Protein 4I7Z (pdb70)

Structure (mmCIF, N/CA/C/O backbone):
data_4I7Z
#
_entry.id   4I7Z
#
_cell.length_a   159.451
_cell.length_b   159.451
_cell.length_c   362.746
_cell.angle_alpha   90.00
_cell.angle_beta   90.00
_cell.angle_gamma   120.00
#
_symmetry.space_group_name_H-M   'P 61 2 2'
#
loop_
_entity.id
_entity.type
_entity.pdbx_description
1 polymer 'Cytochrome b6'
2 polymer 'Cytochrome b6-f complex subunit 4'
3 polymer 'Apocytochrome f'
4 polymer 'Cytochrome b6-f complex iron-sulfur subunit'
5 polymer 'Cytochrome b6-f complex subunit 6'
6 polymer 'Cytochrome b6-f complex subunit 7'
7 polymer 'Cytochrome b6-f complex subunit 5'
8 polymer 'Cytochrome b6-f complex subunit 8'
9 non-polymer 'PROTOPORPHYRIN IX CONTAINING FE'
10 non-polymer PENTADECANE
11 non-polymer Octadecane
12 non-polymer UNDECYL-MALTOSIDE
13 non-polymer 'CADMIUM ION'
14 non-polymer 'CHLOROPHYLL A'
15 non-polymer '(2R)-3-{[(R)-{[(2S)-2,3-dihydroxypropyl]oxy}(hydroxy)phosphoryl]oxy}-2-[(6Z)-tridec-6-enoyloxy]propyl (9Z)-octadec-9-enoate'
16 non-polymer '(2S)-3-(acetyloxy)-2-hydroxypropyl 6-deoxy-6-sulfo-beta-D-glucopyranoside'
17 non-polymer N-OCTANE
18 non-polymer BETA-CAROTENE
19 water water
#
loop_
_atom_site.group_PDB
_atom_site.id
_atom_site.type_symbol
_atom_site.label_atom_id
_atom_site.label_alt_id
_atom_site.label_comp_id
_atom_site.label_asym_id
_atom_site.label_entity_id
_atom_site.label_seq_id
_atom_site.pdbx_PDB_ins_code
_atom_site.Cartn_x
_atom_site.Cartn_y
_atom_site.Cartn_z
_atom_site.occupancy
_atom_site.B_iso_or_equiv
_atom_site.auth_seq_id
_atom_site.auth_comp_id
_atom_site.auth_asym_id
_atom_site.auth_atom_id
_atom_site.pdbx_PDB_model_num
ATOM 1 N N . ASN A 1 3 ? -32.433 102.762 39.149 1.00 134.02 3 ASN A N 1
ATOM 2 C CA . ASN A 1 3 ? -32.139 102.166 37.850 1.00 132.64 3 ASN A CA 1
ATOM 3 C C . ASN A 1 3 ? -32.177 100.638 37.911 1.00 124.26 3 ASN A C 1
ATOM 4 O O . ASN A 1 3 ? -31.653 100.034 38.847 1.00 124.94 3 ASN A O 1
ATOM 14 N N . VAL A 1 4 ? -32.791 100.020 36.906 1.00 113.21 4 VAL A N 1
ATOM 15 C CA . VAL A 1 4 ? -32.956 98.569 36.873 1.00 101.19 4 VAL A CA 1
ATOM 16 C C . VAL A 1 4 ? -31.702 97.867 36.353 1.00 97.37 4 VAL A C 1
ATOM 17 O O . VAL A 1 4 ? -31.254 96.863 36.922 1.00 95.87 4 VAL A O 1
ATOM 30 N N . TYR A 1 5 ? -31.151 98.389 35.262 1.00 93.64 5 TYR A N 1
ATOM 31 C CA . TYR A 1 5 ? -29.960 97.806 34.661 1.00 91.75 5 TYR A CA 1
ATOM 32 C C . TYR A 1 5 ? -28.843 97.718 35.689 1.00 94.82 5 TYR A C 1
ATOM 33 O O . TYR A 1 5 ? -28.153 96.704 35.781 1.00 94.81 5 TYR A O 1
ATOM 51 N N . ASP A 1 6 ? -28.669 98.786 36.462 1.00 96.94 6 ASP A N 1
ATOM 52 C CA . ASP A 1 6 ? -27.655 98.809 37.503 1.00 99.00 6 ASP A CA 1
ATOM 53 C C . ASP A 1 6 ? -27.993 97.772 38.564 1.00 94.01 6 ASP A C 1
ATOM 54 O O . ASP A 1 6 ? -27.113 97.063 39.062 1.00 93.63 6 ASP A O 1
ATOM 63 N N . TRP A 1 7 ? -29.278 97.680 38.890 1.00 90.83 7 TRP A N 1
ATOM 64 C CA . TRP A 1 7 ? -29.757 96.737 39.891 1.00 88.20 7 TRP A CA 1
ATOM 65 C C . TRP A 1 7 ? -29.377 95.312 39.515 1.00 86.93 7 TRP A C 1
ATOM 66 O O . TRP A 1 7 ? -28.836 94.581 40.335 1.00 88.06 7 TRP A O 1
ATOM 87 N N . PHE A 1 8 ? -29.657 94.924 38.273 1.00 84.61 8 PHE A N 1
ATOM 88 C CA . PHE A 1 8 ? -29.299 93.589 37.793 1.00 81.57 8 PHE A CA 1
ATOM 89 C C . PHE A 1 8 ? -27.791 93.410 37.568 1.00 81.60 8 PHE A C 1
ATOM 90 O O . PHE A 1 8 ? -27.228 92.348 37.854 1.00 82.25 8 PHE A O 1
ATOM 107 N N . GL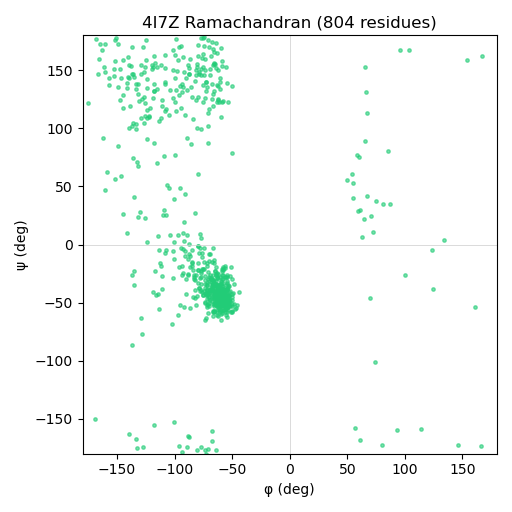N A 1 9 ? -27.146 94.450 37.049 1.00 82.44 9 GLN A N 1
ATOM 108 C CA . GLN A 1 9 ? -25.719 94.407 36.735 1.00 85.37 9 GLN A CA 1
ATOM 109 C C . GLN A 1 9 ? -24.872 94.258 37.996 1.00 87.78 9 GLN A C 1
ATOM 110 O O . GLN A 1 9 ? -23.830 93.596 37.981 1.00 85.91 9 GLN A O 1
ATOM 124 N N . GLU A 1 10 ? -25.317 94.885 39.081 1.00 90.16 10 GLU A N 1
ATOM 125 C CA . GLU A 1 10 ? -24.607 94.801 40.350 1.00 94.37 10 GLU A CA 1
ATOM 126 C C . GLU A 1 10 ? -24.457 93.364 40.835 1.00 90.30 10 GLU A C 1
ATOM 127 O O . GLU A 1 10 ? -23.522 93.049 41.569 1.00 92.11 10 GLU A O 1
ATOM 139 N N . ARG A 1 11 ? -25.375 92.498 40.417 1.00 85.81 11 ARG A N 1
ATOM 140 C CA . ARG A 1 11 ? -25.499 91.170 41.005 1.00 81.93 11 ARG A CA 1
ATOM 141 C C . ARG A 1 11 ? -25.137 90.073 40.010 1.00 82.37 11 ARG A C 1
ATOM 142 O O . ARG A 1 11 ? -24.255 89.251 40.276 1.00 81.72 11 ARG A O 1
ATOM 163 N N . LEU A 1 12 ? -25.810 90.068 38.862 1.00 83.22 12 LEU A N 1
ATOM 164 C CA . LEU A 1 12 ? -25.663 88.975 37.905 1.00 83.24 12 LEU A CA 1
ATOM 165 C C . LEU A 1 12 ? -24.739 89.312 36.733 1.00 85.50 12 LEU A C 1
ATOM 166 O O . LEU A 1 12 ? -24.548 88.482 35.845 1.00 86.83 12 LEU A O 1
ATOM 182 N N . GLU A 1 13 ? -24.158 90.511 36.741 1.00 87.36 13 GLU A N 1
ATOM 183 C CA . GLU A 1 13 ? -23.311 90.972 35.637 1.00 90.12 13 GLU A CA 1
ATOM 184 C C . GLU A 1 13 ? -24.027 90.757 34.306 1.00 83.00 13 GLU A C 1
ATOM 185 O O . GLU A 1 13 ? -23.513 90.088 33.408 1.00 78.22 13 GLU A O 1
ATOM 197 N N . ILE A 1 14 ? -25.228 91.315 34.207 1.00 80.79 14 ILE A N 1
ATOM 198 C CA . ILE A 1 14 ? -26.072 91.168 33.029 1.00 78.43 14 ILE A CA 1
ATOM 199 C C . ILE A 1 14 ? -25.327 91.575 31.755 1.00 81.81 14 ILE A C 1
ATOM 200 O O . ILE A 1 14 ? -25.497 90.957 30.702 1.00 79.93 14 ILE A O 1
ATOM 216 N N . GLN A 1 15 ? -24.485 92.599 31.867 1.00 86.96 15 GLN A N 1
ATOM 217 C CA . GLN A 1 15 ? -23.728 93.117 30.731 1.00 91.25 15 GLN A CA 1
ATOM 218 C C . GLN A 1 15 ? -22.920 92.017 30.051 1.00 91.63 15 GLN A C 1
ATOM 219 O O . GLN A 1 15 ? -22.623 92.101 28.862 1.00 93.40 15 GLN A O 1
ATOM 233 N N . ALA A 1 16 ? -22.568 90.987 30.812 1.00 90.92 16 ALA A N 1
ATOM 234 C CA . ALA A 1 16 ? -21.819 89.863 30.273 1.00 88.27 16 ALA A CA 1
ATOM 235 C C . ALA A 1 16 ? -22.594 89.195 29.141 1.00 88.37 16 ALA A C 1
ATOM 236 O O . ALA A 1 16 ? -22.001 88.709 28.181 1.00 88.55 16 ALA A O 1
ATOM 243 N N . LEU A 1 17 ? -23.921 89.182 29.250 1.00 90.20 17 LEU A N 1
ATOM 244 C CA . LEU A 1 17 ? -24.762 88.573 28.223 1.00 93.16 17 LEU A CA 1
ATOM 245 C C . LEU A 1 17 ? -24.755 89.418 26.959 1.00 95.32 17 LEU A C 1
ATOM 246 O O . LEU A 1 17 ? -24.365 88.948 25.888 1.00 96.75 17 LEU A O 1
ATOM 262 N N . ALA A 1 18 ? -25.186 90.669 27.100 1.00 95.50 18 ALA A N 1
ATOM 263 C CA . ALA A 1 18 ? -25.271 91.595 25.978 1.00 95.79 18 ALA A CA 1
ATOM 264 C C . ALA A 1 18 ? -23.945 91.677 25.232 1.00 94.55 18 ALA A C 1
ATOM 265 O O . ALA A 1 18 ? -23.921 91.799 24.007 1.00 95.39 18 ALA A O 1
ATOM 272 N N . ASP A 1 19 ? -22.846 91.598 25.975 1.00 91.46 19 ASP A N 1
ATOM 273 C CA . ASP A 1 19 ? -21.524 91.651 25.372 1.00 88.73 19 ASP A CA 1
ATOM 274 C C . ASP A 1 19 ? -21.307 90.430 24.496 1.00 86.21 19 ASP A C 1
ATOM 275 O O . ASP A 1 19 ? -20.667 90.517 23.452 1.00 86.21 19 ASP A O 1
ATOM 284 N N . ASP A 1 20 ? -21.861 89.295 24.906 1.00 86.34 20 ASP A N 1
ATOM 285 C CA . ASP A 1 20 ? -21.608 88.057 24.190 1.00 88.95 20 ASP A CA 1
ATOM 286 C C . ASP A 1 20 ? -22.470 88.006 22.942 1.00 84.33 20 ASP A C 1
ATOM 287 O O . ASP A 1 20 ? -22.033 87.535 21.896 1.00 85.30 20 ASP A O 1
ATOM 296 N N . VAL A 1 21 ? -23.694 88.510 23.052 1.00 81.01 21 VAL A N 1
ATOM 297 C CA . VAL A 1 21 ? -24.621 88.493 21.928 1.00 77.60 21 VAL A CA 1
ATOM 298 C C . VAL A 1 21 ? -24.130 89.411 20.812 1.00 80.38 21 VAL A C 1
ATOM 299 O O . VAL A 1 21 ? -24.254 89.083 19.632 1.00 81.22 21 VAL A O 1
ATOM 312 N N . THR A 1 22 ? -23.567 90.555 21.187 1.00 81.61 22 THR A N 1
ATOM 313 C CA . THR A 1 22 ? -23.151 91.553 20.206 1.00 84.07 22 THR A CA 1
ATOM 314 C C . THR A 1 22 ? -21.732 91.309 19.696 1.00 88.98 22 THR A C 1
ATOM 315 O O . THR A 1 22 ? -21.285 91.968 18.758 1.00 92.54 22 THR A O 1
ATOM 326 N N . SER A 1 23 ? -21.026 90.365 20.309 1.00 88.67 23 SER A N 1
ATOM 327 C CA . SER A 1 23 ? -19.695 90.001 19.836 1.00 90.22 23 SER A CA 1
ATOM 328 C C . SER A 1 23 ? -19.795 89.061 18.638 1.00 88.19 23 SER A C 1
ATOM 329 O O . SER A 1 23 ? -18.826 88.871 17.905 1.00 90.66 23 SER A O 1
ATOM 337 N N . LYS A 1 24 ? -20.974 88.482 18.439 1.00 85.49 24 LYS A N 1
ATOM 338 C CA . LYS A 1 24 ? -21.192 87.527 17.360 1.00 85.19 24 LYS A CA 1
ATOM 339 C C . LYS A 1 24 ? -21.463 88.225 16.031 1.00 79.34 24 LYS A C 1
ATOM 340 O O . LYS A 1 24 ? -22.159 89.240 15.982 1.00 75.77 24 LYS A O 1
ATOM 359 N N . TYR A 1 25 ? -20.904 87.661 14.962 1.00 78.74 25 TYR A N 1
ATOM 360 C CA . TYR A 1 25 ? -21.117 88.151 13.606 1.00 80.14 25 TYR A CA 1
ATOM 361 C C . TYR A 1 25 ? -21.541 86.997 12.706 1.00 80.26 25 TYR A C 1
ATOM 362 O O . TYR A 1 25 ? -21.230 85.839 12.989 1.00 80.85 25 TYR A O 1
ATOM 380 N N . VAL A 1 26 ? -22.255 87.318 11.628 1.00 78.02 26 VAL A N 1
ATOM 381 C CA . VAL A 1 26 ? -22.696 86.312 10.665 1.00 75.84 26 VAL A CA 1
ATOM 382 C C . VAL A 1 26 ? -21.941 86.507 9.345 1.00 75.55 26 VAL A C 1
ATOM 383 O O . VAL A 1 26 ? -22.045 87.566 8.723 1.00 77.52 26 VAL A O 1
ATOM 396 N N . PRO A 1 27 ? -21.168 85.488 8.915 1.00 73.67 27 PRO A N 1
ATOM 397 C CA . PRO A 1 27 ? -20.323 85.665 7.725 1.00 75.58 27 PRO A CA 1
ATOM 398 C C . PRO A 1 27 ? -21.106 85.640 6.406 1.00 78.94 27 PRO A C 1
ATOM 399 O O . PRO A 1 27 ? -22.250 85.184 6.386 1.00 81.39 27 PRO A O 1
ATOM 410 N N . PRO A 1 28 ? -20.486 86.119 5.313 1.00 77.54 28 PRO A N 1
ATOM 411 C CA . PRO A 1 28 ? -21.161 86.296 4.019 1.00 77.31 28 PRO A CA 1
ATOM 412 C C . PRO A 1 28 ? -21.731 85.021 3.411 1.00 78.47 28 PRO A C 1
ATOM 413 O O . PRO A 1 28 ? -22.691 85.095 2.642 1.00 79.61 28 PRO A O 1
ATOM 424 N N . HIS A 1 29 ? -21.141 83.875 3.728 1.00 77.88 29 HIS A N 1
ATOM 425 C CA . HIS A 1 29 ? -21.551 82.625 3.101 1.00 76.97 29 HIS A CA 1
ATOM 426 C C . HIS A 1 29 ? -22.835 82.062 3.716 1.00 75.98 29 HIS A C 1
ATOM 427 O O . HIS A 1 29 ? -23.388 81.081 3.212 1.00 74.18 29 HIS A O 1
ATOM 442 N N . VAL A 1 30 ? -23.300 82.680 4.802 1.00 75.82 30 VAL A N 1
ATOM 443 C CA . VAL A 1 30 ? -24.554 82.281 5.448 1.00 76.10 30 VAL A CA 1
ATOM 444 C C . VAL A 1 30 ? -25.751 82.791 4.658 1.00 75.55 30 VAL A C 1
ATOM 445 O O . VAL A 1 30 ? -26.136 83.956 4.781 1.00 74.79 30 VAL A O 1
ATOM 458 N N . ASN A 1 31 ? -26.338 81.909 3.856 1.00 74.93 31 ASN A N 1
ATOM 459 C CA . ASN A 1 31 ? -27.478 82.269 3.025 1.00 75.02 31 ASN A CA 1
ATOM 460 C C . ASN A 1 31 ? -28.804 81.890 3.690 1.00 73.16 31 ASN A C 1
ATOM 461 O O . ASN A 1 31 ? -28.823 81.468 4.845 1.00 70.75 31 ASN A O 1
ATOM 472 N N . ILE A 1 32 ? -29.903 82.042 2.955 1.00 73.79 32 ILE A N 1
ATOM 473 C CA . ILE A 1 32 ? -31.246 81.832 3.501 1.00 70.70 32 ILE A CA 1
ATOM 474 C C . ILE A 1 32 ? -31.477 80.420 4.027 1.00 69.04 32 ILE A C 1
ATOM 475 O O . ILE A 1 32 ? -32.235 80.219 4.975 1.00 68.62 32 ILE A O 1
ATOM 491 N N . PHE A 1 33 ? -30.813 79.447 3.417 1.00 71.80 33 PHE A N 1
ATOM 492 C CA . PHE A 1 33 ? -30.984 78.052 3.798 1.00 71.83 33 PHE A CA 1
ATOM 493 C C . PHE A 1 33 ? -30.468 77.793 5.208 1.00 73.22 33 PHE A C 1
ATOM 494 O O . PHE A 1 33 ? -30.798 76.780 5.822 1.00 74.24 33 PHE A O 1
ATOM 511 N N . TYR A 1 34 ? -29.681 78.726 5.731 1.00 73.48 34 TYR A N 1
ATOM 512 C CA . TYR A 1 34 ? -29.217 78.632 7.109 1.00 70.82 34 TYR A CA 1
ATOM 513 C C . TYR A 1 34 ? -30.333 78.958 8.096 1.00 67.88 34 TYR A C 1
ATOM 514 O O . TYR A 1 34 ? -30.140 78.867 9.307 1.00 66.86 34 TYR A O 1
ATOM 532 N N . CYS A 1 35 ? -31.501 79.331 7.581 1.00 65.21 35 CYS A N 1
ATOM 533 C CA . CYS A 1 35 ? -32.655 79.570 8.438 1.00 60.50 35 CYS A CA 1
ATOM 534 C C . CYS A 1 35 ? -33.371 78.262 8.780 1.00 55.58 35 CYS A C 1
ATOM 535 O O . CYS A 1 35 ? -33.943 78.128 9.868 1.00 50.85 35 CYS A O 1
ATOM 543 N N . LEU A 1 36 ? -33.310 77.304 7.856 1.00 57.66 36 LEU A N 1
ATOM 544 C CA . LEU A 1 36 ? -34.000 76.017 7.989 1.00 65.62 36 LEU A CA 1
ATOM 545 C C . LEU A 1 36 ? -33.886 75.360 9.370 1.00 67.47 36 LEU A C 1
ATOM 546 O O . LEU A 1 36 ? -34.867 74.806 9.872 1.00 68.40 36 LEU A O 1
ATOM 562 N N . GLY A 1 37 ? -32.709 75.422 9.986 1.00 65.81 37 GLY A N 1
ATOM 563 C CA . GLY A 1 37 ? -32.556 74.930 11.344 1.00 63.97 37 GLY A CA 1
ATOM 564 C C . GLY A 1 37 ? -33.465 75.678 12.308 1.00 64.48 37 GLY A C 1
ATOM 565 O O . GLY A 1 37 ? -34.165 75.069 13.121 1.00 60.96 37 GLY A O 1
ATOM 569 N N . GLY A 1 38 ? -33.469 77.005 12.197 1.00 65.82 38 GLY A N 1
ATOM 570 C CA . GLY A 1 38 ? -34.194 77.854 13.122 1.00 62.06 38 GLY A CA 1
ATOM 571 C C . GLY A 1 38 ? -35.681 77.811 12.839 1.00 62.42 38 GLY A C 1
ATOM 572 O O . GLY A 1 38 ? -36.501 78.126 13.705 1.00 61.84 38 GLY A O 1
ATOM 576 N N . ILE A 1 39 ? -36.027 77.421 11.615 1.00 61.20 39 ILE A N 1
ATOM 577 C CA . ILE A 1 39 ? -37.420 77.253 11.224 1.00 61.42 39 ILE A CA 1
ATOM 578 C C . ILE A 1 39 ? -37.962 75.910 11.726 1.00 62.63 39 ILE A C 1
ATOM 579 O O . ILE A 1 39 ? -39.148 75.801 12.063 1.00 57.60 39 ILE A O 1
ATOM 595 N N . THR A 1 40 ? -37.092 74.899 11.772 1.00 62.52 40 THR A N 1
ATOM 596 C CA . THR A 1 40 ? -37.443 73.594 12.330 1.00 61.37 40 THR A CA 1
ATOM 597 C C . THR A 1 40 ? -37.778 73.767 13.806 1.00 65.21 40 THR A C 1
ATOM 598 O O . THR A 1 40 ? -38.718 73.158 14.326 1.00 66.81 40 THR A O 1
ATOM 609 N N . LEU A 1 41 ? -37.000 74.612 14.472 1.00 63.10 41 LEU A N 1
ATOM 610 C CA . LEU A 1 41 ? -37.232 74.935 15.869 1.00 58.34 41 LEU A CA 1
ATOM 611 C C . LEU A 1 41 ? -38.565 75.665 16.027 1.00 59.07 41 LEU A C 1
ATOM 612 O O . LEU A 1 41 ? -39.387 75.295 16.870 1.00 57.73 41 LEU A O 1
ATOM 628 N N . THR A 1 42 ? -38.780 76.691 15.204 1.00 59.98 42 THR A N 1
ATOM 629 C CA . THR A 1 42 ? -40.006 77.478 15.266 1.00 62.24 42 THR A CA 1
ATOM 630 C C . THR A 1 42 ? -41.229 76.578 15.152 1.00 63.05 42 THR A C 1
ATOM 631 O O . THR A 1 42 ? -42.233 76.803 15.824 1.00 60.70 42 THR A O 1
ATOM 642 N N . CYS A 1 43 ? -41.140 75.556 14.308 1.00 64.91 43 CYS A N 1
ATOM 643 C CA . CYS A 1 43 ? -42.231 74.602 14.168 1.00 62.90 43 CYS A CA 1
ATOM 644 C C . CYS A 1 43 ? -42.414 73.813 15.462 1.00 64.80 43 CYS A C 1
ATOM 645 O O . CYS A 1 43 ? -43.537 73.469 15.824 1.00 65.94 43 CYS A O 1
ATOM 653 N N . PHE A 1 44 ? -41.324 73.545 16.176 1.00 64.40 44 PHE A N 1
ATOM 654 C CA . PHE A 1 44 ? -41.430 72.720 17.371 1.00 61.58 44 PHE A CA 1
ATOM 655 C C . PHE A 1 44 ? -42.106 73.500 18.500 1.00 63.03 44 PHE A C 1
ATOM 656 O O . PHE A 1 44 ? -42.942 72.957 19.224 1.00 65.30 44 PHE A O 1
ATOM 673 N N . LEU A 1 45 ? -41.735 74.769 18.643 1.00 59.01 45 LEU A N 1
ATOM 674 C CA . LEU A 1 45 ? -42.312 75.634 19.665 1.00 53.77 45 LEU A CA 1
ATOM 675 C C . LEU A 1 45 ? -43.827 75.727 19.478 1.00 53.05 45 LEU A C 1
ATOM 676 O O . LEU A 1 45 ? -44.585 75.710 20.454 1.00 49.55 45 LEU A O 1
ATOM 692 N N . ILE A 1 46 ? -44.260 75.806 18.221 1.00 54.55 46 ILE A N 1
ATOM 693 C CA . ILE A 1 46 ? -45.680 75.747 17.895 1.00 56.05 46 ILE A CA 1
ATOM 694 C C . ILE A 1 46 ? -46.282 74.422 18.368 1.00 60.93 46 ILE A C 1
ATOM 695 O O . ILE A 1 46 ? -47.371 74.402 18.947 1.00 64.16 46 ILE A O 1
ATOM 711 N N . GLN A 1 47 ? -45.579 73.320 18.119 1.00 60.81 47 GLN A N 1
ATOM 712 C CA . GLN A 1 47 ? -46.054 72.009 18.553 1.00 60.84 47 GLN A CA 1
ATOM 713 C C . GLN A 1 47 ? -46.169 71.973 20.068 1.00 59.26 47 GLN A C 1
ATOM 714 O O . GLN A 1 47 ? -47.107 71.400 20.617 1.00 62.70 47 GLN A O 1
ATOM 728 N N . PHE A 1 48 ? -45.213 72.601 20.739 1.00 54.55 48 PHE A N 1
ATOM 729 C CA . PHE A 1 48 ? -45.184 72.607 22.193 1.00 52.95 48 PHE A CA 1
ATOM 730 C C . PHE A 1 48 ? -46.393 73.374 22.722 1.00 53.16 48 PHE A C 1
ATOM 731 O O . PHE A 1 48 ? -47.059 72.926 23.653 1.00 55.24 48 PHE A O 1
ATOM 748 N N . ALA A 1 49 ? -46.685 74.518 22.111 1.00 49.39 49 ALA A N 1
ATOM 749 C CA . ALA A 1 49 ? -47.815 75.341 22.525 1.00 46.80 49 ALA A CA 1
ATOM 750 C C . ALA A 1 49 ? -49.142 74.640 22.259 1.00 50.74 49 ALA A C 1
ATOM 751 O O . ALA A 1 49 ? -49.954 74.447 23.171 1.00 49.05 49 ALA A O 1
ATOM 758 N N . THR A 1 50 ? -49.361 74.271 21.001 1.00 50.84 50 THR A N 1
ATOM 759 C CA . THR A 1 50 ? -50.597 73.621 20.599 1.00 49.00 50 THR A CA 1
ATOM 760 C C . THR A 1 50 ? -50.700 72.239 21.215 1.00 53.72 50 THR A C 1
ATOM 761 O O . THR A 1 50 ? -51.795 71.775 21.545 1.00 55.44 50 THR A O 1
ATOM 772 N N . GLY A 1 51 ? -49.557 71.579 21.365 1.00 55.79 51 GLY A N 1
ATOM 773 C CA . GLY A 1 51 ? -49.524 70.280 22.005 1.00 57.68 51 GLY A CA 1
ATOM 774 C C . GLY A 1 51 ? -50.059 70.395 23.417 1.00 58.25 51 GLY A C 1
ATOM 775 O O . GLY A 1 51 ? -51.055 69.760 23.776 1.00 57.86 51 GLY A O 1
ATOM 779 N N . PHE A 1 52 ? -49.391 71.227 24.210 1.00 57.44 52 PHE A N 1
ATOM 780 C CA . PHE A 1 52 ? -49.806 71.512 25.576 1.00 57.45 52 PHE A CA 1
ATOM 781 C C . PHE A 1 52 ? -51.307 71.799 25.682 1.00 52.42 52 PHE A C 1
ATOM 782 O O . PHE A 1 52 ? -52.009 71.188 26.491 1.00 48.36 52 PHE A O 1
ATOM 799 N N . ALA A 1 53 ? -51.785 72.719 24.851 1.00 52.29 53 ALA A N 1
ATOM 800 C CA . ALA A 1 53 ? -53.186 73.114 24.843 1.00 53.16 53 ALA A CA 1
ATOM 801 C C . ALA A 1 53 ? -54.106 71.895 24.733 1.00 51.96 53 ALA A C 1
ATOM 802 O O . ALA A 1 53 ? -55.052 71.738 25.517 1.00 50.08 53 ALA A O 1
ATOM 809 N N . MET A 1 54 ? -53.812 71.008 23.790 1.00 49.73 54 MET A N 1
ATOM 810 C CA . MET A 1 54 ? -54.660 69.837 23.603 1.00 50.97 54 MET A CA 1
ATOM 811 C C . MET A 1 54 ? -54.633 68.873 24.793 1.00 55.25 54 MET A C 1
ATOM 812 O O . MET A 1 54 ? -55.504 68.013 24.902 1.00 60.85 54 MET A O 1
ATOM 826 N N . THR A 1 55 ? -53.679 69.029 25.708 1.00 51.24 55 THR A N 1
ATOM 827 C CA . THR A 1 55 ? -53.660 68.158 26.877 1.00 49.58 55 THR A CA 1
ATOM 828 C C . THR A 1 55 ? -54.731 68.589 27.860 1.00 53.76 55 THR A C 1
ATOM 829 O O . THR A 1 55 ? -55.016 67.875 28.825 1.00 59.27 55 THR A O 1
ATOM 840 N N . PHE A 1 56 ? -55.318 69.760 27.630 1.00 51.25 56 PHE A N 1
ATOM 841 C CA . PHE A 1 56 ? -56.348 70.250 28.532 1.00 50.50 56 PHE A CA 1
ATOM 842 C C . PHE A 1 56 ? -57.748 69.716 28.201 1.00 50.64 56 PHE A C 1
ATOM 843 O O . PHE A 1 56 ? -58.692 69.964 28.943 1.00 52.16 56 PHE A O 1
ATOM 860 N N . TYR A 1 57 ? -57.871 68.977 27.102 1.00 52.60 57 TYR A N 1
ATOM 861 C CA . TYR A 1 57 ? -59.165 68.449 26.666 1.00 53.10 57 TYR A CA 1
ATOM 862 C C . TYR A 1 57 ? -59.083 66.989 26.200 1.00 53.60 57 TYR A C 1
ATOM 863 O O . TYR A 1 57 ? -60.075 66.260 26.261 1.00 54.09 57 TYR A O 1
ATOM 881 N N . TYR A 1 58 ? -57.909 66.568 25.731 1.00 53.10 58 TYR A N 1
ATOM 882 C CA . TYR A 1 58 ? -57.715 65.203 25.237 1.00 54.44 58 TYR A CA 1
ATOM 883 C C . TYR A 1 58 ? -57.683 64.184 26.372 1.00 57.01 58 TYR A C 1
ATOM 884 O O . TYR A 1 58 ? -57.079 64.430 27.416 1.00 60.36 58 TYR A O 1
ATOM 902 N N . LYS A 1 59 ? -58.308 63.029 26.142 1.00 55.01 59 LYS A N 1
ATOM 903 C CA . LYS A 1 59 ? -58.423 61.982 27.156 1.00 57.69 59 LYS A CA 1
ATOM 904 C C . LYS A 1 59 ? -57.847 60.650 26.647 1.00 52.58 59 LYS A C 1
ATOM 905 O O . LYS A 1 59 ? -58.432 60.022 25.768 1.00 46.95 59 LYS A O 1
ATOM 924 N N . PRO A 1 60 ? -56.686 60.220 27.188 1.00 55.03 60 PRO A N 1
ATOM 925 C CA . PRO A 1 60 ? -55.965 59.085 26.591 1.00 55.01 60 PRO A CA 1
ATOM 926 C C . PRO A 1 60 ? -56.519 57.700 26.955 1.00 56.34 60 PRO A C 1
ATOM 927 O O . PRO A 1 60 ? -55.818 56.861 27.528 1.00 56.09 60 PRO A O 1
ATOM 938 N N . THR A 1 61 ? -57.775 57.469 26.589 1.00 60.07 61 THR A N 1
ATOM 939 C CA . THR A 1 61 ? -58.453 56.205 26.850 1.00 60.88 61 THR A CA 1
ATOM 940 C C . THR A 1 61 ? -59.215 55.753 25.606 1.00 63.26 61 THR A C 1
ATOM 941 O O . THR A 1 61 ? -59.763 56.578 24.869 1.00 65.73 61 THR A O 1
ATOM 952 N N . VAL A 1 62 ? -59.239 54.441 25.378 1.00 60.25 62 VAL A N 1
ATOM 953 C CA . VAL A 1 62 ? -59.858 53.857 24.186 1.00 58.64 62 VAL A CA 1
ATOM 954 C C . VAL A 1 62 ? -61.347 54.203 24.024 1.00 60.96 62 VAL A C 1
ATOM 955 O O . VAL A 1 62 ? -61.893 54.115 22.922 1.00 60.69 62 VAL A O 1
ATOM 968 N N . THR A 1 63 ? -61.991 54.584 25.123 1.00 59.26 63 THR A N 1
ATOM 969 C CA . THR A 1 63 ? -63.387 54.997 25.112 1.00 61.41 63 THR A CA 1
ATOM 970 C C . THR A 1 63 ? -63.558 56.517 25.037 1.00 65.69 63 THR A C 1
ATOM 971 O O . THR A 1 63 ? -64.627 57.005 24.666 1.00 67.06 63 THR A O 1
ATOM 982 N N . GLU A 1 64 ? -62.504 57.257 25.381 1.00 65.75 64 GLU A N 1
ATOM 983 C CA . GLU A 1 64 ? -62.596 58.706 25.564 1.00 63.98 64 GLU A CA 1
ATOM 984 C C . GLU A 1 64 ? -61.868 59.510 24.489 1.00 60.18 64 GLU A C 1
ATOM 985 O O . GLU A 1 64 ? -62.239 60.652 24.206 1.00 59.41 64 GLU A O 1
ATOM 997 N N . ALA A 1 65 ? -60.834 58.918 23.897 1.00 57.52 65 ALA A N 1
ATOM 998 C CA . ALA A 1 65 ? -59.952 59.647 22.986 1.00 57.47 65 ALA A CA 1
ATOM 999 C C . ALA A 1 65 ? -60.678 60.244 21.766 1.00 58.84 65 ALA A C 1
ATOM 1000 O O . ALA A 1 65 ? -60.738 61.470 21.600 1.00 59.53 65 ALA A O 1
ATOM 1007 N N . TYR A 1 66 ? -61.216 59.370 20.920 1.00 58.45 66 TYR A N 1
ATOM 1008 C CA . TYR A 1 66 ? -61.904 59.763 19.690 1.00 55.66 66 TYR A CA 1
ATOM 1009 C C . TYR A 1 66 ? -62.974 60.843 19.927 1.00 56.45 66 TYR A C 1
ATOM 1010 O O . TYR A 1 66 ? -63.037 61.864 19.214 1.00 57.00 66 TYR A O 1
ATOM 1028 N N . ALA A 1 67 ? -63.807 60.619 20.938 1.00 53.21 67 ALA A N 1
ATOM 1029 C CA . ALA A 1 67 ? -64.801 61.606 21.327 1.00 54.16 67 ALA A CA 1
ATOM 1030 C C . ALA A 1 67 ? -64.156 62.924 21.774 1.00 58.01 67 ALA A C 1
ATOM 1031 O O . ALA A 1 67 ? -64.712 63.999 21.538 1.00 60.62 67 ALA A O 1
ATOM 1038 N N . SER A 1 68 ? -62.994 62.844 22.424 1.00 57.50 68 SER A N 1
ATOM 1039 C CA . SER A 1 68 ? -62.319 64.046 22.924 1.00 56.78 68 SER A CA 1
ATOM 1040 C C . SER A 1 68 ? -61.738 64.850 21.764 1.00 58.26 68 SER A C 1
ATOM 1041 O O . SER A 1 68 ? -61.772 66.084 21.769 1.00 60.44 68 SER A O 1
ATOM 1049 N N . VAL A 1 69 ? -61.206 64.148 20.769 1.00 57.24 69 VAL A N 1
ATOM 1050 C CA . VAL A 1 69 ? -60.737 64.803 19.556 1.00 57.80 69 VAL A CA 1
ATOM 1051 C C . VAL A 1 69 ? -61.908 65.493 18.863 1.00 62.40 69 VAL A C 1
ATOM 1052 O O . VAL A 1 69 ? -61.807 66.667 18.471 1.00 64.18 69 VAL A O 1
ATOM 1065 N N . GLN A 1 70 ? -63.013 64.763 18.706 1.00 62.77 70 GLN A N 1
ATOM 1066 C CA . GLN A 1 70 ? -64.230 65.368 18.171 1.00 60.95 70 GLN A CA 1
ATOM 1067 C C . GLN A 1 70 ? -64.587 66.612 18.976 1.00 60.22 70 GLN A C 1
ATOM 1068 O O . GLN A 1 70 ? -64.874 67.664 18.412 1.00 60.05 70 GLN A O 1
ATOM 1082 N N . TYR A 1 71 ? -64.546 66.484 20.300 1.00 59.79 71 TYR A N 1
ATOM 1083 C CA . TYR A 1 71 ? -64.927 67.575 21.194 1.00 58.83 71 TYR A CA 1
ATOM 1084 C C . TYR A 1 71 ? -64.043 68.796 20.981 1.00 61.41 71 TYR A C 1
ATOM 1085 O O . TYR A 1 71 ? -64.524 69.926 20.987 1.00 63.93 71 TYR A O 1
ATOM 1103 N N . ILE A 1 72 ? -62.748 68.567 20.794 1.00 61.00 72 ILE A N 1
ATOM 1104 C CA . ILE A 1 72 ? -61.832 69.657 20.479 1.00 60.43 72 ILE A CA 1
ATOM 1105 C C . ILE A 1 72 ? -62.194 70.298 19.144 1.00 63.24 72 ILE A C 1
ATOM 1106 O O . ILE A 1 72 ? -62.196 71.519 19.017 1.00 65.25 72 ILE A O 1
ATOM 1122 N N . MET A 1 73 ? -62.481 69.472 18.143 1.00 64.74 73 MET A N 1
ATOM 1123 C CA . MET A 1 73 ? -62.833 69.980 16.816 1.00 64.64 73 MET A CA 1
ATOM 1124 C C . MET A 1 73 ? -64.178 70.731 16.773 1.00 68.20 73 MET A C 1
ATOM 1125 O O . MET A 1 73 ? -64.289 71.769 16.123 1.00 69.85 73 MET A O 1
ATOM 1139 N N . ASN A 1 74 ? -65.185 70.221 17.480 1.00 66.45 74 ASN A N 1
ATOM 1140 C CA . ASN A 1 74 ? -66.553 70.719 17.343 1.00 65.13 74 ASN A CA 1
ATOM 1141 C C . ASN A 1 74 ? -67.035 71.665 18.445 1.00 64.12 74 ASN A C 1
ATOM 1142 O O . ASN A 1 74 ? -67.899 72.511 18.194 1.00 63.33 74 ASN A O 1
ATOM 1153 N N . GLU A 1 75 ? -66.498 71.514 19.655 1.00 63.59 75 GLU A N 1
ATOM 1154 C CA . GLU A 1 75 ? -67.007 72.240 20.822 1.00 66.62 75 GLU A CA 1
ATOM 1155 C C . GLU A 1 75 ? -66.040 73.253 21.433 1.00 66.96 75 GLU A C 1
ATOM 1156 O O . GLU A 1 75 ? -66.444 74.349 21.821 1.00 67.46 75 GLU A O 1
ATOM 1168 N N . VAL A 1 76 ? -64.772 72.882 21.544 1.00 68.81 76 VAL A N 1
ATOM 1169 C CA . VAL A 1 76 ? -63.773 73.771 22.126 1.00 70.77 76 VAL A CA 1
ATOM 1170 C C . VAL A 1 76 ? -63.539 74.986 21.223 1.00 66.91 76 VAL A C 1
ATOM 1171 O O . VAL A 1 76 ? -63.464 74.851 20.000 1.00 66.67 76 VAL A O 1
ATOM 1184 N N . SER A 1 77 ? -63.425 76.167 21.830 1.00 62.90 77 SER A N 1
ATOM 1185 C CA . SER A 1 77 ? -63.176 77.397 21.080 1.00 60.58 77 SER A CA 1
ATOM 1186 C C . SER A 1 77 ? -61.830 77.345 20.371 1.00 62.02 77 SER A C 1
ATOM 1187 O O . SER A 1 77 ? -60.788 77.156 21.002 1.00 62.62 77 SER A O 1
ATOM 1195 N N . PHE A 1 78 ? -61.862 77.516 19.054 1.00 60.38 78 PHE A N 1
ATOM 1196 C CA . PHE A 1 78 ? -60.654 77.520 18.236 1.00 57.50 78 PHE A CA 1
ATOM 1197 C C . PHE A 1 78 ? -59.916 76.189 18.269 1.00 58.08 78 PHE A C 1
ATOM 1198 O O . PHE A 1 78 ? -58.825 76.077 17.713 1.00 60.65 78 PHE A O 1
ATOM 1215 N N . GLY A 1 79 ? -60.512 75.179 18.899 1.00 59.76 79 GLY A N 1
ATOM 1216 C CA . GLY A 1 79 ? -59.892 73.868 18.985 1.00 60.99 79 GLY A CA 1
ATOM 1217 C C . GLY A 1 79 ? -59.507 73.344 17.611 1.00 62.86 79 GLY A C 1
ATOM 1218 O O . GLY A 1 79 ? -58.395 72.841 17.421 1.00 64.36 79 GLY A O 1
ATOM 1222 N N . TRP A 1 80 ? -60.415 73.488 16.648 1.00 60.57 80 TRP A N 1
ATOM 1223 C CA . TRP A 1 80 ? -60.156 73.070 15.271 1.00 58.08 80 TRP A CA 1
ATOM 1224 C C . TRP A 1 80 ? -58.876 73.706 14.720 1.00 55.68 80 TRP A C 1
ATOM 1225 O O . TRP A 1 80 ? -58.108 73.065 13.986 1.00 53.06 80 TRP A O 1
ATOM 1246 N N . LEU A 1 81 ? -58.656 74.968 15.084 1.00 56.16 81 LEU A N 1
ATOM 1247 C CA . LEU A 1 81 ? -57.481 75.712 14.649 1.00 57.38 81 LEU A CA 1
ATOM 1248 C C . LEU A 1 81 ? -56.227 75.177 15.345 1.00 59.45 81 LEU A C 1
ATOM 1249 O O . LEU A 1 81 ? -55.178 75.004 14.714 1.00 58.19 81 LEU A O 1
ATOM 1265 N N . ILE A 1 82 ? -56.339 74.915 16.644 1.00 57.71 82 ILE A N 1
ATOM 1266 C CA . ILE A 1 82 ? -55.224 74.378 17.404 1.00 59.61 82 ILE A CA 1
ATOM 1267 C C . ILE A 1 82 ? -54.798 73.020 16.845 1.00 62.46 82 ILE A C 1
ATOM 1268 O O . ILE A 1 82 ? -53.614 72.796 16.573 1.00 66.62 82 ILE A O 1
ATOM 1284 N N . ARG A 1 83 ? -55.758 72.117 16.668 1.00 58.98 83 ARG A N 1
ATOM 1285 C CA . ARG A 1 83 ? -55.441 70.788 16.157 1.00 55.59 83 ARG A CA 1
ATOM 1286 C C . ARG A 1 83 ? -54.933 70.856 14.722 1.00 57.64 83 ARG A C 1
ATOM 1287 O O . ARG A 1 83 ? -53.988 70.149 14.365 1.00 60.28 83 ARG A O 1
ATOM 1308 N N . SER A 1 84 ? -55.552 71.700 13.899 1.00 59.03 84 SER A N 1
ATOM 1309 C CA . SER A 1 84 ? -55.085 71.889 12.526 1.00 62.15 84 SER A CA 1
ATOM 1310 C C . SER A 1 84 ? -53.641 72.390 12.472 1.00 64.81 84 SER A C 1
ATOM 1311 O O . SER A 1 84 ? -52.819 71.874 11.704 1.00 67.81 84 SER A O 1
ATOM 1319 N N . ILE A 1 85 ? -53.340 73.402 13.279 1.00 62.73 85 ILE A N 1
ATOM 1320 C CA . ILE A 1 85 ? -51.972 73.886 13.412 1.00 57.22 85 ILE A CA 1
ATOM 1321 C C . ILE A 1 85 ? -51.072 72.748 13.858 1.00 60.37 85 ILE A C 1
ATOM 1322 O O . ILE A 1 85 ? -49.985 72.563 13.314 1.00 64.81 85 ILE A O 1
ATOM 1338 N N . HIS A 1 86 ? -51.522 71.977 14.843 1.00 58.15 86 HIS A N 1
ATOM 1339 C CA . HIS A 1 86 ? -50.703 70.886 15.354 1.00 55.34 86 HIS A CA 1
ATOM 1340 C C . HIS A 1 86 ? -50.503 69.810 14.302 1.00 56.95 86 HIS A C 1
ATOM 1341 O O . HIS A 1 86 ? -49.464 69.150 14.273 1.00 56.29 86 HIS A O 1
ATOM 1355 N N . ARG A 1 87 ? -51.484 69.630 13.426 1.00 59.05 87 ARG A N 1
ATOM 1356 C CA . ARG A 1 87 ? -51.332 68.626 12.386 1.00 64.69 87 ARG A CA 1
ATOM 1357 C C . ARG A 1 87 ? -50.396 69.116 11.296 1.00 65.60 87 ARG A C 1
ATOM 1358 O O . ARG A 1 87 ? -49.575 68.352 10.792 1.00 68.48 87 ARG A O 1
ATOM 1379 N N . TRP A 1 88 ? -50.517 70.387 10.930 1.00 64.39 88 TRP A N 1
ATOM 1380 C CA . TRP A 1 88 ? -49.696 70.938 9.856 1.00 63.38 88 TRP A CA 1
ATOM 1381 C C . TRP A 1 88 ? -48.249 71.160 10.281 1.00 66.43 88 TRP A C 1
ATOM 1382 O O . TRP A 1 88 ? -47.311 70.727 9.599 1.00 68.36 88 TRP A O 1
ATOM 1403 N N . SER A 1 89 ? -48.075 71.836 11.412 1.00 65.65 89 SER A N 1
ATOM 1404 C CA . SER A 1 89 ? -46.754 72.251 11.873 1.00 65.14 89 SER A CA 1
ATOM 1405 C C . SER A 1 89 ? -45.846 71.053 12.190 1.00 67.07 89 SER A C 1
ATOM 1406 O O . SER A 1 89 ? -44.619 71.188 12.222 1.00 70.24 89 SER A O 1
ATOM 1414 N N . ALA A 1 90 ? -46.442 69.882 12.406 1.00 63.04 90 ALA A N 1
ATOM 1415 C CA . ALA A 1 90 ? -45.669 68.654 12.604 1.00 61.30 90 ALA A CA 1
ATOM 1416 C C . ALA A 1 90 ? -45.018 68.198 11.292 1.00 61.27 90 ALA A C 1
ATOM 1417 O O . ALA A 1 90 ? -43.801 67.918 11.225 1.00 58.88 90 ALA A O 1
ATOM 1424 N N . SER A 1 91 ? -45.845 68.117 10.254 1.00 61.08 91 SER A N 1
ATOM 1425 C CA . SER A 1 91 ? -45.370 67.824 8.912 1.00 63.28 91 SER A CA 1
ATOM 1426 C C . SER A 1 91 ? -44.325 68.850 8.521 1.00 63.37 91 SER A C 1
ATOM 1427 O O . SER A 1 91 ? -43.241 68.499 8.043 1.00 66.31 91 SER A O 1
ATOM 1435 N N . MET A 1 92 ? -44.649 70.122 8.734 1.00 62.33 92 MET A N 1
ATOM 1436 C CA . MET A 1 92 ? -43.712 71.184 8.412 1.00 64.30 92 MET A CA 1
ATOM 1437 C C . MET A 1 92 ? -42.408 71.019 9.183 1.00 64.28 92 MET A C 1
ATOM 1438 O O . MET A 1 92 ? -41.339 71.156 8.599 1.00 67.33 92 MET A O 1
ATOM 1452 N N . MET A 1 93 ? -42.483 70.714 10.477 1.00 58.76 93 MET A N 1
ATOM 1453 C CA . MET A 1 93 ? -41.263 70.467 11.239 1.00 60.13 93 MET A CA 1
ATOM 1454 C C . MET A 1 93 ? -40.415 69.387 10.557 1.00 60.78 93 MET A C 1
ATOM 1455 O O . MET A 1 93 ? -39.232 69.611 10.277 1.00 63.42 93 MET A O 1
ATOM 1469 N N . VAL A 1 94 ? -41.014 68.233 10.268 1.00 56.03 94 VAL A N 1
ATOM 1470 C CA . VAL A 1 94 ? -40.258 67.152 9.628 1.00 55.32 94 VAL A CA 1
ATOM 1471 C C . VAL A 1 94 ? -39.654 67.582 8.280 1.00 58.71 94 VAL A C 1
ATOM 1472 O O . VAL A 1 94 ? -38.487 67.270 7.973 1.00 60.99 94 VAL A O 1
ATOM 1485 N N . LEU A 1 95 ? -40.445 68.291 7.479 1.00 56.47 95 LEU A N 1
ATOM 1486 C CA . LEU A 1 95 ? -39.984 68.761 6.172 1.00 60.82 95 LEU A CA 1
ATOM 1487 C C . LEU A 1 95 ? -38.810 69.735 6.315 1.00 64.74 95 LEU A C 1
ATOM 1488 O O . LEU A 1 95 ? -37.754 69.562 5.693 1.00 68.71 95 LEU A O 1
ATOM 1504 N N . MET A 1 96 ? -39.002 70.763 7.136 1.00 59.90 96 MET A N 1
ATOM 1505 C CA . MET A 1 96 ? -37.949 71.731 7.411 1.00 59.86 96 MET A CA 1
ATOM 1506 C C . MET A 1 96 ? -36.700 71.065 7.997 1.00 63.26 96 MET A C 1
ATOM 1507 O O . MET A 1 96 ? -35.578 71.513 7.749 1.00 64.69 96 MET A O 1
ATOM 1521 N N . MET A 1 97 ? -36.887 70.003 8.774 1.00 61.56 97 MET A N 1
ATOM 1522 C CA . MET A 1 97 ? -35.748 69.244 9.276 1.00 63.25 97 MET A CA 1
ATOM 1523 C C . MET A 1 97 ? -34.999 68.564 8.134 1.00 65.33 97 MET A C 1
ATOM 1524 O O . MET A 1 97 ? -33.768 68.596 8.091 1.00 65.47 97 MET A O 1
ATOM 1538 N N . ILE A 1 98 ? -35.734 67.934 7.221 1.00 63.60 98 ILE A N 1
ATOM 1539 C CA . ILE A 1 98 ? -35.100 67.318 6.050 1.00 61.55 98 ILE A CA 1
ATOM 1540 C C . ILE A 1 98 ? -34.334 68.356 5.225 1.00 63.19 98 ILE A C 1
ATOM 1541 O O . ILE A 1 98 ? -33.172 68.140 4.868 1.00 66.00 98 ILE A O 1
ATOM 1557 N N . LEU A 1 99 ? -34.979 69.480 4.926 1.00 63.38 99 LEU A N 1
ATOM 1558 C CA . LEU A 1 99 ? -34.309 70.559 4.198 1.00 64.07 99 LEU A CA 1
ATOM 1559 C C . LEU A 1 99 ? -33.083 71.075 4.963 1.00 64.38 99 LEU A C 1
ATOM 1560 O O . LEU A 1 99 ? -32.042 71.377 4.365 1.00 65.78 99 LEU A O 1
ATOM 1576 N N . HIS A 1 100 ? -33.210 71.179 6.284 1.00 63.25 100 HIS A N 1
ATOM 1577 C CA . HIS A 1 100 ? -32.075 71.516 7.146 1.00 64.05 100 HIS A CA 1
ATOM 1578 C C . HIS A 1 100 ? -30.930 70.516 6.932 1.00 65.96 100 HIS A C 1
ATOM 1579 O O . HIS A 1 100 ? -29.785 70.914 6.707 1.00 66.51 100 HIS A O 1
ATOM 1593 N N . VAL A 1 101 ? -31.243 69.223 6.958 1.00 65.14 101 VAL A N 1
ATOM 1594 C CA . VAL A 1 101 ? -30.237 68.200 6.682 1.00 64.51 101 VAL A CA 1
ATOM 1595 C C . VAL A 1 101 ? -29.615 68.388 5.299 1.00 69.01 101 VAL A C 1
ATOM 1596 O O . VAL A 1 101 ? -28.399 68.269 5.150 1.00 73.05 101 VAL A O 1
ATOM 1609 N N . PHE A 1 102 ? -30.435 68.666 4.288 1.00 70.21 102 PHE A N 1
ATOM 1610 C CA . PHE A 1 102 ? -29.893 68.947 2.958 1.00 72.76 102 PHE A CA 1
ATOM 1611 C C . PHE A 1 102 ? -28.872 70.077 3.046 1.00 76.41 102 PHE A C 1
ATOM 1612 O O . PHE A 1 102 ? -27.731 69.925 2.606 1.00 75.75 102 PHE A O 1
ATOM 1629 N N . ARG A 1 103 ? -29.277 71.206 3.625 1.00 78.73 103 ARG A N 1
ATOM 1630 C CA . ARG A 1 103 ? -28.385 72.361 3.709 1.00 82.08 103 ARG A CA 1
ATOM 1631 C C . ARG A 1 103 ? -27.106 72.010 4.458 1.00 79.84 103 ARG A C 1
ATOM 1632 O O . ARG A 1 103 ? -26.020 72.411 4.052 1.00 83.65 103 ARG A O 1
ATOM 1653 N N . VAL A 1 104 ? -27.235 71.238 5.532 1.00 73.21 104 VAL A N 1
ATOM 1654 C CA . VAL A 1 104 ? -26.067 70.814 6.299 1.00 67.72 104 VAL A CA 1
ATOM 1655 C C . VAL A 1 104 ? -25.128 69.959 5.453 1.00 69.06 104 VAL A C 1
ATOM 1656 O O . VAL A 1 104 ? -23.927 70.216 5.404 1.00 68.66 104 VAL A O 1
ATOM 1669 N N . TYR A 1 105 ? -25.668 68.948 4.784 1.00 70.26 105 TYR A N 1
ATOM 1670 C CA . TYR A 1 105 ? -24.820 68.039 4.033 1.00 72.84 105 TYR A CA 1
ATOM 1671 C C . TYR A 1 105 ? -24.171 68.735 2.846 1.00 77.12 105 TYR A C 1
ATOM 1672 O O . TYR A 1 105 ? -22.963 68.635 2.650 1.00 80.52 105 TYR A O 1
ATOM 1690 N N . LEU A 1 106 ? -24.974 69.449 2.061 1.00 80.07 106 LEU A N 1
ATOM 1691 C CA . LEU A 1 106 ? -24.487 70.068 0.828 1.00 83.51 106 LEU A CA 1
ATOM 1692 C C . LEU A 1 106 ? -23.691 71.344 1.080 1.00 84.68 106 LEU A C 1
ATOM 1693 O O . LEU A 1 106 ? -23.360 72.072 0.144 1.00 86.70 106 LEU A O 1
ATOM 1709 N N . THR A 1 107 ? -23.395 71.609 2.350 1.00 84.23 107 THR A N 1
ATOM 1710 C CA . THR A 1 107 ? -22.513 72.704 2.727 1.00 83.59 107 THR A CA 1
ATOM 1711 C C . THR A 1 107 ? -21.345 72.170 3.572 1.00 81.64 107 THR A C 1
ATOM 1712 O O . THR A 1 107 ? -20.499 72.934 4.036 1.00 81.18 107 THR A O 1
ATOM 1723 N N . GLY A 1 108 ? -21.309 70.853 3.767 1.00 81.01 108 GLY A N 1
ATOM 1724 C CA . GLY A 1 108 ? -20.200 70.199 4.441 1.00 81.82 108 GLY A CA 1
ATOM 1725 C C . GLY A 1 108 ? -19.998 70.672 5.864 1.00 81.83 108 GLY A C 1
ATOM 1726 O O . GLY A 1 108 ? -18.879 70.660 6.376 1.00 85.56 108 GLY A O 1
ATOM 1730 N N . GLY A 1 109 ? -21.087 71.087 6.504 1.00 77.21 109 GLY A N 1
ATOM 1731 C CA . GLY A 1 109 ? -21.028 71.590 7.865 1.00 73.05 109 GLY A CA 1
ATOM 1732 C C . GLY A 1 109 ? -20.963 70.485 8.901 1.00 69.94 109 GLY A C 1
ATOM 1733 O O . GLY A 1 109 ? -20.866 70.751 10.098 1.00 68.36 109 GLY A O 1
ATOM 1737 N N . PHE A 1 110 ? -21.000 69.241 8.438 1.00 69.95 110 PHE A N 1
ATOM 1738 C CA . PHE A 1 110 ? -21.042 68.088 9.327 1.00 71.93 110 PHE A CA 1
ATOM 1739 C C . PHE A 1 110 ? -19.643 67.549 9.596 1.00 74.83 110 PHE A C 1
ATOM 1740 O O . PHE A 1 110 ? -19.427 66.798 10.548 1.00 73.52 110 PHE A O 1
ATOM 1757 N N . LYS A 1 111 ? -18.695 67.922 8.744 1.00 77.72 111 LYS A N 1
ATOM 1758 C CA . LYS A 1 111 ? -17.325 67.456 8.898 1.00 80.82 111 LYS A CA 1
ATOM 1759 C C . LYS A 1 111 ? -16.649 68.089 10.108 1.00 78.86 111 LYS A C 1
ATOM 1760 O O . LYS A 1 111 ? -17.180 69.027 10.711 1.00 75.81 111 LYS A O 1
ATOM 1779 N N . LYS A 1 112 ? -15.470 67.564 10.438 1.00 78.76 112 LYS A N 1
ATOM 1780 C CA . LYS A 1 112 ? -14.726 67.958 11.633 1.00 77.62 112 LYS A CA 1
ATOM 1781 C C . LYS A 1 112 ? -14.590 69.468 11.749 1.00 74.52 112 LYS A C 1
ATOM 1782 O O . LYS A 1 112 ? -14.267 70.133 10.766 1.00 75.84 112 LYS A O 1
ATOM 1801 N N . PRO A 1 113 ? -14.792 70.018 12.961 1.00 71.60 113 PRO A N 1
ATOM 1802 C CA . PRO A 1 113 ? -15.031 69.389 14.263 1.00 71.91 113 PRO A CA 1
ATOM 1803 C C . PRO A 1 113 ? -16.487 69.463 14.732 1.00 76.43 113 PRO A C 1
ATOM 1804 O O . PRO A 1 113 ? -16.729 69.830 15.883 1.00 78.93 113 PRO A O 1
ATOM 1815 N N . ARG A 1 114 ? -17.437 69.109 13.871 1.00 75.87 114 ARG A N 1
ATOM 1816 C CA . ARG A 1 114 ? -18.848 69.302 14.190 1.00 74.61 114 ARG A CA 1
ATOM 1817 C C . ARG A 1 114 ? -19.656 68.012 14.058 1.00 74.42 114 ARG A C 1
ATOM 1818 O O . ARG A 1 114 ? -20.880 68.056 13.903 1.00 72.79 114 ARG A O 1
ATOM 1839 N N . GLU A 1 115 ? -18.983 66.867 14.147 1.00 74.93 115 GLU A N 1
ATOM 1840 C CA . GLU A 1 115 ? -19.659 65.584 13.947 1.00 76.07 115 GLU A CA 1
ATOM 1841 C C . GLU A 1 115 ? -20.604 65.203 15.094 1.00 71.57 115 GLU A C 1
ATOM 1842 O O . GLU A 1 115 ? -21.602 64.503 14.874 1.00 69.07 115 GLU A O 1
ATOM 1854 N N . LEU A 1 116 ? -20.301 65.651 16.309 1.00 71.96 116 LEU A N 1
ATOM 1855 C CA . LEU A 1 116 ? -21.219 65.447 17.430 1.00 75.09 116 LEU A CA 1
ATOM 1856 C C . LEU A 1 116 ? -22.552 66.170 17.195 1.00 74.93 116 LEU A C 1
ATOM 1857 O O . LEU A 1 116 ? -23.614 65.670 17.577 1.00 75.91 116 LEU A O 1
ATOM 1873 N N . THR A 1 117 ? -22.489 67.338 16.560 1.00 71.06 117 THR A N 1
ATOM 1874 C CA . THR A 1 117 ? -23.687 68.093 16.211 1.00 69.64 117 THR A CA 1
ATOM 1875 C C . THR A 1 117 ? -24.527 67.308 15.205 1.00 67.68 117 THR A C 1
ATOM 1876 O O . THR A 1 117 ? -25.757 67.230 15.314 1.00 64.52 117 THR A O 1
ATOM 1887 N N . TRP A 1 118 ? -23.846 66.730 14.223 1.00 66.79 118 TRP A N 1
ATOM 1888 C CA . TRP A 1 118 ? -24.489 65.876 13.239 1.00 66.06 118 TRP A CA 1
ATOM 1889 C C . TRP A 1 118 ? -25.163 64.687 13.934 1.00 65.08 118 TRP A C 1
ATOM 1890 O O . TRP A 1 118 ? -26.347 64.404 13.700 1.00 64.56 118 TRP A O 1
ATOM 1911 N N . ILE A 1 119 ? -24.423 64.006 14.801 1.00 63.75 119 ILE A N 1
ATOM 1912 C CA . ILE A 1 119 ? -24.974 62.850 15.504 1.00 65.01 119 ILE A CA 1
ATOM 1913 C C . ILE A 1 119 ? -26.205 63.242 16.327 1.00 67.24 119 ILE A C 1
ATOM 1914 O O . ILE A 1 119 ? -27.273 62.623 16.206 1.00 68.45 119 ILE A O 1
ATOM 1930 N N . SER A 1 120 ? -26.058 64.268 17.159 1.00 66.09 120 SER A N 1
ATOM 1931 C CA . SER A 1 120 ? -27.178 64.766 17.950 1.00 64.58 120 SER A CA 1
ATOM 1932 C C . SER A 1 120 ? -28.348 65.129 17.033 1.00 64.77 120 SER A C 1
ATOM 1933 O O . SER A 1 120 ? -29.511 64.941 17.395 1.00 64.96 120 SER A O 1
ATOM 1941 N N . GLY A 1 121 ? -28.034 65.636 15.843 1.00 64.44 121 GLY A N 1
ATOM 1942 C CA . GLY A 1 121 ? -29.045 65.883 14.828 1.00 63.35 121 GLY A CA 1
ATOM 1943 C C . GLY A 1 121 ? -29.776 64.629 14.381 1.00 63.44 121 GLY A C 1
ATOM 1944 O O . GLY A 1 121 ? -31.005 64.607 14.308 1.00 65.23 121 GLY A O 1
ATOM 1948 N N . VAL A 1 122 ? -29.024 63.580 14.068 1.00 63.92 122 VAL A N 1
ATOM 1949 C CA . VAL A 1 122 ? -29.636 62.308 13.686 1.00 63.31 122 VAL A CA 1
ATOM 1950 C C . VAL A 1 122 ? -30.566 61.828 14.793 1.00 58.76 122 VAL A C 1
ATOM 1951 O O . VAL A 1 122 ? -31.712 61.424 14.538 1.00 59.23 122 VAL A O 1
ATOM 1964 N N . ILE A 1 123 ? -30.065 61.880 16.023 1.00 56.12 123 ILE A N 1
ATOM 1965 C CA . ILE A 1 123 ? -30.856 61.468 17.173 1.00 57.62 123 ILE A CA 1
ATOM 1966 C C . ILE A 1 123 ? -32.138 62.296 17.217 1.00 61.32 123 ILE A C 1
ATOM 1967 O O . ILE A 1 123 ? -33.240 61.746 17.336 1.00 61.98 123 ILE A O 1
ATOM 1983 N N . LEU A 1 124 ? -31.985 63.615 17.089 1.00 60.72 124 LEU A N 1
ATOM 1984 C CA . LEU A 1 124 ? -33.125 64.528 17.042 1.00 56.59 124 LEU A CA 1
ATOM 1985 C C . LEU A 1 124 ? -34.138 64.105 15.977 1.00 57.27 124 LEU A C 1
ATOM 1986 O O . LEU A 1 124 ? -35.353 64.116 16.213 1.00 60.85 124 LEU A O 1
ATOM 2002 N N . ALA A 1 125 ? -33.638 63.728 14.807 1.00 54.60 125 ALA A N 1
ATOM 2003 C CA . ALA A 1 125 ? -34.508 63.263 13.732 1.00 56.18 125 ALA A CA 1
ATOM 2004 C C . ALA A 1 125 ? -35.288 62.020 14.144 1.00 58.77 125 ALA A C 1
ATOM 2005 O O . ALA A 1 125 ? -36.508 61.962 13.964 1.00 65.16 125 ALA A O 1
ATOM 2012 N N . VAL A 1 126 ? -34.596 61.032 14.701 1.00 54.11 126 VAL A N 1
ATOM 2013 C CA . VAL A 1 126 ? -35.278 59.835 15.195 1.00 54.81 126 VAL A CA 1
ATOM 2014 C C . VAL A 1 126 ? -36.352 60.192 16.234 1.00 55.04 126 VAL A C 1
ATOM 2015 O O . VAL A 1 126 ? -37.462 59.640 16.224 1.00 55.31 126 VAL A O 1
ATOM 2028 N N . ILE A 1 127 ? -36.013 61.122 17.123 1.00 55.97 127 ILE A N 1
ATOM 2029 C CA . ILE A 1 127 ? -36.958 61.620 18.121 1.00 55.23 127 ILE A CA 1
ATOM 2030 C C . ILE A 1 127 ? -38.174 62.285 17.466 1.00 56.18 127 ILE A C 1
ATOM 2031 O O . ILE A 1 127 ? -39.311 62.057 17.884 1.00 57.80 127 ILE A O 1
ATOM 2047 N N . THR A 1 128 ? -37.946 63.101 16.442 1.00 56.91 128 THR A N 1
ATOM 2048 C CA . THR A 1 128 ? -39.057 63.785 15.772 1.00 60.40 128 THR A CA 1
ATOM 2049 C C . THR A 1 128 ? -39.972 62.790 15.056 1.00 59.12 128 THR A C 1
ATOM 2050 O O . THR A 1 128 ? -41.203 62.894 15.124 1.00 58.90 128 THR A O 1
ATOM 2061 N N . VAL A 1 129 ? -39.372 61.825 14.368 1.00 57.71 129 VAL A N 1
ATOM 2062 C CA . VAL A 1 129 ? -40.157 60.763 13.756 1.00 57.74 129 VAL A CA 1
ATOM 2063 C C . VAL A 1 129 ? -40.945 60.011 14.825 1.00 56.08 129 VAL A C 1
ATOM 2064 O O . VAL A 1 129 ? -42.094 59.624 14.596 1.00 55.27 129 VAL A O 1
ATOM 2077 N N . SER A 1 130 ? -40.329 59.798 15.985 1.00 53.37 130 SER A N 1
ATOM 2078 C CA . SER A 1 130 ? -41.040 59.169 17.092 1.00 56.21 130 SER A CA 1
ATOM 2079 C C . SER A 1 130 ? -42.238 60.008 17.540 1.00 61.65 130 SER A C 1
ATOM 2080 O O . SER A 1 130 ? -43.327 59.470 17.772 1.00 64.45 130 SER A O 1
ATOM 2088 N N . PHE A 1 131 ? -42.032 61.319 17.667 1.00 64.57 131 PHE A N 1
ATOM 2089 C CA . PHE A 1 131 ? -43.129 62.245 17.944 1.00 64.35 131 PHE A CA 1
ATOM 2090 C C . PHE A 1 131 ? -44.258 61.973 16.961 1.00 66.11 131 PHE A C 1
ATOM 2091 O O . PHE A 1 131 ? -45.386 61.671 17.359 1.00 66.88 131 PHE A O 1
ATOM 2108 N N . GLY A 1 132 ? -43.933 62.055 15.674 1.00 65.06 132 GLY A N 1
ATOM 2109 C CA . GLY A 1 132 ? -44.906 61.808 14.625 1.00 62.78 132 GLY A CA 1
ATOM 2110 C C . GLY A 1 132 ? -45.668 60.503 14.789 1.00 61.66 132 GLY A C 1
ATOM 2111 O O . GLY A 1 132 ? -46.899 60.507 14.866 1.00 64.57 132 GLY A O 1
ATOM 2115 N N . VAL A 1 133 ? -44.938 59.390 14.843 1.00 58.38 133 VAL A N 1
ATOM 2116 C CA . VAL A 1 133 ? -45.546 58.062 14.960 1.00 54.21 133 VAL A CA 1
ATOM 2117 C C . VAL A 1 133 ? -46.462 57.951 16.177 1.00 53.43 133 VAL A C 1
ATOM 2118 O O . VAL A 1 133 ? -47.610 57.546 16.043 1.00 53.75 133 VAL A O 1
ATOM 2131 N N . THR A 1 134 ? -45.966 58.305 17.359 1.00 55.00 134 THR A N 1
ATOM 2132 C CA . THR A 1 134 ? -46.795 58.220 18.563 1.00 56.93 134 THR A CA 1
ATOM 2133 C C . THR A 1 134 ? -48.016 59.130 18.486 1.00 61.96 134 THR A C 1
ATOM 2134 O O . THR A 1 134 ? -49.107 58.758 18.910 1.00 62.09 134 THR A O 1
ATOM 2145 N N . GLY A 1 135 ? -47.823 60.335 17.963 1.00 64.59 135 GLY A N 1
ATOM 2146 C CA . GLY A 1 135 ? -48.923 61.267 17.818 1.00 64.86 135 GLY A CA 1
ATOM 2147 C C . GLY A 1 135 ? -49.996 60.723 16.900 1.00 64.57 135 GLY A C 1
ATOM 2148 O O . GLY A 1 135 ? -51.182 60.826 17.192 1.00 63.34 135 GLY A O 1
ATOM 2152 N N . TYR A 1 136 ? -49.565 60.125 15.795 1.00 68.66 136 TYR A N 1
ATOM 2153 C CA . TYR A 1 136 ? -50.474 59.614 14.770 1.00 74.21 136 TYR A CA 1
ATOM 2154 C C . TYR A 1 136 ? -51.606 58.719 15.305 1.00 71.69 136 TYR A C 1
ATOM 2155 O O . TYR A 1 136 ? -52.693 58.683 14.732 1.00 71.16 136 TYR A O 1
ATOM 2173 N N . SER A 1 137 ? -51.360 58.021 16.408 1.00 70.15 137 SER A N 1
ATOM 2174 C CA . SER A 1 137 ? -52.298 57.018 16.906 1.00 70.75 137 SER A CA 1
ATOM 2175 C C . SER A 1 137 ? -53.165 57.494 18.075 1.00 67.66 137 SER A C 1
ATOM 2176 O O . SER A 1 137 ? -54.058 56.772 18.528 1.00 68.67 137 SER A O 1
ATOM 2184 N N . LEU A 1 138 ? -52.898 58.693 18.576 1.00 63.51 138 LEU A N 1
ATOM 2185 C CA . LEU A 1 138 ? -53.632 59.212 19.728 1.00 58.17 138 LEU A CA 1
ATOM 2186 C C . LEU A 1 138 ? -55.135 59.397 19.468 1.00 55.05 138 LEU A C 1
ATOM 2187 O O . LEU A 1 138 ? -55.949 59.168 20.367 1.00 54.71 138 LEU A O 1
ATOM 2203 N N . PRO A 1 139 ? -55.514 59.823 18.249 1.00 52.82 139 PRO A N 1
ATOM 2204 C CA . PRO A 1 139 ? -56.947 59.943 17.957 1.00 53.34 139 PRO A CA 1
ATOM 2205 C C . PRO A 1 139 ? -57.679 58.625 18.121 1.00 58.27 139 PRO A C 1
ATOM 2206 O O . PRO A 1 139 ? -58.891 58.612 18.343 1.00 59.90 139 PRO A O 1
ATOM 2217 N N . TRP A 1 140 ? -56.934 57.529 18.020 1.00 58.46 140 TRP A N 1
ATOM 2218 C CA . TRP A 1 140 ? -57.493 56.196 18.182 1.00 58.72 140 TRP A CA 1
ATOM 2219 C C . TRP A 1 140 ? -58.657 55.999 17.218 1.00 62.38 140 TRP A C 1
ATOM 2220 O O . TRP A 1 140 ? -59.696 55.431 17.564 1.00 63.94 140 TRP A O 1
ATOM 2241 N N . ASP A 1 141 ? -58.471 56.512 16.009 1.00 64.50 141 ASP A N 1
ATOM 2242 C CA . ASP A 1 141 ? -59.344 56.206 14.891 1.00 66.37 141 ASP A CA 1
ATOM 2243 C C . ASP A 1 141 ? -58.794 54.964 14.187 1.00 68.63 141 ASP A C 1
ATOM 2244 O O . ASP A 1 141 ? -57.828 54.349 14.651 1.00 69.38 141 ASP A O 1
ATOM 2253 N N . GLN A 1 142 ? -59.397 54.612 13.060 1.00 68.59 142 GLN A N 1
ATOM 2254 C CA . GLN A 1 142 ? -59.028 53.410 12.323 1.00 67.90 142 GLN A CA 1
ATOM 2255 C C . GLN A 1 142 ? -57.564 53.428 11.854 1.00 69.83 142 GLN A C 1
ATOM 2256 O O . GLN A 1 142 ? -56.798 52.489 12.106 1.00 72.31 142 GLN A O 1
ATOM 2270 N N . VAL A 1 143 ? -57.185 54.505 11.177 1.00 71.87 143 VAL A N 1
ATOM 2271 C CA . VAL A 1 143 ? -55.826 54.679 10.673 1.00 75.27 143 VAL A CA 1
ATOM 2272 C C . VAL A 1 143 ? -54.777 54.583 11.781 1.00 78.98 143 VAL A C 1
ATOM 2273 O O . VAL A 1 143 ? -53.777 53.861 11.655 1.00 78.31 143 VAL A O 1
ATOM 2286 N N . GLY A 1 144 ? -55.003 55.326 12.858 1.00 78.90 144 GLY A N 1
ATOM 2287 C CA . GLY A 1 144 ? -54.068 55.358 13.964 1.00 78.65 144 GLY A CA 1
ATOM 2288 C C . GLY A 1 144 ? -53.902 53.992 14.594 1.00 77.31 144 GLY A C 1
ATOM 2289 O O . GLY A 1 144 ? -52.776 53.532 14.830 1.00 81.19 144 GLY A O 1
ATOM 2293 N N . TYR A 1 145 ? -55.026 53.335 14.859 1.00 71.64 145 TYR A N 1
ATOM 2294 C CA . TYR A 1 145 ? -54.997 52.016 15.472 1.00 68.52 145 TYR A CA 1
ATOM 2295 C C . TYR A 1 145 ? -54.269 51.014 14.581 1.00 69.03 145 TYR A C 1
ATOM 2296 O O . TYR A 1 145 ? -53.361 50.306 15.034 1.00 69.88 145 TYR A O 1
ATOM 2314 N N . TRP A 1 146 ? -54.649 50.956 13.309 1.00 68.89 146 TRP A N 1
ATOM 2315 C CA . TRP A 1 146 ? -54.032 49.981 12.414 1.00 72.25 146 TRP A CA 1
ATOM 2316 C C . TRP A 1 146 ? -52.577 50.325 12.065 1.00 74.44 146 TRP A C 1
ATOM 2317 O O . TRP A 1 146 ? -51.796 49.440 11.726 1.00 75.42 146 TRP A O 1
ATOM 2338 N N . ALA A 1 147 ? -52.211 51.600 12.170 1.00 73.93 147 ALA A N 1
ATOM 2339 C CA . ALA A 1 147 ? -50.815 52.004 11.992 1.00 71.93 147 ALA A CA 1
ATOM 2340 C C . ALA A 1 147 ? -49.964 51.560 13.179 1.00 71.53 147 ALA A C 1
ATOM 2341 O O . ALA A 1 147 ? -48.869 51.005 13.013 1.00 70.84 147 ALA A O 1
ATOM 2348 N N . VAL A 1 148 ? -50.470 51.818 14.380 1.00 73.18 148 VAL A N 1
ATOM 2349 C CA . VAL A 1 148 ? -49.793 51.369 15.588 1.00 75.05 148 VAL A CA 1
ATOM 2350 C C . VAL A 1 148 ? -49.663 49.851 15.582 1.00 77.07 148 VAL A C 1
ATOM 2351 O O . VAL A 1 148 ? -48.609 49.309 15.923 1.00 78.46 148 VAL A O 1
ATOM 2364 N N . LYS A 1 149 ? -50.732 49.175 15.171 1.00 78.91 149 LYS A N 1
ATOM 2365 C CA . LYS A 1 149 ? -50.749 47.718 15.173 1.00 79.03 149 LYS A CA 1
ATOM 2366 C C . LYS A 1 149 ? -49.697 47.158 14.223 1.00 78.47 149 LYS A C 1
ATOM 2367 O O . LYS A 1 149 ? -49.179 46.066 14.439 1.00 79.38 149 LYS A O 1
ATOM 2386 N N . ILE A 1 150 ? -49.372 47.919 13.183 1.00 78.71 150 ILE A N 1
ATOM 2387 C CA . ILE A 1 150 ? -48.350 47.511 12.224 1.00 80.25 150 ILE A CA 1
ATOM 2388 C C . ILE A 1 150 ? -46.942 47.816 12.738 1.00 83.62 150 ILE A C 1
ATOM 2389 O O . ILE A 1 150 ? -46.082 46.936 12.741 1.00 86.65 150 ILE A O 1
ATOM 2405 N N . VAL A 1 151 ? -46.699 49.054 13.164 1.00 83.09 151 VAL A N 1
ATOM 2406 C CA . VAL A 1 151 ? -45.351 49.431 13.598 1.00 82.13 151 VAL A CA 1
ATOM 2407 C C . VAL A 1 151 ? -44.928 48.700 14.870 1.00 84.07 151 VAL A C 1
ATOM 2408 O O . VAL A 1 151 ? -43.755 48.376 15.036 1.00 83.72 151 VAL A O 1
ATOM 2421 N N . SER A 1 152 ? -45.876 48.433 15.761 1.00 86.56 152 SER A N 1
ATOM 2422 C CA . SER A 1 152 ? -45.545 47.785 17.028 1.00 90.20 152 SER A CA 1
ATOM 2423 C C . SER A 1 152 ? -44.995 46.372 16.822 1.00 86.68 152 SER A C 1
ATOM 2424 O O . SER A 1 152 ? -44.242 45.863 17.651 1.00 84.92 152 SER A O 1
ATOM 2432 N N . GLY A 1 153 ? -45.360 45.747 15.710 1.00 84.33 153 GLY A N 1
ATOM 2433 C CA . GLY A 1 153 ? -45.006 44.359 15.478 1.00 85.09 153 GLY A CA 1
ATOM 2434 C C . GLY A 1 153 ? -43.663 44.172 14.798 1.00 83.80 153 GLY A C 1
ATOM 2435 O O . GLY A 1 153 ? -43.140 43.057 14.748 1.00 84.59 153 GLY A O 1
ATOM 2439 N N . VAL A 1 154 ? -43.103 45.258 14.275 1.00 78.75 154 VAL A N 1
ATOM 2440 C CA . VAL A 1 154 ? -41.865 45.180 13.509 1.00 74.75 154 VAL A CA 1
ATOM 2441 C C . VAL A 1 154 ? -40.708 44.594 14.329 1.00 75.50 154 VAL A C 1
ATOM 2442 O O . VAL A 1 154 ? -40.072 43.636 13.889 1.00 76.54 154 VAL A O 1
ATOM 2455 N N . PRO A 1 155 ? -40.430 45.157 15.521 1.00 75.87 155 PRO A N 1
ATOM 2456 C CA . PRO A 1 155 ? -39.304 44.671 16.331 1.00 78.91 155 PRO A CA 1
ATOM 2457 C C . PRO A 1 155 ? -39.255 43.157 16.567 1.00 81.94 155 PRO A C 1
ATOM 2458 O O . PRO A 1 155 ? -38.189 42.646 16.904 1.00 82.87 155 PRO A O 1
ATOM 2469 N N . GLU A 1 156 ? -40.373 42.458 16.391 1.00 84.91 156 GLU A N 1
ATOM 2470 C CA . GLU A 1 156 ? -40.425 41.017 16.639 1.00 89.34 156 GLU A CA 1
ATOM 2471 C C . GLU A 1 156 ? -39.415 40.235 15.793 1.00 87.13 156 GLU A C 1
ATOM 2472 O O . GLU A 1 156 ? -39.080 39.097 16.119 1.00 86.93 156 GLU A O 1
ATOM 2484 N N . ALA A 1 157 ? -38.933 40.849 14.714 1.00 85.70 157 ALA A N 1
ATOM 2485 C CA . ALA A 1 157 ? -37.991 40.202 13.799 1.00 85.63 157 ALA A CA 1
ATOM 2486 C C . ALA A 1 157 ? -36.641 39.933 14.461 1.00 86.54 157 ALA A C 1
ATOM 2487 O O . ALA A 1 157 ? -35.954 38.976 14.103 1.00 88.95 157 ALA A O 1
ATOM 2494 N N . ILE A 1 158 ? -36.256 40.784 15.409 1.00 86.61 158 ILE A N 1
ATOM 2495 C CA . ILE A 1 158 ? -35.033 40.564 16.172 1.00 89.49 158 ILE A CA 1
ATOM 2496 C C . ILE A 1 158 ? -35.174 39.237 16.914 1.00 103.32 158 ILE A C 1
ATOM 2497 O O . ILE A 1 158 ? -36.206 38.985 17.538 1.00 104.81 158 ILE A O 1
ATOM 2513 N N . PRO A 1 159 ? -34.135 38.386 16.867 1.00 113.97 159 PRO A N 1
ATOM 2514 C CA . PRO A 1 159 ? -34.332 37.009 17.331 1.00 121.60 159 PRO A CA 1
ATOM 2515 C C . PRO A 1 159 ? -34.317 36.835 18.849 1.00 121.57 159 PRO A C 1
ATOM 2516 O O . PRO A 1 159 ? -35.087 36.025 19.371 1.00 124.05 159 PRO A O 1
ATOM 2527 N N . VAL A 1 160 ? -33.457 37.571 19.542 1.00 117.44 160 VAL A N 1
ATOM 2528 C CA . VAL A 1 160 ? -33.253 37.344 20.968 1.00 112.82 160 VAL A CA 1
ATOM 2529 C C . VAL A 1 160 ? -34.190 38.178 21.841 1.00 106.81 160 VAL A C 1
ATOM 2530 O O . VAL A 1 160 ? -34.742 37.673 22.820 1.00 106.37 160 VAL A O 1
ATOM 2543 N N . VAL A 1 161 ? -34.368 39.447 21.483 1.00 98.92 161 VAL A N 1
ATOM 2544 C CA . VAL A 1 161 ? -35.081 40.390 22.338 1.00 92.47 161 VAL A CA 1
ATOM 2545 C C . VAL A 1 161 ? -36.141 41.210 21.597 1.00 91.77 161 VAL A C 1
ATOM 2546 O O . VAL A 1 161 ? -36.507 42.299 22.036 1.00 90.00 161 VAL A O 1
ATOM 2559 N N . GLY A 1 162 ? -36.639 40.691 20.482 1.00 93.58 162 GLY A N 1
ATOM 2560 C CA . GLY A 1 162 ? -37.627 41.412 19.696 1.00 92.57 162 GLY A CA 1
ATOM 2561 C C . GLY A 1 162 ? -38.973 41.486 20.392 1.00 92.83 162 GLY A C 1
ATOM 2562 O O . GLY A 1 162 ? -39.548 42.569 20.566 1.00 93.15 162 GLY A O 1
ATOM 2566 N N . VAL A 1 163 ? -39.471 40.323 20.798 1.00 91.73 163 VAL A N 1
ATOM 2567 C CA . VAL A 1 163 ? -40.768 40.224 21.453 1.00 86.69 163 VAL A CA 1
ATOM 2568 C C . VAL A 1 163 ? -40.800 41.058 22.730 1.00 85.98 163 VAL A C 1
ATOM 2569 O O . VAL A 1 163 ? -41.828 41.639 23.068 1.00 88.01 163 VAL A O 1
ATOM 2582 N N . LEU A 1 164 ? -39.676 41.115 23.437 1.00 84.40 164 LEU A N 1
ATOM 2583 C CA . LEU A 1 164 ? -39.584 41.921 24.650 1.00 83.16 164 LEU A CA 1
ATOM 2584 C C . LEU A 1 164 ? -39.811 43.391 24.299 1.00 80.05 164 LEU A C 1
ATOM 2585 O O . LEU A 1 164 ? -40.649 44.069 24.904 1.00 80.18 164 LEU A O 1
ATOM 2601 N N . ILE A 1 165 ? -39.060 43.866 23.310 1.00 75.68 165 ILE A N 1
ATOM 2602 C CA . ILE A 1 165 ? -39.163 45.238 22.837 1.00 69.90 165 ILE A CA 1
ATOM 2603 C C . ILE A 1 165 ? -40.593 45.560 22.425 1.00 71.99 165 ILE A C 1
ATOM 2604 O O . ILE A 1 165 ? -41.151 46.580 22.840 1.00 72.18 165 ILE A O 1
ATOM 2620 N N . SER A 1 166 ? -41.187 44.693 21.611 1.00 72.71 166 SER A N 1
ATOM 2621 C CA . SER A 1 166 ? -42.565 44.903 21.175 1.00 72.60 166 SER A CA 1
ATOM 2622 C C . SER A 1 166 ? -43.517 44.932 22.367 1.00 72.53 166 SER A C 1
ATOM 2623 O O . SER A 1 166 ? -44.387 45.802 22.459 1.00 71.24 166 SER A O 1
ATOM 2631 N N . ASP A 1 167 ? -43.341 43.981 23.279 1.00 72.01 167 ASP A N 1
ATOM 2632 C CA . ASP A 1 167 ? -44.172 43.900 24.474 1.00 71.41 167 ASP A CA 1
ATOM 2633 C C . ASP A 1 167 ? -44.009 45.123 25.356 1.00 71.70 167 ASP A C 1
ATOM 2634 O O . ASP A 1 167 ? -44.926 45.489 26.087 1.00 71.53 167 ASP A O 1
ATOM 2643 N N . LEU A 1 168 ? -42.830 45.735 25.306 1.00 70.68 168 LEU A N 1
ATOM 2644 C CA . LEU A 1 168 ? -42.606 47.002 25.985 1.00 65.67 168 LEU A CA 1
ATOM 2645 C C . LEU A 1 168 ? -43.317 48.128 25.250 1.00 67.49 168 LEU A C 1
ATOM 2646 O O . LEU A 1 168 ? -43.940 48.985 25.874 1.00 68.13 168 LEU A O 1
ATOM 2662 N N . LEU A 1 169 ? -43.222 48.130 23.925 1.00 69.36 169 LEU A N 1
ATOM 2663 C CA . LEU A 1 169 ? -43.859 49.172 23.124 1.00 69.88 169 LEU A CA 1
ATOM 2664 C C . LEU A 1 169 ? -45.380 49.181 23.292 1.00 70.55 169 LEU A C 1
ATOM 2665 O O . LEU A 1 169 ? -45.963 50.232 23.542 1.00 72.93 169 LEU A O 1
ATOM 2681 N N . ARG A 1 170 ? -46.026 48.023 23.160 1.00 69.35 170 ARG A N 1
ATOM 2682 C CA . ARG A 1 170 ? -47.489 47.975 23.276 1.00 66.98 170 ARG A CA 1
ATOM 2683 C C . ARG A 1 170 ? -47.994 47.665 24.689 1.00 66.05 170 ARG A C 1
ATOM 2684 O O . ARG A 1 170 ? -49.199 47.688 24.945 1.00 66.68 170 ARG A O 1
ATOM 2705 N N . GLY A 1 171 ? -47.073 47.402 25.608 1.00 66.89 171 GLY A N 1
ATOM 2706 C CA . GLY A 1 171 ? -47.429 47.123 26.989 1.00 66.89 171 GLY A CA 1
ATOM 2707 C C . GLY A 1 171 ? -48.107 45.776 27.132 1.00 69.07 171 GLY A C 1
ATOM 2708 O O . GLY A 1 171 ? -48.852 45.534 28.084 1.00 68.17 171 GLY A O 1
ATOM 2712 N N . GLY A 1 172 ? -47.836 44.888 26.183 1.00 71.33 172 GLY A N 1
ATOM 2713 C CA . GLY A 1 172 ? -48.450 43.578 26.175 1.00 74.69 172 GLY A CA 1
ATOM 2714 C C . GLY A 1 172 ? -48.267 42.879 24.844 1.00 76.78 172 GLY A C 1
ATOM 2715 O O . GLY A 1 172 ? -47.560 43.369 23.964 1.00 73.72 172 GLY A O 1
ATOM 2719 N N . SER A 1 173 ? -48.918 41.729 24.703 1.00 81.88 173 SER A N 1
ATOM 2720 C CA . SER A 1 173 ? -48.826 40.926 23.491 1.00 84.46 173 SER A CA 1
ATOM 2721 C C . SER A 1 173 ? -49.680 41.486 22.351 1.00 81.24 173 SER A C 1
ATOM 2722 O O . SER A 1 173 ? -49.420 41.205 21.182 1.00 80.59 173 SER A O 1
ATOM 2730 N N . SER A 1 174 ? -50.693 42.276 22.694 1.00 79.95 174 SER A N 1
ATOM 2731 C CA . SER A 1 174 ? -51.571 42.877 21.696 1.00 79.13 174 SER A CA 1
ATOM 2732 C C . SER A 1 174 ? -51.673 44.379 21.905 1.00 71.82 174 SER A C 1
ATOM 2733 O O . SER A 1 174 ? -51.219 44.903 22.920 1.00 71.61 174 SER A O 1
ATOM 2741 N N . VAL A 1 175 ? -52.275 45.064 20.938 1.00 67.05 175 VAL A N 1
ATOM 2742 C CA . VAL A 1 175 ? -52.515 46.500 21.033 1.00 63.25 175 VAL A CA 1
ATOM 2743 C C . VAL A 1 175 ? -53.859 46.775 21.705 1.00 65.17 175 VAL A C 1
ATOM 2744 O O . VAL A 1 175 ? -54.879 46.191 21.339 1.00 67.75 175 VAL A O 1
ATOM 2757 N N . GLY A 1 176 ? -53.855 47.689 22.669 1.00 63.07 176 GLY A N 1
ATOM 2758 C CA . GLY A 1 176 ? -55.050 48.024 23.417 1.00 59.34 176 GLY A CA 1
ATOM 2759 C C . GLY A 1 176 ? -54.811 49.258 24.257 1.00 58.60 176 GLY A C 1
ATOM 2760 O O . GLY A 1 176 ? -54.004 50.106 23.889 1.00 60.45 176 GLY A O 1
ATOM 2764 N N . GLN A 1 177 ? -55.497 49.348 25.392 1.00 60.86 177 GLN A N 1
ATOM 2765 C CA . GLN A 1 177 ? -55.425 50.524 26.259 1.00 63.52 177 GLN A CA 1
ATOM 2766 C C . GLN A 1 177 ? -53.993 50.803 26.717 1.00 67.92 177 GLN A C 1
ATOM 2767 O O . GLN A 1 177 ? -53.541 51.956 26.719 1.00 68.64 177 GLN A O 1
ATOM 2781 N N . ALA A 1 178 ? -53.286 49.745 27.102 1.00 66.61 178 ALA A N 1
ATOM 2782 C CA . ALA A 1 178 ? -51.911 49.867 27.563 1.00 62.59 178 ALA A CA 1
ATOM 2783 C C . ALA A 1 178 ? -51.071 50.582 26.520 1.00 62.63 178 ALA A C 1
ATOM 2784 O O . ALA A 1 178 ? -50.275 51.469 26.844 1.00 64.47 178 ALA A O 1
ATOM 2791 N N . THR A 1 179 ? -51.258 50.193 25.264 1.00 60.29 179 THR A N 1
ATOM 2792 C CA . THR A 1 179 ? -50.530 50.797 24.162 1.00 58.67 179 THR A CA 1
ATOM 2793 C C . THR A 1 179 ? -50.811 52.292 24.118 1.00 61.06 179 THR A C 1
ATOM 2794 O O . THR A 1 179 ? -49.884 53.098 24.103 1.00 61.65 179 THR A O 1
ATOM 2805 N N . LEU A 1 180 ? -52.091 52.657 24.121 1.00 59.38 180 LEU A N 1
ATOM 2806 C CA . LEU A 1 180 ? -52.487 54.058 24.053 1.00 57.66 180 LEU A CA 1
ATOM 2807 C C . LEU A 1 180 ? -51.864 54.847 25.204 1.00 57.25 180 LEU A C 1
ATOM 2808 O O . LEU A 1 180 ? -51.319 55.939 25.009 1.00 55.10 180 LEU A O 1
ATOM 2824 N N . THR A 1 181 ? -51.945 54.278 26.403 1.00 55.67 181 THR A N 1
ATOM 2825 C CA . THR A 1 181 ? -51.334 54.872 27.584 1.00 52.12 181 THR A CA 1
ATOM 2826 C C . THR A 1 181 ? -49.845 55.129 27.359 1.00 53.93 181 THR A C 1
ATOM 2827 O O . THR A 1 181 ? -49.387 56.276 27.449 1.00 56.75 181 THR A O 1
ATOM 2838 N N . ARG A 1 182 ? -49.099 54.069 27.048 1.00 53.20 182 ARG A N 1
ATOM 2839 C CA . ARG A 1 182 ? -47.653 54.187 26.866 1.00 52.24 182 ARG A CA 1
ATOM 2840 C C . ARG A 1 182 ? -47.314 55.182 25.763 1.00 51.60 182 ARG A C 1
ATOM 2841 O O . ARG A 1 182 ? -46.414 56.009 25.914 1.00 53.05 182 ARG A O 1
ATOM 2862 N N . TYR A 1 183 ? -48.060 55.118 24.668 1.00 49.48 183 TYR A N 1
ATOM 2863 C CA . TYR A 1 183 ? -47.874 56.043 23.559 1.00 49.83 183 TYR A CA 1
ATOM 2864 C C . TYR A 1 183 ? -48.150 57.484 23.976 1.00 49.86 183 TYR A C 1
ATOM 2865 O O . TYR A 1 183 ? -47.440 58.397 23.552 1.00 52.29 183 TYR A O 1
ATOM 2883 N N . TYR A 1 184 ? -49.171 57.698 24.803 1.00 48.76 184 TYR A N 1
ATOM 2884 C CA . TYR A 1 184 ? -49.513 59.058 25.205 1.00 51.12 184 TYR A CA 1
ATOM 2885 C C . TYR A 1 184 ? -48.444 59.604 26.135 1.00 53.02 184 TYR A C 1
ATOM 2886 O O . TYR A 1 184 ? -48.036 60.765 26.020 1.00 52.76 184 TYR A O 1
ATOM 2904 N N . SER A 1 185 ? -47.995 58.756 27.054 1.00 54.47 185 SER A N 1
ATOM 2905 C CA . SER A 1 185 ? -46.874 59.090 27.922 1.00 57.27 185 SER A CA 1
ATOM 2906 C C . SER A 1 185 ? -45.662 59.458 27.083 1.00 58.42 185 SER A C 1
ATOM 2907 O O . SER A 1 185 ? -44.997 60.467 27.327 1.00 58.64 185 SER A O 1
ATOM 2915 N N . ALA A 1 186 ? -45.390 58.630 26.082 1.00 59.19 186 ALA A N 1
ATOM 2916 C CA . ALA A 1 186 ? -44.258 58.846 25.193 1.00 59.96 186 ALA A CA 1
ATOM 2917 C C . ALA A 1 186 ? -44.384 60.155 24.425 1.00 64.02 186 ALA A C 1
ATOM 2918 O O . ALA A 1 186 ? -43.418 60.904 24.290 1.00 67.78 186 ALA A O 1
ATOM 2925 N N . HIS A 1 187 ? -45.580 60.427 23.922 1.00 62.84 187 HIS A N 1
ATOM 2926 C CA . HIS A 1 187 ? -45.808 61.613 23.111 1.00 59.42 187 HIS A CA 1
ATOM 2927 C C . HIS A 1 187 ? -45.828 62.900 23.934 1.00 59.50 187 HIS A C 1
ATOM 2928 O O . HIS A 1 187 ? -45.408 63.948 23.441 1.00 60.39 187 HIS A O 1
ATOM 2942 N N . THR A 1 188 ? -46.322 62.832 25.173 1.00 58.98 188 THR A N 1
ATOM 2943 C CA . THR A 1 188 ? -46.505 64.050 25.975 1.00 59.11 188 THR A CA 1
ATOM 2944 C C . THR A 1 188 ? -45.516 64.230 27.134 1.00 58.49 188 THR A C 1
ATOM 2945 O O . THR A 1 188 ? -45.532 65.274 27.788 1.00 58.56 188 THR A O 1
ATOM 2956 N N . PHE A 1 189 ? -44.655 63.241 27.385 1.00 57.81 189 PHE A N 1
ATOM 2957 C CA . PHE A 1 189 ? -43.679 63.343 28.481 1.00 56.19 189 PHE A CA 1
ATOM 2958 C C . PHE A 1 189 ? -42.231 63.030 28.065 1.00 58.16 189 PHE A C 1
ATOM 2959 O O . PHE A 1 189 ? -41.363 63.894 28.139 1.00 60.19 189 PHE A O 1
ATOM 2976 N N . VAL A 1 190 ? -41.976 61.800 27.636 1.00 57.16 190 VAL A N 1
ATOM 2977 C CA . VAL A 1 190 ? -40.623 61.360 27.290 1.00 55.07 190 VAL A CA 1
ATOM 2978 C C . VAL A 1 190 ? -39.988 62.162 26.148 1.00 55.14 190 VAL A C 1
ATOM 2979 O O . VAL A 1 190 ? -38.901 62.748 26.298 1.00 58.24 190 VAL A O 1
ATOM 2992 N N . LEU A 1 191 ? -40.651 62.164 24.999 1.00 51.91 191 LEU A N 1
ATOM 2993 C CA . LEU A 1 191 ? -40.083 62.780 23.810 1.00 54.95 191 LEU A CA 1
ATOM 2994 C C . LEU A 1 191 ? -39.786 64.280 23.992 1.00 54.14 191 LEU A C 1
ATOM 2995 O O . LEU A 1 191 ? -38.742 64.749 23.556 1.00 52.63 191 LEU A O 1
ATOM 3011 N N . PRO A 1 192 ? -40.695 65.034 24.635 1.00 51.25 192 PRO A N 1
ATOM 3012 C CA . PRO A 1 192 ? -40.413 66.446 24.931 1.00 50.04 192 PRO A CA 1
ATOM 3013 C C . PRO A 1 192 ? -39.119 66.677 25.718 1.00 50.43 192 PRO A C 1
ATOM 3014 O O . PRO A 1 192 ? -38.302 67.528 25.349 1.00 53.84 192 PRO A O 1
ATOM 3025 N N . TRP A 1 193 ? -38.934 65.935 26.801 1.00 50.20 193 TRP A N 1
ATOM 3026 C CA . TRP A 1 193 ? -37.705 66.040 27.580 1.00 56.98 193 TRP A CA 1
ATOM 3027 C C . TRP A 1 193 ? -36.467 65.601 26.784 1.00 61.18 193 TRP A C 1
ATOM 3028 O O . TRP A 1 193 ? -35.426 66.270 26.828 1.00 61.57 193 TRP A O 1
ATOM 3049 N N . LEU A 1 194 ? -36.574 64.487 26.059 1.00 60.65 194 LEU A N 1
ATOM 3050 C CA . LEU A 1 194 ? -35.456 64.026 25.232 1.00 58.69 194 LEU A CA 1
ATOM 3051 C C . LEU A 1 194 ? -35.069 65.045 24.162 1.00 59.44 194 LEU A C 1
ATOM 3052 O O . LEU A 1 194 ? -33.891 65.408 24.025 1.00 64.12 194 LEU A O 1
ATOM 3068 N N . ILE A 1 195 ? -36.058 65.494 23.395 1.00 54.43 195 ILE A N 1
ATOM 3069 C CA . ILE A 1 195 ? -35.796 66.440 22.324 1.00 55.00 195 ILE A CA 1
ATOM 3070 C C . ILE A 1 195 ? -35.252 67.714 22.949 1.00 54.26 195 ILE A C 1
ATOM 3071 O O . ILE A 1 195 ? -34.336 68.333 22.400 1.00 54.16 195 ILE A O 1
ATOM 3087 N N . ALA A 1 196 ? -35.785 68.088 24.111 1.00 49.51 196 ALA A N 1
ATOM 3088 C CA . ALA A 1 196 ? -35.264 69.255 24.807 1.00 47.35 196 ALA A CA 1
ATOM 3089 C C . ALA A 1 196 ? -33.767 69.084 25.058 1.00 49.19 196 ALA A C 1
ATOM 3090 O O . ALA A 1 196 ? -32.966 69.892 24.598 1.00 52.64 196 ALA A O 1
ATOM 3097 N N . VAL A 1 197 ? -33.397 68.019 25.761 1.00 47.09 197 VAL A N 1
ATOM 3098 C CA . VAL A 1 197 ? -31.989 67.732 26.050 1.00 50.18 197 VAL A CA 1
ATOM 3099 C C . VAL A 1 197 ? -31.099 67.772 24.804 1.00 56.25 197 VAL A C 1
ATOM 3100 O O . VAL A 1 197 ? -30.072 68.464 24.778 1.00 58.14 197 VAL A O 1
ATOM 3113 N N . PHE A 1 198 ? -31.483 67.024 23.777 1.00 58.13 198 PHE A N 1
ATOM 3114 C CA . PHE A 1 198 ? -30.655 66.942 22.577 1.00 60.51 198 PHE A CA 1
ATOM 3115 C C . PHE A 1 198 ? -30.631 68.238 21.759 1.00 60.68 198 PHE A C 1
ATOM 3116 O O . PHE A 1 198 ? -29.637 68.532 21.093 1.00 62.31 198 PHE A O 1
ATOM 3133 N N . MET A 1 199 ? -31.701 69.024 21.831 1.00 59.40 199 MET A N 1
ATOM 3134 C CA . MET A 1 199 ? -31.700 70.351 21.216 1.00 58.14 199 MET A CA 1
ATOM 3135 C C . MET A 1 199 ? -30.764 71.247 21.998 1.00 59.30 199 MET A C 1
ATOM 3136 O O . MET A 1 199 ? -30.063 72.074 21.425 1.00 61.45 199 MET A O 1
ATOM 3150 N N . LEU A 1 200 ? -30.778 71.091 23.319 1.00 61.19 200 LEU A N 1
ATOM 3151 C CA . LEU A 1 200 ? -29.903 71.867 24.187 1.00 63.75 200 LEU A CA 1
ATOM 3152 C C . LEU A 1 200 ? -28.453 71.578 23.822 1.00 64.60 200 LEU A C 1
ATOM 3153 O O . LEU A 1 200 ? -27.672 72.499 23.601 1.00 67.86 200 LEU A O 1
ATOM 3169 N N . LEU A 1 201 ? -28.104 70.297 23.744 1.00 62.40 201 LEU A N 1
ATOM 3170 C CA . LEU A 1 201 ? -26.753 69.900 23.340 1.00 62.09 201 LEU A CA 1
ATOM 3171 C C . LEU A 1 201 ? -26.390 70.407 21.938 1.00 63.27 201 LEU A C 1
ATOM 3172 O O . LEU A 1 201 ? -25.301 70.954 21.733 1.00 64.07 201 LEU A O 1
ATOM 3188 N N . HIS A 1 202 ? -27.303 70.206 20.986 1.00 62.93 202 HIS A N 1
ATOM 3189 C CA . HIS A 1 202 ? -27.154 70.690 19.609 1.00 62.06 202 HIS A CA 1
ATOM 3190 C C . HIS A 1 202 ? -26.791 72.174 19.636 1.00 64.10 202 HIS A C 1
ATOM 3191 O O . HIS A 1 202 ? -25.731 72.587 19.147 1.00 67.81 202 HIS A O 1
ATOM 3205 N N . PHE A 1 203 ? -27.663 72.965 20.253 1.00 61.38 203 PHE A N 1
ATOM 3206 C CA . PHE A 1 203 ? -27.510 74.412 20.279 1.00 61.55 203 PHE A CA 1
ATOM 3207 C C . PHE A 1 203 ? -26.252 74.845 21.040 1.00 58.97 203 PHE A C 1
ATOM 3208 O O . PHE A 1 203 ? -25.570 75.777 20.622 1.00 58.32 203 PHE A O 1
ATOM 3225 N N . LEU A 1 204 ? -25.951 74.185 22.154 1.00 56.40 204 LEU A N 1
ATOM 3226 C CA . LEU A 1 204 ? -24.747 74.507 22.914 1.00 59.12 204 LEU A CA 1
ATOM 3227 C C . LEU A 1 204 ? -23.491 74.277 22.082 1.00 60.04 204 LEU A C 1
ATOM 3228 O O . LEU A 1 204 ? -22.603 75.132 22.028 1.00 58.67 204 LEU A O 1
ATOM 3244 N N . MET A 1 205 ? -23.413 73.119 21.435 1.00 60.79 205 MET A N 1
ATOM 3245 C CA . MET A 1 205 ? -22.267 72.822 20.585 1.00 64.79 205 MET A CA 1
ATOM 3246 C C . MET A 1 205 ? -22.165 73.815 19.419 1.00 68.80 205 MET A C 1
ATOM 3247 O O . MET A 1 205 ? -21.073 74.311 19.109 1.00 70.55 205 MET A O 1
ATOM 3261 N N . ILE A 1 206 ? -23.295 74.118 18.784 1.00 67.68 206 ILE A N 1
ATOM 3262 C CA . ILE A 1 206 ? -23.292 75.083 17.685 1.00 68.24 206 ILE A CA 1
ATOM 3263 C C . ILE A 1 206 ? -22.846 76.468 18.156 1.00 70.03 206 ILE A C 1
ATOM 3264 O O . ILE A 1 206 ? -22.007 77.106 17.524 1.00 66.35 206 ILE A O 1
ATOM 3280 N N . ARG A 1 207 ? -23.405 76.929 19.269 1.00 74.38 207 ARG A N 1
ATOM 3281 C CA . ARG A 1 207 ? -23.066 78.244 19.797 1.00 78.47 207 ARG A CA 1
ATOM 3282 C C . ARG A 1 207 ? -21.625 78.241 20.280 1.00 79.00 207 ARG A C 1
ATOM 3283 O O . ARG A 1 207 ? -20.946 79.267 20.255 1.00 79.81 207 ARG A O 1
ATOM 3304 N N . LYS A 1 208 ? -21.159 77.076 20.713 1.00 78.88 208 LYS A N 1
ATOM 3305 C CA . LYS A 1 208 ? -19.774 76.930 21.134 1.00 78.24 208 LYS A CA 1
ATOM 3306 C C . LYS A 1 208 ? -18.832 77.114 19.949 1.00 76.06 208 LYS A C 1
ATOM 3307 O O . LYS A 1 208 ? -17.976 77.992 19.965 1.00 77.09 208 LYS A O 1
ATOM 3326 N N . GLN A 1 209 ? -19.012 76.301 18.913 1.00 75.01 209 GLN A N 1
ATOM 3327 C CA . GLN A 1 209 ? -18.079 76.276 17.787 1.00 73.62 209 GLN A CA 1
ATOM 3328 C C . GLN A 1 209 ? -18.381 77.308 16.696 1.00 75.69 209 GLN A C 1
ATOM 3329 O O . GLN A 1 209 ? -17.510 77.640 15.893 1.00 79.55 209 GLN A O 1
ATOM 3343 N N . GLY A 1 210 ? -19.610 77.813 16.668 1.00 74.24 210 GLY A N 1
ATOM 3344 C CA . GLY A 1 210 ? -20.026 78.752 15.639 1.00 72.28 210 GLY A CA 1
ATOM 3345 C C . GLY A 1 210 ? -20.375 78.033 14.350 1.00 73.08 210 GLY A C 1
ATOM 3346 O O . GLY A 1 210 ? -20.429 76.804 14.316 1.00 76.35 210 GLY A O 1
ATOM 3350 N N . ILE A 1 211 ? -20.620 78.789 13.285 1.00 69.35 211 ILE A N 1
ATOM 3351 C CA . ILE A 1 211 ? -21.009 78.198 12.009 1.00 66.95 211 ILE A CA 1
ATOM 3352 C C . ILE A 1 211 ? -19.783 77.673 11.258 1.00 66.32 211 ILE A C 1
ATOM 3353 O O . ILE A 1 211 ? -18.667 78.139 11.482 1.00 69.38 211 ILE A O 1
ATOM 3369 N N . SER A 1 212 ? -19.994 76.698 10.379 1.00 64.81 212 SER A N 1
ATOM 3370 C CA . SER A 1 212 ? -18.925 76.182 9.534 1.00 68.64 212 SER A CA 1
ATOM 3371 C C . SER A 1 212 ? -18.456 77.268 8.561 1.00 75.02 212 SER A C 1
ATOM 3372 O O . SER A 1 212 ? -19.132 78.280 8.378 1.00 74.30 212 SER A O 1
ATOM 3380 N N . GLY A 1 213 ? -17.301 77.055 7.938 1.00 81.31 213 GLY A N 1
ATOM 3381 C CA . GLY A 1 213 ? -16.708 78.062 7.074 1.00 87.63 213 GLY A CA 1
ATOM 3382 C C . GLY A 1 213 ? -17.407 78.231 5.735 1.00 91.25 213 GLY A C 1
ATOM 3383 O O . GLY A 1 213 ? -18.431 77.598 5.484 1.00 90.49 213 GLY A O 1
ATOM 3387 N N . PRO A 1 214 ? -16.858 79.103 4.868 1.00 95.74 214 PRO A N 1
ATOM 3388 C CA . PRO A 1 214 ? -17.383 79.314 3.512 1.00 96.75 214 PRO A CA 1
ATOM 3389 C C . PRO A 1 214 ? -17.091 78.141 2.582 1.00 96.22 214 PRO A C 1
ATOM 3390 O O . PRO A 1 214 ? -16.470 77.165 3.006 1.00 97.96 214 PRO A O 1
ATOM 3401 N N . LEU A 1 215 ? -17.530 78.251 1.329 1.00 93.55 215 LEU A N 1
ATOM 3402 C CA . LEU A 1 215 ? -17.275 77.228 0.318 1.00 90.01 215 LEU A CA 1
ATOM 3403 C C . LEU A 1 215 ? -16.350 77.755 -0.771 1.00 92.39 215 LEU A C 1
ATOM 3404 O O . LEU A 1 215 ? -16.279 77.187 -1.859 1.00 93.23 215 LEU A O 1
ATOM 3420 N N . ALA B 2 2 ? -22.654 97.913 3.291 1.00 100.42 2 ALA B N 1
ATOM 3421 C CA . ALA B 2 2 ? -23.721 96.981 3.672 1.00 104.56 2 ALA B CA 1
ATOM 3422 C C . ALA B 2 2 ? -23.620 96.539 5.143 1.00 106.12 2 ALA B C 1
ATOM 3423 O O . ALA B 2 2 ? -24.261 95.569 5.556 1.00 101.56 2 ALA B O 1
ATOM 3429 N N . THR B 2 3 ? -22.827 97.267 5.927 1.00 111.11 3 THR B N 1
ATOM 3430 C CA . THR B 2 3 ? -22.517 96.891 7.311 1.00 113.85 3 THR B CA 1
ATOM 3431 C C . THR B 2 3 ? -21.713 95.587 7.364 1.00 120.96 3 THR B C 1
ATOM 3432 O O . THR B 2 3 ? -22.287 94.497 7.467 1.00 121.08 3 THR B O 1
ATOM 3443 N N . LEU B 2 4 ? -20.384 95.715 7.303 1.00 123.81 4 LEU B N 1
ATOM 3444 C CA . LEU B 2 4 ? -19.483 94.563 7.206 1.00 122.83 4 LEU B CA 1
ATOM 3445 C C . LEU B 2 4 ? -18.176 94.764 7.968 1.00 119.06 4 LEU B C 1
ATOM 3446 O O . LEU B 2 4 ? -17.491 95.771 7.789 1.00 121.43 4 LEU B O 1
ATOM 3462 N N . LYS B 2 5 ? -17.842 93.783 8.804 1.00 111.61 5 LYS B N 1
ATOM 3463 C CA . LYS B 2 5 ? -16.566 93.741 9.513 1.00 103.75 5 LYS B CA 1
ATOM 3464 C C . LYS B 2 5 ? -15.705 92.610 8.966 1.00 97.63 5 LYS B C 1
ATOM 3465 O O . LYS B 2 5 ? -16.124 91.451 8.961 1.00 93.85 5 LYS B O 1
ATOM 3484 N N . LYS B 2 6 ? -14.497 92.946 8.524 1.00 96.53 6 LYS B N 1
ATOM 3485 C CA . LYS B 2 6 ? -13.574 91.955 7.980 1.00 92.92 6 LYS B CA 1
ATOM 3486 C C . LYS B 2 6 ? -12.938 91.136 9.102 1.00 88.95 6 LYS B C 1
ATOM 3487 O O . LYS B 2 6 ? -12.936 91.565 10.254 1.00 88.35 6 LYS B O 1
ATOM 3506 N N . PRO B 2 7 ? -12.398 89.949 8.770 1.00 88.29 7 PRO B N 1
ATOM 3507 C CA . PRO B 2 7 ? -11.663 89.137 9.751 1.00 88.21 7 PRO B CA 1
ATOM 3508 C C . PRO B 2 7 ? -10.367 89.804 10.215 1.00 90.36 7 PRO B C 1
ATOM 3509 O O . PRO B 2 7 ? -9.597 90.273 9.379 1.00 90.49 7 PRO B O 1
ATOM 3520 N N . ASP B 2 8 ? -10.131 89.841 11.525 1.00 92.60 8 ASP B N 1
ATOM 3521 C CA . ASP B 2 8 ? -8.898 90.407 12.069 1.00 97.99 8 ASP B CA 1
ATOM 3522 C C . ASP B 2 8 ? -7.804 89.344 12.084 1.00 97.78 8 ASP B C 1
ATOM 3523 O O . ASP B 2 8 ? -7.598 88.664 13.089 1.00 98.84 8 ASP B O 1
ATOM 3532 N N . LEU B 2 9 ? -7.098 89.210 10.965 1.00 95.10 9 LEU B N 1
ATOM 3533 C CA . LEU B 2 9 ? -6.090 88.167 10.817 1.00 90.75 9 LEU B CA 1
ATOM 3534 C C . LEU B 2 9 ? -4.792 88.491 11.551 1.00 92.63 9 LEU B C 1
ATOM 3535 O O . LEU B 2 9 ? -3.810 87.759 11.430 1.00 92.17 9 LEU B O 1
ATOM 3551 N N . SER B 2 10 ? -4.789 89.587 12.306 1.00 95.62 10 SER B N 1
ATOM 3552 C CA . SER B 2 10 ? -3.642 89.951 13.131 1.00 101.86 10 SER B CA 1
ATOM 3553 C C . SER B 2 10 ? -3.840 89.496 14.575 1.00 99.99 10 SER B C 1
ATOM 3554 O O . SER B 2 10 ? -3.054 89.848 15.456 1.00 102.17 10 SER B O 1
ATOM 3562 N N . ASP B 2 11 ? -4.892 88.715 14.810 1.00 94.26 11 ASP B N 1
ATOM 3563 C CA . ASP B 2 11 ? -5.213 88.233 16.146 1.00 91.19 11 ASP B CA 1
ATOM 3564 C C . ASP B 2 11 ? -5.002 86.729 16.226 1.00 85.41 11 ASP B C 1
ATOM 3565 O O . ASP B 2 11 ? -5.780 85.973 15.645 1.00 81.74 11 ASP B O 1
ATOM 3574 N N . PRO B 2 12 ? -3.950 86.288 16.941 1.00 85.64 12 PRO B N 1
ATOM 3575 C CA . PRO B 2 12 ? -3.646 84.854 17.023 1.00 87.42 12 PRO B CA 1
ATOM 3576 C C . PRO B 2 12 ? -4.830 84.006 17.479 1.00 89.06 12 PRO B C 1
ATOM 3577 O O . PRO B 2 12 ? -4.994 82.878 17.007 1.00 90.02 12 PRO B O 1
ATOM 3588 N N . LYS B 2 13 ? -5.646 84.550 18.375 1.00 91.61 13 LYS B N 1
ATOM 3589 C CA . LYS B 2 13 ? -6.803 83.830 18.898 1.00 93.65 13 LYS B CA 1
ATOM 3590 C C . LYS B 2 13 ? -7.785 83.449 17.790 1.00 87.15 13 LYS B C 1
ATOM 3591 O O . LYS B 2 13 ? -8.344 82.352 17.801 1.00 85.14 13 LYS B O 1
ATOM 3610 N N . LEU B 2 14 ? -7.996 84.358 16.842 1.00 82.70 14 LEU B N 1
ATOM 3611 C CA . LEU B 2 14 ? -8.882 84.088 15.716 1.00 77.97 14 LEU B CA 1
ATOM 3612 C C . LEU B 2 14 ? -8.257 83.093 14.743 1.00 76.89 14 LEU B C 1
ATOM 3613 O O . LEU B 2 14 ? -8.932 82.189 14.251 1.00 72.92 14 LEU B O 1
ATOM 3629 N N . ARG B 2 15 ? -6.970 83.273 14.457 1.00 78.24 15 ARG B N 1
ATOM 3630 C CA . ARG B 2 15 ? -6.261 82.390 13.539 1.00 78.35 15 ARG B CA 1
ATOM 3631 C C . ARG B 2 15 ? -6.285 80.964 14.075 1.00 80.22 15 ARG B C 1
ATOM 3632 O O . ARG B 2 15 ? -6.495 80.010 13.322 1.00 80.98 15 ARG B O 1
ATOM 3653 N N . ALA B 2 16 ? -6.079 80.832 15.383 1.00 79.51 16 ALA B N 1
ATOM 3654 C CA . ALA B 2 16 ? -6.118 79.535 16.049 1.00 78.06 16 ALA B CA 1
ATOM 3655 C C . ALA B 2 16 ? -7.463 78.847 15.845 1.00 77.76 16 ALA B C 1
ATOM 3656 O O . ALA B 2 16 ? -7.529 77.629 15.706 1.00 78.71 16 ALA B O 1
ATOM 3663 N N . LYS B 2 17 ? -8.536 79.630 15.828 1.00 78.13 17 LYS B N 1
ATOM 3664 C CA . LYS B 2 17 ? -9.862 79.077 15.584 1.00 78.34 17 LYS B CA 1
ATOM 3665 C C . LYS B 2 17 ? -10.043 78.746 14.110 1.00 77.87 17 LYS B C 1
ATOM 3666 O O . LYS B 2 17 ? -10.568 77.689 13.765 1.00 78.45 17 LYS B O 1
ATOM 3685 N N . LEU B 2 18 ? -9.603 79.653 13.244 1.00 76.78 18 LEU B N 1
ATOM 3686 C CA . LEU B 2 18 ? -9.712 79.450 11.808 1.00 74.37 18 LEU B CA 1
ATOM 3687 C C . LEU B 2 18 ? -8.982 78.177 11.397 1.00 74.44 18 LEU B C 1
ATOM 3688 O O . LEU B 2 18 ? -9.459 77.430 10.547 1.00 74.99 18 LEU B O 1
ATOM 3704 N N . ALA B 2 19 ? -7.828 77.931 12.010 1.00 74.80 19 ALA B N 1
ATOM 3705 C CA . ALA B 2 19 ? -7.069 76.714 11.756 1.00 76.41 19 ALA B CA 1
ATOM 3706 C C . ALA B 2 19 ? -7.854 75.487 12.204 1.00 79.40 19 ALA B C 1
ATOM 3707 O O . ALA B 2 19 ? -7.720 74.406 11.632 1.00 80.65 19 ALA B O 1
ATOM 3714 N N . LYS B 2 20 ? -8.667 75.666 13.240 1.00 79.75 20 LYS B N 1
ATOM 3715 C CA . LYS B 2 20 ? -9.461 74.582 13.805 1.00 81.86 20 LYS B CA 1
ATOM 3716 C C . LYS B 2 20 ? -10.815 74.421 13.106 1.00 79.17 20 LYS B C 1
ATOM 3717 O O . LYS B 2 20 ? -11.610 73.548 13.468 1.00 75.35 20 LYS B O 1
ATOM 3736 N N . GLY B 2 21 ? -11.070 75.265 12.108 1.00 79.55 21 GLY B N 1
ATOM 3737 C CA . GLY B 2 21 ? -12.332 75.254 11.389 1.00 79.09 21 GLY B CA 1
ATOM 3738 C C . GLY B 2 21 ? -13.428 76.000 12.127 1.00 81.25 21 GLY B C 1
ATOM 3739 O O . GLY B 2 21 ? -14.601 75.617 12.073 1.00 84.74 21 GLY B O 1
ATOM 3743 N N . MET B 2 22 ? -13.043 77.070 12.815 1.00 79.40 22 MET B N 1
ATOM 3744 C CA . MET B 2 22 ? -13.974 77.870 13.599 1.00 75.55 22 MET B CA 1
ATOM 3745 C C . MET B 2 22 ? -13.651 79.350 13.428 1.00 75.90 22 MET B C 1
ATOM 3746 O O . MET B 2 22 ? -12.955 79.735 12.495 1.00 77.18 22 MET B O 1
ATOM 3760 N N . GLY B 2 23 ? -14.165 80.177 14.331 1.00 76.04 23 GLY B N 1
ATOM 3761 C CA . GLY B 2 23 ? -13.952 81.610 14.261 1.00 75.49 23 GLY B CA 1
ATOM 3762 C C . GLY B 2 23 ? -14.722 82.284 13.141 1.00 73.64 23 GLY B C 1
ATOM 3763 O O . GLY B 2 23 ? -14.502 83.455 12.845 1.00 71.95 23 GLY B O 1
ATOM 3767 N N . HIS B 2 24 ? -15.640 81.552 12.522 1.00 77.53 24 HIS B N 1
ATOM 3768 C CA . HIS B 2 24 ? -16.395 82.091 11.401 1.00 82.14 24 HIS B CA 1
ATOM 3769 C C . HIS B 2 24 ? -17.538 82.993 11.848 1.00 84.21 24 HIS B C 1
ATOM 3770 O O . HIS B 2 24 ? -18.250 83.549 11.014 1.00 85.65 24 HIS B O 1
ATOM 3785 N N . ASN B 2 25 ? -17.704 83.137 13.161 1.00 85.42 25 ASN B N 1
ATOM 3786 C CA . ASN B 2 25 ? -18.671 84.080 13.717 1.00 86.65 25 ASN B CA 1
ATOM 3787 C C . ASN B 2 25 ? -17.983 85.295 14.334 1.00 88.86 25 ASN B C 1
ATOM 3788 O O . ASN B 2 25 ? -18.529 85.944 15.228 1.00 87.85 25 ASN B O 1
ATOM 3799 N N . TYR B 2 26 ? -16.782 85.594 13.844 1.00 91.17 26 TYR B N 1
ATOM 3800 C CA . TYR B 2 26 ? -16.020 86.749 14.303 1.00 95.06 26 TYR B CA 1
ATOM 3801 C C . TYR B 2 26 ? -15.977 87.854 13.250 1.00 92.74 26 TYR B C 1
ATOM 3802 O O . TYR B 2 26 ? -15.480 88.950 13.517 1.00 94.21 26 TYR B O 1
ATOM 3820 N N . TYR B 2 27 ? -16.488 87.563 12.057 1.00 89.37 27 TYR B N 1
ATOM 3821 C CA . TYR B 2 27 ? -16.496 88.532 10.963 1.00 87.39 27 TYR B CA 1
ATOM 3822 C C . TYR B 2 27 ? -17.801 88.459 10.170 1.00 87.01 27 TYR B C 1
ATOM 3823 O O . TYR B 2 27 ? -18.516 87.457 10.223 1.00 83.33 27 TYR B O 1
ATOM 3841 N N . GLY B 2 28 ? -18.082 89.519 9.416 1.00 90.17 28 GLY B N 1
ATOM 3842 C CA . GLY B 2 28 ? -19.331 89.655 8.684 1.00 90.76 28 GLY B CA 1
ATOM 3843 C C . GLY B 2 28 ? -20.150 90.806 9.238 1.00 91.44 28 GLY B C 1
ATOM 3844 O O . GLY B 2 28 ? -19.600 91.700 9.877 1.00 91.93 28 GLY B O 1
ATOM 3848 N N . GLU B 2 29 ? -21.458 90.799 8.995 1.00 93.19 29 GLU B N 1
ATOM 3849 C CA . GLU B 2 29 ? -22.328 91.814 9.582 1.00 96.37 29 GLU B CA 1
ATOM 3850 C C . GLU B 2 29 ? -22.641 91.429 11.027 1.00 86.02 29 GLU B C 1
ATOM 3851 O O . GLU B 2 29 ? -22.611 90.248 11.377 1.00 81.70 29 GLU B O 1
ATOM 3863 N N . PRO B 2 30 ? -22.919 92.428 11.879 1.00 81.04 30 PRO B N 1
ATOM 3864 C CA . PRO B 2 30 ? -23.205 92.118 13.281 1.00 77.80 30 PRO B CA 1
ATOM 3865 C C . PRO B 2 30 ? -24.505 91.337 13.436 1.00 78.45 30 PRO B C 1
ATOM 3866 O O . PRO B 2 30 ? -25.531 91.737 12.890 1.00 76.98 30 PRO B O 1
ATOM 3877 N N . ALA B 2 31 ? -24.447 90.231 14.171 1.00 82.19 31 ALA B N 1
ATOM 3878 C CA . ALA B 2 31 ? -25.606 89.370 14.383 1.00 82.23 31 ALA B CA 1
ATOM 3879 C C . ALA B 2 31 ? -26.733 90.141 15.056 1.00 82.27 31 ALA B C 1
ATOM 3880 O O . ALA B 2 31 ? -27.904 89.964 14.719 1.00 80.46 31 ALA B O 1
ATOM 3887 N N . TRP B 2 32 ? -26.364 90.994 16.008 1.00 86.26 32 TRP B N 1
ATOM 3888 C CA . TRP B 2 32 ? -27.317 91.865 16.694 1.00 89.35 32 TRP B CA 1
ATOM 3889 C C . TRP B 2 32 ? -27.002 93.325 16.376 1.00 92.13 32 TRP B C 1
ATOM 3890 O O . TRP B 2 32 ? -25.844 93.736 16.450 1.00 95.66 32 TRP B O 1
ATOM 3911 N N . PRO B 2 33 ? -28.026 94.124 16.034 1.00 89.50 33 PRO B N 1
ATOM 3912 C CA . PRO B 2 33 ? -29.453 93.810 15.926 1.00 87.83 33 PRO B CA 1
ATOM 3913 C C . PRO B 2 33 ? -29.861 93.353 14.525 1.00 90.43 33 PRO B C 1
ATOM 3914 O O . PRO B 2 33 ? -30.984 92.880 14.351 1.00 92.46 33 PRO B O 1
ATOM 3925 N N . ASN B 2 34 ? -28.960 93.489 13.555 1.00 90.45 34 ASN B N 1
ATOM 3926 C CA . ASN B 2 34 ? -29.288 93.302 12.139 1.00 89.49 34 ASN B CA 1
ATOM 3927 C C . ASN B 2 34 ? -30.106 92.055 11.810 1.00 89.93 34 ASN B C 1
ATOM 3928 O O . ASN B 2 34 ? -31.156 92.158 11.179 1.00 91.56 34 ASN B O 1
ATOM 3939 N N . ASP B 2 35 ? -29.622 90.884 12.220 1.00 90.25 35 ASP B N 1
ATOM 3940 C CA . ASP B 2 35 ? -30.311 89.627 11.926 1.00 90.99 35 ASP B CA 1
ATOM 3941 C C . ASP B 2 35 ? -31.287 89.210 13.025 1.00 90.32 35 ASP B C 1
ATOM 3942 O O . ASP B 2 35 ? -32.461 88.961 12.752 1.00 91.33 35 ASP B O 1
ATOM 3951 N N . LEU B 2 36 ? -30.799 89.132 14.260 1.00 88.57 36 LEU B N 1
ATOM 3952 C CA . LEU B 2 36 ? -31.585 88.599 15.372 1.00 85.34 36 LEU B CA 1
ATOM 3953 C C . LEU B 2 36 ? -32.838 89.420 15.671 1.00 85.63 36 LEU B C 1
ATOM 3954 O O . LEU B 2 36 ? -33.912 88.861 15.898 1.00 85.94 36 LEU B O 1
ATOM 3970 N N . LEU B 2 37 ? -32.705 90.742 15.666 1.00 83.00 37 LEU B N 1
ATOM 3971 C CA . LEU B 2 37 ? -33.787 91.603 16.126 1.00 79.14 37 LEU B CA 1
ATOM 3972 C C . LEU B 2 37 ? -34.767 91.977 15.010 1.00 82.48 37 LEU B C 1
ATOM 3973 O O . LEU B 2 37 ? -35.939 92.243 15.284 1.00 84.06 37 LEU B O 1
ATOM 3989 N N . TYR B 2 38 ? -34.298 91.975 13.762 1.00 82.92 38 TYR B N 1
ATOM 3990 C CA . TYR B 2 38 ? -35.083 92.516 12.646 1.00 83.24 38 TYR B CA 1
ATOM 3991 C C . TYR B 2 38 ? -35.466 91.498 11.566 1.00 83.64 38 TYR B C 1
ATOM 3992 O O . TYR B 2 38 ? -36.433 91.714 10.836 1.00 86.56 38 TYR B O 1
ATOM 4010 N N . VAL B 2 39 ? -34.723 90.401 11.460 1.00 79.67 39 VAL B N 1
ATOM 4011 C CA . VAL B 2 39 ? -34.963 89.429 10.398 1.00 76.60 39 VAL B CA 1
ATOM 4012 C C . VAL B 2 39 ? -35.531 88.107 10.925 1.00 78.96 39 VAL B C 1
ATOM 4013 O O . VAL B 2 39 ? -36.387 87.504 10.282 1.00 81.50 39 VAL B O 1
ATOM 4026 N N . PHE B 2 40 ? -35.057 87.655 12.082 1.00 77.11 40 PHE B N 1
ATOM 4027 C CA . PHE B 2 40 ? -35.550 86.408 12.666 1.00 75.86 40 PHE B CA 1
ATOM 4028 C C . PHE B 2 40 ? -37.065 86.468 12.909 1.00 75.27 40 PHE B C 1
ATOM 4029 O O . PHE B 2 40 ? -37.789 85.527 12.559 1.00 76.31 40 PHE B O 1
ATOM 4046 N N . PRO B 2 41 ? -37.552 87.574 13.505 1.00 72.06 41 PRO B N 1
ATOM 4047 C CA . PRO B 2 41 ? -39.001 87.714 13.683 1.00 70.64 41 PRO B CA 1
ATOM 4048 C C . PRO B 2 41 ? -39.763 87.568 12.372 1.00 73.57 41 PRO B C 1
ATOM 4049 O O . PRO B 2 41 ? -40.835 86.970 12.366 1.00 75.89 41 PRO B O 1
ATOM 4060 N N . VAL B 2 42 ? -39.219 88.099 11.282 1.00 73.42 42 VAL B N 1
ATOM 4061 C CA . VAL B 2 42 ? -39.871 87.983 9.983 1.00 73.03 42 VAL B CA 1
ATOM 4062 C C . VAL B 2 42 ? -40.042 86.510 9.630 1.00 72.54 42 VAL B C 1
ATOM 4063 O O . VAL B 2 42 ? -41.110 86.088 9.187 1.00 74.84 42 VAL B O 1
ATOM 4076 N N . VAL B 2 43 ? -38.988 85.728 9.848 1.00 71.18 43 VAL B N 1
ATOM 4077 C CA . VAL B 2 43 ? -39.017 84.294 9.568 1.00 70.33 43 VAL B CA 1
ATOM 4078 C C . VAL B 2 43 ? -40.032 83.580 10.458 1.00 68.25 43 VAL B C 1
ATOM 4079 O O . VAL B 2 43 ? -40.825 82.764 9.979 1.00 70.39 43 VAL B O 1
ATOM 4092 N N . ILE B 2 44 ? -40.002 83.886 11.751 1.00 65.92 44 ILE B N 1
ATOM 4093 C CA . ILE B 2 44 ? -40.971 83.315 12.683 1.00 63.06 44 ILE B CA 1
ATOM 4094 C C . ILE B 2 44 ? -42.409 83.620 12.260 1.00 64.93 44 ILE B C 1
ATOM 4095 O O . ILE B 2 44 ? -43.219 82.704 12.086 1.00 65.21 44 ILE B O 1
ATOM 4111 N N . MET B 2 45 ? -42.722 84.903 12.101 1.00 65.57 45 MET B N 1
ATOM 4112 C CA . MET B 2 45 ? -44.072 85.312 11.726 1.00 65.99 45 MET B CA 1
ATOM 4113 C C . MET B 2 45 ? -44.455 84.732 10.371 1.00 68.81 45 MET B C 1
ATOM 4114 O O . MET B 2 45 ? -45.605 84.349 10.160 1.00 68.92 45 MET B O 1
ATOM 4128 N N . GLY B 2 46 ? -43.491 84.654 9.458 1.00 68.56 46 GLY B N 1
ATOM 4129 C CA . GLY B 2 46 ? -43.738 84.055 8.157 1.00 70.88 46 GLY B CA 1
ATOM 4130 C C . GLY B 2 46 ? -44.173 82.605 8.295 1.00 70.60 46 GLY B C 1
ATOM 4131 O O . GLY B 2 46 ? -45.212 82.188 7.757 1.00 71.65 46 GLY B O 1
ATOM 4135 N N . THR B 2 47 ? -43.377 81.839 9.037 1.00 68.73 47 THR B N 1
ATOM 4136 C CA . THR B 2 47 ? -43.672 80.431 9.298 1.00 64.92 47 THR B CA 1
ATOM 4137 C C . THR B 2 47 ? -45.052 80.267 9.921 1.00 64.60 47 THR B C 1
ATOM 4138 O O . THR B 2 47 ? -45.895 79.507 9.419 1.00 65.44 47 THR B O 1
ATOM 4149 N N . PHE B 2 48 ? -45.271 80.984 11.020 1.00 65.51 48 PHE B N 1
ATOM 4150 C CA . PHE B 2 48 ? -46.533 80.900 11.738 1.00 65.52 48 PHE B CA 1
ATOM 4151 C C . PHE B 2 48 ? -47.686 81.252 10.805 1.00 69.85 48 PHE B C 1
ATOM 4152 O O . PHE B 2 48 ? -48.696 80.549 10.765 1.00 71.85 48 PHE B O 1
ATOM 4169 N N . ALA B 2 49 ? -47.512 82.322 10.032 1.00 69.27 49 ALA B N 1
ATOM 4170 C CA . ALA B 2 49 ? -48.538 82.781 9.098 1.00 67.50 49 ALA B CA 1
ATOM 4171 C C . ALA B 2 49 ? -48.906 81.696 8.085 1.00 64.67 49 ALA B C 1
ATOM 4172 O O . ALA B 2 49 ? -50.088 81.401 7.885 1.00 67.21 49 ALA B O 1
ATOM 4179 N N . CYS B 2 50 ? -47.898 81.108 7.445 1.00 58.53 50 CYS B N 1
ATOM 4180 C CA . CYS B 2 50 ? -48.135 80.023 6.491 1.00 56.51 50 CYS B CA 1
ATOM 4181 C C . CYS B 2 50 ? -48.847 78.823 7.129 1.00 56.23 50 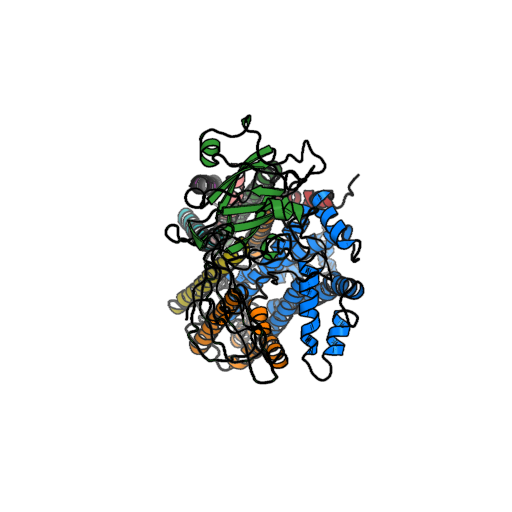CYS B C 1
ATOM 4182 O O . CYS B 2 50 ? -49.805 78.279 6.562 1.00 58.87 50 CYS B O 1
ATOM 4190 N N . ILE B 2 51 ? -48.373 78.402 8.297 1.00 51.24 51 ILE B N 1
ATOM 4191 C CA . ILE B 2 51 ? -49.007 77.291 9.002 1.00 52.19 51 ILE B CA 1
ATOM 4192 C C . ILE B 2 51 ? -50.474 77.609 9.355 1.00 56.18 51 ILE B C 1
ATOM 4193 O O . ILE B 2 51 ? -51.356 76.757 9.197 1.00 53.82 51 ILE B O 1
ATOM 4209 N N . VAL B 2 52 ? -50.728 78.828 9.829 1.00 56.09 52 VAL B N 1
ATOM 4210 C CA . VAL B 2 52 ? -52.083 79.257 10.167 1.00 56.60 52 VAL B CA 1
ATOM 4211 C C . VAL B 2 52 ? -52.972 79.247 8.925 1.00 60.69 52 VAL B C 1
ATOM 4212 O O . VAL B 2 52 ? -54.097 78.730 8.953 1.00 58.63 52 VAL B O 1
ATOM 4225 N N . ALA B 2 53 ? -52.473 79.829 7.840 1.00 66.03 53 ALA B N 1
ATOM 4226 C CA . ALA B 2 53 ? -53.221 79.857 6.590 1.00 70.03 53 ALA B CA 1
ATOM 4227 C C . ALA B 2 53 ? -53.563 78.432 6.154 1.00 71.96 53 ALA B C 1
ATOM 4228 O O . ALA B 2 53 ? -54.719 78.132 5.848 1.00 75.19 53 ALA B O 1
ATOM 4235 N N . LEU B 2 54 ? -52.562 77.553 6.144 1.00 69.89 54 LEU B N 1
ATOM 4236 C CA . LEU B 2 54 ? -52.792 76.146 5.812 1.00 67.53 54 LEU B CA 1
ATOM 4237 C C . LEU B 2 54 ? -53.819 75.491 6.739 1.00 62.98 54 LEU B C 1
ATOM 4238 O O . LEU B 2 54 ? -54.669 74.729 6.289 1.00 58.12 54 LEU B O 1
ATOM 4254 N N . SER B 2 55 ? -53.726 75.787 8.031 1.00 62.73 55 SER B N 1
ATOM 4255 C CA . SER B 2 55 ? -54.639 75.224 9.020 1.00 61.19 55 SER B CA 1
ATOM 4256 C C . SER B 2 55 ? -56.074 75.675 8.787 1.00 63.44 55 SER B C 1
ATOM 4257 O O . SER B 2 55 ? -57.014 74.890 8.929 1.00 65.83 55 SER B O 1
ATOM 4265 N N . VAL B 2 56 ? -56.248 76.944 8.443 1.00 61.16 56 VAL B N 1
ATOM 4266 C CA . VAL B 2 56 ? -57.583 77.460 8.181 1.00 57.40 56 VAL B CA 1
ATOM 4267 C C . VAL B 2 56 ? -58.138 76.885 6.885 1.00 60.22 56 VAL B C 1
ATOM 4268 O O . VAL B 2 56 ? -59.259 76.380 6.858 1.00 66.61 56 VAL B O 1
ATOM 4281 N N . LEU B 2 57 ? -57.363 76.964 5.809 1.00 59.27 57 LEU B N 1
ATOM 4282 C CA . LEU B 2 57 ? -57.869 76.550 4.502 1.00 61.25 57 LEU B CA 1
ATOM 4283 C C . LEU B 2 57 ? -58.016 75.038 4.403 1.00 69.18 57 LEU B C 1
ATOM 4284 O O . LEU B 2 57 ? -58.919 74.532 3.736 1.00 73.50 57 LEU B O 1
ATOM 4300 N N . ASP B 2 58 ? -57.122 74.324 5.074 1.00 72.06 58 ASP B N 1
ATOM 4301 C CA . ASP B 2 58 ? -57.083 72.874 4.993 1.00 74.51 58 ASP B CA 1
ATOM 4302 C C . ASP B 2 58 ? -56.986 72.275 6.396 1.00 68.24 58 ASP B C 1
ATOM 4303 O O . ASP B 2 58 ? -55.944 71.753 6.792 1.00 67.20 58 ASP B O 1
ATOM 4312 N N . PRO B 2 59 ? -58.081 72.365 7.162 1.00 64.05 59 PRO B N 1
ATOM 4313 C CA . PRO B 2 59 ? -58.102 71.905 8.555 1.00 61.83 59 PRO B CA 1
ATOM 4314 C C . PRO B 2 59 ? -57.946 70.393 8.680 1.00 61.56 59 PRO B C 1
ATOM 4315 O O . PRO B 2 59 ? -58.035 69.680 7.681 1.00 59.06 59 PRO B O 1
ATOM 4326 N N . ALA B 2 60 ? -57.715 69.919 9.901 1.00 65.77 60 ALA B N 1
ATOM 4327 C CA . ALA B 2 60 ? -57.534 68.495 10.161 1.00 72.02 60 ALA B CA 1
ATOM 4328 C C . ALA B 2 60 ? -58.862 67.760 10.090 1.00 77.68 60 ALA B C 1
ATOM 4329 O O . ALA B 2 60 ? -59.906 68.301 10.461 1.00 81.08 60 ALA B O 1
ATOM 4336 N N . MET B 2 61 ? -58.814 66.523 9.610 1.00 78.62 61 MET B N 1
ATOM 4337 C CA . MET B 2 61 ? -60.011 65.710 9.470 1.00 77.85 61 MET B CA 1
ATOM 4338 C C . MET B 2 61 ? -60.136 64.816 10.698 1.00 75.25 61 MET B C 1
ATOM 4339 O O . MET B 2 61 ? -59.212 64.739 11.507 1.00 73.90 61 MET B O 1
ATOM 4353 N N . VAL B 2 62 ? -61.283 64.155 10.834 1.00 74.03 62 VAL B N 1
ATOM 4354 C CA . VAL B 2 62 ? -61.502 63.171 11.887 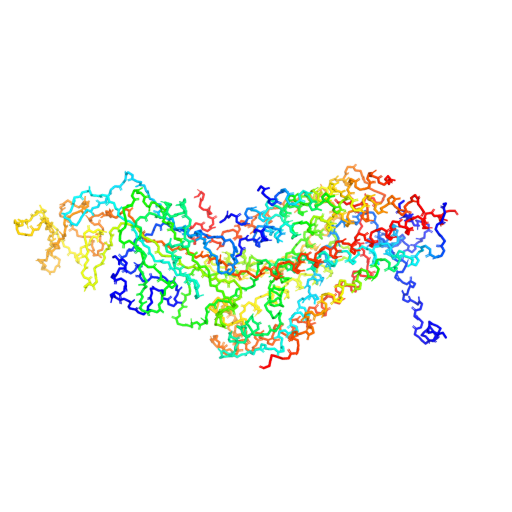1.00 69.60 62 VAL B CA 1
ATOM 4355 C C . VAL B 2 62 ? -61.960 61.879 11.231 1.00 68.69 62 VAL B C 1
ATOM 4356 O O . VAL B 2 62 ? -63.060 61.810 10.695 1.00 71.98 62 VAL B O 1
ATOM 4369 N N . GLY B 2 63 ? -61.109 60.860 11.253 1.00 68.28 63 GLY B N 1
ATOM 4370 C CA . GLY B 2 63 ? -61.437 59.586 10.635 1.00 64.07 63 GLY B CA 1
ATOM 4371 C C . GLY B 2 63 ? -62.505 58.834 11.405 1.00 61.55 63 GLY B C 1
ATOM 4372 O O . GLY B 2 63 ? -63.048 59.337 12.389 1.00 55.99 63 GLY B O 1
ATOM 4376 N N . GLU B 2 64 ? -62.805 57.620 10.955 1.00 66.44 64 GLU B N 1
ATOM 4377 C CA . GLU B 2 64 ? -63.808 56.794 11.609 1.00 71.48 64 GLU B CA 1
ATOM 4378 C C . GLU B 2 64 ? -63.168 56.112 12.808 1.00 64.01 64 GLU B C 1
ATOM 4379 O O . GLU B 2 64 ? -61.972 55.850 12.797 1.00 65.46 64 GLU B O 1
ATOM 4391 N N . PRO B 2 65 ? -63.958 55.828 13.853 1.00 60.74 65 PRO B N 1
ATOM 4392 C CA . PRO B 2 65 ? -63.421 55.203 15.068 1.00 62.93 65 PRO B CA 1
ATOM 4393 C C . PRO B 2 65 ? -62.760 53.844 14.807 1.00 68.89 65 PRO B C 1
ATOM 4394 O O . PRO B 2 65 ? -63.050 53.197 13.802 1.00 71.66 65 PRO B O 1
ATOM 4405 N N . ALA B 2 66 ? -61.879 53.429 15.714 1.00 69.19 66 ALA B N 1
ATOM 4406 C CA . ALA B 2 66 ? -61.085 52.218 15.534 1.00 68.21 66 ALA B CA 1
ATOM 4407 C C . ALA B 2 66 ? -61.920 50.951 15.673 1.00 67.75 66 ALA B C 1
ATOM 4408 O O . ALA B 2 66 ? -62.729 50.823 16.592 1.00 68.95 66 ALA B O 1
ATOM 4415 N N . ASP B 2 67 ? -61.702 50.022 14.748 1.00 66.11 67 ASP B N 1
ATOM 4416 C CA . ASP B 2 67 ? -62.348 48.721 14.761 1.00 66.47 67 ASP B CA 1
ATOM 4417 C C . ASP B 2 67 ? -61.258 47.649 14.680 1.00 69.17 67 ASP B C 1
ATOM 4418 O O . ASP B 2 67 ? -60.683 47.426 13.613 1.00 68.87 67 ASP B O 1
ATOM 4427 N N . PRO B 2 68 ? -60.960 46.985 15.808 1.00 73.39 68 PRO B N 1
ATOM 4428 C CA . PRO B 2 68 ? -59.899 45.972 15.783 1.00 76.72 68 PRO B CA 1
ATOM 4429 C C . PRO B 2 68 ? -60.263 44.709 14.988 1.00 77.01 68 PRO B C 1
ATOM 4430 O O . PRO B 2 68 ? -59.385 43.870 14.772 1.00 76.27 68 PRO B O 1
ATOM 4441 N N . PHE B 2 69 ? -61.520 44.584 14.557 1.00 75.85 69 PHE B N 1
ATOM 4442 C CA . PHE B 2 69 ? -61.954 43.425 13.775 1.00 76.89 69 PHE B CA 1
ATOM 4443 C C . PHE B 2 69 ? -62.106 43.733 12.284 1.00 74.54 69 PHE B C 1
ATOM 4444 O O . PHE B 2 69 ? -62.596 42.895 11.523 1.00 76.99 69 PHE B O 1
ATOM 4461 N N . ALA B 2 70 ? -61.679 44.921 11.868 1.00 70.44 70 ALA B N 1
ATOM 4462 C CA . ALA B 2 70 ? -61.815 45.340 10.476 1.00 68.80 70 ALA B CA 1
ATOM 4463 C C . ALA B 2 70 ? -60.543 46.009 9.970 1.00 70.87 70 ALA B C 1
ATOM 4464 O O . ALA B 2 70 ? -60.263 47.159 10.298 1.00 68.55 70 ALA B O 1
ATOM 4471 N N . THR B 2 71 ? -59.779 45.282 9.164 1.00 77.24 71 THR B N 1
ATOM 4472 C CA . THR B 2 71 ? -58.536 45.806 8.615 1.00 81.94 71 THR B CA 1
ATOM 4473 C C . THR B 2 71 ? -58.845 46.682 7.406 1.00 85.46 71 THR B C 1
ATOM 4474 O O . THR B 2 71 ? -59.499 46.227 6.468 1.00 90.27 71 THR B O 1
ATOM 4485 N N . PRO B 2 72 ? -58.380 47.941 7.420 1.00 85.66 72 PRO B N 1
ATOM 4486 C CA . PRO B 2 72 ? -58.698 48.844 6.310 1.00 89.65 72 PRO B CA 1
ATOM 4487 C C . PRO B 2 72 ? -58.021 48.472 4.999 1.00 101.99 72 PRO B C 1
ATOM 4488 O O . PRO B 2 72 ? -56.944 47.878 4.999 1.00 101.94 72 PRO B O 1
ATOM 4499 N N . LEU B 2 73 ? -58.667 48.820 3.891 1.00 115.11 73 LEU B N 1
ATOM 4500 C CA . LEU B 2 73 ? -58.023 48.804 2.588 1.00 126.85 73 LEU B CA 1
ATOM 4501 C C . LEU B 2 73 ? -57.368 50.169 2.442 1.00 143.47 73 LEU B C 1
ATOM 4502 O O . LEU B 2 73 ? -57.889 51.160 2.959 1.00 146.77 73 LEU B O 1
ATOM 4518 N N . GLU B 2 74 ? -56.230 50.226 1.755 1.00 155.53 74 GLU B N 1
ATOM 4519 C CA . GLU B 2 74 ? -55.520 51.488 1.546 1.00 166.97 74 GLU B CA 1
ATOM 4520 C C . GLU B 2 74 ? -55.121 52.111 2.890 1.00 155.53 74 GLU B C 1
ATOM 4521 O O . GLU B 2 74 ? -55.735 53.078 3.347 1.00 158.49 74 GLU B O 1
ATOM 4533 N N . ILE B 2 75 ? -54.095 51.535 3.516 1.00 139.81 75 ILE B N 1
ATOM 4534 C CA . ILE B 2 75 ? -53.619 51.972 4.832 1.00 118.88 75 ILE B CA 1
ATOM 4535 C C . ILE B 2 75 ? -52.142 52.373 4.791 1.00 108.63 75 ILE B C 1
ATOM 4536 O O . ILE B 2 75 ? -51.259 51.529 4.639 1.00 107.45 75 ILE B O 1
ATOM 4552 N N . LEU B 2 76 ? -51.888 53.668 4.940 1.00 98.03 76 LEU B N 1
ATOM 4553 C CA . LEU B 2 76 ? -50.544 54.223 4.818 1.00 90.77 76 LEU B CA 1
ATOM 4554 C C . LEU B 2 76 ? -50.153 55.014 6.062 1.00 87.96 76 LEU B C 1
ATOM 4555 O O . LEU B 2 76 ? -51.018 55.452 6.822 1.00 87.91 76 LEU B O 1
ATOM 4571 N N . PRO B 2 77 ? -48.840 55.200 6.274 1.00 84.05 77 PRO B N 1
ATOM 4572 C CA . PRO B 2 77 ? -48.363 56.134 7.295 1.00 81.32 77 PRO B CA 1
ATOM 4573 C C . PRO B 2 77 ? -48.246 57.534 6.697 1.00 82.06 77 PRO B C 1
ATOM 4574 O O . PRO B 2 77 ? -48.794 57.776 5.617 1.00 82.08 77 PRO B O 1
ATOM 4585 N N . GLU B 2 78 ? -47.552 58.439 7.381 1.00 81.83 78 GLU B N 1
ATOM 4586 C CA . GLU B 2 78 ? -47.308 59.768 6.834 1.00 83.18 78 GLU B CA 1
ATOM 4587 C C . GLU B 2 78 ? -46.158 59.720 5.830 1.00 74.85 78 GLU B C 1
ATOM 4588 O O . GLU B 2 78 ? -45.387 58.760 5.809 1.00 72.35 78 GLU B O 1
ATOM 4600 N N . TRP B 2 79 ? -46.064 60.757 5.001 1.00 70.20 79 TRP B N 1
ATOM 4601 C CA . TRP B 2 79 ? -45.143 60.781 3.864 1.00 68.62 79 TRP B CA 1
ATOM 4602 C C . TRP B 2 79 ? -43.696 60.454 4.230 1.00 66.88 79 TRP B C 1
ATOM 4603 O O . TRP B 2 79 ? -43.035 59.680 3.534 1.00 64.38 79 TRP B O 1
ATOM 4624 N N . TYR B 2 80 ? -43.212 61.030 5.328 1.00 67.53 80 TYR B N 1
ATOM 4625 C CA . TYR B 2 80 ? -41.815 60.864 5.732 1.00 69.89 80 TYR B CA 1
ATOM 4626 C C . TYR B 2 80 ? -41.472 59.425 6.136 1.00 70.53 80 TYR B C 1
ATOM 4627 O O . TYR B 2 80 ? -40.317 59.126 6.440 1.00 70.66 80 TYR B O 1
ATOM 4645 N N . LEU B 2 81 ? -42.470 58.543 6.133 1.00 69.68 81 LEU B N 1
ATOM 4646 C CA . LEU B 2 81 ? -42.247 57.123 6.392 1.00 69.58 81 LEU B CA 1
ATOM 4647 C C . LEU B 2 81 ? -42.560 56.260 5.165 1.00 76.53 81 LEU B C 1
ATOM 4648 O O . LEU B 2 81 ? -42.545 55.030 5.250 1.00 78.43 81 LEU B O 1
ATOM 4664 N N . TYR B 2 82 ? -42.833 56.890 4.023 1.00 78.63 82 TYR B N 1
ATOM 4665 C CA . TYR B 2 82 ? -43.117 56.124 2.808 1.00 82.20 82 TYR B CA 1
ATOM 4666 C C . TYR B 2 82 ? -41.916 55.260 2.409 1.00 82.18 82 TYR B C 1
ATOM 4667 O O . TYR B 2 82 ? -42.072 54.058 2.195 1.00 84.39 82 TYR B O 1
ATOM 4685 N N . PRO B 2 83 ? -40.712 55.858 2.324 1.00 79.31 83 PRO B N 1
ATOM 4686 C CA . PRO B 2 83 ? -39.545 55.059 1.929 1.00 77.91 83 PRO B CA 1
ATOM 4687 C C . PRO B 2 83 ? -39.287 53.862 2.844 1.00 73.70 83 PRO B C 1
ATOM 4688 O O . PRO B 2 83 ? -39.102 52.749 2.360 1.00 71.03 83 PRO B O 1
ATOM 4699 N N . VAL B 2 84 ? -39.265 54.097 4.150 1.00 73.39 84 VAL B N 1
ATOM 4700 C CA . VAL B 2 84 ? -39.111 53.019 5.118 1.00 73.05 84 VAL B CA 1
ATOM 4701 C C . VAL B 2 84 ? -40.220 51.979 4.956 1.00 72.98 84 VAL B C 1
ATOM 4702 O O . VAL B 2 84 ? -39.972 50.779 5.043 1.00 71.83 84 VAL B O 1
ATOM 4715 N N . PHE B 2 85 ? -41.443 52.451 4.731 1.00 74.85 85 PHE B N 1
ATOM 4716 C CA . PHE B 2 85 ? -42.594 51.567 4.598 1.00 78.16 85 PHE B CA 1
ATOM 4717 C C . PHE B 2 85 ? -42.481 50.695 3.353 1.00 84.13 85 PHE B C 1
ATOM 4718 O O . PHE B 2 85 ? -42.814 49.512 3.387 1.00 87.72 85 PHE B O 1
ATOM 4735 N N . GLN B 2 86 ? -42.018 51.285 2.257 1.00 85.70 86 GLN B N 1
ATOM 4736 C CA . GLN B 2 86 ? -41.819 50.549 1.012 1.00 87.40 86 GLN B CA 1
ATOM 4737 C C . GLN B 2 86 ? -40.804 49.420 1.189 1.00 86.21 86 GLN B C 1
ATOM 4738 O O . GLN B 2 86 ? -40.993 48.318 0.678 1.00 86.19 86 GLN B O 1
ATOM 4752 N N . ILE B 2 87 ? -39.727 49.707 1.912 1.00 85.56 87 ILE B N 1
ATOM 4753 C CA . ILE B 2 87 ? -38.694 48.718 2.188 1.00 86.45 87 ILE B CA 1
ATOM 4754 C C . ILE B 2 87 ? -39.255 47.548 2.984 1.00 91.07 87 ILE B C 1
ATOM 4755 O O . ILE B 2 87 ? -39.061 46.388 2.619 1.00 93.36 87 ILE B O 1
ATOM 4771 N N . LEU B 2 88 ? -39.949 47.854 4.076 1.00 92.50 88 LEU B N 1
ATOM 4772 C CA . LEU B 2 88 ? -40.375 46.823 5.015 1.00 95.51 88 LEU B CA 1
ATOM 4773 C C . LEU B 2 88 ? -41.365 45.820 4.413 1.00 93.23 88 LEU B C 1
ATOM 4774 O O . LEU B 2 88 ? -41.337 44.641 4.765 1.00 91.20 88 LEU B O 1
ATOM 4790 N N . ARG B 2 89 ? -42.228 46.277 3.508 1.00 94.12 89 ARG B N 1
ATOM 4791 C CA . ARG B 2 89 ? -43.254 45.404 2.935 1.00 97.01 89 ARG B CA 1
ATOM 4792 C C . ARG B 2 89 ? -42.761 44.653 1.700 1.00 101.79 89 ARG B C 1
ATOM 4793 O O . ARG B 2 89 ? -43.280 43.587 1.368 1.00 104.70 89 ARG B O 1
ATOM 4814 N N . SER B 2 90 ? -41.771 45.214 1.014 1.00 101.32 90 SER B N 1
ATOM 4815 C CA . SER B 2 90 ? -41.257 44.604 -0.206 1.00 100.55 90 SER B CA 1
ATOM 4816 C C . SER B 2 90 ? -40.219 43.523 0.095 1.00 98.65 90 SER B C 1
ATOM 4817 O O . SER B 2 90 ? -40.264 42.441 -0.484 1.00 100.84 90 SER B O 1
ATOM 4825 N N . VAL B 2 91 ? -39.287 43.816 1.000 1.00 95.27 91 VAL B N 1
ATOM 4826 C CA . VAL B 2 91 ? -38.233 42.862 1.355 1.00 93.25 91 VAL B CA 1
ATOM 4827 C C . VAL B 2 91 ? -38.850 41.649 2.060 1.00 91.17 91 VAL B C 1
ATOM 4828 O O . VAL B 2 91 ? -39.475 41.804 3.112 1.00 88.64 91 VAL B O 1
ATOM 4841 N N . PRO B 2 92 ? -38.684 40.439 1.484 1.00 91.40 92 PRO B N 1
ATOM 4842 C CA . PRO B 2 92 ? -39.262 39.225 2.081 1.00 91.78 92 PRO B CA 1
ATOM 4843 C C . PRO B 2 92 ? -38.742 38.901 3.480 1.00 92.56 92 PRO B C 1
ATOM 4844 O O . PRO B 2 92 ? -39.544 38.649 4.379 1.00 92.06 92 PRO B O 1
ATOM 4855 N N . ASN B 2 93 ? -37.422 38.879 3.652 1.00 93.14 93 ASN B N 1
ATOM 4856 C CA . ASN B 2 93 ? -36.828 38.619 4.959 1.00 92.20 93 ASN B CA 1
ATOM 4857 C C . ASN B 2 93 ? -37.042 39.805 5.890 1.00 92.87 93 ASN B C 1
ATOM 4858 O O . ASN B 2 93 ? -36.492 40.884 5.668 1.00 93.64 93 ASN B O 1
ATOM 4869 N N . LYS B 2 94 ? -37.832 39.600 6.938 1.00 94.61 94 LYS B N 1
ATOM 4870 C CA . LYS B 2 94 ? -38.215 40.685 7.841 1.00 95.37 94 LYS B CA 1
ATOM 4871 C C . LYS B 2 94 ? -37.026 41.300 8.585 1.00 93.85 94 LYS B C 1
ATOM 4872 O O . LYS B 2 94 ? -36.910 42.525 8.687 1.00 94.22 94 LYS B O 1
ATOM 4891 N N . LEU B 2 95 ? -36.153 40.446 9.109 1.00 92.57 95 LEU B N 1
ATOM 4892 C CA . LEU B 2 95 ? -34.977 40.897 9.846 1.00 89.82 95 LEU B CA 1
ATOM 4893 C C . LEU B 2 95 ? -34.084 41.745 8.944 1.00 87.45 95 LEU B C 1
ATOM 4894 O O . LEU B 2 95 ? -33.515 42.755 9.379 1.00 85.01 95 LEU B O 1
ATOM 4910 N N . LEU B 2 96 ? -33.974 41.332 7.685 1.00 85.74 96 LEU B N 1
ATOM 4911 C CA . LEU B 2 96 ? -33.214 42.081 6.696 1.00 85.00 96 LEU B CA 1
ATOM 4912 C C . LEU B 2 96 ? -33.792 43.482 6.585 1.00 86.47 96 LEU B C 1
ATOM 4913 O O . LEU B 2 96 ? -33.061 44.470 6.628 1.00 88.36 96 LEU B O 1
ATOM 4929 N N . GLY B 2 97 ? -35.112 43.557 6.449 1.00 84.04 97 GLY B N 1
ATOM 4930 C CA . GLY B 2 97 ? -35.806 44.829 6.360 1.00 80.22 97 GLY B CA 1
ATOM 4931 C C . GLY B 2 97 ? -35.591 45.691 7.589 1.00 76.11 97 GLY B C 1
ATOM 4932 O O . GLY B 2 97 ? -35.356 46.896 7.478 1.00 76.70 97 GLY B O 1
ATOM 4936 N N . VAL B 2 98 ? -35.676 45.078 8.765 1.00 71.88 98 VAL B N 1
ATOM 4937 C CA . VAL B 2 98 ? -35.434 45.799 10.008 1.00 69.86 98 VAL B CA 1
ATOM 4938 C C . VAL B 2 98 ? -34.020 46.371 10.014 1.00 70.13 98 VAL B C 1
ATOM 4939 O O . VAL B 2 98 ? -33.813 47.527 10.386 1.00 67.40 98 VAL B O 1
ATOM 4952 N N . LEU B 2 99 ? -33.049 45.559 9.601 1.00 73.82 99 LEU B N 1
ATOM 4953 C CA . LEU B 2 99 ? -31.667 46.022 9.516 1.00 75.90 99 LEU B CA 1
ATOM 4954 C C . LEU B 2 99 ? -31.542 47.166 8.517 1.00 77.92 99 LEU B C 1
ATOM 4955 O O . LEU B 2 99 ? -30.888 48.174 8.791 1.00 79.07 99 LEU B O 1
ATOM 4971 N N . LEU B 2 100 ? -32.169 47.003 7.357 1.00 78.88 100 LEU B N 1
ATOM 4972 C CA . LEU B 2 100 ? -32.169 48.038 6.332 1.00 80.23 100 LEU B CA 1
ATOM 4973 C C . LEU B 2 100 ? -32.763 49.332 6.882 1.00 81.54 100 LEU B C 1
ATOM 4974 O O . LEU B 2 100 ? -32.284 50.420 6.577 1.00 82.42 100 LEU B O 1
ATOM 4990 N N . MET B 2 101 ? -33.803 49.213 7.700 1.00 81.57 101 MET B N 1
ATOM 4991 C CA . MET B 2 101 ? -34.391 50.387 8.331 1.00 82.40 101 MET B CA 1
ATOM 4992 C C . MET B 2 101 ? -33.398 51.018 9.288 1.00 80.02 101 MET B C 1
ATOM 4993 O O . MET B 2 101 ? -33.161 52.226 9.249 1.00 79.77 101 MET B O 1
ATOM 5007 N N . ALA B 2 102 ? -32.826 50.194 10.157 1.00 76.78 102 ALA B N 1
ATOM 5008 C CA . ALA B 2 102 ? -31.849 50.674 11.120 1.00 72.84 102 ALA B CA 1
ATOM 5009 C C . ALA B 2 102 ? -30.624 51.241 10.402 1.00 77.06 102 ALA B C 1
ATOM 5010 O O . ALA B 2 102 ? -29.921 52.095 10.940 1.00 77.75 102 ALA B O 1
ATOM 5017 N N . SER B 2 103 ? -30.376 50.769 9.184 1.00 80.44 103 SER B N 1
ATOM 5018 C CA . SER B 2 103 ? -29.229 51.233 8.410 1.00 83.41 103 SER B CA 1
ATOM 5019 C C . SER B 2 103 ? -29.315 52.722 8.091 1.00 85.70 103 SER B C 1
ATOM 5020 O O . SER B 2 103 ? -28.293 53.372 7.867 1.00 87.72 103 SER B O 1
ATOM 5028 N N . VAL B 2 104 ? -30.529 53.264 8.067 1.00 84.92 104 VAL B N 1
ATOM 5029 C CA . VAL B 2 104 ? -30.719 54.656 7.673 1.00 86.05 104 VAL B CA 1
ATOM 5030 C C . VAL B 2 104 ? -30.093 55.625 8.684 1.00 88.34 104 VAL B C 1
ATOM 5031 O O . VAL B 2 104 ? -29.182 56.374 8.332 1.00 89.46 104 VAL B O 1
ATOM 5044 N N . PRO B 2 105 ? -30.564 55.610 9.944 1.00 88.54 105 PRO B N 1
ATOM 5045 C CA . PRO B 2 105 ? -29.972 56.534 10.918 1.00 87.37 105 PRO B CA 1
ATOM 5046 C C . PRO B 2 105 ? -28.537 56.162 11.296 1.00 85.54 105 PRO B C 1
ATOM 5047 O O . PRO B 2 105 ? -27.702 57.054 11.445 1.00 86.72 105 PRO B O 1
ATOM 5058 N N . LEU B 2 106 ? -28.255 54.870 11.446 1.00 81.38 106 LEU B N 1
ATOM 5059 C CA . LEU B 2 106 ? -26.913 54.427 11.806 1.00 79.70 106 LEU B CA 1
ATOM 5060 C C . LEU B 2 106 ? -25.911 54.750 10.699 1.00 75.95 106 LEU B C 1
ATOM 5061 O O . LEU B 2 106 ? -24.809 55.219 10.971 1.00 73.37 106 LEU B O 1
ATOM 5077 N N . GLY B 2 107 ? -26.297 54.502 9.453 1.00 75.10 107 GLY B N 1
ATOM 5078 C CA . GLY B 2 107 ? -25.441 54.820 8.328 1.00 76.30 107 GLY B CA 1
ATOM 5079 C C . GLY B 2 107 ? -25.137 56.303 8.299 1.00 78.51 107 GLY B C 1
ATOM 5080 O O . GLY B 2 107 ? -23.998 56.711 8.053 1.00 81.30 107 GLY B O 1
ATOM 5084 N N . LEU B 2 108 ? -26.163 57.109 8.570 1.00 76.64 108 LEU B N 1
ATOM 5085 C CA . LEU B 2 108 ? -26.036 58.563 8.558 1.00 75.35 108 LEU B CA 1
ATOM 5086 C C . LEU B 2 108 ? -25.046 59.035 9.614 1.00 73.71 108 LEU B C 1
ATOM 5087 O O . LEU B 2 108 ? -24.311 60.001 9.404 1.00 74.71 108 LEU B O 1
ATOM 5103 N N . ILE B 2 109 ? -25.033 58.344 10.749 1.00 70.38 109 ILE B N 1
ATOM 5104 C CA . ILE B 2 109 ? -24.091 58.646 11.817 1.00 68.61 109 ILE B CA 1
ATOM 5105 C C . ILE B 2 109 ? -22.647 58.399 11.374 1.00 69.99 109 ILE B C 1
ATOM 5106 O O . ILE B 2 109 ? -21.726 59.021 11.896 1.00 71.34 109 ILE B O 1
ATOM 5122 N N . LEU B 2 110 ? -22.453 57.508 10.405 1.00 71.83 110 LEU B N 1
ATOM 5123 C CA . LEU B 2 110 ? -21.109 57.188 9.929 1.00 78.08 110 LEU B CA 1
ATOM 5124 C C . LEU B 2 110 ? -20.619 58.158 8.857 1.00 82.25 110 LEU B C 1
ATOM 5125 O O . LEU B 2 110 ? -19.418 58.249 8.602 1.00 84.19 110 LEU B O 1
ATOM 5141 N N . VAL B 2 111 ? -21.546 58.879 8.235 1.00 81.50 111 VAL B N 1
ATOM 5142 C CA . VAL B 2 111 ? -21.207 59.819 7.167 1.00 81.49 111 VAL B CA 1
ATOM 5143 C C . VAL B 2 111 ? -20.049 60.754 7.518 1.00 83.79 111 VAL B C 1
ATOM 5144 O O . VAL B 2 111 ? -19.103 60.874 6.742 1.00 85.87 111 VAL B O 1
ATOM 5157 N N . PRO B 2 112 ? -20.120 61.427 8.678 1.00 83.53 112 PRO B N 1
ATOM 5158 C CA . PRO B 2 112 ? -19.044 62.375 8.985 1.00 85.20 112 PRO B CA 1
ATOM 5159 C C . PRO B 2 112 ? -17.671 61.714 9.080 1.00 87.33 112 PRO B C 1
ATOM 5160 O O . PRO B 2 112 ? -16.687 62.284 8.609 1.00 88.66 112 PRO B O 1
ATOM 5171 N N . PHE B 2 113 ? -17.615 60.520 9.661 1.00 85.48 113 PHE B N 1
ATOM 5172 C CA . PHE B 2 113 ? -16.349 59.818 9.845 1.00 82.54 113 PHE B CA 1
ATOM 5173 C C . PHE B 2 113 ? -15.814 59.261 8.532 1.00 83.02 113 PHE B C 1
ATOM 5174 O O . PHE B 2 113 ? -14.604 59.131 8.353 1.00 88.74 113 PHE B O 1
ATOM 5191 N N . ILE B 2 114 ? -16.717 58.915 7.623 1.00 78.78 114 ILE B N 1
ATOM 5192 C CA . ILE B 2 114 ? -16.322 58.389 6.324 1.00 79.12 114 ILE B CA 1
ATOM 5193 C C . ILE B 2 114 ? -15.748 59.504 5.452 1.00 81.07 114 ILE B C 1
ATOM 5194 O O . ILE B 2 114 ? -14.740 59.308 4.770 1.00 83.89 114 ILE B O 1
ATOM 5210 N N . GLU B 2 115 ? -16.381 60.673 5.489 1.00 80.45 115 GLU B N 1
ATOM 5211 C CA . GLU B 2 115 ? -15.990 61.782 4.621 1.00 83.69 115 GLU B CA 1
ATOM 5212 C C . GLU B 2 115 ? -14.990 62.734 5.275 1.00 81.29 115 GLU B C 1
ATOM 5213 O O . GLU B 2 115 ? -14.715 63.808 4.738 1.00 78.32 115 GLU B O 1
ATOM 5225 N N . ASN B 2 116 ? -14.456 62.349 6.432 1.00 81.86 116 ASN B N 1
ATOM 5226 C CA . ASN B 2 116 ? -13.385 63.115 7.063 1.00 81.78 116 ASN B CA 1
ATOM 5227 C C . ASN B 2 116 ? -12.082 62.946 6.284 1.00 84.43 116 ASN B C 1
ATOM 5228 O O . ASN B 2 116 ? -11.140 63.722 6.458 1.00 84.08 116 ASN B O 1
ATOM 5239 N N . VAL B 2 117 ? -12.041 61.926 5.428 1.00 88.95 117 VAL B N 1
ATOM 5240 C CA . VAL B 2 117 ? -10.931 61.731 4.499 1.00 95.88 117 VAL B CA 1
ATOM 5241 C C . VAL B 2 117 ? -10.656 63.031 3.758 1.00 100.81 117 VAL B C 1
ATOM 5242 O O . VAL B 2 117 ? -9.515 63.464 3.626 1.00 104.04 117 VAL B O 1
ATOM 5255 N N . ASN B 2 118 ? -11.729 63.654 3.299 1.00 105.56 118 ASN B N 1
ATOM 5256 C CA . ASN B 2 118 ? -11.659 64.891 2.547 1.00 112.37 118 ASN B CA 1
ATOM 5257 C C . ASN B 2 118 ? -12.005 66.064 3.462 1.00 111.47 118 ASN B C 1
ATOM 5258 O O . ASN B 2 118 ? -12.776 65.911 4.412 1.00 113.46 118 ASN B O 1
ATOM 5269 N N . LYS B 2 119 ? -11.435 67.229 3.180 1.00 107.06 119 LYS B N 1
ATOM 5270 C CA . LYS B 2 119 ? -11.668 68.415 3.997 1.00 98.56 119 LYS B CA 1
ATOM 5271 C C . LYS B 2 119 ? -12.684 69.353 3.349 1.00 89.88 119 LYS B C 1
ATOM 5272 O O . LYS B 2 119 ? -13.179 70.283 3.989 1.00 85.84 119 LYS B O 1
ATOM 5291 N N . PHE B 2 120 ? -12.993 69.101 2.078 1.00 87.05 120 PHE B N 1
ATOM 5292 C CA . PHE B 2 120 ? -13.812 70.013 1.281 1.00 83.82 120 PHE B CA 1
ATOM 5293 C C . PHE B 2 120 ? -15.249 70.099 1.792 1.00 81.74 120 PHE B C 1
ATOM 5294 O O . PHE B 2 120 ? -15.747 69.176 2.435 1.00 81.65 120 PHE B O 1
ATOM 5311 N N . GLN B 2 121 ? -15.900 71.224 1.502 1.00 82.32 121 GLN B N 1
ATOM 5312 C CA . GLN B 2 121 ? -17.288 71.459 1.892 1.00 78.25 121 GLN B CA 1
ATOM 5313 C C . GLN B 2 121 ? -18.169 71.603 0.661 1.00 79.28 121 GLN B C 1
ATOM 5314 O O . GLN B 2 121 ? -19.275 71.070 0.614 1.00 80.13 121 GLN B O 1
ATOM 5328 N N . ASN B 2 122 ? -17.678 72.344 -0.326 1.00 82.16 122 ASN B N 1
ATOM 5329 C CA . ASN B 2 122 ? -18.432 72.583 -1.550 1.00 84.80 122 ASN B CA 1
ATOM 5330 C C . ASN B 2 122 ? -18.712 71.275 -2.301 1.00 86.24 122 ASN B C 1
ATOM 5331 O O . ASN B 2 122 ? -17.778 70.525 -2.591 1.00 85.31 122 ASN B O 1
ATOM 5342 N N . PRO B 2 123 ? -19.999 70.992 -2.606 1.00 87.07 123 PRO B N 1
ATOM 5343 C CA . PRO B 2 123 ? -20.354 69.740 -3.291 1.00 87.01 123 PRO B CA 1
ATOM 5344 C C . PRO B 2 123 ? -19.592 69.523 -4.590 1.00 87.96 123 PRO B C 1
ATOM 5345 O O . PRO B 2 123 ? -19.315 68.382 -4.963 1.00 88.44 123 PRO B O 1
ATOM 5356 N N . PHE B 2 124 ? -19.252 70.611 -5.267 1.00 87.40 124 PHE B N 1
ATOM 5357 C CA . PHE B 2 124 ? -18.551 70.520 -6.539 1.00 87.67 124 PHE B CA 1
ATOM 5358 C C . PHE B 2 124 ? -17.114 70.025 -6.372 1.00 88.85 124 PHE B C 1
ATOM 5359 O O . PHE B 2 124 ? -16.548 69.437 -7.295 1.00 89.64 124 PHE B O 1
ATOM 5376 N N . ARG B 2 125 ? -16.532 70.250 -5.197 1.00 88.94 125 ARG B N 1
ATOM 5377 C CA . ARG B 2 125 ? -15.172 69.793 -4.922 1.00 92.60 125 ARG B CA 1
ATOM 5378 C C . ARG B 2 125 ? -15.171 68.382 -4.339 1.00 92.92 125 ARG B C 1
ATOM 5379 O O . ARG B 2 125 ? -14.134 67.885 -3.894 1.00 92.74 125 ARG B O 1
ATOM 5400 N N . ARG B 2 126 ? -16.338 67.744 -4.338 1.00 91.81 126 ARG B N 1
ATOM 5401 C CA . ARG B 2 126 ? -16.449 66.350 -3.928 1.00 90.95 126 ARG B CA 1
ATOM 5402 C C . ARG B 2 126 ? -17.591 65.667 -4.683 1.00 90.80 126 ARG B C 1
ATOM 5403 O O . ARG B 2 126 ? -18.709 65.585 -4.175 1.00 88.18 126 ARG B O 1
ATOM 5424 N N . PRO B 2 127 ? -17.305 65.166 -5.903 1.00 93.01 127 PRO B N 1
ATOM 5425 C CA . PRO B 2 127 ? -18.362 64.652 -6.782 1.00 95.38 127 PRO B CA 1
ATOM 5426 C C . PRO B 2 127 ? -18.779 63.204 -6.509 1.00 98.72 127 PRO B C 1
ATOM 5427 O O . PRO B 2 127 ? -19.888 62.811 -6.885 1.00 101.11 127 PRO B O 1
ATOM 5438 N N . VAL B 2 128 ? -17.912 62.425 -5.870 1.00 97.85 128 VAL B N 1
ATOM 5439 C CA . VAL B 2 128 ? -18.263 61.062 -5.492 1.00 95.53 128 VAL B CA 1
ATOM 5440 C C . VAL B 2 128 ? -19.377 61.094 -4.455 1.00 96.71 128 VAL B C 1
ATOM 5441 O O . VAL B 2 128 ? -20.455 60.515 -4.650 1.00 98.29 128 VAL B O 1
ATOM 5454 N N . ALA B 2 129 ? -19.105 61.777 -3.349 1.00 94.08 129 ALA B N 1
ATOM 5455 C CA . ALA B 2 129 ? -20.080 61.927 -2.286 1.00 89.70 129 ALA B CA 1
ATOM 5456 C C . ALA B 2 129 ? -21.376 62.518 -2.834 1.00 86.94 129 ALA B C 1
ATOM 5457 O O . ALA B 2 129 ? -22.463 62.028 -2.529 1.00 85.78 129 ALA B O 1
ATOM 5464 N N . THR B 2 130 ? -21.253 63.555 -3.658 1.00 86.49 130 THR B N 1
ATOM 5465 C CA . THR B 2 130 ? -22.412 64.230 -4.231 1.00 85.17 130 THR B CA 1
ATOM 5466 C C . THR B 2 130 ? -23.221 63.273 -5.102 1.00 88.75 130 THR B C 1
ATOM 5467 O O . THR B 2 130 ? -24.456 63.246 -5.030 1.00 88.11 130 THR B O 1
ATOM 5478 N N . THR B 2 131 ? -22.526 62.491 -5.922 1.00 89.23 131 THR B N 1
ATOM 5479 C CA . THR B 2 131 ? -23.185 61.490 -6.752 1.00 88.55 131 THR B CA 1
ATOM 5480 C C . THR B 2 131 ? -23.948 60.498 -5.876 1.00 90.84 131 THR B C 1
ATOM 5481 O O . THR B 2 131 ? -25.135 60.240 -6.098 1.00 90.13 131 THR B O 1
ATOM 5492 N N . ILE B 2 132 ? -23.264 59.954 -4.874 1.00 91.90 132 ILE B N 1
ATOM 5493 C CA . ILE B 2 132 ? -23.886 59.011 -3.948 1.00 91.60 132 ILE B CA 1
ATOM 5494 C C . ILE B 2 132 ? -25.088 59.644 -3.233 1.00 91.89 132 ILE B C 1
ATOM 5495 O O . ILE B 2 132 ? -26.109 58.985 -3.015 1.00 92.64 132 ILE B O 1
ATOM 5511 N N . PHE B 2 133 ? -24.966 60.923 -2.883 1.00 90.20 133 PHE B N 1
ATOM 5512 C CA . PHE B 2 133 ? -26.044 61.648 -2.213 1.00 87.58 133 PHE B CA 1
ATOM 5513 C C . PHE B 2 133 ? -27.274 61.804 -3.108 1.00 86.96 133 PHE B C 1
ATOM 5514 O O . PHE B 2 133 ? -28.397 61.500 -2.695 1.00 85.78 133 PHE B O 1
ATOM 5531 N N . LEU B 2 134 ? -27.057 62.294 -4.326 1.00 85.76 134 LEU B N 1
ATOM 5532 C CA . LEU B 2 134 ? -28.138 62.438 -5.296 1.00 82.89 134 LEU B CA 1
ATOM 5533 C C . LEU B 2 134 ? -28.786 61.091 -5.593 1.00 85.31 134 LEU B C 1
ATOM 5534 O O . LEU B 2 134 ? -30.016 60.982 -5.650 1.00 86.70 134 LEU B O 1
ATOM 5550 N N . PHE B 2 135 ? -27.957 60.068 -5.775 1.00 84.06 135 PHE B N 1
ATOM 5551 C CA . PHE B 2 135 ? -28.452 58.709 -5.955 1.00 83.30 135 PHE B CA 1
ATOM 5552 C C . PHE B 2 135 ? -29.353 58.306 -4.792 1.00 85.39 135 PHE B C 1
ATOM 5553 O O . PHE B 2 135 ? -30.479 57.849 -4.995 1.00 86.07 135 PHE B O 1
ATOM 5570 N N . GLY B 2 136 ? -28.850 58.481 -3.574 1.00 86.87 136 GLY B N 1
ATOM 5571 C CA . GLY B 2 136 ? -29.626 58.192 -2.382 1.00 87.48 136 GLY B CA 1
ATOM 5572 C C . GLY B 2 136 ? -30.964 58.904 -2.383 1.00 88.39 136 GLY B C 1
ATOM 5573 O O . GLY B 2 136 ? -32.002 58.286 -2.153 1.00 89.09 136 GLY B O 1
ATOM 5577 N N . THR B 2 137 ? -30.936 60.206 -2.651 1.00 88.84 137 THR B N 1
ATOM 5578 C CA . THR B 2 137 ? -32.149 61.013 -2.690 1.00 87.06 137 THR B CA 1
ATOM 5579 C C . THR B 2 137 ? -33.133 60.452 -3.705 1.00 87.67 137 THR B C 1
ATOM 5580 O O . THR B 2 137 ? -34.330 60.313 -3.425 1.00 86.46 137 THR B O 1
ATOM 5591 N N . LEU B 2 138 ? -32.619 60.131 -4.886 1.00 89.45 138 LEU B N 1
ATOM 5592 C CA . LEU B 2 138 ? -33.450 59.596 -5.953 1.00 89.24 138 LEU B CA 1
ATOM 5593 C C . LEU B 2 138 ? -34.088 58.282 -5.522 1.00 86.47 138 LEU B C 1
ATOM 5594 O O . LEU B 2 138 ? -35.296 58.101 -5.663 1.00 88.70 138 LEU B O 1
ATOM 5610 N N . VAL B 2 139 ? -33.282 57.373 -4.985 1.00 81.65 139 VAL B N 1
ATOM 5611 C CA . VAL B 2 139 ? -33.801 56.103 -4.491 1.00 77.19 139 VAL B CA 1
ATOM 5612 C C . VAL B 2 139 ? -34.836 56.334 -3.392 1.00 78.09 139 VAL B C 1
ATOM 5613 O O . VAL B 2 139 ? -35.850 55.638 -3.323 1.00 78.35 139 VAL B O 1
ATOM 5626 N N . THR B 2 140 ? -34.578 57.314 -2.532 1.00 79.38 140 THR B N 1
ATOM 5627 C CA . THR B 2 140 ? -35.498 57.619 -1.445 1.00 80.10 140 THR B CA 1
ATOM 5628 C C . THR B 2 140 ? -36.857 58.049 -1.996 1.00 82.00 140 THR B C 1
ATOM 5629 O O . THR B 2 140 ? -37.879 57.455 -1.655 1.00 83.80 140 THR B O 1
ATOM 5640 N N . ILE B 2 141 ? -36.866 59.068 -2.853 1.00 82.08 141 ILE B N 1
ATOM 5641 C CA . ILE B 2 141 ? -38.115 59.549 -3.444 1.00 80.52 141 ILE B CA 1
ATOM 5642 C C . ILE B 2 141 ? -38.801 58.437 -4.232 1.00 85.93 141 ILE B C 1
ATOM 5643 O O . ILE B 2 141 ? -40.022 58.288 -4.184 1.00 85.73 141 ILE B O 1
ATOM 5659 N N . TRP B 2 142 ? -38.004 57.663 -4.956 1.00 90.13 142 TRP B N 1
ATOM 5660 C CA . TRP B 2 142 ? -38.511 56.536 -5.723 1.00 94.98 142 TRP B CA 1
ATOM 5661 C C . TRP B 2 142 ? -39.269 55.565 -4.816 1.00 90.59 142 TRP B C 1
ATOM 5662 O O . TRP B 2 142 ? -40.422 55.226 -5.085 1.00 91.03 142 TRP B O 1
ATOM 5683 N N . LEU B 2 143 ? -38.627 55.130 -3.735 1.00 85.54 143 LEU B N 1
ATOM 5684 C CA . LEU B 2 143 ? -39.275 54.241 -2.775 1.00 81.47 143 LEU B CA 1
ATOM 5685 C C . LEU B 2 143 ? -40.522 54.897 -2.191 1.00 81.63 143 LEU B C 1
ATOM 5686 O O . LEU B 2 143 ? -41.564 54.252 -2.007 1.00 80.31 143 LEU B O 1
ATOM 5702 N N . GLY B 2 144 ? -40.395 56.186 -1.892 1.00 83.45 144 GLY B N 1
ATOM 5703 C CA . GLY B 2 144 ? -41.490 56.962 -1.342 1.00 82.70 144 GLY B CA 1
ATOM 5704 C C . GLY B 2 144 ? -42.723 56.890 -2.216 1.00 83.71 144 GLY B C 1
ATOM 5705 O O . GLY B 2 144 ? -43.804 56.526 -1.754 1.00 82.30 144 GLY B O 1
ATOM 5709 N N . ILE B 2 145 ? -42.558 57.231 -3.489 1.00 85.07 145 ILE B N 1
ATOM 5710 C CA . ILE B 2 145 ? -43.659 57.148 -4.435 1.00 84.50 145 ILE B CA 1
ATOM 5711 C C . ILE B 2 145 ? -44.122 55.698 -4.515 1.00 86.44 145 ILE B C 1
ATOM 5712 O O . ILE B 2 145 ? -45.320 55.424 -4.506 1.00 85.52 145 ILE B O 1
ATOM 5728 N N . GLY B 2 146 ? -43.161 54.778 -4.562 1.00 89.08 146 GLY B N 1
ATOM 5729 C CA . GLY B 2 146 ? -43.458 53.359 -4.638 1.00 91.53 146 GLY B CA 1
ATOM 5730 C C . GLY B 2 146 ? -44.418 52.907 -3.557 1.00 90.83 146 GLY B C 1
ATOM 5731 O O . GLY B 2 146 ? -45.318 52.107 -3.807 1.00 92.24 146 GLY B O 1
ATOM 5735 N N . ALA B 2 147 ? -44.229 53.434 -2.353 1.00 88.87 147 ALA B N 1
ATOM 5736 C CA . ALA B 2 147 ? -45.075 53.077 -1.216 1.00 87.57 147 ALA B CA 1
ATOM 5737 C C . ALA B 2 147 ? -46.573 53.278 -1.481 1.00 86.16 147 ALA B C 1
ATOM 5738 O O . ALA B 2 147 ? -47.412 52.586 -0.900 1.00 83.71 147 ALA B O 1
ATOM 5745 N N . THR B 2 148 ? -46.909 54.220 -2.355 1.00 85.93 148 THR B N 1
ATOM 5746 C CA . THR B 2 148 ? -48.308 54.551 -2.607 1.00 86.78 148 THR B CA 1
ATOM 5747 C C . THR B 2 148 ? -48.946 53.601 -3.622 1.00 90.76 148 THR B C 1
ATOM 5748 O O . THR B 2 148 ? -50.149 53.346 -3.574 1.00 91.37 148 THR B O 1
ATOM 5759 N N . PHE B 2 149 ? -48.139 53.084 -4.544 1.00 92.67 149 PHE B N 1
ATOM 5760 C CA . PHE B 2 149 ? -48.630 52.149 -5.553 1.00 92.80 149 PHE B CA 1
ATOM 5761 C C . PHE B 2 149 ? -48.899 50.782 -4.927 1.00 93.71 149 PHE B C 1
ATOM 5762 O O . PHE B 2 149 ? -48.372 50.472 -3.856 1.00 92.61 149 PHE B O 1
ATOM 5779 N N . PRO B 2 150 ? -49.727 49.958 -5.590 1.00 96.82 150 PRO B N 1
ATOM 5780 C CA . PRO B 2 150 ? -49.974 48.600 -5.094 1.00 98.31 150 PRO B CA 1
ATOM 5781 C C . PRO B 2 150 ? -48.719 47.741 -5.155 1.00 100.67 150 PRO B C 1
ATOM 5782 O O . PRO B 2 150 ? -47.829 48.017 -5.958 1.00 98.56 150 PRO B O 1
ATOM 5793 N N . LEU B 2 151 ? -48.663 46.709 -4.320 1.00 106.61 151 LEU B N 1
ATOM 5794 C CA . LEU B 2 151 ? -47.464 45.891 -4.179 1.00 113.44 151 LEU B CA 1
ATOM 5795 C C . LEU B 2 151 ? -47.005 45.308 -5.514 1.00 125.80 151 LEU B C 1
ATOM 5796 O O . LEU B 2 151 ? -45.819 45.053 -5.708 1.00 128.05 151 LEU B O 1
ATOM 5812 N N . ASP B 2 152 ? -47.945 45.102 -6.431 1.00 136.00 152 ASP B N 1
ATOM 5813 C CA . ASP B 2 152 ? -47.625 44.537 -7.739 1.00 147.45 152 ASP B CA 1
ATOM 5814 C C . ASP B 2 152 ? -46.687 45.460 -8.514 1.00 147.80 152 ASP B C 1
ATOM 5815 O O . ASP B 2 152 ? -45.651 45.026 -9.019 1.00 148.73 152 ASP B O 1
ATOM 5824 N N . LYS B 2 153 ? -47.055 46.736 -8.589 1.00 147.27 153 LYS B N 1
ATOM 5825 C CA . LYS B 2 153 ? -46.313 47.719 -9.370 1.00 145.58 153 LYS B CA 1
ATOM 5826 C C . LYS B 2 153 ? -45.583 48.703 -8.463 1.00 139.28 153 LYS B C 1
ATOM 5827 O O . LYS B 2 153 ? -45.366 49.856 -8.837 1.00 138.13 153 LYS B O 1
ATOM 5846 N N . THR B 2 154 ? -45.204 48.250 -7.271 1.00 133.90 154 THR B N 1
ATOM 5847 C CA . THR B 2 154 ? -44.613 49.140 -6.275 1.00 127.48 154 THR B CA 1
ATOM 5848 C C . THR B 2 154 ? -43.165 49.499 -6.612 1.00 124.00 154 THR B C 1
ATOM 5849 O O . THR B 2 154 ? -42.765 50.658 -6.494 1.00 122.90 154 THR B O 1
ATOM 5860 N N . LEU B 2 155 ? -42.390 48.505 -7.039 1.00 121.43 155 LEU B N 1
ATOM 5861 C CA . LEU B 2 155 ? -40.988 48.713 -7.389 1.00 116.76 155 LEU B CA 1
ATOM 5862 C C . LEU B 2 155 ? -40.860 49.156 -8.841 1.00 118.13 155 LEU B C 1
ATOM 5863 O O . LEU B 2 155 ? -40.276 50.194 -9.125 1.00 116.68 155 LEU B O 1
ATOM 5879 N N . THR B 2 156 ? -41.417 48.373 -9.758 1.00 122.19 156 THR B N 1
ATOM 5880 C CA . THR B 2 156 ? -41.411 48.740 -11.172 1.00 127.71 156 THR B CA 1
ATOM 5881 C C . THR B 2 156 ? -42.091 50.095 -11.384 1.00 126.33 156 THR B C 1
ATOM 5882 O O . THR B 2 156 ? -41.853 50.767 -12.387 1.00 126.26 156 THR B O 1
ATOM 5893 N N . LEU B 2 157 ? -42.937 50.482 -10.432 1.00 126.43 157 LEU B N 1
ATOM 5894 C CA . LEU B 2 157 ? -43.612 51.780 -10.452 1.00 125.72 157 LEU B CA 1
ATOM 5895 C C . LEU B 2 157 ? -44.560 51.890 -11.645 1.00 132.40 157 LEU B C 1
ATOM 5896 O O . LEU B 2 157 ? -44.908 52.990 -12.077 1.00 133.79 157 LEU B O 1
ATOM 5912 N N . GLY B 2 158 ? -44.975 50.741 -12.169 1.00 136.86 158 GLY B N 1
ATOM 5913 C CA . GLY B 2 158 ? -45.884 50.694 -13.299 1.00 140.52 158 GLY B CA 1
ATOM 5914 C C . GLY B 2 158 ? -45.262 51.227 -14.574 1.00 146.07 158 GLY B C 1
ATOM 5915 O O . GLY B 2 158 ? -45.913 51.946 -15.333 1.00 148.70 158 GLY B O 1
ATOM 5919 N N . LEU B 2 159 ? -44.003 50.871 -14.809 1.00 145.00 159 LEU B N 1
ATOM 5920 C CA . LEU B 2 159 ? -43.281 51.323 -15.993 1.00 138.90 159 LEU B CA 1
ATOM 5921 C C . LEU B 2 159 ? -42.660 50.133 -16.728 1.00 142.49 159 LEU B C 1
ATOM 5922 O O . LEU B 2 159 ? -43.181 49.688 -17.751 1.00 142.31 159 LEU B O 1
ATOM 5938 N N . PHE B 2 160 ? -41.555 49.619 -16.192 1.00 145.88 160 PHE B N 1
ATOM 5939 C CA . PHE B 2 160 ? -40.845 48.493 -16.793 1.00 153.70 160 PHE B CA 1
ATOM 5940 C C . PHE B 2 160 ? -41.088 47.208 -16.007 1.00 155.18 160 PHE B C 1
ATOM 5941 O O . PHE B 2 160 ? -42.187 46.656 -16.027 1.00 156.40 160 PHE B O 1
ATOM 5958 N N . TYR C 3 1 ? -77.377 45.234 -9.200 1.00 81.97 1 TYR C N 1
ATOM 5959 C CA . TYR C 3 1 ? -77.948 46.608 -9.306 1.00 80.45 1 TYR C CA 1
ATOM 5960 C C . TYR C 3 1 ? -77.852 47.310 -7.960 1.00 79.35 1 TYR C C 1
ATOM 5961 O O . TYR C 3 1 ? -77.805 46.652 -6.922 1.00 79.40 1 TYR C O 1
ATOM 5981 N N . PRO C 3 2 ? -77.832 48.652 -7.972 1.00 79.08 2 PRO C N 1
ATOM 5982 C CA . PRO C 3 2 ? -77.729 49.422 -6.727 1.00 80.42 2 PRO C CA 1
ATOM 5983 C C . PRO C 3 2 ? -78.813 49.099 -5.693 1.00 84.16 2 PRO C C 1
ATOM 5984 O O . PRO C 3 2 ? -78.556 49.263 -4.502 1.00 85.47 2 PRO C O 1
ATOM 5995 N N . PHE C 3 3 ? -79.991 48.654 -6.123 1.00 85.65 3 PHE C N 1
ATOM 5996 C CA . PHE C 3 3 ? -81.070 48.367 -5.178 1.00 87.99 3 PHE C CA 1
ATOM 5997 C C . PHE C 3 3 ? -80.912 46.987 -4.537 1.00 86.80 3 PHE C C 1
ATOM 5998 O O . PHE C 3 3 ? -81.397 46.750 -3.426 1.00 87.65 3 PHE C O 1
ATOM 6015 N N . TRP C 3 4 ? -80.236 46.076 -5.230 1.00 86.08 4 TRP C N 1
ATOM 6016 C CA . TRP C 3 4 ? -79.914 44.779 -4.644 1.00 87.13 4 TRP C CA 1
ATOM 6017 C C . TRP C 3 4 ? -78.957 44.940 -3.461 1.00 87.18 4 TRP C C 1
ATOM 6018 O O . TRP C 3 4 ? -78.884 44.074 -2.588 1.00 89.15 4 TRP C O 1
ATOM 6039 N N . ALA C 3 5 ? -78.227 46.050 -3.428 1.00 82.62 5 ALA C N 1
ATOM 6040 C CA . ALA C 3 5 ? -77.397 46.363 -2.275 1.00 79.58 5 ALA C CA 1
ATOM 6041 C C . ALA C 3 5 ? -78.280 46.706 -1.084 1.00 81.41 5 ALA C C 1
ATOM 6042 O O . ALA C 3 5 ? -78.012 46.288 0.042 1.00 80.65 5 ALA C O 1
ATOM 6049 N N . GLN C 3 6 ? -79.331 47.478 -1.339 1.00 82.81 6 GLN C N 1
ATOM 6050 C CA . GLN C 3 6 ? -80.310 47.779 -0.309 1.00 83.67 6 GLN C CA 1
ATOM 6051 C C . GLN C 3 6 ? -80.936 46.469 0.152 1.00 83.99 6 GLN C C 1
ATOM 6052 O O . GLN C 3 6 ? -81.017 46.200 1.350 1.00 83.59 6 GLN C O 1
ATOM 6066 N N . GLN C 3 7 ? -81.352 45.644 -0.805 1.00 85.46 7 GLN C N 1
ATOM 6067 C CA . GLN C 3 7 ? -81.998 44.376 -0.479 1.00 90.59 7 GLN C CA 1
ATOM 6068 C C . GLN C 3 7 ? -81.107 43.474 0.371 1.00 90.84 7 GLN C C 1
ATOM 6069 O O . GLN C 3 7 ? -81.535 42.966 1.407 1.00 90.52 7 GLN C O 1
ATOM 6083 N N . THR C 3 8 ? -79.870 43.276 -0.073 1.00 92.04 8 THR C N 1
ATOM 6084 C CA . THR C 3 8 ? -78.956 42.356 0.597 1.00 92.29 8 THR C CA 1
ATOM 6085 C C . THR C 3 8 ? -78.259 43.003 1.790 1.00 91.40 8 THR C C 1
ATOM 6086 O O . THR C 3 8 ? -77.869 42.314 2.733 1.00 91.32 8 THR C O 1
ATOM 6097 N N . TYR C 3 9 ? -78.111 44.324 1.751 1.00 91.94 9 TYR C N 1
ATOM 6098 C CA . TYR C 3 9 ? -77.413 45.052 2.809 1.00 92.52 9 TYR C CA 1
ATOM 6099 C C . TYR C 3 9 ? -78.165 46.329 3.197 1.00 89.67 9 TYR C C 1
ATOM 6100 O O . TYR C 3 9 ? -77.746 47.433 2.850 1.00 88.03 9 TYR C O 1
ATOM 6118 N N . PRO C 3 10 ? -79.285 46.174 3.925 1.00 88.22 10 PRO C N 1
ATOM 6119 C CA . PRO C 3 10 ? -80.162 47.275 4.348 1.00 88.02 10 PRO C CA 1
ATOM 6120 C C . PRO C 3 10 ? -79.502 48.429 5.113 1.00 92.83 10 PRO C C 1
ATOM 6121 O O . PRO C 3 10 ? -79.788 49.583 4.793 1.00 92.57 10 PRO C O 1
ATOM 6132 N N . PRO C 3 11 ? -78.653 48.134 6.117 1.00 97.64 11 PRO C N 1
ATOM 6133 C CA . PRO C 3 11 ? -78.192 49.215 7.005 1.00 97.16 11 PRO C CA 1
ATOM 6134 C C . PRO C 3 11 ? -77.244 50.219 6.353 1.00 91.13 11 PRO C C 1
ATOM 6135 O O . PRO C 3 11 ? -77.404 51.424 6.549 1.00 91.34 11 PRO C O 1
ATOM 6146 N N . THR C 3 12 ? -76.265 49.730 5.602 1.00 85.91 12 THR C N 1
ATOM 6147 C CA . THR C 3 12 ? -75.298 50.607 4.952 1.00 78.80 12 THR C CA 1
ATOM 6148 C C . THR C 3 12 ? -74.586 49.899 3.801 1.00 80.75 12 THR C C 1
ATOM 6149 O O . THR C 3 12 ? -74.383 48.683 3.846 1.00 82.43 12 THR C O 1
ATOM 6160 N N . PRO C 3 13 ? -74.206 50.658 2.759 1.00 76.66 13 PRO C N 1
ATOM 6161 C CA . PRO C 3 13 ? -73.447 50.051 1.662 1.00 75.23 13 PRO C CA 1
ATOM 6162 C C . PRO C 3 13 ? -71.984 49.823 2.017 1.00 75.40 13 PRO C C 1
ATOM 6163 O O . PRO C 3 13 ? -71.354 48.956 1.419 1.00 77.14 13 PRO C O 1
ATOM 6174 N N . ARG C 3 14 ? -71.458 50.586 2.972 1.00 75.32 14 ARG C N 1
ATOM 6175 C CA . ARG C 3 14 ? -70.043 50.508 3.323 1.00 77.93 14 ARG C CA 1
ATOM 6176 C C . ARG C 3 14 ? -69.794 49.545 4.482 1.00 80.85 14 ARG C C 1
ATOM 6177 O O . ARG C 3 14 ? -70.474 49.603 5.506 1.00 82.31 14 ARG C O 1
ATOM 6198 N N . GLU C 3 15 ? -68.822 48.655 4.303 1.00 82.63 15 GLU C N 1
ATOM 6199 C CA . GLU C 3 15 ? -68.411 47.728 5.352 1.00 83.99 15 GLU C CA 1
ATOM 6200 C C . GLU C 3 15 ? -67.356 48.396 6.232 1.00 79.76 15 GLU C C 1
ATOM 6201 O O . GLU C 3 15 ? -66.731 49.370 5.814 1.00 78.85 15 GLU C O 1
ATOM 6213 N N . PRO C 3 16 ? -67.159 47.884 7.461 1.00 78.02 16 PRO C N 1
ATOM 6214 C CA . PRO C 3 16 ? -66.247 48.524 8.423 1.00 76.11 16 PRO C CA 1
ATOM 6215 C C . PRO C 3 16 ? -64.823 48.712 7.898 1.00 76.84 16 PRO C C 1
ATOM 6216 O O . PRO C 3 16 ? -64.076 49.545 8.422 1.00 75.91 16 PRO C O 1
ATOM 6227 N N . THR C 3 17 ? -64.459 47.944 6.876 1.00 77.70 17 THR C N 1
ATOM 6228 C CA . THR C 3 17 ? -63.155 48.075 6.238 1.00 76.90 17 THR C CA 1
ATOM 6229 C C . THR C 3 17 ? -63.174 49.162 5.163 1.00 80.71 17 THR C C 1
ATOM 6230 O O . THR C 3 17 ? -62.117 49.623 4.713 1.00 79.42 17 THR C O 1
ATOM 6241 N N . GLY C 3 18 ? -64.382 49.558 4.759 1.00 82.02 18 GLY C N 1
ATOM 6242 C CA . GLY C 3 18 ? -64.584 50.564 3.728 1.00 83.56 18 GLY C CA 1
ATOM 6243 C C . GLY C 3 18 ? -64.595 49.988 2.322 1.00 87.53 18 GLY C C 1
ATOM 6244 O O . GLY C 3 18 ? -64.152 50.638 1.373 1.00 88.89 18 GLY C O 1
ATOM 6248 N N . ARG C 3 19 ? -65.128 48.779 2.184 1.00 88.02 19 ARG C N 1
ATOM 6249 C CA . ARG C 3 19 ? -65.019 48.036 0.937 1.00 90.03 19 ARG C CA 1
ATOM 6250 C C . ARG C 3 19 ? -66.214 48.252 0.002 1.00 88.26 19 ARG C C 1
ATOM 6251 O O . ARG C 3 19 ? -66.086 48.088 -1.210 1.00 93.25 19 ARG C O 1
ATOM 6272 N N . ILE C 3 20 ? -67.362 48.621 0.566 1.00 79.22 20 ILE C N 1
ATOM 6273 C CA . ILE C 3 20 ? -68.607 48.788 -0.200 1.00 73.93 20 ILE C CA 1
ATOM 6274 C C . ILE C 3 20 ? -69.146 47.464 -0.765 1.00 71.57 20 ILE C C 1
ATOM 6275 O O . ILE C 3 20 ? -68.549 46.870 -1.665 1.00 67.33 20 ILE C O 1
ATOM 6291 N N . VAL C 3 21 ? -70.302 47.043 -0.256 1.00 71.27 21 VAL C N 1
ATOM 6292 C CA . VAL C 3 21 ? -70.865 45.718 -0.535 1.00 77.91 21 VAL C CA 1
ATOM 6293 C C . VAL C 3 21 ? -71.053 45.404 -2.021 1.00 80.92 21 VAL C C 1
ATOM 6294 O O . VAL C 3 21 ? -71.197 44.242 -2.407 1.00 80.57 21 VAL C O 1
ATOM 6307 N N . CYS C 3 22 ? -71.064 46.449 -2.841 1.00 82.63 22 CYS C N 1
ATOM 6308 C CA . CYS C 3 22 ? -71.151 46.317 -4.292 1.00 84.17 22 CYS C CA 1
ATOM 6309 C C . CYS C 3 22 ? -70.148 45.298 -4.836 1.00 87.26 22 CYS C C 1
ATOM 6310 O O . CYS C 3 22 ? -70.428 44.597 -5.809 1.00 90.24 22 CYS C O 1
ATOM 6318 N N . ALA C 3 23 ? -68.982 45.217 -4.199 1.00 86.36 23 ALA C N 1
ATOM 6319 C CA . ALA C 3 23 ? -67.914 44.335 -4.657 1.00 85.70 23 ALA C CA 1
ATOM 6320 C C . ALA C 3 23 ? -68.232 42.854 -4.446 1.00 85.82 23 ALA C C 1
ATOM 6321 O O . ALA C 3 23 ? -67.567 41.990 -5.015 1.00 87.67 23 ALA C O 1
ATOM 6328 N N . ASN C 3 24 ? -69.245 42.554 -3.640 1.00 84.29 24 ASN C N 1
ATOM 6329 C CA . ASN C 3 24 ? -69.570 41.162 -3.338 1.00 83.70 24 ASN C CA 1
ATOM 6330 C C . ASN C 3 24 ? -70.152 40.395 -4.522 1.00 86.79 24 ASN C C 1
ATOM 6331 O O . ASN C 3 24 ? -70.323 39.176 -4.447 1.00 88.71 24 ASN C O 1
ATOM 6342 N N . CYS C 3 25 ? -70.451 41.105 -5.610 1.00 87.52 25 CYS C N 1
ATOM 6343 C CA . CYS C 3 25 ? -71.055 40.486 -6.793 1.00 88.64 25 CYS C CA 1
ATOM 6344 C C . CYS C 3 25 ? -70.400 40.939 -8.083 1.00 89.33 25 CYS C C 1
ATOM 6345 O O . CYS C 3 25 ? -70.299 40.169 -9.038 1.00 91.80 25 CYS C O 1
ATOM 6353 N N . HIS C 3 26 ? -69.981 42.198 -8.118 1.00 87.58 26 HIS C N 1
ATOM 6354 C CA . HIS C 3 26 ? -69.185 42.698 -9.228 1.00 87.56 26 HIS C CA 1
ATOM 6355 C C . HIS C 3 26 ? -67.712 42.467 -8.905 1.00 87.73 26 HIS C C 1
ATOM 6356 O O . HIS C 3 26 ? -67.062 43.306 -8.281 1.00 88.58 26 HIS C O 1
ATOM 6370 N N . LEU C 3 27 ? -67.198 41.316 -9.334 1.00 86.57 27 LEU C N 1
ATOM 6371 C CA . LEU C 3 27 ? -65.898 40.824 -8.882 1.00 81.72 27 LEU C CA 1
ATOM 6372 C C . LEU C 3 27 ? -64.721 41.394 -9.667 1.00 84.00 27 LEU C C 1
ATOM 6373 O O . LEU C 3 27 ? -63.572 41.280 -9.236 1.00 83.45 27 LEU C O 1
ATOM 6389 N N . ALA C 3 28 ? -65.000 41.999 -10.816 1.00 87.38 28 ALA C N 1
ATOM 6390 C CA . ALA C 3 28 ? -63.955 42.648 -11.602 1.00 88.38 28 ALA C CA 1
ATOM 6391 C C . ALA C 3 28 ? -63.543 43.957 -10.939 1.00 86.57 28 ALA C C 1
ATOM 6392 O O . ALA C 3 28 ? -64.182 44.406 -9.990 1.00 86.54 28 ALA C O 1
ATOM 6399 N N . ALA C 3 29 ? -62.469 44.561 -11.437 1.00 87.97 29 ALA C N 1
ATOM 6400 C CA . ALA C 3 29 ? -61.938 45.788 -10.853 1.00 87.89 29 ALA C CA 1
ATOM 6401 C C . ALA C 3 29 ? -61.542 46.786 -11.935 1.00 89.92 29 ALA C C 1
ATOM 6402 O O . ALA C 3 29 ? -60.488 46.653 -12.562 1.00 93.62 29 ALA C O 1
ATOM 6409 N N . LYS C 3 30 ? -62.400 47.777 -12.152 1.00 86.49 30 LYS C N 1
ATOM 6410 C CA . LYS C 3 30 ? -62.129 48.851 -13.098 1.00 85.11 30 LYS C CA 1
ATOM 6411 C C . LYS C 3 30 ? -62.072 50.160 -12.314 1.00 82.80 30 LYS C C 1
ATOM 6412 O O . LYS C 3 30 ? -62.643 50.255 -11.226 1.00 80.46 30 LYS C O 1
ATOM 6431 N N . PRO C 3 31 ? -61.379 51.175 -12.855 1.00 82.77 31 PRO C N 1
ATOM 6432 C CA . PRO C 3 31 ? -61.198 52.419 -12.099 1.00 83.69 31 PRO C CA 1
ATOM 6433 C C . PRO C 3 31 ? -62.495 53.209 -11.922 1.00 90.36 31 PRO C C 1
ATOM 6434 O O . PRO C 3 31 ? -63.477 52.972 -12.630 1.00 93.50 31 PRO C O 1
ATOM 6445 N N . ALA C 3 32 ? -62.489 54.132 -10.966 1.00 90.93 32 ALA C N 1
ATOM 6446 C CA . ALA C 3 32 ? -63.634 54.994 -10.704 1.00 93.22 32 ALA C CA 1
ATOM 6447 C C . ALA C 3 32 ? -63.142 56.247 -10.003 1.00 92.16 32 ALA C C 1
ATOM 6448 O O . ALA C 3 32 ? -62.221 56.171 -9.194 1.00 92.57 32 ALA C O 1
ATOM 6455 N N . GLU C 3 33 ? -63.745 57.393 -10.310 1.00 90.71 33 GLU C N 1
ATOM 6456 C CA . GLU C 3 33 ? -63.293 58.648 -9.711 1.00 88.78 33 GLU C CA 1
ATOM 6457 C C . GLU C 3 33 ? -64.449 59.538 -9.245 1.00 84.76 33 GLU C C 1
ATOM 6458 O O . GLU C 3 33 ? -65.522 59.541 -9.846 1.00 85.80 33 GLU C O 1
ATOM 6470 N N . VAL C 3 34 ? -64.220 60.284 -8.164 1.00 78.88 34 VAL C N 1
ATOM 6471 C CA . VAL C 3 34 ? -65.176 61.281 -7.682 1.00 79.44 34 VAL C CA 1
ATOM 6472 C C . VAL C 3 34 ? -64.482 62.632 -7.490 1.00 79.87 34 VAL C C 1
ATOM 6473 O O . VAL C 3 34 ? -63.476 62.727 -6.784 1.00 78.74 34 VAL C O 1
ATOM 6486 N N . GLU C 3 35 ? -65.028 63.670 -8.120 1.00 81.09 35 GLU C N 1
ATOM 6487 C CA . GLU C 3 35 ? -64.452 65.008 -8.054 1.00 86.10 35 GLU C CA 1
ATOM 6488 C C . GLU C 3 35 ? -65.425 65.982 -7.403 1.00 84.77 35 GLU C C 1
ATOM 6489 O O . GLU C 3 35 ? -66.607 66.023 -7.757 1.00 89.61 35 GLU C O 1
ATOM 6501 N N . VAL C 3 36 ? -64.920 66.761 -6.450 1.00 77.98 36 VAL C N 1
ATOM 6502 C CA . VAL C 3 36 ? -65.701 67.805 -5.798 1.00 73.25 36 VAL C CA 1
ATOM 6503 C C . VAL C 3 36 ? -64.798 68.989 -5.495 1.00 71.66 36 VAL C C 1
ATOM 6504 O O . VAL C 3 36 ? -63.582 68.828 -5.421 1.00 72.47 36 VAL C O 1
ATOM 6517 N N . PRO C 3 37 ? -65.384 70.184 -5.312 1.00 72.76 37 PRO C N 1
ATOM 6518 C CA . PRO C 3 37 ? -64.587 71.352 -4.919 1.00 74.70 37 PRO C CA 1
ATOM 6519 C C . PRO C 3 37 ? -63.787 71.078 -3.650 1.00 76.74 37 PRO C C 1
ATOM 6520 O O . PRO C 3 37 ? -64.199 70.252 -2.837 1.00 80.33 37 PRO C O 1
ATOM 6531 N N . GLN C 3 38 ? -62.655 71.752 -3.485 1.00 75.02 38 GLN C N 1
ATOM 6532 C CA . GLN C 3 38 ? -61.830 71.557 -2.298 1.00 72.22 38 GLN C CA 1
ATOM 6533 C C . GLN C 3 38 ? -62.555 72.110 -1.074 1.00 74.08 38 GLN C C 1
ATOM 6534 O O . GLN C 3 38 ? -62.488 71.527 0.010 1.00 74.29 38 GLN C O 1
ATOM 6548 N N . SER C 3 39 ? -63.268 73.220 -1.262 1.00 77.05 39 SER C N 1
ATOM 6549 C CA . SER C 3 39 ? -64.052 73.832 -0.191 1.00 79.08 39 SER C CA 1
ATOM 6550 C C . SER C 3 39 ? -65.416 74.305 -0.692 1.00 76.34 39 SER C C 1
ATOM 6551 O O . SER C 3 39 ? -65.587 74.605 -1.875 1.00 76.15 39 SER C O 1
ATOM 6559 N N . VAL C 3 40 ? -66.386 74.357 0.219 0.88 72.37 40 VAL C N 1
ATOM 6560 C CA . VAL C 3 40 ? -67.713 74.891 -0.083 0.88 68.96 40 VAL C CA 1
ATOM 6561 C C . VAL C 3 40 ? -68.248 75.697 1.096 0.88 64.45 40 VAL C C 1
ATOM 6562 O O . VAL C 3 40 ? -68.080 75.312 2.258 0.88 54.43 40 VAL C O 1
ATOM 6575 N N . LEU C 3 41 ? -68.885 76.821 0.784 1.00 64.75 41 LEU C N 1
ATOM 6576 C CA . LEU C 3 41 ? -69.564 77.631 1.788 1.00 64.00 41 LEU C CA 1
ATOM 6577 C C . LEU C 3 41 ? -70.883 76.967 2.188 1.00 63.58 41 LEU C C 1
ATOM 6578 O O . LEU C 3 41 ? -71.475 76.232 1.393 1.00 61.68 41 LEU C O 1
ATOM 6594 N N . PRO C 3 42 ? -71.353 77.226 3.419 1.00 64.87 42 PRO C N 1
ATOM 6595 C CA . PRO C 3 42 ? -72.599 76.590 3.856 1.00 69.17 42 PRO C CA 1
ATOM 6596 C C . PRO C 3 42 ? -73.794 77.042 3.014 1.00 75.92 42 PRO C C 1
ATOM 6597 O O . PRO C 3 42 ? -73.786 78.151 2.469 1.00 77.01 42 PRO C O 1
ATOM 6608 N N . ASP C 3 43 ? -74.793 76.172 2.901 1.00 76.75 43 ASP C N 1
ATOM 6609 C CA . ASP C 3 43 ? -76.002 76.467 2.144 1.00 78.88 43 ASP C CA 1
ATOM 6610 C C . ASP C 3 43 ? -75.672 76.872 0.711 1.00 79.26 43 ASP C C 1
ATOM 6611 O O . ASP C 3 43 ? -76.116 77.914 0.228 1.00 83.04 43 ASP C O 1
ATOM 6620 N N . THR C 3 44 ? -74.893 76.034 0.039 1.00 77.07 44 THR C N 1
ATOM 6621 C CA . THR C 3 44 ? -74.452 76.308 -1.321 1.00 76.67 44 THR C CA 1
ATOM 6622 C C . THR C 3 44 ? -74.629 75.076 -2.200 1.00 77.69 44 THR C C 1
ATOM 6623 O O . THR C 3 44 ? -74.353 73.952 -1.778 1.00 76.73 44 THR C O 1
ATOM 6634 N N . VAL C 3 45 ? -75.104 75.296 -3.420 1.00 80.13 45 VAL C N 1
ATOM 6635 C CA . VAL C 3 45 ? -75.216 74.228 -4.400 1.00 79.12 45 VAL C CA 1
ATOM 6636 C C . VAL C 3 45 ? -73.889 74.095 -5.126 1.00 82.46 45 VAL C C 1
ATOM 6637 O O . VAL C 3 45 ? -73.276 75.094 -5.510 1.00 83.95 45 VAL C O 1
ATOM 6650 N N . PHE C 3 46 ? -73.444 72.857 -5.303 1.00 82.42 46 PHE C N 1
ATOM 6651 C CA . PHE C 3 46 ? -72.209 72.598 -6.017 1.00 80.31 46 PHE C CA 1
ATOM 6652 C C . PHE C 3 46 ? -72.261 71.268 -6.746 1.00 81.18 46 PHE C C 1
ATOM 6653 O O . PHE C 3 46 ? -73.204 70.482 -6.590 1.00 82.88 46 PHE C O 1
ATOM 6670 N N . LYS C 3 47 ? -71.228 71.035 -7.546 1.00 81.40 47 LYS C N 1
ATOM 6671 C CA . LYS C 3 47 ? -71.161 69.884 -8.427 1.00 81.14 47 LYS C CA 1
ATOM 6672 C C . LYS C 3 47 ? -70.308 68.783 -7.796 1.00 78.11 47 LYS C C 1
ATOM 6673 O O . LYS C 3 47 ? -69.235 69.055 -7.260 1.00 77.98 47 LYS C O 1
ATOM 6692 N N . ALA C 3 48 ? -70.807 67.550 -7.819 1.00 76.53 48 ALA C N 1
ATOM 6693 C CA . ALA C 3 48 ? -69.987 66.388 -7.476 1.00 73.09 48 ALA C CA 1
ATOM 6694 C C . ALA C 3 48 ? -69.971 65.422 -8.657 1.00 75.95 48 ALA C C 1
ATOM 6695 O O . ALA C 3 48 ? -70.979 64.785 -8.963 1.00 76.75 48 ALA C O 1
ATOM 6702 N N . VAL C 3 49 ? -68.821 65.323 -9.320 1.00 74.13 49 VAL C N 1
ATOM 6703 C CA . VAL C 3 49 ? -68.724 64.574 -10.570 1.00 75.74 49 VAL C CA 1
ATOM 6704 C C . VAL C 3 49 ? -68.157 63.171 -10.362 1.00 76.48 49 VAL C C 1
ATOM 6705 O O . VAL C 3 49 ? -67.005 63.009 -9.970 1.00 78.37 49 VAL C O 1
ATOM 6718 N N . VAL C 3 50 ? -68.983 62.164 -10.631 1.00 77.19 50 VAL C N 1
ATOM 6719 C CA . VAL C 3 50 ? -68.550 60.770 -10.623 1.00 75.09 50 VAL C CA 1
ATOM 6720 C C . VAL C 3 50 ? -68.065 60.409 -12.017 1.00 76.87 50 VAL C C 1
ATOM 6721 O O . VAL C 3 50 ? -68.629 60.862 -13.002 1.00 79.82 50 VAL C O 1
ATOM 6734 N N . LYS C 3 51 ? -67.021 59.592 -12.096 1.00 78.39 51 LYS C N 1
ATOM 6735 C CA . LYS C 3 51 ? -66.457 59.183 -13.378 1.00 80.69 51 LYS C CA 1
ATOM 6736 C C . LYS C 3 51 ? -66.284 57.674 -13.388 1.00 78.86 51 LYS C C 1
ATOM 6737 O O . LYS C 3 51 ? -65.615 57.102 -12.511 1.00 76.51 51 LYS C O 1
ATOM 6756 N N . ILE C 3 52 ? -66.901 57.049 -14.388 1.00 78.71 52 ILE C N 1
ATOM 6757 C CA . ILE C 3 52 ? -66.943 55.602 -14.518 1.00 78.76 52 ILE C CA 1
ATOM 6758 C C . ILE C 3 52 ? -66.562 55.238 -15.949 1.00 82.50 52 ILE C C 1
ATOM 6759 O O . ILE C 3 52 ? -67.393 54.750 -16.715 1.00 83.66 52 ILE C O 1
ATOM 6775 N N . PRO C 3 53 ? -65.290 55.474 -16.313 1.00 84.31 53 PRO C N 1
ATOM 6776 C CA . PRO C 3 53 ? -64.821 55.324 -17.694 1.00 87.88 53 PRO C CA 1
ATOM 6777 C C . PRO C 3 53 ? -64.594 53.881 -18.133 1.00 91.65 53 PRO C C 1
ATOM 6778 O O . PRO C 3 53 ? -64.183 53.032 -17.340 1.00 90.19 53 PRO C O 1
ATOM 6789 N N . TYR C 3 54 ? -64.862 53.624 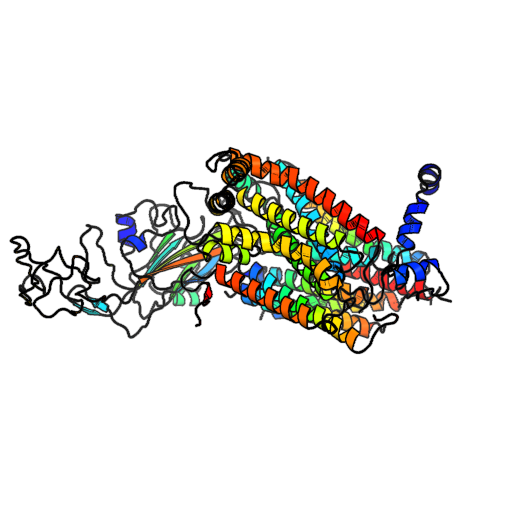-19.409 1.00 96.71 54 TYR C N 1
ATOM 6790 C CA . TYR C 3 54 ? -64.608 52.326 -20.012 1.00 101.11 54 TYR C CA 1
ATOM 6791 C C . TYR C 3 54 ? -64.673 52.459 -21.527 1.00 108.87 54 TYR C C 1
ATOM 6792 O O . TYR C 3 54 ? -65.268 53.404 -22.048 1.00 109.36 54 TYR C O 1
ATOM 6810 N N . ASP C 3 55 ? -64.063 51.508 -22.230 1.00 115.17 55 ASP C N 1
ATOM 6811 C CA . ASP C 3 55 ? -64.034 51.534 -23.686 1.00 123.23 55 ASP C CA 1
ATOM 6812 C C . ASP C 3 55 ? -65.456 51.508 -24.232 1.00 123.32 55 ASP C C 1
ATOM 6813 O O . ASP C 3 55 ? -66.149 50.494 -24.136 1.00 122.96 55 ASP C O 1
ATOM 6822 N N . THR C 3 56 ? -65.883 52.635 -24.796 1.00 124.83 56 THR C N 1
ATOM 6823 C CA . THR C 3 56 ? -67.262 52.809 -25.251 1.00 126.94 56 THR C CA 1
ATOM 6824 C C . THR C 3 56 ? -67.671 51.813 -26.339 1.00 130.77 56 THR C C 1
ATOM 6825 O O . THR C 3 56 ? -68.813 51.345 -26.364 1.00 130.15 56 THR C O 1
ATOM 6836 N N . LYS C 3 57 ? -66.739 51.497 -27.234 1.00 134.76 57 LYS C N 1
ATOM 6837 C CA . LYS C 3 57 ? -67.003 50.567 -28.326 1.00 139.85 57 LYS C CA 1
ATOM 6838 C C . LYS C 3 57 ? -66.551 49.160 -27.952 1.00 142.43 57 LYS C C 1
ATOM 6839 O O . LYS C 3 57 ? -65.855 48.494 -28.719 1.00 144.20 57 LYS C O 1
ATOM 6858 N N . LEU C 3 58 ? -66.955 48.720 -26.765 1.00 143.44 58 LEU C N 1
ATOM 6859 C CA . LEU C 3 58 ? -66.640 47.384 -26.277 1.00 147.44 58 LEU C CA 1
ATOM 6860 C C . LEU C 3 58 ? -67.883 46.823 -25.598 1.00 144.96 58 LEU C C 1
ATOM 6861 O O . LEU C 3 58 ? -68.376 47.391 -24.624 1.00 145.43 58 LEU C O 1
ATOM 6877 N N . GLN C 3 59 ? -68.390 45.711 -26.123 1.00 140.62 59 GLN C N 1
ATOM 6878 C CA . GLN C 3 59 ? -69.638 45.130 -25.641 1.00 131.57 59 GLN C CA 1
ATOM 6879 C C . GLN C 3 59 ? -69.397 43.931 -24.727 1.00 125.22 59 GLN C C 1
ATOM 6880 O O . GLN C 3 59 ? -68.283 43.410 -24.646 1.00 122.60 59 GLN C O 1
ATOM 6894 N N . GLN C 3 60 ? -70.457 43.505 -24.045 1.00 121.97 60 GLN C N 1
ATOM 6895 C CA . GLN C 3 60 ? -70.382 42.417 -23.076 1.00 119.28 60 GLN C CA 1
ATOM 6896 C C . GLN C 3 60 ? -71.380 41.313 -23.409 1.00 122.10 60 GLN C C 1
ATOM 6897 O O . GLN C 3 60 ? -72.180 41.440 -24.335 1.00 123.86 60 GLN C O 1
ATOM 6911 N N . VAL C 3 61 ? -71.331 40.235 -22.633 1.00 122.56 61 VAL C N 1
ATOM 6912 C CA . VAL C 3 61 ? -72.259 39.122 -22.787 1.00 124.41 61 VAL C CA 1
ATOM 6913 C C . VAL C 3 61 ? -73.588 39.462 -22.121 1.00 122.59 61 VAL C C 1
ATOM 6914 O O . VAL C 3 61 ? -73.629 39.838 -20.948 1.00 120.66 61 VAL C O 1
ATOM 6927 N N . ALA C 3 62 ? -74.673 39.334 -22.878 1.00 123.41 62 ALA C N 1
ATOM 6928 C CA . ALA C 3 62 ? -76.010 39.583 -22.353 1.00 121.53 62 ALA C CA 1
ATOM 6929 C C . ALA C 3 62 ? -76.488 38.376 -21.558 1.00 121.49 62 ALA C C 1
ATOM 6930 O O . ALA C 3 62 ? -75.846 37.327 -21.563 1.00 121.33 62 ALA C O 1
ATOM 6937 N N . ALA C 3 63 ? -77.618 38.528 -20.875 1.00 122.69 63 ALA C N 1
ATOM 6938 C CA . ALA C 3 63 ? -78.165 37.454 -20.058 1.00 124.15 63 ALA C CA 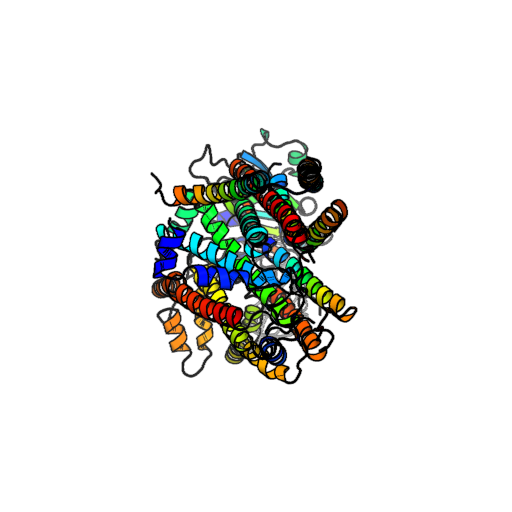1
ATOM 6939 C C . ALA C 3 63 ? -78.438 36.214 -20.909 1.00 128.74 63 ALA C C 1
ATOM 6940 O O . ALA C 3 63 ? -78.171 35.091 -20.482 1.00 128.65 63 ALA C O 1
ATOM 6947 N N . ASP C 3 64 ? -78.953 36.428 -22.119 1.00 133.38 64 ASP C N 1
ATOM 6948 C CA . ASP C 3 64 ? -79.277 35.329 -23.029 1.00 139.09 64 ASP C CA 1
ATOM 6949 C C . ASP C 3 64 ? -78.042 34.790 -23.754 1.00 138.98 64 ASP C C 1
ATOM 6950 O O . ASP C 3 64 ? -78.045 33.658 -24.238 1.00 143.31 64 ASP C O 1
ATOM 6959 N N . GLY C 3 65 ? -77.000 35.613 -23.832 1.00 133.68 65 GLY C N 1
ATOM 6960 C CA . GLY C 3 65 ? -75.754 35.235 -24.477 1.00 129.18 65 GLY C CA 1
ATOM 6961 C C . GLY C 3 65 ? -75.363 36.189 -25.592 1.00 125.17 65 GLY C C 1
ATOM 6962 O O . GLY C 3 65 ? -74.283 36.071 -26.171 1.00 121.89 65 GLY C O 1
ATOM 6966 N N . SER C 3 66 ? -76.239 37.147 -25.881 1.00 126.70 66 SER C N 1
ATOM 6967 C CA . SER C 3 66 ? -76.031 38.084 -26.980 1.00 130.94 66 SER C CA 1
ATOM 6968 C C . SER C 3 66 ? -74.853 39.009 -26.694 1.00 132.89 66 SER C C 1
ATOM 6969 O O . SER C 3 66 ? -74.099 38.792 -25.747 1.00 131.66 66 SER C O 1
ATOM 6977 N N . LYS C 3 67 ? -74.705 40.041 -27.521 1.00 137.62 67 LYS C N 1
ATOM 6978 C CA . LYS C 3 67 ? -73.676 41.056 -27.326 1.00 139.49 67 LYS C CA 1
ATOM 6979 C C . LYS C 3 67 ? -74.305 42.442 -27.244 1.00 139.51 67 LYS C C 1
ATOM 6980 O O . LYS C 3 67 ? -74.488 43.112 -28.262 1.00 142.43 67 LYS C O 1
ATOM 6999 N N . VAL C 3 68 ? -74.639 42.855 -26.025 1.00 135.79 68 VAL C N 1
ATOM 7000 C CA . VAL C 3 68 ? -75.228 44.165 -25.772 1.00 131.63 68 VAL C CA 1
ATOM 7001 C C . VAL C 3 68 ? -74.181 45.037 -25.087 1.00 124.85 68 VAL C C 1
ATOM 7002 O O . VAL C 3 68 ? -73.183 44.527 -24.581 1.00 122.46 68 VAL C O 1
ATOM 7015 N N . GLY C 3 69 ? -74.402 46.348 -25.082 1.00 122.40 69 GLY C N 1
ATOM 7016 C CA . GLY C 3 69 ? -73.526 47.264 -24.373 1.00 119.20 69 GLY C CA 1
ATOM 7017 C C . GLY C 3 69 ? -73.622 47.077 -22.870 1.00 115.64 69 GLY C C 1
ATOM 7018 O O . GLY C 3 69 ? -74.088 46.042 -22.395 1.00 116.40 69 GLY C O 1
ATOM 7022 N N . LEU C 3 70 ? -73.190 48.085 -22.117 1.00 112.03 70 LEU C N 1
ATOM 7023 C CA . LEU C 3 70 ? -73.194 48.002 -20.660 1.00 110.16 70 LEU C CA 1
ATOM 7024 C C . LEU C 3 70 ? -73.638 49.310 -20.006 1.00 105.89 70 LEU C C 1
ATOM 7025 O O . LEU C 3 70 ? -73.323 50.398 -20.490 1.00 106.11 70 LEU C O 1
ATOM 7041 N N . ASN C 3 71 ? -74.379 49.186 -18.907 1.00 101.05 71 ASN C N 1
ATOM 7042 C CA . ASN C 3 71 ? -74.829 50.338 -18.128 1.00 96.98 71 ASN C CA 1
ATOM 7043 C C . ASN C 3 71 ? -73.932 50.624 -16.929 1.00 90.42 71 ASN C C 1
ATOM 7044 O O . ASN C 3 71 ? -73.211 49.747 -16.454 1.00 88.54 71 ASN C O 1
ATOM 7055 N N . VAL C 3 72 ? -73.994 51.859 -16.442 1.00 86.64 72 VAL C N 1
ATOM 7056 C CA . VAL C 3 72 ? -73.216 52.273 -15.283 1.00 84.25 72 VAL C CA 1
ATOM 7057 C C . VAL C 3 72 ? -74.123 52.463 -14.070 1.00 87.31 72 VAL C C 1
ATOM 7058 O O . VAL C 3 72 ? -75.304 52.774 -14.209 1.00 90.85 72 VAL C O 1
ATOM 7071 N N . GLY C 3 73 ? -73.563 52.260 -12.884 1.00 86.83 73 GLY C N 1
ATOM 7072 C CA . GLY C 3 73 ? -74.279 52.495 -11.642 1.00 88.33 73 GLY C CA 1
ATOM 7073 C C . GLY C 3 73 ? -73.299 52.871 -10.545 1.00 90.47 73 GLY C C 1
ATOM 7074 O O . GLY C 3 73 ? -72.114 52.543 -10.634 1.00 91.40 73 GLY C O 1
ATOM 7078 N N . ALA C 3 74 ? -73.777 53.547 -9.505 1.00 87.49 74 ALA C N 1
ATOM 7079 C CA . ALA C 3 74 ? -72.881 53.995 -8.449 1.00 82.50 74 ALA C CA 1
ATOM 7080 C C . ALA C 3 74 ? -73.588 54.338 -7.144 1.00 78.92 74 ALA C C 1
ATOM 7081 O O . ALA C 3 74 ? -74.766 54.707 -7.133 1.00 80.93 74 ALA C O 1
ATOM 7088 N N . VAL C 3 75 ? -72.847 54.197 -6.048 1.00 73.15 75 VAL C N 1
ATOM 7089 C CA . VAL C 3 75 ? -73.277 54.667 -4.737 1.00 69.86 75 VAL C CA 1
ATOM 7090 C C . VAL C 3 75 ? -72.306 55.735 -4.249 1.00 68.28 75 VAL C C 1
ATOM 7091 O O . VAL C 3 75 ? -71.084 55.560 -4.312 1.00 68.67 75 VAL C O 1
ATOM 7104 N N . LEU C 3 76 ? -72.860 56.846 -3.776 1.00 68.28 76 LEU C N 1
ATOM 7105 C CA . LEU C 3 76 ? -72.048 57.967 -3.323 1.00 69.80 76 LEU C CA 1
ATOM 7106 C C . LEU C 3 76 ? -72.427 58.353 -1.897 1.00 71.62 76 LEU C C 1
ATOM 7107 O O . LEU C 3 76 ? -73.582 58.674 -1.616 1.00 73.06 76 LEU C O 1
ATOM 7123 N N . MET C 3 77 ? -71.443 58.301 -1.003 1.00 69.11 77 MET C N 1
ATOM 7124 C CA . MET C 3 77 ? -71.634 58.652 0.397 1.00 67.64 77 MET C CA 1
ATOM 7125 C C . MET C 3 77 ? -71.024 60.020 0.686 1.00 66.93 77 MET C C 1
ATOM 7126 O O . MET C 3 77 ? -69.795 60.190 0.661 1.00 67.29 77 MET C O 1
ATOM 7140 N N . LEU C 3 78 ? -71.907 60.981 0.953 1.00 64.10 78 LEU C N 1
ATOM 7141 C CA . LEU C 3 78 ? -71.533 62.353 1.266 1.00 61.83 78 LEU C CA 1
ATOM 7142 C C . LEU C 3 78 ? -71.584 62.567 2.777 1.00 59.60 78 LEU C C 1
ATOM 7143 O O . LEU C 3 78 ? -72.212 61.784 3.493 1.00 60.00 78 LEU C O 1
ATOM 7159 N N . PRO C 3 79 ? -70.943 63.641 3.269 1.00 57.55 79 PRO C N 1
ATOM 7160 C CA . PRO C 3 79 ? -70.952 63.905 4.713 1.00 58.91 79 PRO C CA 1
ATOM 7161 C C . PRO C 3 79 ? -72.356 64.168 5.239 1.00 61.26 79 PRO C C 1
ATOM 7162 O O . PRO C 3 79 ? -73.259 64.438 4.452 1.00 61.33 79 PRO C O 1
ATOM 7173 N N . GLU C 3 80 ? -72.526 64.102 6.556 1.00 65.22 80 GLU C N 1
ATOM 7174 C CA . GLU C 3 80 ? -73.825 64.340 7.168 1.00 72.92 80 GLU C CA 1
ATOM 7175 C C . GLU C 3 80 ? -74.253 65.772 6.861 1.00 70.61 80 GLU C C 1
ATOM 7176 O O . GLU C 3 80 ? -73.442 66.693 6.918 1.00 70.42 80 GLU C O 1
ATOM 7188 N N . GLY C 3 81 ? -75.518 65.951 6.498 1.00 71.41 81 GLY C N 1
ATOM 7189 C CA . GLY C 3 81 ? -76.049 67.273 6.212 1.00 71.94 81 GLY C CA 1
ATOM 7190 C C . GLY C 3 81 ? -76.128 67.564 4.726 1.00 71.88 81 GLY C C 1
ATOM 7191 O O . GLY C 3 81 ? -76.941 68.374 4.281 1.00 73.38 81 GLY C O 1
ATOM 7195 N N . PHE C 3 82 ? -75.272 66.908 3.952 1.00 71.46 82 PHE C N 1
ATOM 7196 C CA . PHE C 3 82 ? -75.264 67.095 2.509 1.00 72.36 82 PHE C CA 1
ATOM 7197 C C . PHE C 3 82 ? -76.396 66.293 1.880 1.00 69.07 82 PHE C C 1
ATOM 7198 O O . PHE C 3 82 ? -76.753 65.222 2.372 1.00 67.83 82 PHE C O 1
ATOM 7215 N N . LYS C 3 83 ? -76.964 66.822 0.801 1.00 67.72 83 LYS C N 1
ATOM 7216 C CA . LYS C 3 83 ? -78.025 66.132 0.076 1.00 69.69 83 LYS C CA 1
ATOM 7217 C C . LYS C 3 83 ? -78.167 66.696 -1.335 1.00 69.84 83 LYS C C 1
ATOM 7218 O O . LYS C 3 83 ? -77.530 67.691 -1.675 1.00 68.73 83 LYS C O 1
ATOM 7237 N N . ILE C 3 84 ? -78.991 66.051 -2.155 1.00 71.46 84 ILE C N 1
ATOM 7238 C CA . ILE C 3 84 ? -79.274 66.554 -3.494 1.00 72.18 84 ILE C CA 1
ATOM 7239 C C . ILE C 3 84 ? -79.970 67.903 -3.390 1.00 73.12 84 ILE C C 1
ATOM 7240 O O . ILE C 3 84 ? -80.861 68.085 -2.567 1.00 76.26 84 ILE C O 1
ATOM 7256 N N . ALA C 3 85 ? -79.569 68.847 -4.232 1.00 72.47 85 ALA C N 1
ATOM 7257 C CA . ALA C 3 85 ? -80.135 70.186 -4.177 1.00 75.56 85 ALA C CA 1
ATOM 7258 C C . ALA C 3 85 ? -81.563 70.170 -4.709 1.00 76.65 85 ALA C C 1
ATOM 7259 O O . ALA C 3 85 ? -81.843 69.479 -5.688 1.00 79.56 85 ALA C O 1
ATOM 7266 N N . PRO C 3 86 ? -82.476 70.917 -4.059 1.00 74.29 86 PRO C N 1
ATOM 7267 C CA . PRO C 3 86 ? -83.835 71.066 -4.589 1.00 76.54 86 PRO C CA 1
ATOM 7268 C C . PRO C 3 86 ? -83.844 71.568 -6.030 1.00 80.85 86 PRO C C 1
ATOM 7269 O O . PRO C 3 86 ? -83.075 72.473 -6.352 1.00 81.09 86 PRO C O 1
ATOM 7280 N N . GLU C 3 87 ? -84.720 71.008 -6.866 1.00 85.23 87 GLU C N 1
ATOM 7281 C CA . GLU C 3 87 ? -84.744 71.302 -8.302 1.00 88.27 87 GLU C CA 1
ATOM 7282 C C . GLU C 3 87 ? -84.797 72.818 -8.540 1.00 93.14 87 GLU C C 1
ATOM 7283 O O . GLU C 3 87 ? -84.295 73.322 -9.546 1.00 92.90 87 GLU C O 1
ATOM 7295 N N . GLU C 3 88 ? -85.360 73.541 -7.576 1.00 99.84 88 GLU C N 1
ATOM 7296 C CA . GLU C 3 88 ? -85.526 74.990 -7.679 1.00 109.40 88 GLU C CA 1
ATOM 7297 C C . GLU C 3 88 ? -84.217 75.752 -7.429 1.00 102.70 88 GLU C C 1
ATOM 7298 O O . GLU C 3 88 ? -84.024 76.847 -7.959 1.00 102.72 88 GLU C O 1
ATOM 7310 N N . ARG C 3 89 ? -83.321 75.170 -6.634 1.00 97.47 89 ARG C N 1
ATOM 7311 C CA . ARG C 3 89 ? -82.046 75.812 -6.294 1.00 92.66 89 ARG C CA 1
ATOM 7312 C C . ARG C 3 89 ? -80.901 75.447 -7.242 1.00 90.24 89 ARG C C 1
ATOM 7313 O O . ARG C 3 89 ? -79.758 75.859 -7.032 1.00 85.98 89 ARG C O 1
ATOM 7334 N N . ILE C 3 90 ? -81.211 74.669 -8.274 1.00 91.17 90 ILE C N 1
ATOM 7335 C CA . ILE C 3 90 ? -80.222 74.276 -9.270 1.00 92.72 90 ILE C CA 1
ATOM 7336 C C . ILE C 3 90 ? -80.304 75.207 -10.480 1.00 97.22 90 ILE C C 1
ATOM 7337 O O . ILE C 3 90 ? -81.387 75.405 -11.028 1.00 102.12 90 ILE C O 1
ATOM 7353 N N . PRO C 3 91 ? -79.161 75.779 -10.907 1.00 96.86 91 PRO C N 1
ATOM 7354 C CA . PRO C 3 91 ? -79.174 76.662 -12.079 1.00 99.09 91 PRO C CA 1
ATOM 7355 C C . PRO C 3 91 ? -79.399 75.900 -13.383 1.00 104.59 91 PRO C C 1
ATOM 7356 O O . PRO C 3 91 ? -79.449 74.672 -13.375 1.00 104.14 91 PRO C O 1
ATOM 7367 N N . GLU C 3 92 ? -79.512 76.628 -14.490 1.00 110.61 92 GLU C N 1
ATOM 7368 C CA . GLU C 3 92 ? -79.886 76.036 -15.773 1.00 117.31 92 GLU C CA 1
ATOM 7369 C C . GLU C 3 92 ? -78.833 75.066 -16.310 1.00 115.49 92 GLU C C 1
ATOM 7370 O O . GLU C 3 92 ? -79.125 73.889 -16.544 1.00 112.68 92 GLU C O 1
ATOM 7382 N N . GLU C 3 93 ? -77.612 75.561 -16.504 1.00 119.27 93 GLU C N 1
ATOM 7383 C CA . GLU C 3 93 ? -76.553 74.765 -17.118 1.00 124.53 93 GLU C CA 1
ATOM 7384 C C . GLU C 3 93 ? -76.262 73.499 -16.308 1.00 117.84 93 GLU C C 1
ATOM 7385 O O . GLU C 3 93 ? -76.060 72.423 -16.877 1.00 117.37 93 GLU C O 1
ATOM 7397 N N . LEU C 3 94 ? -76.260 73.629 -14.984 1.00 111.59 94 LEU C N 1
ATOM 7398 C CA . LEU C 3 94 ? -76.031 72.489 -14.104 1.00 104.47 94 LEU C CA 1
ATOM 7399 C C . LEU C 3 94 ? -77.162 71.484 -14.274 1.00 100.64 94 LEU C C 1
ATOM 7400 O O . LEU C 3 94 ? -76.925 70.298 -14.519 1.00 98.57 94 LEU C O 1
ATOM 7416 N N . LYS C 3 95 ? -78.391 71.977 -14.150 1.00 98.74 95 LYS C N 1
ATOM 7417 C CA . LYS C 3 95 ? -79.583 71.158 -14.342 1.00 95.72 95 LYS C CA 1
ATOM 7418 C C . LYS C 3 95 ? -79.482 70.394 -15.656 1.00 95.64 95 LYS C C 1
ATOM 7419 O O . LYS C 3 95 ? -79.797 69.205 -15.719 1.00 93.96 95 LYS C O 1
ATOM 7438 N N . LYS C 3 96 ? -79.020 71.077 -16.698 1.00 100.07 96 LYS C N 1
ATOM 7439 C CA . LYS C 3 96 ? -78.827 70.439 -17.994 1.00 106.97 96 LYS C CA 1
ATOM 7440 C C . LYS C 3 96 ? -77.696 69.419 -17.924 1.00 103.97 96 LYS C C 1
ATOM 7441 O O . LYS C 3 96 ? -77.779 68.346 -18.524 1.00 102.59 96 LYS C O 1
ATOM 7460 N N . GLU C 3 97 ? -76.641 69.755 -17.187 1.00 103.71 97 GLU C N 1
ATOM 7461 C CA . GLU C 3 97 ? -75.487 68.867 -17.052 1.00 105.58 97 GLU C CA 1
ATOM 7462 C C . GLU C 3 97 ? -75.820 67.584 -16.295 1.00 103.88 97 GLU C C 1
ATOM 7463 O O . GLU C 3 97 ? -75.241 66.532 -16.572 1.00 104.23 97 GLU C O 1
ATOM 7475 N N . VAL C 3 98 ? -76.736 67.670 -15.334 1.00 101.25 98 VAL C N 1
ATOM 7476 C CA . VAL C 3 98 ? -77.099 66.504 -14.526 1.00 97.02 98 VAL C CA 1
ATOM 7477 C C . VAL C 3 98 ? -77.789 65.419 -15.349 1.00 96.64 98 VAL C C 1
ATOM 7478 O O . VAL C 3 98 ? -77.392 64.256 -15.304 1.00 97.36 98 VAL C O 1
ATOM 7491 N N . GLY C 3 99 ? -78.836 65.801 -16.072 1.00 96.27 99 GLY C N 1
ATOM 7492 C CA . GLY C 3 99 ? -79.567 64.869 -16.913 1.00 97.22 99 GLY C CA 1
ATOM 7493 C C . GLY C 3 99 ? -80.761 64.255 -16.204 1.00 96.31 99 GLY C C 1
ATOM 7494 O O . GLY C 3 99 ? -81.255 64.805 -15.218 1.00 93.57 99 GLY C O 1
ATOM 7498 N N . ASP C 3 100 ? -81.223 63.112 -16.706 1.00 100.36 100 ASP C N 1
ATOM 7499 C CA . ASP C 3 100 ? -82.395 62.439 -16.149 1.00 107.74 100 ASP C CA 1
ATOM 7500 C C . ASP C 3 100 ? -82.009 61.433 -15.071 1.00 104.82 100 ASP C C 1
ATOM 7501 O O . ASP C 3 100 ? -82.539 60.321 -15.023 1.00 105.41 100 ASP C O 1
ATOM 7510 N N . VAL C 3 101 ? -81.095 61.837 -14.198 1.00 101.23 101 VAL C N 1
ATOM 7511 C CA . VAL C 3 101 ? -80.623 60.967 -13.131 1.00 98.03 101 VAL C CA 1
ATOM 7512 C C . VAL C 3 101 ? -81.683 60.878 -12.038 1.00 94.01 101 VAL C C 1
ATOM 7513 O O . VAL C 3 101 ? -82.300 61.883 -11.681 1.00 93.80 101 VAL C O 1
ATOM 7526 N N . TYR C 3 102 ? -81.896 59.667 -11.528 1.00 90.32 102 TYR C N 1
ATOM 7527 C CA . TYR C 3 102 ? -82.848 59.423 -10.447 1.00 87.02 102 TYR C CA 1
ATOM 7528 C C . TYR C 3 102 ? -82.135 59.093 -9.137 1.00 84.91 102 TYR C C 1
ATOM 7529 O O . TYR C 3 102 ? -82.087 57.934 -8.716 1.00 84.17 102 TYR C O 1
ATOM 7547 N N . PHE C 3 103 ? -81.584 60.121 -8.498 1.00 81.86 103 PHE C N 1
ATOM 7548 C CA . PHE C 3 103 ? -80.881 59.960 -7.233 1.00 78.96 103 PHE C CA 1
ATOM 7549 C C . PHE C 3 103 ? -81.798 59.353 -6.174 1.00 82.45 103 PHE C C 1
ATOM 7550 O O . PHE C 3 103 ? -82.854 59.902 -5.859 1.00 83.36 103 PHE C O 1
ATOM 7567 N N . GLN C 3 104 ? -81.369 58.220 -5.627 1.00 86.32 104 GLN C N 1
ATOM 7568 C CA . GLN C 3 104 ? -82.184 57.418 -4.729 1.00 91.50 104 GLN C CA 1
ATOM 7569 C C . GLN C 3 104 ? -81.437 57.207 -3.406 1.00 90.47 104 GLN C C 1
ATOM 7570 O O . GLN C 3 104 ? -80.373 56.589 -3.398 1.00 92.89 104 GLN C O 1
ATOM 7584 N N . PRO C 3 105 ? -81.973 57.739 -2.286 1.00 86.12 105 PRO C N 1
ATOM 7585 C CA . PRO C 3 105 ? -81.336 57.543 -0.973 1.00 81.22 105 PRO C CA 1
ATOM 7586 C C . PRO C 3 105 ? -81.272 56.076 -0.550 1.00 81.35 105 PRO C C 1
ATOM 7587 O O . PRO C 3 105 ? -82.146 55.290 -0.919 1.00 85.50 105 PRO C O 1
ATOM 7598 N N . TYR C 3 106 ? -80.259 55.724 0.235 1.00 77.81 106 TYR C N 1
ATOM 7599 C CA . TYR C 3 106 ? -79.999 54.328 0.570 1.00 76.79 106 TYR C CA 1
ATOM 7600 C C . TYR C 3 106 ? -81.088 53.764 1.466 1.00 80.20 106 TYR C C 1
ATOM 7601 O O . TYR C 3 106 ? -81.400 52.577 1.400 1.00 79.06 106 TYR C O 1
ATOM 7619 N N . LYS C 3 107 ? -81.650 54.617 2.314 1.00 89.15 107 LYS C N 1
ATOM 7620 C CA . LYS C 3 107 ? -82.809 54.249 3.119 1.00 100.55 107 LYS C CA 1
ATOM 7621 C C . LYS C 3 107 ? -83.416 55.484 3.769 1.00 107.31 107 LYS C C 1
ATOM 7622 O O . LYS C 3 107 ? -82.886 56.586 3.636 1.00 107.49 107 LYS C O 1
ATOM 7641 N N . GLU C 3 108 ? -84.522 55.288 4.481 1.00 115.71 108 GLU C N 1
ATOM 7642 C CA . GLU C 3 108 ? -85.230 56.388 5.127 1.00 124.71 108 GLU C CA 1
ATOM 7643 C C . GLU C 3 108 ? -84.325 57.133 6.098 1.00 117.43 108 GLU C C 1
ATOM 7644 O O . GLU C 3 108 ? -83.753 56.538 7.012 1.00 115.69 108 GLU C O 1
ATOM 7656 N N . GLY C 3 109 ? -84.192 58.438 5.890 1.00 112.89 109 GLY C N 1
ATOM 7657 C CA . GLY C 3 109 ? -83.395 59.266 6.775 1.00 108.07 109 GLY C CA 1
ATOM 7658 C C . GLY C 3 109 ? -81.905 59.081 6.563 1.00 100.01 109 GLY C C 1
ATOM 7659 O O . GLY C 3 109 ? -81.130 59.078 7.520 1.00 95.98 109 GLY C O 1
ATOM 7663 N N . GLN C 3 110 ? -81.507 58.913 5.306 1.00 97.94 110 GLN C N 1
ATOM 7664 C CA . GLN C 3 110 ? -80.097 58.806 4.950 1.00 98.78 110 GLN C CA 1
ATOM 7665 C C . GLN C 3 110 ? -79.888 59.434 3.574 1.00 98.83 110 GLN C C 1
ATOM 7666 O O . GLN C 3 110 ? -79.432 58.780 2.637 1.00 100.69 110 GLN C O 1
ATOM 7680 N N . ASP C 3 111 ? -80.224 60.717 3.471 1.00 97.12 111 ASP C N 1
ATOM 7681 C CA . ASP C 3 111 ? -80.214 61.423 2.195 1.00 95.96 111 ASP C CA 1
ATOM 7682 C C . ASP C 3 111 ? -78.812 61.781 1.728 1.00 89.87 111 ASP C C 1
ATOM 7683 O O . ASP C 3 111 ? -78.637 62.268 0.613 1.00 91.05 111 ASP C O 1
ATOM 7692 N N . ASN C 3 112 ? -77.817 61.557 2.579 1.00 83.69 112 ASN C N 1
ATOM 7693 C CA . ASN C 3 112 ? -76.434 61.845 2.210 1.00 79.13 112 ASN C CA 1
ATOM 7694 C C . ASN C 3 112 ? -75.813 60.700 1.410 1.00 76.06 112 ASN C C 1
ATOM 7695 O O . ASN C 3 112 ? -74.911 60.921 0.600 1.00 76.43 112 ASN C O 1
ATOM 7706 N N . VAL C 3 113 ? -76.306 59.485 1.639 1.00 71.34 113 VAL C N 1
ATOM 7707 C CA . VAL C 3 113 ? -75.883 58.313 0.875 1.00 66.84 113 VAL C CA 1
ATOM 7708 C C . VAL C 3 113 ? -76.853 58.078 -0.280 1.00 63.96 113 VAL C C 1
ATOM 7709 O O . VAL C 3 113 ? -78.027 57.805 -0.052 1.00 63.27 113 VAL C O 1
ATOM 7722 N N . LEU C 3 114 ? -76.352 58.157 -1.512 1.00 62.88 114 LEU C N 1
ATOM 7723 C CA . LEU C 3 114 ? -77.209 58.158 -2.700 1.00 66.03 114 LEU C CA 1
ATOM 7724 C C . LEU C 3 114 ? -76.835 57.097 -3.732 1.00 69.29 114 LEU C C 1
ATOM 7725 O O . LEU C 3 114 ? -75.681 57.016 -4.175 1.00 68.72 114 LEU C O 1
ATOM 7741 N N . LEU C 3 115 ? -77.830 56.298 -4.113 1.00 72.02 115 LEU C N 1
ATOM 7742 C CA . LEU C 3 115 ? -77.667 55.273 -5.135 1.00 74.26 115 LEU C CA 1
ATOM 7743 C C . LEU C 3 115 ? -78.028 55.835 -6.501 1.00 77.78 115 LEU C C 1
ATOM 7744 O O . LEU C 3 115 ? -78.886 56.712 -6.621 1.00 76.91 115 LEU C O 1
ATOM 7760 N N . VAL C 3 116 ? -77.364 55.320 -7.529 1.00 78.35 116 VAL C N 1
ATOM 7761 C CA . VAL C 3 116 ? -77.586 55.772 -8.891 1.00 77.26 116 VAL C CA 1
ATOM 7762 C C . VAL C 3 116 ? -77.411 54.612 -9.859 1.00 79.14 116 VAL C C 1
ATOM 7763 O O . VAL C 3 116 ? -76.544 53.757 -9.663 1.00 77.97 116 VAL C O 1
ATOM 7776 N N . GLY C 3 117 ? -78.237 54.587 -10.901 1.00 83.09 117 GLY C N 1
ATOM 7777 C CA . GLY C 3 117 ? -78.147 53.560 -11.922 1.00 85.12 117 GLY C CA 1
ATOM 7778 C C . GLY C 3 117 ? -79.239 52.521 -11.781 1.00 86.24 117 GLY C C 1
ATOM 7779 O O . GLY C 3 117 ? -79.904 52.461 -10.750 1.00 82.28 117 GLY C O 1
ATOM 7783 N N . PRO C 3 118 ? -79.412 51.672 -12.807 1.00 94.65 118 PRO C N 1
ATOM 7784 C CA . PRO C 3 118 ? -78.606 51.642 -14.035 1.00 99.36 118 PRO C CA 1
ATOM 7785 C C . PRO C 3 118 ? -78.882 52.808 -14.982 1.00 102.18 118 PRO C C 1
ATOM 7786 O O . PRO C 3 118 ? -80.044 53.112 -15.261 1.00 104.91 118 PRO C O 1
ATOM 7797 N N . LEU C 3 119 ? -77.814 53.441 -15.464 1.00 100.89 119 LEU C N 1
ATOM 7798 C CA . LEU C 3 119 ? -77.905 54.499 -16.466 1.00 102.25 119 LEU C CA 1
ATOM 7799 C C . LEU C 3 119 ? -77.141 54.079 -17.727 1.00 100.89 119 LEU C C 1
ATOM 7800 O O . LEU C 3 119 ? -76.210 53.280 -17.639 1.00 98.92 119 LEU C O 1
ATOM 7816 N N . PRO C 3 120 ? -77.538 54.603 -18.906 1.00 100.49 120 PRO C N 1
ATOM 7817 C CA . PRO C 3 120 ? -76.820 54.317 -20.159 1.00 100.42 120 PRO C CA 1
ATOM 7818 C C . PRO C 3 120 ? -75.325 54.629 -20.070 1.00 101.34 120 PRO C C 1
ATOM 7819 O O . PRO C 3 120 ? -74.942 55.763 -19.777 1.00 100.95 120 PRO C O 1
ATOM 7830 N N . GLY C 3 121 ? -74.490 53.629 -20.336 1.00 102.59 121 GLY C N 1
ATOM 7831 C CA . GLY C 3 121 ? -73.059 53.753 -20.130 1.00 100.11 121 GLY C CA 1
ATOM 7832 C C . GLY C 3 121 ? -72.341 54.596 -21.163 1.00 101.77 121 GLY C C 1
ATOM 7833 O O . GLY C 3 121 ? -71.201 55.004 -20.950 1.00 99.88 121 GLY C O 1
ATOM 7837 N N . GLU C 3 122 ? -72.996 54.864 -22.285 1.00 108.69 122 GLU C N 1
ATOM 7838 C CA . GLU C 3 122 ? -72.366 55.639 -23.345 1.00 115.28 122 GLU C CA 1
ATOM 7839 C C . GLU C 3 122 ? -72.474 57.136 -23.070 1.00 117.01 122 GLU C C 1
ATOM 7840 O O . GLU C 3 122 ? -71.531 57.890 -23.311 1.00 117.25 122 GLU C O 1
ATOM 7852 N N . GLN C 3 123 ? -73.620 57.554 -22.543 1.00 119.69 123 GLN C N 1
ATOM 7853 C CA . GLN C 3 123 ? -73.887 58.967 -22.294 1.00 123.14 123 GLN C CA 1
ATOM 7854 C C . GLN C 3 123 ? -73.442 59.387 -20.900 1.00 119.94 123 GLN C C 1
ATOM 7855 O O . GLN C 3 123 ? -73.084 60.544 -20.678 1.00 120.50 123 GLN C O 1
ATOM 7869 N N . TYR C 3 124 ? -73.479 58.443 -19.963 1.00 115.86 124 TYR C N 1
ATOM 7870 C CA . TYR C 3 124 ? -73.104 58.717 -18.579 1.00 109.28 124 TYR C CA 1
ATOM 7871 C C . TYR C 3 124 ? -71.751 58.113 -18.213 1.00 109.72 124 TYR C C 1
ATOM 7872 O O . TYR C 3 124 ? -71.622 57.409 -17.210 1.00 106.89 124 TYR C O 1
ATOM 7890 N N . GLN C 3 125 ? -70.744 58.392 -19.035 1.00 112.86 125 GLN C N 1
ATOM 7891 C CA . GLN C 3 125 ? -69.372 58.033 -18.705 1.00 115.03 125 GLN C CA 1
ATOM 7892 C C . GLN C 3 125 ? -68.992 58.734 -17.407 1.00 107.56 125 GLN C C 1
ATOM 7893 O O . GLN C 3 125 ? -68.202 58.220 -16.614 1.00 106.30 125 GLN C O 1
ATOM 7907 N N . GLU C 3 126 ? -69.561 59.920 -17.208 1.00 102.33 126 GLU C N 1
ATOM 7908 C CA . GLU C 3 126 ? -69.461 60.623 -15.940 1.00 95.54 126 GLU C CA 1
ATOM 7909 C C . GLU C 3 126 ? -70.864 61.045 -15.502 1.00 88.93 126 GLU C C 1
ATOM 7910 O O . GLU C 3 126 ? -71.724 61.325 -16.338 1.00 90.15 126 GLU C O 1
ATOM 7922 N N . ILE C 3 127 ? -71.086 61.063 -14.190 1.00 81.77 127 ILE C N 1
ATOM 7923 C CA . ILE C 3 127 ? -72.390 61.369 -13.612 1.00 77.67 127 ILE C CA 1
ATOM 7924 C C . ILE C 3 127 ? -72.287 62.571 -12.676 1.00 75.61 127 ILE C C 1
ATOM 7925 O O . ILE C 3 127 ? -71.583 62.530 -11.665 1.00 68.15 127 ILE C O 1
ATOM 7941 N N . VAL C 3 128 ? -72.998 63.638 -13.026 1.00 76.61 128 VAL C N 1
ATOM 7942 C CA . VAL C 3 128 ? -73.015 64.865 -12.236 1.00 77.72 128 VAL C CA 1
ATOM 7943 C C . VAL C 3 128 ? -74.044 64.788 -11.101 1.00 77.93 128 VAL C C 1
ATOM 7944 O O . VAL C 3 128 ? -75.217 64.488 -11.335 1.00 81.09 128 VAL C O 1
ATOM 7957 N N . PHE C 3 129 ? -73.591 65.063 -9.878 1.00 75.24 129 PHE C N 1
ATOM 7958 C CA . PHE C 3 129 ? -74.468 65.133 -8.713 1.00 73.95 129 PHE C CA 1
ATOM 7959 C C . PHE C 3 129 ? -74.619 66.592 -8.295 1.00 75.21 129 PHE C C 1
ATOM 7960 O O . PHE C 3 129 ? -73.631 67.230 -7.921 1.00 72.55 129 PHE C O 1
ATOM 7977 N N . PRO C 3 130 ? -75.850 67.136 -8.375 1.00 80.26 130 PRO C N 1
ATOM 7978 C CA . PRO C 3 130 ? -76.101 68.491 -7.870 1.00 82.94 130 PRO C CA 1
ATOM 7979 C C . PRO C 3 130 ? -76.369 68.463 -6.373 1.00 83.90 130 PRO C C 1
ATOM 7980 O O . PRO C 3 130 ? -77.439 68.016 -5.964 1.00 87.73 130 PRO C O 1
ATOM 7991 N N . VAL C 3 131 ? -75.421 68.938 -5.571 1.00 80.78 131 VAL C N 1
ATOM 7992 C CA . VAL C 3 131 ? -75.492 68.750 -4.123 1.00 79.10 131 VAL C CA 1
ATOM 7993 C C . VAL C 3 131 ? -75.574 70.096 -3.406 1.00 78.33 131 VAL C C 1
ATOM 7994 O O . VAL C 3 131 ? -74.898 71.052 -3.781 1.00 78.08 131 VAL C O 1
ATOM 8007 N N . LEU C 3 132 ? -76.435 70.165 -2.395 1.00 78.49 132 LEU C N 1
ATOM 8008 C CA . LEU C 3 132 ? -76.552 71.344 -1.540 1.00 78.38 132 LEU C CA 1
ATOM 8009 C C . LEU C 3 132 ? -75.835 71.110 -0.217 1.00 78.68 132 LEU C C 1
ATOM 8010 O O . LEU C 3 132 ? -76.106 70.131 0.480 1.00 78.96 132 LEU C O 1
ATOM 8026 N N . SER C 3 133 ? -74.927 72.015 0.133 1.00 77.84 133 SER C N 1
ATOM 8027 C CA . SER C 3 133 ? -74.179 71.891 1.375 1.00 75.21 133 SER C CA 1
ATOM 8028 C C . SER C 3 133 ? -75.045 72.314 2.558 1.00 76.62 133 SER C C 1
ATOM 8029 O O . SER C 3 133 ? -75.934 73.153 2.407 1.00 78.19 133 SER C O 1
ATOM 8037 N N . PRO C 3 134 ? -74.788 71.734 3.744 1.00 74.47 134 PRO C N 1
ATOM 8038 C CA . PRO C 3 134 ? -75.567 72.077 4.936 1.00 73.17 134 PRO C CA 1
ATOM 8039 C C . PRO C 3 134 ? -75.166 73.431 5.504 1.00 75.16 134 PRO C C 1
ATOM 8040 O O . PRO C 3 134 ? -74.248 74.065 4.983 1.00 74.25 134 PRO C O 1
ATOM 8051 N N . ASN C 3 135 ? -75.848 73.859 6.562 1.00 80.45 135 ASN C N 1
ATOM 8052 C CA . ASN C 3 135 ? -75.593 75.155 7.178 1.00 84.14 135 ASN C CA 1
ATOM 8053 C C . ASN C 3 135 ? -75.493 75.050 8.700 1.00 83.19 135 ASN C C 1
ATOM 8054 O O . ASN C 3 135 ? -76.515 74.909 9.374 1.00 80.63 135 ASN C O 1
ATOM 8065 N N . PRO C 3 136 ? -74.262 75.111 9.247 1.00 84.81 136 PRO C N 1
ATOM 8066 C CA . PRO C 3 136 ? -74.058 74.985 10.697 1.00 86.65 136 PRO C CA 1
ATOM 8067 C C . PRO C 3 136 ? -74.793 76.039 11.521 1.00 90.59 136 PRO C C 1
ATOM 8068 O O . PRO C 3 136 ? -75.022 75.831 12.712 1.00 92.58 136 PRO C O 1
ATOM 8079 N N . THR C 3 137 ? -75.150 77.154 10.895 1.00 92.15 137 THR C N 1
ATOM 8080 C CA . THR C 3 137 ? -75.833 78.238 11.595 1.00 93.30 137 THR C CA 1
ATOM 8081 C C . THR C 3 137 ? -77.271 77.865 11.962 1.00 93.02 137 THR C C 1
ATOM 8082 O O . THR C 3 137 ? -77.737 78.179 13.055 1.00 92.96 137 THR C O 1
ATOM 8093 N N . THR C 3 138 ? -77.964 77.203 11.037 1.00 93.04 138 THR C N 1
ATOM 8094 C CA . THR C 3 138 ? -79.346 76.775 11.247 1.00 93.88 138 THR C CA 1
ATOM 8095 C C . THR C 3 138 ? -79.457 75.341 11.775 1.00 94.91 138 THR C C 1
ATOM 8096 O O . THR C 3 138 ? -80.445 74.994 12.423 1.00 95.62 138 THR C O 1
ATOM 8107 N N . ASP C 3 139 ? -78.458 74.512 11.487 1.00 94.89 139 ASP C N 1
ATOM 8108 C CA . ASP C 3 139 ? -78.419 73.150 12.008 1.00 95.94 139 ASP C CA 1
ATOM 8109 C C . ASP C 3 139 ? -77.257 73.004 12.981 1.00 97.71 139 ASP C C 1
ATOM 8110 O O . ASP C 3 139 ? -76.094 72.949 12.576 1.00 98.60 139 ASP C O 1
ATOM 8119 N N . LYS C 3 140 ? -77.579 72.931 14.267 1.00 98.24 140 LYS C N 1
ATOM 8120 C CA . LYS C 3 140 ? -76.557 72.899 15.305 1.00 98.96 140 LYS C CA 1
ATOM 8121 C C . LYS C 3 140 ? -75.909 71.520 15.449 1.00 94.78 140 LYS C C 1
ATOM 8122 O O . LYS C 3 140 ? -74.986 71.342 16.248 1.00 94.38 140 LYS C O 1
ATOM 8141 N N . ASN C 3 141 ? -76.390 70.554 14.669 1.00 90.88 141 ASN C N 1
ATOM 8142 C CA . ASN C 3 141 ? -75.778 69.230 14.614 1.00 86.38 141 ASN C CA 1
ATOM 8143 C C . ASN C 3 141 ? -74.715 69.147 13.524 1.00 77.46 141 ASN C C 1
ATOM 8144 O O . ASN C 3 141 ? -74.034 68.133 13.385 1.00 73.91 141 ASN C O 1
ATOM 8155 N N . ILE C 3 142 ? -74.595 70.221 12.750 1.00 76.59 142 ILE C N 1
ATOM 8156 C CA . ILE C 3 142 ? -73.596 70.331 11.692 1.00 74.59 142 ILE C CA 1
ATOM 8157 C C . ILE C 3 142 ? -72.519 71.331 12.101 1.00 70.17 142 ILE C C 1
ATOM 8158 O O . ILE C 3 142 ? -72.829 72.395 12.645 1.00 68.89 142 ILE C O 1
ATOM 8174 N N . HIS C 3 143 ? -71.261 70.989 11.820 1.00 69.20 143 HIS C N 1
ATOM 8175 C CA . HIS C 3 143 ? -70.124 71.866 12.109 1.00 65.73 143 HIS C CA 1
ATOM 8176 C C . HIS C 3 143 ? -69.291 72.110 10.863 1.00 59.60 143 HIS C C 1
ATOM 8177 O O . HIS C 3 143 ? -69.251 71.276 9.959 1.00 55.51 143 HIS C O 1
ATOM 8191 N N . PHE C 3 144 ? -68.614 73.253 10.820 1.00 59.81 144 PHE C N 1
ATOM 8192 C CA . PHE C 3 144 ? -67.646 73.509 9.763 1.00 58.28 144 PHE C CA 1
ATOM 8193 C C . PHE C 3 144 ? -66.504 72.511 9.925 1.00 56.43 144 PHE C C 1
ATOM 8194 O O . PHE C 3 144 ? -66.302 71.978 11.017 1.00 54.43 144 PHE C O 1
ATOM 8211 N N . GLY C 3 145 ? -65.801 72.218 8.833 1.00 56.60 145 GLY C N 1
ATOM 8212 C CA . GLY C 3 145 ? -64.626 71.365 8.893 1.00 58.32 145 GLY C CA 1
ATOM 8213 C C . GLY C 3 145 ? -64.434 70.492 7.668 1.00 61.71 145 GLY C C 1
ATOM 8214 O O . GLY C 3 145 ? -65.146 70.624 6.672 1.00 64.87 145 GLY C O 1
ATOM 8218 N N . LYS C 3 146 ? -63.460 69.591 7.753 1.00 60.89 146 LYS C N 1
ATOM 8219 C CA . LYS C 3 146 ? -63.111 68.704 6.648 1.00 60.48 146 LYS C CA 1
ATOM 8220 C C . LYS C 3 146 ? -63.827 67.369 6.815 1.00 57.99 146 LYS C C 1
ATOM 8221 O O . LYS C 3 146 ? -63.877 66.820 7.914 1.00 60.41 146 LYS C O 1
ATOM 8240 N N . TYR C 3 147 ? -64.379 66.849 5.726 1.00 56.77 147 TYR C N 1
ATOM 8241 C CA . TYR C 3 147 ? -65.142 65.606 5.777 1.00 55.98 147 TYR C CA 1
ATOM 8242 C C . TYR C 3 147 ? -64.850 64.726 4.568 1.00 56.56 147 TYR C C 1
ATOM 8243 O O . TYR C 3 147 ? -64.475 65.218 3.500 1.00 56.38 147 TYR C O 1
ATOM 8261 N N . ALA C 3 148 ? -65.044 63.422 4.746 1.00 57.59 148 ALA C N 1
ATOM 8262 C CA . ALA C 3 148 ? -64.789 62.443 3.695 1.00 57.93 148 ALA C CA 1
ATOM 8263 C C . ALA C 3 148 ? -65.994 62.210 2.794 1.00 61.40 148 ALA C C 1
ATOM 8264 O O . ALA C 3 148 ? -67.144 62.409 3.192 1.00 64.00 148 ALA C O 1
ATOM 8271 N N . ILE C 3 149 ? -65.701 61.777 1.573 1.00 64.09 149 ILE C N 1
ATOM 8272 C CA . ILE C 3 149 ? -66.712 61.392 0.603 1.00 66.30 149 ILE C CA 1
ATOM 8273 C C . ILE C 3 149 ? -66.273 60.067 0.009 1.00 67.63 149 ILE C C 1
ATOM 8274 O O . ILE C 3 149 ? -65.105 59.907 -0.365 1.00 67.37 149 ILE C O 1
ATOM 8290 N N . HIS C 3 150 ? -67.210 59.125 -0.079 1.00 70.04 150 HIS C N 1
ATOM 8291 C CA . HIS C 3 150 ? -66.901 57.782 -0.568 1.00 70.82 150 HIS C CA 1
ATOM 8292 C C . HIS C 3 150 ? -67.686 57.439 -1.826 1.00 70.29 150 HIS C C 1
ATOM 8293 O O . HIS C 3 150 ? -68.908 57.538 -1.845 1.00 71.44 150 HIS C O 1
ATOM 8308 N N . LEU C 3 151 ? -66.973 57.040 -2.875 1.00 69.48 151 LEU C N 1
ATOM 8309 C CA . LEU C 3 151 ? -67.598 56.612 -4.123 1.00 69.67 151 LEU C CA 1
ATOM 8310 C C . LEU C 3 151 ? -67.453 55.109 -4.305 1.00 71.22 151 LEU C C 1
ATOM 8311 O O . LEU C 3 151 ? -66.402 54.533 -4.016 1.00 69.51 151 LEU C O 1
ATOM 8327 N N . GLY C 3 152 ? -68.522 54.488 -4.791 1.00 73.45 152 GLY C N 1
ATOM 8328 C CA . GLY C 3 152 ? -68.490 53.104 -5.222 1.00 74.87 152 GLY C CA 1
ATOM 8329 C C . GLY C 3 152 ? -69.179 53.011 -6.568 1.00 77.61 152 GLY C C 1
ATOM 8330 O O . GLY C 3 152 ? -70.403 52.977 -6.626 1.00 81.99 152 GLY C O 1
ATOM 8334 N N . ALA C 3 153 ? -68.403 52.980 -7.648 1.00 76.93 153 ALA C N 1
ATOM 8335 C CA . ALA C 3 153 ? -68.965 53.009 -8.999 1.00 76.79 153 ALA C CA 1
ATOM 8336 C C . ALA C 3 153 ? -68.765 51.687 -9.729 1.00 75.80 153 ALA C C 1
ATOM 8337 O O . ALA C 3 153 ? -67.831 50.949 -9.440 1.00 74.35 153 ALA C O 1
ATOM 8344 N N . ASN C 3 154 ? -69.636 51.402 -10.691 1.00 79.93 154 ASN C N 1
ATOM 8345 C CA . ASN C 3 154 ? -69.577 50.140 -11.424 1.00 84.49 154 ASN C CA 1
ATOM 8346 C C . ASN C 3 154 ? -70.140 50.233 -12.839 1.00 87.62 154 ASN C C 1
ATOM 8347 O O . ASN C 3 154 ? -71.028 51.040 -13.122 1.00 88.29 154 ASN C O 1
ATOM 8358 N N . ARG C 3 155 ? -69.603 49.393 -13.718 1.00 90.25 155 ARG C N 1
ATOM 8359 C CA . ARG C 3 155 ? -70.115 49.240 -15.070 1.00 94.55 155 ARG C CA 1
ATOM 8360 C C . ARG C 3 155 ? -70.068 47.760 -15.426 1.00 93.89 155 ARG C C 1
ATOM 8361 O O . ARG C 3 155 ? -69.153 47.042 -15.012 1.00 94.78 155 ARG C O 1
ATOM 8382 N N . GLY C 3 156 ? -71.068 47.310 -16.174 1.00 92.95 156 GLY C N 1
ATOM 8383 C CA . GLY C 3 156 ? -71.155 45.922 -16.589 1.00 92.92 156 GLY C CA 1
ATOM 8384 C C . GLY C 3 156 ? -72.039 45.089 -15.680 1.00 90.40 156 GLY C C 1
ATOM 8385 O O . GLY C 3 156 ? -72.410 45.523 -14.589 1.00 88.24 156 GLY C O 1
ATOM 8389 N N . ARG C 3 157 ? -72.370 43.884 -16.136 1.00 90.29 157 ARG C N 1
ATOM 8390 C CA . ARG C 3 157 ? -73.219 42.969 -15.380 1.00 89.91 157 ARG C CA 1
ATOM 8391 C C . ARG C 3 157 ? -72.438 42.268 -14.273 1.00 88.98 157 ARG C C 1
ATOM 8392 O O . ARG C 3 157 ? -71.243 42.002 -14.411 1.00 86.53 157 ARG C O 1
ATOM 8413 N N . GLY C 3 158 ? -73.129 41.968 -13.177 1.00 90.08 158 GLY C N 1
ATOM 8414 C CA . GLY C 3 158 ? -72.523 41.305 -12.038 1.00 89.66 158 GLY C CA 1
ATOM 8415 C C . GLY C 3 158 ? -72.328 39.824 -12.290 1.00 94.27 158 GLY C C 1
ATOM 8416 O O . GLY C 3 158 ? -72.720 39.313 -13.340 1.00 97.81 158 GLY C O 1
ATOM 8420 N N . GLN C 3 159 ? -71.734 39.137 -11.319 1.00 94.95 159 GLN C N 1
ATOM 8421 C CA . GLN C 3 159 ? -71.401 37.724 -11.462 1.00 96.94 159 GLN C CA 1
ATOM 8422 C C . GLN C 3 159 ? -72.233 36.840 -10.542 1.00 102.45 159 GLN C C 1
ATOM 8423 O O . GLN C 3 159 ? -72.335 35.630 -10.761 1.00 106.71 159 GLN C O 1
ATOM 8437 N N . ILE C 3 160 ? -72.822 37.445 -9.514 1.00 102.17 160 ILE C N 1
ATOM 8438 C CA . ILE C 3 160 ? -73.620 36.709 -8.538 1.00 102.91 160 ILE C CA 1
ATOM 8439 C C . ILE C 3 160 ? -74.957 37.404 -8.285 1.00 102.94 160 ILE C C 1
ATOM 8440 O O . ILE C 3 160 ? -75.016 38.627 -8.168 1.00 102.40 160 ILE C O 1
ATOM 8456 N N . TYR C 3 161 ? -76.025 36.614 -8.197 1.00 103.89 161 TYR C N 1
ATOM 8457 C CA . TYR C 3 161 ? -77.359 37.142 -7.922 1.00 103.32 161 TYR C CA 1
ATOM 8458 C C . TYR C 3 161 ? -77.646 37.131 -6.423 1.00 104.83 161 TYR C C 1
ATOM 8459 O O . TYR C 3 161 ? -76.976 36.424 -5.669 1.00 103.55 161 TYR C O 1
ATOM 8477 N N . PRO C 3 162 ? -78.647 37.915 -5.987 1.00 106.79 162 PRO C N 1
ATOM 8478 C CA . PRO C 3 162 ? -78.991 37.990 -4.561 1.00 107.73 162 PRO C CA 1
ATOM 8479 C C . PRO C 3 162 ? -79.381 36.640 -3.971 1.00 112.46 162 PRO C C 1
ATOM 8480 O O . PRO C 3 162 ? -79.230 36.428 -2.768 1.00 113.43 162 PRO C O 1
ATOM 8491 N N . THR C 3 163 ? -79.882 35.742 -4.811 1.00 115.98 163 THR C N 1
ATOM 8492 C CA . THR C 3 163 ? -80.302 34.424 -4.352 1.00 118.08 163 THR C CA 1
ATOM 8493 C C . THR C 3 163 ? -79.103 33.536 -4.041 1.00 118.60 163 THR C C 1
ATOM 8494 O O . THR C 3 163 ? -79.197 32.628 -3.217 1.00 119.87 163 THR C O 1
ATOM 8505 N N . GLY C 3 164 ? -77.983 33.804 -4.708 1.00 118.15 164 GLY C N 1
ATOM 8506 C CA . GLY C 3 164 ? -76.748 33.078 -4.465 1.00 118.47 164 GLY C CA 1
ATOM 8507 C C . GLY C 3 164 ? -76.180 32.451 -5.723 1.00 120.35 164 GLY C C 1
ATOM 8508 O O . GLY C 3 164 ? -74.964 32.423 -5.920 1.00 117.88 164 GLY C O 1
ATOM 8512 N N . GLU C 3 165 ? -77.065 31.946 -6.577 1.00 126.20 165 GLU C N 1
ATOM 8513 C CA . GLU C 3 165 ? -76.652 31.298 -7.818 1.00 133.50 165 GLU C CA 1
ATOM 8514 C C . GLU C 3 165 ? -75.838 32.259 -8.686 1.00 132.34 165 GLU C C 1
ATOM 8515 O O . GLU C 3 165 ? -75.987 33.476 -8.589 1.00 130.77 165 GLU C O 1
ATOM 8527 N N . LYS C 3 166 ? -74.968 31.703 -9.523 1.00 134.39 166 LYS C N 1
ATOM 8528 C CA . LYS C 3 166 ? -74.078 32.507 -10.355 1.00 136.35 166 LYS C CA 1
ATOM 8529 C C . LYS C 3 166 ? -74.811 33.017 -11.592 1.00 134.23 166 LYS C C 1
ATOM 8530 O O . LYS C 3 166 ? -76.010 32.782 -11.750 1.00 135.38 166 LYS C O 1
ATOM 8549 N N . SER C 3 167 ? -74.082 33.711 -12.463 1.00 130.41 167 SER C N 1
ATOM 8550 C CA . SER C 3 167 ? -74.644 34.236 -13.703 1.00 125.78 167 SER C CA 1
ATOM 8551 C C . SER C 3 167 ? -73.788 33.806 -14.887 1.00 129.40 167 SER C C 1
ATOM 8552 O O . SER C 3 167 ? -72.838 33.040 -14.730 1.00 130.42 167 SER C O 1
ATOM 8560 N N . ASN C 3 168 ? -74.121 34.317 -16.069 1.00 131.66 168 ASN C N 1
ATOM 8561 C CA . ASN C 3 168 ? -73.424 33.947 -17.295 1.00 136.54 168 ASN C CA 1
ATOM 8562 C C . ASN C 3 168 ? -72.407 35.003 -17.713 1.00 137.72 168 ASN C C 1
ATOM 8563 O O . ASN C 3 168 ? -72.255 35.293 -18.900 1.00 139.66 168 ASN C O 1
ATOM 8574 N N . ASN C 3 169 ? -71.717 35.578 -16.733 1.00 137.48 169 ASN C N 1
ATOM 8575 C CA . ASN C 3 169 ? -70.709 36.597 -17.002 1.00 136.64 169 ASN C CA 1
ATOM 8576 C C . ASN C 3 169 ? -69.445 36.346 -16.186 1.00 141.71 169 ASN C C 1
ATOM 8577 O O . ASN C 3 169 ? -68.839 37.274 -15.647 1.00 140.95 169 ASN C O 1
ATOM 8588 N N . ASN C 3 170 ? -69.057 35.077 -16.099 1.00 147.33 170 ASN C N 1
ATOM 8589 C CA . ASN C 3 170 ? -67.835 34.687 -15.404 1.00 152.50 170 ASN C CA 1
ATOM 8590 C C . ASN C 3 170 ? -67.402 33.272 -15.786 1.00 154.22 170 ASN C C 1
ATOM 8591 O O . ASN C 3 170 ? -68.162 32.528 -16.408 1.00 157.14 170 ASN C O 1
ATOM 8602 N N . VAL C 3 171 ? -66.178 32.910 -15.412 1.00 151.87 171 VAL C N 1
ATOM 8603 C CA . VAL C 3 171 ? -65.618 31.610 -15.768 1.00 148.95 171 VAL C CA 1
ATOM 8604 C C . VAL C 3 171 ? -66.250 30.479 -14.964 1.00 148.93 171 VAL C C 1
ATOM 8605 O O . VAL C 3 171 ? -66.678 30.674 -13.826 1.00 146.58 171 VAL C O 1
ATOM 8618 N N . PHE C 3 172 ? -66.305 29.299 -15.575 1.00 151.25 172 PHE C N 1
ATOM 8619 C CA . PHE C 3 172 ? -66.768 28.088 -14.909 1.00 153.19 172 PHE C CA 1
ATOM 8620 C C . PHE C 3 172 ? -65.624 27.080 -14.885 1.00 158.72 172 PHE C C 1
ATOM 8621 O O . PHE C 3 172 ? -64.659 27.217 -15.637 1.00 160.32 172 PHE C O 1
ATOM 8638 N N . THR C 3 173 ? -65.731 26.075 -14.020 1.00 162.19 173 THR C N 1
ATOM 8639 C CA . THR C 3 173 ? -64.650 25.113 -13.828 1.00 165.80 173 THR C CA 1
ATOM 8640 C C . THR C 3 173 ? -65.164 23.677 -13.742 1.00 174.20 173 THR C C 1
ATOM 8641 O O . THR C 3 173 ? -66.368 23.441 -13.641 1.00 176.23 173 THR C O 1
ATOM 8652 N N . ALA C 3 174 ? -64.235 22.725 -13.777 1.00 179.16 174 ALA C N 1
ATOM 8653 C CA . ALA C 3 174 ? -64.576 21.309 -13.714 1.00 185.87 174 ALA C CA 1
ATOM 8654 C C . ALA C 3 174 ? -64.973 20.908 -12.296 1.00 188.17 174 ALA C C 1
ATOM 8655 O O . ALA C 3 174 ? -64.939 21.728 -11.378 1.00 184.53 174 ALA C O 1
ATOM 8662 N N . SER C 3 175 ? -65.342 19.642 -12.126 1.00 195.09 175 SER C N 1
ATOM 8663 C CA . SER C 3 175 ? -65.790 19.132 -10.834 1.00 196.36 175 SER C CA 1
ATOM 8664 C C . SER C 3 175 ? -64.663 18.438 -10.073 1.00 202.28 175 SER C C 1
ATOM 8665 O O . SER C 3 175 ? -64.298 18.860 -8.974 1.00 200.68 175 SER C O 1
ATOM 8673 N N . ALA C 3 176 ? -64.120 17.374 -10.661 1.00 210.82 176 ALA C N 1
ATOM 8674 C CA . ALA C 3 176 ? -63.079 16.576 -10.017 1.00 220.74 176 ALA C CA 1
ATOM 8675 C C . ALA C 3 176 ? -61.963 16.202 -10.994 1.00 225.28 176 ALA C C 1
ATOM 8676 O O . ALA C 3 176 ? -60.955 16.901 -11.087 1.00 225.82 176 ALA C O 1
ATOM 8683 N N . THR C 3 177 ? -62.144 15.098 -11.714 1.00 228.07 177 THR C N 1
ATOM 8684 C CA . THR C 3 177 ? -61.122 14.599 -12.632 1.00 226.42 177 THR C CA 1
ATOM 8685 C C . THR C 3 177 ? -61.642 13.391 -13.406 1.00 225.55 177 THR C C 1
ATOM 8686 O O . THR C 3 177 ? -62.024 12.381 -12.815 1.00 225.41 177 THR C O 1
ATOM 8697 N N . GLY C 3 178 ? -61.648 13.500 -14.731 1.00 224.34 178 GLY C N 1
ATOM 8698 C CA . GLY C 3 178 ? -62.099 12.414 -15.582 1.00 225.42 178 GLY C CA 1
ATOM 8699 C C . GLY C 3 178 ? -62.326 12.856 -17.014 1.00 222.96 178 GLY C C 1
ATOM 8700 O O . GLY C 3 178 ? -62.462 14.046 -17.296 1.00 220.83 178 GLY C O 1
ATOM 8704 N N . THR C 3 179 ? -62.376 11.882 -17.917 1.00 225.29 179 THR C N 1
ATOM 8705 C CA . THR C 3 179 ? -62.480 12.141 -19.350 1.00 229.71 179 THR C CA 1
ATOM 8706 C C . THR C 3 179 ? -63.757 12.888 -19.729 1.00 228.34 179 THR C C 1
ATOM 8707 O O . THR C 3 179 ? -64.863 12.422 -19.452 1.00 231.09 179 THR C O 1
ATOM 8718 N N . ILE C 3 180 ? -63.593 14.043 -20.370 1.00 223.52 180 ILE C N 1
ATOM 8719 C CA . ILE C 3 180 ? -64.718 14.756 -20.967 1.00 217.76 180 ILE C CA 1
ATOM 8720 C C . ILE C 3 180 ? -65.012 14.113 -22.321 1.00 217.42 180 ILE C C 1
ATOM 8721 O O . ILE C 3 180 ? -64.093 13.655 -23.002 1.00 218.68 180 ILE C O 1
ATOM 8737 N N . THR C 3 181 ? -66.285 14.077 -22.706 1.00 214.35 181 THR C N 1
ATOM 8738 C CA . THR C 3 181 ? -66.700 13.322 -23.886 1.00 212.89 181 THR C CA 1
ATOM 8739 C C . THR C 3 181 ? -67.669 14.087 -24.786 1.00 211.05 181 THR C C 1
ATOM 8740 O O . THR C 3 181 ? -67.771 13.796 -25.979 1.00 213.22 181 THR C O 1
ATOM 8751 N N . LYS C 3 182 ? -68.369 15.069 -24.222 1.00 206.98 182 LYS C N 1
ATOM 8752 C CA . LYS C 3 182 ? -69.471 15.717 -24.927 1.00 206.20 182 LYS C CA 1
ATOM 8753 C C . LYS C 3 182 ? -69.331 17.234 -25.043 1.00 203.83 182 LYS C C 1
ATOM 8754 O O . LYS C 3 182 ? -68.850 17.903 -24.128 1.00 201.24 182 LYS C O 1
ATOM 8773 N N . ILE C 3 183 ? -69.755 17.754 -26.192 1.00 204.61 183 ILE C N 1
ATOM 8774 C CA . ILE C 3 183 ? -69.949 19.185 -26.396 1.00 201.38 183 ILE C CA 1
ATOM 8775 C C . ILE C 3 183 ? -71.225 19.372 -27.212 1.00 201.49 183 ILE C C 1
ATOM 8776 O O . ILE C 3 183 ? -71.226 19.196 -28.432 1.00 204.06 183 ILE C O 1
ATOM 8792 N N . ALA C 3 184 ? -72.309 19.716 -26.522 1.00 197.97 184 ALA C N 1
ATOM 8793 C CA . ALA C 3 184 ? -73.607 19.913 -27.154 1.00 197.64 184 ALA C CA 1
ATOM 8794 C C . ALA C 3 184 ? -74.236 21.200 -26.637 1.00 192.18 184 ALA C C 1
ATOM 8795 O O . ALA C 3 184 ? -73.567 22.009 -25.994 1.00 189.68 184 ALA C O 1
ATOM 8802 N N . LYS C 3 185 ? -75.520 21.389 -26.922 1.00 189.01 185 LYS C N 1
ATOM 8803 C CA . LYS C 3 185 ? -76.246 22.552 -26.426 1.00 182.68 185 LYS C CA 1
ATOM 8804 C C . LYS C 3 185 ? -77.730 22.241 -26.254 1.00 183.35 185 LYS C C 1
ATOM 8805 O O . LYS C 3 185 ? -78.584 22.925 -26.817 1.00 183.20 185 LYS C O 1
ATOM 8824 N N . GLU C 3 186 ? -78.024 21.211 -25.462 1.00 183.69 186 GLU C N 1
ATOM 8825 C CA . GLU C 3 186 ? -79.400 20.771 -25.228 1.00 184.10 186 GLU C CA 1
ATOM 8826 C C . GLU C 3 186 ? -80.287 21.950 -24.833 1.00 189.74 186 GLU C C 1
ATOM 8827 O O . GLU C 3 186 ? -80.596 22.152 -23.658 1.00 187.13 186 GLU C O 1
ATOM 8839 N N . GLU C 3 187 ? -80.682 22.725 -25.840 1.00 199.63 187 GLU C N 1
ATOM 8840 C CA . GLU C 3 187 ? -81.498 23.915 -25.641 1.00 208.33 187 GLU C CA 1
ATOM 8841 C C . GLU C 3 187 ? -82.979 23.598 -25.801 1.00 219.88 187 GLU C C 1
ATOM 8842 O O . GLU C 3 187 ? -83.374 22.858 -26.703 1.00 225.21 187 GLU C O 1
ATOM 8854 N N . ASP C 3 188 ? -83.790 24.163 -24.913 1.00 224.98 188 A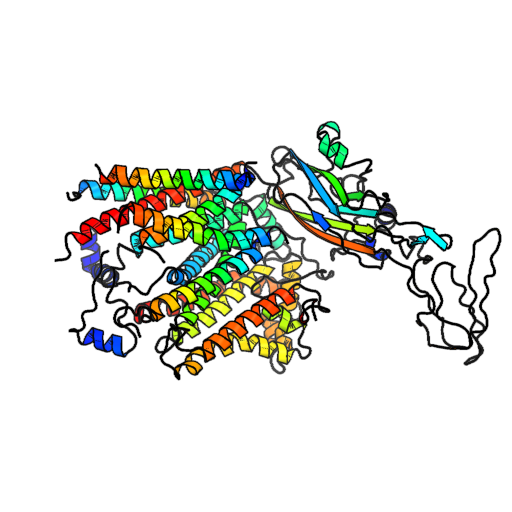SP C N 1
ATOM 8855 C CA . ASP C 3 188 ? -85.238 24.086 -25.033 1.00 233.17 188 ASP C CA 1
ATOM 8856 C C . ASP C 3 188 ? -85.730 25.332 -25.758 1.00 231.76 188 ASP C C 1
ATOM 8857 O O . ASP C 3 188 ? -84.956 26.260 -25.996 1.00 231.22 188 ASP C O 1
ATOM 8866 N N . GLU C 3 189 ? -87.010 25.344 -26.116 1.00 229.34 189 GLU C N 1
ATOM 8867 C CA . GLU C 3 189 ? -87.644 26.538 -26.666 1.00 222.20 189 GLU C CA 1
ATOM 8868 C C . GLU C 3 189 ? -88.334 27.323 -25.552 1.00 215.49 189 GLU C C 1
ATOM 8869 O O . GLU C 3 189 ? -88.883 28.401 -25.783 1.00 213.95 189 GLU C O 1
ATOM 8881 N N . TYR C 3 190 ? -88.297 26.768 -24.343 1.00 210.86 190 TYR C N 1
ATOM 8882 C CA . TYR C 3 190 ? -88.817 27.439 -23.158 1.00 204.84 190 TYR C CA 1
ATOM 8883 C C . TYR C 3 190 ? -87.664 28.140 -22.451 1.00 202.99 190 TYR C C 1
ATOM 8884 O O . TYR C 3 190 ? -87.738 29.330 -22.145 1.00 202.51 190 TYR C O 1
ATOM 8902 N N . GLY C 3 191 ? -86.600 27.383 -22.196 1.00 202.10 191 GLY C N 1
ATOM 8903 C CA . GLY C 3 191 ? -85.365 27.930 -21.662 1.00 198.79 191 GLY C CA 1
ATOM 8904 C C . GLY C 3 191 ? -84.415 28.271 -22.795 1.00 199.66 191 GLY C C 1
ATOM 8905 O O . GLY C 3 191 ? -84.762 28.094 -23.963 1.00 203.23 191 GLY C O 1
ATOM 8909 N N . ASN C 3 192 ? -83.221 28.752 -22.456 1.00 193.51 192 ASN C N 1
ATOM 8910 C CA . ASN C 3 192 ? -82.250 29.163 -23.466 1.00 185.81 192 ASN C CA 1
ATOM 8911 C C . ASN C 3 192 ? -81.166 28.100 -23.692 1.00 181.81 192 ASN C C 1
ATOM 8912 O O . ASN C 3 192 ? -81.405 26.908 -23.485 1.00 181.73 192 ASN C O 1
ATOM 8923 N N . VAL C 3 193 ? -79.981 28.533 -24.117 1.00 177.45 193 VAL C N 1
ATOM 8924 C CA . VAL C 3 193 ? -78.905 27.619 -24.498 1.00 175.65 193 VAL C CA 1
ATOM 8925 C C . VAL C 3 193 ? -78.044 27.207 -23.303 1.00 175.65 193 VAL C C 1
ATOM 8926 O O . VAL C 3 193 ? -77.845 27.985 -22.369 1.00 173.78 193 VAL C O 1
ATOM 8939 N N . LYS C 3 194 ? -77.542 25.975 -23.348 1.00 178.24 194 LYS C N 1
ATOM 8940 C CA . LYS C 3 194 ? -76.608 25.465 -22.347 1.00 179.11 194 LYS C CA 1
ATOM 8941 C C . LYS C 3 194 ? -75.433 24.789 -23.052 1.00 181.80 194 LYS C C 1
ATOM 8942 O O . LYS C 3 194 ? -75.341 24.815 -24.280 1.00 183.50 194 LYS C O 1
ATOM 8961 N N . TYR C 3 195 ? -74.541 24.186 -22.271 1.00 182.97 195 TYR C N 1
ATOM 8962 C CA . TYR C 3 195 ? -73.400 23.453 -22.813 1.00 183.94 195 TYR C CA 1
ATOM 8963 C C . TYR C 3 195 ? -73.046 22.277 -21.911 1.00 189.83 195 TYR C C 1
ATOM 8964 O O . TYR C 3 195 ? -72.791 22.450 -20.719 1.00 188.68 195 TYR C O 1
ATOM 8982 N N . GLN C 3 196 ? -73.028 21.081 -22.492 1.00 197.00 196 GLN C N 1
ATOM 8983 C CA . GLN C 3 196 ? -72.792 19.856 -21.737 1.00 206.06 196 GLN C CA 1
ATOM 8984 C C . GLN C 3 196 ? -71.313 19.472 -21.723 1.00 202.38 196 GLN C C 1
ATOM 8985 O O . GLN C 3 196 ? -70.639 19.526 -22.752 1.00 204.03 196 GLN C O 1
ATOM 8999 N N . VAL C 3 197 ? -70.820 19.088 -20.548 1.00 195.12 197 VAL C N 1
ATOM 9000 C CA . VAL C 3 197 ? -69.445 18.620 -20.388 1.00 182.70 197 VAL C CA 1
ATOM 9001 C C . VAL C 3 197 ? -69.409 17.519 -19.330 1.00 184.23 197 VAL C C 1
ATOM 9002 O O . VAL C 3 197 ? -69.730 17.760 -18.166 1.00 179.44 197 VAL C O 1
ATOM 9015 N N . SER C 3 198 ? -69.005 16.318 -19.738 1.00 191.93 198 SER C N 1
ATOM 9016 C CA . SER C 3 198 ? -69.091 15.137 -18.881 1.00 202.73 198 SER C CA 1
ATOM 9017 C C . SER C 3 198 ? -67.771 14.786 -18.191 1.00 210.53 198 SER C C 1
ATOM 9018 O O . SER C 3 198 ? -66.748 15.429 -18.414 1.00 211.04 198 SER C O 1
ATOM 9026 N N . ILE C 3 199 ? -67.822 13.759 -17.345 1.00 219.19 199 ILE C N 1
ATOM 9027 C CA . ILE C 3 199 ? -66.657 13.261 -16.616 1.00 225.00 199 ILE C CA 1
ATOM 9028 C C . ILE C 3 199 ? -66.816 11.747 -16.442 1.00 234.01 199 ILE C C 1
ATOM 9029 O O . ILE C 3 199 ? -67.940 11.247 -16.390 1.00 236.72 199 ILE C O 1
ATOM 9045 N N . GLN C 3 200 ? -65.705 11.017 -16.360 1.00 238.47 200 GLN C N 1
ATOM 9046 C CA . GLN C 3 200 ? -65.773 9.564 -16.202 1.00 243.25 200 GLN C CA 1
ATOM 9047 C C . GLN C 3 200 ? -64.452 8.925 -15.759 1.00 246.80 200 GLN C C 1
ATOM 9048 O O . GLN C 3 200 ? -63.414 9.585 -15.698 1.00 245.45 200 GLN C O 1
ATOM 9062 N N . THR C 3 201 ? -64.518 7.630 -15.451 1.00 251.19 201 THR C N 1
ATOM 9063 C CA . THR C 3 201 ? -63.350 6.824 -15.084 1.00 253.41 201 THR C CA 1
ATOM 9064 C C . THR C 3 201 ? -62.652 7.343 -13.820 1.00 253.80 201 THR C C 1
ATOM 9065 O O . THR C 3 201 ? -63.204 8.172 -13.095 1.00 252.26 201 THR C O 1
ATOM 9076 N N . ASP C 3 202 ? -61.449 6.829 -13.561 1.00 256.18 202 ASP C N 1
ATOM 9077 C CA . ASP C 3 202 ? -60.653 7.160 -12.369 1.00 255.93 202 ASP C CA 1
ATOM 9078 C C . ASP C 3 202 ? -61.252 6.605 -11.072 1.00 253.83 202 ASP C C 1
ATOM 9079 O O . ASP C 3 202 ? -60.535 6.038 -10.247 1.00 254.72 202 ASP C O 1
ATOM 9088 N N . SER C 3 203 ? -62.558 6.772 -10.892 1.00 250.08 203 SER C N 1
ATOM 9089 C CA . SER C 3 203 ? -63.265 6.178 -9.762 1.00 246.88 203 SER C CA 1
ATOM 9090 C C . SER C 3 203 ? -64.751 6.094 -10.093 1.00 244.08 203 SER C C 1
ATOM 9091 O O . SER C 3 203 ? -65.583 6.707 -9.423 1.00 241.84 203 SER C O 1
ATOM 9099 N N . GLY C 3 204 ? -65.074 5.331 -11.133 1.00 243.46 204 GLY C N 1
ATOM 9100 C CA . GLY C 3 204 ? -66.430 5.279 -11.650 1.00 240.92 204 GLY C CA 1
ATOM 9101 C C . GLY C 3 204 ? -66.739 6.558 -12.402 1.00 234.22 204 GLY C C 1
ATOM 9102 O O . GLY C 3 204 ? -66.325 6.723 -13.549 1.00 234.33 204 GLY C O 1
ATOM 9106 N N . LYS C 3 205 ? -67.467 7.457 -11.743 1.00 229.06 205 LYS C N 1
ATOM 9107 C CA . LYS C 3 205 ? -67.748 8.802 -12.254 1.00 226.65 205 LYS C CA 1
ATOM 9108 C C . LYS C 3 205 ? -68.629 8.827 -13.507 1.00 227.09 205 LYS C C 1
ATOM 9109 O O . LYS C 3 205 ? -68.393 8.106 -14.475 1.00 230.20 205 LYS C O 1
ATOM 9128 N N . THR C 3 206 ? -69.659 9.667 -13.465 1.00 223.63 206 THR C N 1
ATOM 9129 C CA . THR C 3 206 ? -70.505 9.928 -14.626 1.00 221.66 206 THR C CA 1
ATOM 9130 C C . THR C 3 206 ? -71.245 11.247 -14.394 1.00 215.77 206 THR C C 1
ATOM 9131 O O . THR C 3 206 ? -72.458 11.338 -14.591 1.00 215.29 206 THR C O 1
ATOM 9142 N N . VAL C 3 207 ? -70.498 12.264 -13.965 1.00 210.59 207 VAL C N 1
ATOM 9143 C CA . VAL C 3 207 ? -71.067 13.574 -13.653 1.00 205.63 207 VAL C CA 1
ATOM 9144 C C . VAL C 3 207 ? -70.897 14.551 -14.817 1.00 206.12 207 VAL C C 1
ATOM 9145 O O . VAL C 3 207 ? -69.928 14.467 -15.574 1.00 207.54 207 VAL C O 1
ATOM 9158 N N . VAL C 3 208 ? -71.844 15.480 -14.941 1.00 204.67 208 VAL C N 1
ATOM 9159 C CA . VAL C 3 208 ? -71.859 16.448 -16.035 1.00 204.45 208 VAL C CA 1
ATOM 9160 C C . VAL C 3 208 ? -71.877 17.877 -15.498 1.00 199.70 208 VAL C C 1
ATOM 9161 O O . VAL C 3 208 ? -72.638 18.194 -14.583 1.00 199.76 208 VAL C O 1
ATOM 9174 N N . ASP C 3 209 ? -71.037 18.733 -16.076 1.00 194.44 209 ASP C N 1
ATOM 9175 C CA . ASP C 3 209 ? -70.995 20.148 -15.713 1.00 186.07 209 ASP C CA 1
ATOM 9176 C C . ASP C 3 209 ? -71.760 20.987 -16.730 1.00 180.24 209 ASP C C 1
ATOM 9177 O O . ASP C 3 209 ? -71.162 21.648 -17.579 1.00 179.58 209 ASP C O 1
ATOM 9186 N N . THR C 3 210 ? -73.085 20.954 -16.641 1.00 174.06 210 THR C N 1
ATOM 9187 C CA . THR C 3 210 ? -73.927 21.758 -17.516 1.00 167.63 210 THR C CA 1
ATOM 9188 C C . THR C 3 210 ? -73.783 23.228 -17.142 1.00 157.99 210 THR C C 1
ATOM 9189 O O . THR C 3 210 ? -74.135 23.627 -16.032 1.00 155.13 210 THR C O 1
ATOM 9200 N N . ILE C 3 211 ? -73.259 24.022 -18.073 1.00 152.96 211 ILE C N 1
ATOM 9201 C CA . ILE C 3 211 ? -73.002 25.442 -17.836 1.00 145.63 211 ILE C CA 1
ATOM 9202 C C . ILE C 3 211 ? -73.790 26.333 -18.800 1.00 150.90 211 ILE C C 1
ATOM 9203 O O . ILE C 3 211 ? -74.087 25.920 -19.923 1.00 153.44 211 ILE C O 1
ATOM 9219 N N . PRO C 3 212 ? -74.129 27.564 -18.366 1.00 151.58 212 PRO C N 1
ATOM 9220 C CA . PRO C 3 212 ? -74.844 28.508 -19.237 1.00 152.82 212 PRO C CA 1
ATOM 9221 C C . PRO C 3 212 ? -74.083 28.842 -20.518 1.00 150.45 212 PRO C C 1
ATOM 9222 O O . PRO C 3 212 ? -72.907 28.500 -20.649 1.00 149.70 212 PRO C O 1
ATOM 9233 N N . ALA C 3 213 ? -74.762 29.509 -21.448 1.00 149.01 213 ALA C N 1
ATOM 9234 C CA . ALA C 3 213 ? -74.159 29.917 -22.712 1.00 146.90 213 ALA C CA 1
ATOM 9235 C C . ALA C 3 213 ? -73.854 31.411 -22.701 1.00 142.35 213 ALA C C 1
ATOM 9236 O O . ALA C 3 213 ? -74.698 32.223 -22.323 1.00 141.53 213 ALA C O 1
ATOM 9243 N N . GLY C 3 214 ? -72.647 31.766 -23.130 1.00 138.07 214 GLY C N 1
ATOM 9244 C CA . GLY C 3 214 ? -72.209 33.151 -23.127 1.00 132.47 214 GLY C CA 1
ATOM 9245 C C . GLY C 3 214 ? -70.699 33.279 -23.217 1.00 129.09 214 GLY C C 1
ATOM 9246 O O . GLY C 3 214 ? -70.187 33.979 -24.089 1.00 128.26 214 GLY C O 1
ATOM 9250 N N . PRO C 3 215 ? -69.974 32.613 -22.305 1.00 128.71 215 PRO C N 1
ATOM 9251 C CA . PRO C 3 215 ? -68.507 32.593 -22.343 1.00 130.57 215 PRO C CA 1
ATOM 9252 C C . PRO C 3 215 ? -67.960 31.823 -23.544 1.00 142.68 215 PRO C C 1
ATOM 9253 O O . PRO C 3 215 ? -68.727 31.210 -24.286 1.00 145.76 215 PRO C O 1
ATOM 9264 N N . GLU C 3 216 ? -66.642 31.858 -23.724 1.00 151.39 216 GLU C N 1
ATOM 9265 C CA . GLU C 3 216 ? -65.989 31.153 -24.824 1.00 166.31 216 GLU C CA 1
ATOM 9266 C C . GLU C 3 216 ? -65.649 29.730 -24.388 1.00 165.92 216 GLU C C 1
ATOM 9267 O O . GLU C 3 216 ? -66.161 29.247 -23.377 1.00 167.37 216 GLU C O 1
ATOM 9279 N N . LEU C 3 217 ? -64.787 29.064 -25.150 1.00 163.27 217 LEU C N 1
ATOM 9280 C CA . LEU C 3 217 ? -64.365 27.706 -24.832 1.00 152.31 217 LEU C CA 1
ATOM 9281 C C . LEU C 3 217 ? -62.939 27.472 -25.318 1.00 156.66 217 LEU C C 1
ATOM 9282 O O . LEU C 3 217 ? -62.588 27.853 -26.435 1.00 158.18 217 LEU C O 1
ATOM 9298 N N . ILE C 3 218 ? -62.122 26.854 -24.469 1.00 158.05 218 ILE C N 1
ATOM 9299 C CA . ILE C 3 218 ? -60.746 26.513 -24.824 1.00 165.07 218 ILE C CA 1
ATOM 9300 C C . ILE C 3 218 ? -60.480 25.043 -24.491 1.00 171.41 218 ILE C C 1
ATOM 9301 O O . ILE C 3 218 ? -59.348 24.652 -24.200 1.00 172.01 218 ILE C O 1
ATOM 9317 N N . VAL C 3 219 ? -61.539 24.239 -24.533 1.00 177.43 219 VAL C N 1
ATOM 9318 C CA . VAL C 3 219 ? -61.444 22.806 -24.278 1.00 179.64 219 VAL C CA 1
ATOM 9319 C C . VAL C 3 219 ? -62.192 22.056 -25.375 1.00 191.10 219 VAL C C 1
ATOM 9320 O O . VAL C 3 219 ? -63.343 22.372 -25.680 1.00 191.12 219 VAL C O 1
ATOM 9333 N N . SER C 3 220 ? -61.530 21.064 -25.964 1.00 202.42 220 SER C N 1
ATOM 9334 C CA . SER C 3 220 ? -62.085 20.334 -27.098 1.00 217.87 220 SER C CA 1
ATOM 9335 C C . SER C 3 220 ? -62.650 18.975 -26.697 1.00 224.50 220 SER C C 1
ATOM 9336 O O . SER C 3 220 ? -63.860 18.762 -26.754 1.00 228.14 220 SER C O 1
ATOM 9344 N N . GLU C 3 221 ? -61.779 18.051 -26.301 1.00 226.09 221 GLU C N 1
ATOM 9345 C CA . GLU C 3 221 ? -62.218 16.690 -26.019 1.00 223.58 221 GLU C CA 1
ATOM 9346 C C . GLU C 3 221 ? -61.170 15.864 -25.276 1.00 224.40 221 GLU C C 1
ATOM 9347 O O . GLU C 3 221 ? -59.967 16.040 -25.472 1.00 224.46 221 GLU C O 1
ATOM 9359 N N . GLY C 3 222 ? -61.648 14.965 -24.420 1.00 223.36 222 GLY C N 1
ATOM 9360 C CA . GLY C 3 222 ? -60.807 13.981 -23.760 1.00 222.88 222 GLY C CA 1
ATOM 9361 C C . GLY C 3 222 ? -59.669 14.541 -22.929 1.00 220.12 222 GLY C C 1
ATOM 9362 O O . GLY C 3 222 ? -58.514 14.509 -23.351 1.00 221.03 222 GLY C O 1
ATOM 9366 N N . GLN C 3 223 ? -59.994 15.041 -21.740 1.00 215.39 223 GLN C N 1
ATOM 9367 C CA . GLN C 3 223 ? -58.986 15.531 -20.806 1.00 208.18 223 GLN C CA 1
ATOM 9368 C C . GLN C 3 223 ? -59.481 15.382 -19.371 1.00 207.23 223 GLN C C 1
ATOM 9369 O O . GLN C 3 223 ? -60.618 14.974 -19.138 1.00 207.70 223 GLN C O 1
ATOM 9383 N N . ALA C 3 224 ? -58.618 15.712 -18.416 1.00 205.78 224 ALA C N 1
ATOM 9384 C CA . ALA C 3 224 ? -58.978 15.683 -17.003 1.00 207.78 224 ALA C CA 1
ATOM 9385 C C . ALA C 3 224 ? -57.970 16.506 -16.208 1.00 206.47 224 ALA C C 1
ATOM 9386 O O . ALA C 3 224 ? -56.948 15.985 -15.761 1.00 207.41 224 ALA C O 1
ATOM 9393 N N . VAL C 3 225 ? -58.270 17.791 -16.032 1.00 203.94 225 VAL C N 1
ATOM 9394 C CA . VAL C 3 225 ? -57.311 18.742 -15.477 1.00 198.63 225 VAL C CA 1
ATOM 9395 C C . VAL C 3 225 ? -57.774 19.301 -14.129 1.00 197.71 225 VAL C C 1
ATOM 9396 O O . VAL C 3 225 ? -58.142 20.472 -14.028 1.00 195.01 225 VAL C O 1
ATOM 9409 N N . LYS C 3 226 ? -57.756 18.456 -13.101 1.00 200.40 226 LYS C N 1
ATOM 9410 C CA . LYS C 3 226 ? -58.067 18.881 -11.737 1.00 202.06 226 LYS C CA 1
ATOM 9411 C C . LYS C 3 226 ? -59.459 19.522 -11.676 1.00 202.99 226 LYS C C 1
ATOM 9412 O O . LYS C 3 226 ? -60.304 19.279 -12.541 1.00 205.80 226 LYS C O 1
ATOM 9431 N N . ALA C 3 227 ? -59.688 20.339 -10.652 1.00 200.84 227 ALA C N 1
ATOM 9432 C CA . ALA C 3 227 ? -60.946 21.059 -10.486 1.00 199.27 227 ALA C CA 1
ATOM 9433 C C . ALA C 3 227 ? -60.648 22.534 -10.246 1.00 194.02 227 ALA C C 1
ATOM 9434 O O . ALA C 3 227 ? -60.157 22.914 -9.182 1.00 192.51 227 ALA C O 1
ATOM 9441 N N . GLY C 3 228 ? -60.946 23.357 -11.247 1.00 189.96 228 GLY C N 1
ATOM 9442 C CA . GLY C 3 228 ? -60.615 24.771 -11.219 1.00 183.13 228 GLY C CA 1
ATOM 9443 C C . GLY C 3 228 ? -59.995 25.224 -12.529 1.00 179.02 228 GLY C C 1
ATOM 9444 O O . GLY C 3 228 ? -59.581 26.375 -12.667 1.00 176.84 228 GLY C O 1
ATOM 9448 N N . GLU C 3 229 ? -59.930 24.310 -13.494 1.00 177.05 229 GLU C N 1
ATOM 9449 C CA . GLU C 3 229 ? -59.373 24.604 -14.811 1.00 173.09 229 GLU C CA 1
ATOM 9450 C C . GLU C 3 229 ? -60.259 25.585 -15.574 1.00 172.60 229 GLU C C 1
ATOM 9451 O O . GLU C 3 229 ? -61.452 25.342 -15.765 1.00 173.77 229 GLU C O 1
ATOM 9463 N N . ALA C 3 230 ? -59.663 26.689 -16.015 1.00 170.64 230 ALA C N 1
ATOM 9464 C CA . ALA C 3 230 ? -60.378 27.692 -16.795 1.00 170.89 230 ALA C CA 1
ATOM 9465 C C . ALA C 3 230 ? -60.684 27.149 -18.185 1.00 172.93 230 ALA C C 1
ATOM 9466 O O . ALA C 3 230 ? -59.808 27.110 -19.049 1.00 175.06 230 ALA C O 1
ATOM 9473 N N . LEU C 3 231 ? -61.931 26.735 -18.393 1.00 172.26 231 LEU C N 1
ATOM 9474 C CA . LEU C 3 231 ? -62.344 26.124 -19.653 1.00 171.92 231 LEU C CA 1
ATOM 9475 C C . LEU C 3 231 ? -63.342 26.994 -20.411 1.00 170.48 231 LEU C C 1
ATOM 9476 O O . LEU C 3 231 ? -63.720 26.676 -21.541 1.00 173.16 231 LEU C O 1
ATOM 9492 N N . THR C 3 232 ? -63.757 28.094 -19.789 1.00 165.16 232 THR C N 1
ATOM 9493 C CA . THR C 3 232 ? -64.835 28.922 -20.318 1.00 163.20 232 THR C CA 1
ATOM 9494 C C . THR C 3 232 ? -64.367 30.299 -20.777 1.00 156.59 232 THR C C 1
ATOM 9495 O O . THR C 3 232 ? -65.089 30.988 -21.497 1.00 156.69 232 THR C O 1
ATOM 9506 N N . ASN C 3 233 ? -63.167 30.698 -20.358 1.00 149.77 233 ASN C N 1
ATOM 9507 C CA . ASN C 3 233 ? -62.651 32.041 -20.633 1.00 142.82 233 ASN C CA 1
ATOM 9508 C C . ASN C 3 233 ? -63.480 33.112 -19.918 1.00 138.87 233 ASN C C 1
ATOM 9509 O O . ASN C 3 233 ? -64.660 32.910 -19.636 1.00 139.48 233 ASN C O 1
ATOM 9520 N N . ASN C 3 234 ? -62.855 34.242 -19.602 1.00 133.93 234 ASN C N 1
ATOM 9521 C CA . ASN C 3 234 ? -63.536 35.311 -18.879 1.00 129.69 234 ASN C CA 1
ATOM 9522 C C . ASN C 3 234 ? -64.202 36.314 -19.823 1.00 127.91 234 ASN C C 1
ATOM 9523 O O . ASN C 3 234 ? -63.508 37.056 -20.519 1.00 127.03 234 ASN C O 1
ATOM 9534 N N . PRO C 3 235 ? -65.550 36.350 -19.845 1.00 126.75 235 PRO C N 1
ATOM 9535 C CA . PRO C 3 235 ? -66.256 37.246 -20.767 1.00 127.74 235 PRO C CA 1
ATOM 9536 C C . PRO C 3 235 ? -66.477 38.651 -20.206 1.00 126.73 235 PRO C C 1
ATOM 9537 O O . PRO C 3 235 ? -66.902 39.538 -20.949 1.00 128.04 235 PRO C O 1
ATOM 9548 N N . ASN C 3 236 ? -66.206 38.841 -18.917 1.00 123.16 236 ASN C N 1
ATOM 9549 C CA . ASN C 3 236 ? -66.419 40.129 -18.269 1.00 118.23 236 ASN C CA 1
ATOM 9550 C C . ASN C 3 236 ? -65.562 41.204 -18.930 1.00 115.15 236 ASN C C 1
ATOM 9551 O O . ASN C 3 236 ? -64.444 40.933 -19.365 1.00 114.89 236 ASN C O 1
ATOM 9562 N N . VAL C 3 237 ? -66.107 42.414 -19.028 1.00 114.10 237 VAL C N 1
ATOM 9563 C CA . VAL C 3 237 ? -65.378 43.552 -19.586 1.00 113.73 237 VAL C CA 1
ATOM 9564 C C . VAL C 3 237 ? -65.677 44.845 -18.822 1.00 114.31 237 VAL C C 1
ATOM 9565 O O . VAL C 3 237 ? -65.292 45.934 -19.254 1.00 114.98 237 VAL C O 1
ATOM 9578 N N . GLY C 3 238 ? -66.363 44.713 -17.690 1.00 113.45 238 GLY C N 1
ATOM 9579 C CA . GLY C 3 238 ? -66.642 45.836 -16.812 1.00 110.70 238 GLY C CA 1
ATOM 9580 C C . GLY C 3 238 ? -66.006 45.606 -15.456 1.00 108.48 238 GLY C C 1
ATOM 9581 O O . GLY C 3 238 ? -65.028 44.863 -15.349 1.00 108.75 238 GLY C O 1
ATOM 9585 N N . GLY C 3 239 ? -66.554 46.242 -14.422 1.00 104.96 239 GLY C N 1
ATOM 9586 C CA . GLY C 3 239 ? -66.042 46.061 -13.075 1.00 100.78 239 GLY C CA 1
ATOM 9587 C C . GLY C 3 239 ? -66.282 47.209 -12.113 1.00 97.73 239 GLY C C 1
ATOM 9588 O O . GLY C 3 239 ? -66.503 48.354 -12.512 1.00 96.83 239 GLY C O 1
ATOM 9592 N N . PHE C 3 240 ? -66.219 46.878 -10.826 1.00 94.57 240 PHE C N 1
ATOM 9593 C CA . PHE C 3 240 ? -66.482 47.823 -9.748 1.00 90.24 240 PHE C CA 1
ATOM 9594 C C . PHE C 3 240 ? -65.213 48.581 -9.369 1.00 83.66 240 PHE C C 1
ATOM 9595 O O . PHE C 3 240 ? -64.104 48.073 -9.527 1.00 84.05 240 PHE C O 1
ATOM 9612 N N . GLY C 3 241 ? -65.387 49.801 -8.870 1.00 78.39 241 GLY C N 1
ATOM 9613 C CA . GLY C 3 241 ? -64.267 50.645 -8.497 1.00 74.17 241 GLY C CA 1
ATOM 9614 C C . GLY C 3 241 ? -64.637 51.635 -7.409 1.00 70.66 241 GLY C C 1
ATOM 9615 O O . GLY C 3 241 ? -65.760 52.138 -7.379 1.00 71.16 241 GLY C O 1
ATOM 9619 N N . GLN C 3 242 ? -63.687 51.919 -6.522 1.00 68.02 242 GLN C N 1
ATOM 9620 C CA . GLN C 3 242 ? -63.907 52.852 -5.422 1.00 59.36 242 GLN C CA 1
ATOM 9621 C C . GLN C 3 242 ? -62.947 54.032 -5.484 1.00 63.91 242 GLN C C 1
ATOM 9622 O O . GLN C 3 242 ? -61.866 53.943 -6.057 1.00 64.23 242 GLN C O 1
ATOM 9636 N N . ASP C 3 243 ? -63.363 55.145 -4.899 1.00 66.69 243 ASP C N 1
ATOM 9637 C CA . ASP C 3 243 ? -62.513 56.312 -4.781 1.00 71.57 243 ASP C CA 1
ATOM 9638 C C . ASP C 3 243 ? -63.044 57.123 -3.622 1.00 72.65 243 ASP C C 1
ATOM 9639 O O . ASP C 3 243 ? -64.254 57.257 -3.448 1.00 72.82 243 ASP C O 1
ATOM 9648 N N . ASP C 3 244 ? -62.131 57.625 -2.804 1.00 74.61 244 ASP C N 1
ATOM 9649 C CA . ASP C 3 244 ? -62.493 58.454 -1.673 1.00 74.97 244 ASP C CA 1
ATOM 9650 C C . ASP C 3 244 ? -61.936 59.842 -1.912 1.00 69.90 244 ASP C C 1
ATOM 9651 O O . ASP C 3 244 ? -60.971 60.005 -2.651 1.00 66.62 244 ASP C O 1
ATOM 9660 N N . THR C 3 245 ? -62.576 60.847 -1.331 1.00 70.93 245 THR C N 1
ATOM 9661 C CA . THR C 3 245 ? -62.026 62.194 -1.371 1.00 70.71 245 THR C CA 1
ATOM 9662 C C . THR C 3 245 ? -62.459 62.980 -0.144 1.00 68.80 245 THR C C 1
ATOM 9663 O O . THR C 3 245 ? -63.201 62.474 0.700 1.00 67.67 245 THR C O 1
ATOM 9674 N N . GLU C 3 246 ? -61.982 64.215 -0.050 1.00 69.98 246 GLU C N 1
ATOM 9675 C CA . GLU C 3 246 ? -62.270 65.060 1.096 1.00 73.28 246 GLU C CA 1
ATOM 9676 C C . GLU C 3 246 ? -62.839 66.387 0.611 1.00 70.57 246 GLU C C 1
ATOM 9677 O O . GLU C 3 246 ? -62.514 66.850 -0.483 1.00 71.87 246 GLU C O 1
ATOM 9689 N N . ILE C 3 247 ? -63.712 66.975 1.422 1.00 64.61 247 ILE C N 1
ATOM 9690 C CA . ILE C 3 247 ? -64.280 68.285 1.129 1.00 62.40 247 ILE C CA 1
ATOM 9691 C C . ILE C 3 247 ? -64.293 69.108 2.414 1.00 60.42 247 ILE C C 1
ATOM 9692 O O . ILE C 3 247 ? -64.450 68.558 3.508 1.00 59.05 247 ILE C O 1
ATOM 9708 N N . VAL C 3 248 ? -64.101 70.418 2.286 1.00 58.91 248 VAL C N 1
ATOM 9709 C CA . VAL C 3 248 ? -64.114 71.307 3.442 1.00 58.83 248 VAL C CA 1
ATOM 9710 C C . VAL C 3 248 ? -65.373 72.157 3.426 1.00 63.80 248 VAL C C 1
ATOM 9711 O O . VAL C 3 248 ? -65.582 72.975 2.527 1.00 66.00 248 VAL C O 1
ATOM 9724 N N . LEU C 3 249 ? -66.220 71.942 4.423 1.00 64.69 249 LEU C N 1
ATOM 9725 C CA . LEU C 3 249 ? -67.366 72.799 4.631 1.00 66.30 249 LEU C CA 1
ATOM 9726 C C . LEU C 3 249 ? -66.793 74.004 5.363 1.00 66.17 249 LEU C C 1
ATOM 9727 O O . LEU C 3 249 ? -66.519 73.936 6.563 1.00 63.59 249 LEU C O 1
ATOM 9743 N N . GLN C 3 250 ? -66.565 75.083 4.613 1.00 68.27 250 GLN C N 1
ATOM 9744 C CA . GLN C 3 250 ? -65.788 76.234 5.091 1.00 69.15 250 GLN C CA 1
ATOM 9745 C C . GLN C 3 250 ? -66.648 77.408 5.564 1.00 75.12 250 GLN C C 1
ATOM 9746 O O . GLN C 3 250 ? -67.687 77.708 4.979 1.00 77.67 250 GLN C O 1
ATOM 9760 N N . ASP C 3 251 ? -66.187 78.073 6.620 1.00 76.23 251 ASP C N 1
ATOM 9761 C CA . ASP C 3 251 ? -66.838 79.267 7.149 1.00 80.32 251 ASP C CA 1
ATOM 9762 C C . ASP C 3 251 ? -66.094 80.502 6.640 1.00 80.78 251 ASP C C 1
ATOM 9763 O O . ASP C 3 251 ? -64.892 80.630 6.866 1.00 81.61 251 ASP C O 1
ATOM 9772 N N . PRO C 3 252 ? -66.799 81.417 5.950 1.00 80.08 252 PRO C N 1
ATOM 9773 C CA . PRO C 3 252 ? -66.104 82.569 5.362 1.00 78.81 252 PRO C CA 1
ATOM 9774 C C . PRO C 3 252 ? -65.446 83.488 6.388 1.00 76.78 252 PRO C C 1
ATOM 9775 O O . PRO C 3 252 ? -64.389 84.053 6.100 1.00 75.98 252 PRO C O 1
ATOM 9786 N N . ASN C 3 253 ? -66.063 83.644 7.556 1.00 77.25 253 ASN C N 1
ATOM 9787 C CA . ASN C 3 253 ? -65.486 84.464 8.618 1.00 78.70 253 ASN C CA 1
ATOM 9788 C C . ASN C 3 253 ? -64.121 83.937 8.998 1.00 75.27 253 ASN C C 1
ATOM 9789 O O . ASN C 3 253 ? -63.161 84.694 9.207 1.00 77.03 253 ASN C O 1
ATOM 9800 N N . ARG C 3 254 ? -64.062 82.615 9.081 1.00 71.39 254 ARG C N 1
ATOM 9801 C CA . ARG C 3 254 ? -62.835 81.902 9.359 1.00 66.39 254 ARG C CA 1
ATOM 9802 C C . ARG C 3 254 ? -61.754 82.329 8.369 1.00 65.20 254 ARG C C 1
ATOM 9803 O O . ARG C 3 254 ? -60.616 82.595 8.760 1.00 62.79 254 ARG C O 1
ATOM 9824 N N . VAL C 3 255 ? -62.123 82.427 7.094 1.00 65.89 255 VAL C N 1
ATOM 9825 C CA . VAL C 3 255 ? -61.169 82.785 6.046 1.00 68.72 255 VAL C CA 1
ATOM 9826 C C . VAL C 3 255 ? -60.775 84.264 6.126 1.00 73.90 255 VAL C C 1
ATOM 9827 O O . VAL C 3 255 ? -59.584 84.596 6.161 1.00 77.78 255 VAL C O 1
ATOM 9840 N N . LYS C 3 256 ? -61.767 85.150 6.159 1.00 73.57 256 LYS C N 1
ATOM 9841 C CA . LYS C 3 256 ? -61.490 86.582 6.120 1.00 77.06 256 LYS C CA 1
ATOM 9842 C C . LYS C 3 256 ? -60.672 87.035 7.331 1.00 73.85 256 LYS C C 1
ATOM 9843 O O . LYS C 3 256 ? -59.773 87.882 7.197 1.00 74.87 256 LYS C O 1
ATOM 9862 N N . TRP C 3 257 ? -60.946 86.468 8.504 1.00 70.21 257 TRP C N 1
ATOM 9863 C CA . TRP C 3 257 ? -60.105 86.774 9.664 1.00 70.73 257 TRP C CA 1
ATOM 9864 C C . TRP C 3 257 ? -58.652 86.358 9.430 1.00 70.67 257 TRP C C 1
ATOM 9865 O O . TRP C 3 257 ? -57.712 87.106 9.748 1.00 72.25 257 TRP C O 1
ATOM 9886 N N . MET C 3 258 ? -58.475 85.170 8.861 1.00 66.37 258 MET C N 1
ATOM 9887 C CA . MET C 3 258 ? -57.148 84.685 8.522 1.00 64.94 258 MET C CA 1
ATOM 9888 C C . MET C 3 258 ? -56.473 85.693 7.594 1.00 65.97 258 MET C C 1
ATOM 9889 O O . MET C 3 258 ? -55.333 86.113 7.842 1.00 64.42 258 MET C O 1
ATOM 9903 N N . ILE C 3 259 ? -57.189 86.103 6.550 1.00 65.48 259 ILE C N 1
ATOM 9904 C CA . ILE C 3 259 ? -56.655 87.077 5.602 1.00 66.95 259 ILE C CA 1
ATOM 9905 C C . ILE C 3 259 ? -56.187 88.339 6.323 1.00 69.59 259 ILE C C 1
ATOM 9906 O O . ILE C 3 259 ? -55.070 88.832 6.091 1.00 70.97 259 ILE C O 1
ATOM 9922 N N . ALA C 3 260 ? -57.040 88.853 7.203 1.00 67.64 260 ALA C N 1
ATOM 9923 C CA . ALA C 3 260 ? -56.673 90.012 8.008 1.00 66.02 260 ALA C CA 1
ATOM 9924 C C . ALA C 3 260 ? -55.349 89.782 8.736 1.00 67.13 260 ALA C C 1
ATOM 9925 O O . ALA C 3 260 ? -54.422 90.595 8.635 1.00 69.05 260 ALA C O 1
ATOM 9932 N N . PHE C 3 261 ? -55.270 88.666 9.457 1.00 66.89 261 PHE C N 1
ATOM 9933 C CA . PHE C 3 261 ? -54.059 88.311 10.197 1.00 66.84 261 PHE C CA 1
ATOM 9934 C C . PHE C 3 261 ? -52.823 88.320 9.297 1.00 68.83 261 PHE C C 1
ATOM 9935 O O . PHE C 3 261 ? -51.808 88.941 9.628 1.00 66.01 261 PHE C O 1
ATOM 9952 N N . ILE C 3 262 ? -52.920 87.635 8.159 1.00 71.90 262 ILE C N 1
ATOM 9953 C CA . ILE C 3 262 ? -51.821 87.582 7.195 1.00 72.19 262 ILE C CA 1
ATOM 9954 C C . ILE C 3 262 ? -51.377 88.982 6.802 1.00 74.57 262 ILE C C 1
ATOM 9955 O O . ILE C 3 262 ? -50.183 89.293 6.823 1.00 78.29 262 ILE C O 1
ATOM 9971 N N . CYS C 3 263 ? -52.342 89.826 6.443 1.00 73.60 263 CYS C N 1
ATOM 9972 C CA . CYS C 3 263 ? -52.033 91.213 6.103 1.00 71.74 263 CYS C CA 1
ATOM 9973 C C . CYS C 3 263 ? -51.278 91.923 7.226 1.00 70.84 263 CYS C C 1
ATOM 9974 O O . CYS C 3 263 ? -50.264 92.591 6.983 1.00 73.03 263 CYS C O 1
ATOM 9982 N N . LEU C 3 264 ? -51.769 91.773 8.452 1.00 66.68 264 LEU C N 1
ATOM 9983 C CA . LEU C 3 264 ? -51.067 92.310 9.614 1.00 66.24 264 LEU C CA 1
ATOM 9984 C C . LEU C 3 264 ? -49.622 91.808 9.676 1.00 69.97 264 LEU C C 1
ATOM 9985 O O . LEU C 3 264 ? -48.691 92.592 9.867 1.00 74.37 264 LEU C O 1
ATOM 10001 N N . VAL C 3 265 ? -49.442 90.501 9.514 1.00 70.71 265 VAL C N 1
ATOM 10002 C CA . VAL C 3 265 ? -48.107 89.907 9.537 1.00 71.10 265 VAL C CA 1
ATOM 10003 C C . VAL C 3 265 ? -47.206 90.569 8.499 1.00 71.97 265 VAL C C 1
ATOM 10004 O O . VAL C 3 265 ? -46.102 91.010 8.821 1.00 73.26 265 VAL C O 1
ATOM 10017 N N . MET C 3 266 ? -47.677 90.636 7.258 1.00 71.92 266 MET C N 1
ATOM 10018 C CA . MET C 3 266 ? -46.889 91.239 6.182 1.00 74.39 266 MET C CA 1
ATOM 10019 C C . MET C 3 266 ? -46.525 92.692 6.494 1.00 76.41 266 MET C C 1
ATOM 10020 O O . MET C 3 266 ? -45.386 93.119 6.278 1.00 79.12 266 MET C O 1
ATOM 10034 N N . LEU C 3 267 ? -47.491 93.441 7.014 1.00 75.39 267 LEU C N 1
ATOM 10035 C CA . LEU C 3 267 ? -47.238 94.803 7.464 1.00 75.15 267 LEU C CA 1
ATOM 10036 C C . LEU C 3 267 ? -46.090 94.829 8.470 1.00 73.66 267 LEU C C 1
ATOM 10037 O O . LEU C 3 267 ? -45.113 95.568 8.302 1.00 77.67 267 LEU C O 1
ATOM 10053 N N . ALA C 3 268 ? -46.209 94.011 9.512 1.00 69.66 268 ALA C N 1
ATOM 10054 C CA . ALA C 3 268 ? -45.191 93.955 10.561 1.00 68.93 268 ALA C CA 1
ATOM 10055 C C . ALA C 3 268 ? -43.808 93.612 10.003 1.00 69.92 268 ALA C C 1
ATOM 10056 O O . ALA C 3 268 ? -42.807 94.262 10.332 1.00 71.40 268 ALA C O 1
ATOM 10063 N N . GLN C 3 269 ? -43.760 92.590 9.158 1.00 68.93 269 GLN C N 1
ATOM 10064 C CA . GLN C 3 269 ? -42.517 92.193 8.514 1.00 70.16 269 GLN C CA 1
ATOM 10065 C C . GLN C 3 269 ? -41.899 93.380 7.793 1.00 73.74 269 GLN C C 1
ATOM 10066 O O . GLN C 3 269 ? -40.713 93.709 7.981 1.00 75.40 269 GLN C O 1
ATOM 10080 N N . LEU C 3 270 ? -42.720 94.025 6.974 1.00 75.14 270 LEU C N 1
ATOM 10081 C CA . LEU C 3 270 ? -42.285 95.190 6.223 1.00 76.89 270 LEU C CA 1
ATOM 10082 C C . LEU C 3 270 ? -41.691 96.246 7.149 1.00 75.84 270 LEU C C 1
ATOM 10083 O O . LEU C 3 270 ? -40.580 96.735 6.914 1.00 74.73 270 LEU C O 1
ATOM 10099 N N . MET C 3 271 ? -42.413 96.585 8.212 1.00 76.18 271 MET C N 1
ATOM 10100 C CA . MET C 3 271 ? -41.913 97.591 9.143 1.00 80.93 271 MET C CA 1
ATOM 10101 C C . MET C 3 271 ? -40.574 97.182 9.756 1.00 82.70 271 MET C C 1
ATOM 10102 O O . MET C 3 271 ? -39.665 98.005 9.857 1.00 87.68 271 MET C O 1
ATOM 10116 N N . LEU C 3 272 ? -40.443 95.919 10.152 1.00 79.34 272 LEU C N 1
ATOM 10117 C CA . LEU C 3 272 ? -39.166 95.427 10.681 1.00 77.49 272 LEU C CA 1
ATOM 10118 C C . LEU C 3 272 ? -38.011 95.608 9.690 1.00 80.89 272 LEU C C 1
ATOM 10119 O O . LEU C 3 272 ? -36.935 96.113 10.049 1.00 82.35 272 LEU C O 1
ATOM 10135 N N . ILE C 3 273 ? -38.230 95.192 8.445 1.00 79.94 273 ILE C N 1
ATOM 10136 C CA . ILE C 3 273 ? -37.213 95.372 7.408 1.00 80.05 273 ILE C CA 1
ATOM 10137 C C . ILE C 3 273 ? -36.871 96.852 7.208 1.00 82.41 273 ILE C C 1
ATOM 10138 O O . ILE C 3 273 ? -35.699 97.213 7.060 1.00 83.14 273 ILE C O 1
ATOM 10154 N N . LEU C 3 274 ? -37.892 97.704 7.192 1.00 82.66 274 LEU C N 1
ATOM 10155 C CA . LEU C 3 274 ? -37.658 99.141 7.085 1.00 84.06 274 LEU C CA 1
ATOM 10156 C C . LEU C 3 274 ? -36.784 99.627 8.228 1.00 83.05 274 LEU C C 1
ATOM 10157 O O . LEU C 3 274 ? -35.818 100.359 8.010 1.00 83.36 274 LEU C O 1
ATOM 10173 N N . LYS C 3 275 ? -37.123 99.217 9.446 1.00 81.83 275 LYS C N 1
ATOM 10174 C CA . LYS C 3 275 ? -36.313 99.571 10.602 1.00 84.09 275 LYS C CA 1
ATOM 10175 C C . LYS C 3 275 ? -34.862 99.145 10.390 1.00 84.44 275 LYS C C 1
ATOM 10176 O O . LYS C 3 275 ? -33.944 99.944 10.596 1.00 85.27 275 LYS C O 1
ATOM 10195 N N . LYS C 3 276 ? -34.651 97.898 9.971 1.00 83.14 276 LYS C N 1
ATOM 10196 C CA . LYS C 3 276 ? -33.289 97.439 9.695 1.00 83.55 276 LYS C CA 1
ATOM 10197 C C . LYS C 3 276 ? -32.606 98.360 8.701 1.00 84.02 276 LYS C C 1
ATOM 10198 O O . LYS C 3 276 ? -31.455 98.740 8.889 1.00 85.07 276 LYS C O 1
ATOM 10217 N N . LYS C 3 277 ? -33.325 98.710 7.641 1.00 84.34 277 LYS C N 1
ATOM 10218 C CA . LYS C 3 277 ? -32.806 99.649 6.653 1.00 83.56 277 LYS C CA 1
ATOM 10219 C C . LYS C 3 277 ? -32.439 100.983 7.301 1.00 85.87 277 LYS C C 1
ATOM 10220 O O . LYS C 3 277 ? -31.424 101.583 6.955 1.00 86.97 277 LYS C O 1
ATOM 10239 N N . GLN C 3 278 ? -33.257 101.439 8.246 1.00 87.03 278 GLN C N 1
ATOM 10240 C CA . GLN C 3 278 ? -32.949 102.665 8.980 1.00 88.85 278 GLN C CA 1
ATOM 10241 C C . GLN C 3 278 ? -31.659 102.504 9.775 1.00 87.65 278 GLN C C 1
ATOM 10242 O O . GLN C 3 278 ? -30.827 103.409 9.809 1.00 89.09 278 GLN C O 1
ATOM 10256 N N . VAL C 3 279 ? -31.502 101.352 10.420 1.00 84.53 279 VAL C N 1
ATOM 10257 C CA . VAL C 3 279 ? -30.302 101.079 11.208 1.00 82.04 279 VAL C CA 1
ATOM 10258 C C . VAL C 3 279 ? -29.058 100.947 10.325 1.00 87.50 279 VAL C C 1
ATOM 10259 O O . VAL C 3 279 ? -27.961 101.347 10.727 1.00 88.76 279 VAL C O 1
ATOM 10272 N N . GLU C 3 280 ? -29.233 100.379 9.133 1.00 91.55 280 GLU C N 1
ATOM 10273 C CA . GLU C 3 280 ? -28.133 100.214 8.186 1.00 96.87 280 GLU C CA 1
ATOM 10274 C C . GLU C 3 280 ? -27.457 101.550 7.912 1.00 101.74 280 GLU C C 1
ATOM 10275 O O . GLU C 3 280 ? -26.246 101.610 7.690 1.00 103.03 280 GLU C O 1
ATOM 10287 N N . LYS C 3 281 ? -28.244 102.623 7.932 1.00 105.46 281 LYS C N 1
ATOM 10288 C CA . LYS C 3 281 ? -27.706 103.957 7.707 1.00 112.04 281 LYS C CA 1
ATOM 10289 C C . LYS C 3 281 ? -26.892 104.406 8.911 1.00 110.94 281 LYS C C 1
ATOM 10290 O O . LYS C 3 281 ? -25.733 104.795 8.773 1.00 113.19 281 LYS C O 1
ATOM 10309 N N . VAL C 3 282 ? -27.508 104.349 10.087 1.00 107.07 282 VAL C N 1
ATOM 10310 C CA . VAL C 3 282 ? -26.859 104.783 11.319 1.00 105.30 282 VAL C CA 1
ATOM 10311 C C . VAL C 3 282 ? -25.531 104.060 11.514 1.00 104.35 282 VAL C C 1
ATOM 10312 O O . VAL C 3 282 ? -24.537 104.671 11.906 1.00 105.58 282 VAL C O 1
ATOM 10325 N N . GLN C 3 283 ? -25.517 102.760 11.234 1.00 102.42 283 GLN C N 1
ATOM 10326 C CA . GLN C 3 283 ? -24.299 101.968 11.374 1.00 101.28 283 GLN C CA 1
ATOM 10327 C C . GLN C 3 283 ? -23.235 102.406 10.364 1.00 105.92 283 GLN C C 1
ATOM 10328 O O . GLN C 3 283 ? -22.041 102.398 10.665 1.00 105.07 283 GLN C O 1
ATOM 10342 N N . ALA C 3 284 ? -23.675 102.806 9.175 1.00 111.45 284 ALA C N 1
ATOM 10343 C CA . ALA C 3 284 ? -22.757 103.199 8.108 1.00 120.99 284 ALA C CA 1
ATOM 10344 C C . ALA C 3 284 ? -22.091 104.541 8.400 1.00 127.17 284 ALA C C 1
ATOM 10345 O O . ALA C 3 284 ? -21.069 104.875 7.802 1.00 129.10 284 ALA C O 1
ATOM 10352 N N . ALA C 3 285 ? -22.676 105.306 9.316 1.00 130.50 285 ALA C N 1
ATOM 10353 C CA . ALA C 3 285 ? -22.135 106.607 9.692 1.00 131.65 285 ALA C CA 1
ATOM 10354 C C . ALA C 3 285 ? -21.183 106.487 10.881 1.00 139.70 285 ALA C C 1
ATOM 10355 O O . ALA C 3 285 ? -20.910 107.472 11.569 1.00 139.46 285 ALA C O 1
ATOM 10362 N N . GLU C 3 286 ? -20.687 105.275 11.120 1.00 149.52 286 GLU C N 1
ATOM 10363 C CA . GLU C 3 286 ? -19.773 105.012 12.229 1.00 163.65 286 GLU C CA 1
ATOM 10364 C C . GLU C 3 286 ? -18.738 103.952 11.845 1.00 172.02 286 GLU C C 1
ATOM 10365 O O . GLU C 3 286 ? -18.212 103.244 12.706 1.00 173.65 286 GLU C O 1
ATOM 10377 N N . MET C 3 287 ? -18.452 103.845 10.550 1.00 178.55 287 MET C N 1
ATOM 10378 C CA . MET C 3 287 ? -17.497 102.861 10.050 1.00 182.31 287 MET C CA 1
ATOM 10379 C C . MET C 3 287 ? -16.064 103.274 10.381 1.00 184.98 287 MET C C 1
ATOM 10380 O O . MET C 3 287 ? -15.379 102.599 11.152 1.00 185.10 287 MET C O 1
ATOM 10394 N N . ASN C 3 288 ? -15.623 104.384 9.792 1.00 185.79 288 ASN C N 1
ATOM 10395 C CA . ASN C 3 288 ? -14.278 104.905 10.018 1.00 184.57 288 ASN C CA 1
ATOM 10396 C C . ASN C 3 288 ? -14.310 106.386 10.379 1.00 185.80 288 ASN C C 1
ATOM 10397 O O . ASN C 3 288 ? -14.247 106.750 11.553 1.00 185.02 288 ASN C O 1
ATOM 10408 N N . ASP D 4 9 ? -30.217 114.206 6.325 1.00 213.36 9 ASP D N 1
ATOM 10409 C CA . ASP D 4 9 ? -28.792 113.937 6.476 1.00 214.10 9 ASP D CA 1
ATOM 10410 C C . ASP D 4 9 ? -28.554 112.744 7.399 1.00 214.32 9 ASP D C 1
ATOM 10411 O O . ASP D 4 9 ? -28.006 111.726 6.979 1.00 216.50 9 ASP D O 1
ATOM 10419 N N . VAL D 4 10 ? -28.965 112.882 8.657 1.00 211.15 10 VAL D N 1
A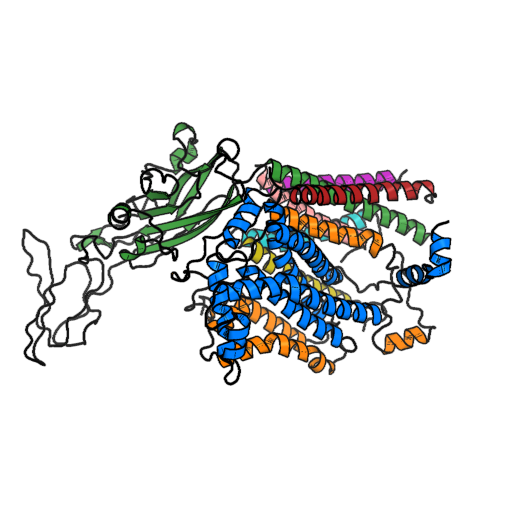TOM 10420 C CA . VAL D 4 10 ? -28.812 111.820 9.650 1.00 208.96 10 VAL D CA 1
ATOM 10421 C C . VAL D 4 10 ? -30.048 111.780 10.554 1.00 187.83 10 VAL D C 1
ATOM 10422 O O . VAL D 4 10 ? -30.517 112.826 11.005 1.00 194.01 10 VAL D O 1
ATOM 10435 N N . PRO D 4 11 ? -30.584 110.574 10.824 1.00 161.34 11 PRO D N 1
ATOM 10436 C CA . PRO D 4 11 ? -31.772 110.475 11.681 1.00 142.23 11 PRO D CA 1
ATOM 10437 C C . PRO D 4 11 ? -31.466 110.709 13.158 1.00 137.81 11 PRO D C 1
ATOM 10438 O O . PRO D 4 11 ? -30.602 110.033 13.717 1.00 134.03 11 PRO D O 1
ATOM 10449 N N . ASP D 4 12 ? -32.181 111.645 13.778 1.00 138.03 12 ASP D N 1
ATOM 10450 C CA . ASP D 4 12 ? -31.950 111.987 15.180 1.00 141.93 12 ASP D CA 1
ATOM 10451 C C . ASP D 4 12 ? -32.547 110.933 16.113 1.00 147.31 12 ASP D C 1
ATOM 10452 O O . ASP D 4 12 ? -33.032 109.896 15.661 1.00 149.87 12 ASP D O 1
ATOM 10461 N N . MET D 4 13 ? -32.494 111.201 17.414 1.00 152.21 13 MET D N 1
ATOM 10462 C CA . MET D 4 13 ? -32.974 110.260 18.424 1.00 154.26 13 MET D CA 1
ATOM 10463 C C . MET D 4 13 ? -34.458 109.953 18.260 1.00 148.76 13 MET D C 1
ATOM 10464 O O . MET D 4 13 ? -34.879 108.802 18.370 1.00 147.45 13 MET D O 1
ATOM 10478 N N . GLY D 4 14 ? -35.245 110.992 18.001 1.00 144.81 14 GLY D N 1
ATOM 10479 C CA . GLY D 4 14 ? -36.688 110.863 17.929 1.00 136.78 14 GLY D CA 1
ATOM 10480 C C . GLY D 4 14 ? -37.170 110.010 16.773 1.00 127.63 14 GLY D C 1
ATOM 10481 O O . GLY D 4 14 ? -38.172 109.307 16.890 1.00 124.50 14 GLY D O 1
ATOM 10485 N N . ARG D 4 15 ? -36.458 110.067 15.654 1.00 125.04 15 ARG D N 1
ATOM 10486 C CA . ARG D 4 15 ? -36.884 109.366 14.449 1.00 124.12 15 ARG D CA 1
ATOM 10487 C C . ARG D 4 15 ? -36.661 107.858 14.553 1.00 124.50 15 ARG D C 1
ATOM 10488 O O . ARG D 4 15 ? -37.296 107.081 13.843 1.00 123.28 15 ARG D O 1
ATOM 10509 N N . ARG D 4 16 ? -35.763 107.448 15.442 1.00 127.53 16 ARG D N 1
ATOM 10510 C CA . ARG D 4 16 ? -35.497 106.031 15.651 1.00 130.33 16 ARG D CA 1
ATOM 10511 C C . ARG D 4 16 ? -36.657 105.397 16.410 1.00 129.95 16 ARG D C 1
ATOM 10512 O O . ARG D 4 16 ? -37.185 104.351 16.017 1.00 129.90 16 ARG D O 1
ATOM 10533 N N . GLN D 4 17 ? -37.045 106.043 17.505 1.00 129.46 17 GLN D N 1
ATOM 10534 C CA . GLN D 4 17 ? -38.129 105.557 18.345 1.00 127.08 17 GLN D CA 1
ATOM 10535 C C . GLN D 4 17 ? -39.425 105.445 17.550 1.00 119.18 17 GLN D C 1
ATOM 10536 O O . GLN D 4 17 ? -40.270 104.600 17.845 1.00 118.63 17 GLN D O 1
ATOM 10550 N N . PHE D 4 18 ? -39.574 106.298 16.540 1.00 111.04 18 PHE D N 1
ATOM 10551 C CA . PHE D 4 18 ? -40.744 106.264 15.672 1.00 101.24 18 PHE D CA 1
ATOM 10552 C C . PHE D 4 18 ? -40.819 104.943 14.911 1.00 95.95 18 PHE D C 1
ATOM 10553 O O . PHE D 4 18 ? -41.863 104.290 14.887 1.00 96.69 18 PHE D O 1
ATOM 10570 N N . MET D 4 19 ? -39.708 104.554 14.290 1.00 91.14 19 MET D N 1
ATOM 10571 C CA . MET D 4 19 ? -39.627 103.276 13.585 1.00 86.49 19 MET D CA 1
ATOM 10572 C C . MET D 4 19 ? -39.703 102.091 14.545 1.00 86.62 19 MET D C 1
ATOM 10573 O O . MET D 4 19 ? -40.313 101.067 14.226 1.00 85.27 19 MET D O 1
ATOM 10587 N N . ASN D 4 20 ? -39.075 102.225 15.709 1.00 87.61 20 ASN D N 1
ATOM 10588 C CA . ASN D 4 20 ? -39.213 101.220 16.752 1.00 88.51 20 ASN D CA 1
ATOM 10589 C C . ASN D 4 20 ? -40.689 100.977 17.062 1.00 90.52 20 ASN D C 1
ATOM 10590 O O . ASN D 4 20 ? -41.179 99.846 16.974 1.00 90.07 20 ASN D O 1
ATOM 10601 N N . LEU D 4 21 ? -41.391 102.050 17.415 1.00 92.90 21 LEU D N 1
ATOM 10602 C CA . LEU D 4 21 ? -42.814 101.988 17.726 1.00 95.47 21 LEU D CA 1
ATOM 10603 C C . LEU D 4 21 ? -43.607 101.409 16.558 1.00 94.22 21 LEU D C 1
ATOM 10604 O O . LEU D 4 21 ? -44.453 100.525 16.745 1.00 93.71 21 LEU D O 1
ATOM 10620 N N . LEU D 4 22 ? -43.326 101.910 15.358 1.00 92.66 22 LEU D N 1
ATOM 10621 C CA . LEU D 4 22 ? -43.981 101.427 14.147 1.00 92.63 22 LEU D CA 1
ATOM 10622 C C . LEU D 4 22 ? -43.840 99.914 13.989 1.00 94.04 22 LEU D C 1
ATOM 10623 O O . LEU D 4 22 ? -44.828 99.214 13.766 1.00 94.14 22 LEU D O 1
ATOM 10639 N N . ALA D 4 23 ? -42.614 99.413 14.104 1.00 93.88 23 ALA D N 1
ATOM 10640 C CA . ALA D 4 23 ? -42.359 97.989 13.918 1.00 94.04 23 ALA D CA 1
ATOM 10641 C C . ALA D 4 23 ? -42.880 97.155 15.082 1.00 95.52 23 ALA D C 1
ATOM 10642 O O . ALA D 4 23 ? -43.773 96.316 14.914 1.00 96.61 23 ALA D O 1
ATOM 10649 N N . PHE D 4 24 ? -42.325 97.382 16.264 1.00 95.00 24 PHE D N 1
ATOM 10650 C CA . PHE D 4 24 ? -42.667 96.551 17.406 1.00 93.41 24 PHE D CA 1
ATOM 10651 C C . PHE D 4 24 ? -44.130 96.724 17.799 1.00 90.31 24 PHE D C 1
ATOM 10652 O O . PHE D 4 24 ? -44.719 95.834 18.415 1.00 90.24 24 PHE D O 1
ATOM 10669 N N . GLY D 4 25 ? -44.728 97.851 17.420 1.00 86.02 25 GLY D N 1
ATOM 10670 C CA . GLY D 4 25 ? -46.155 98.025 17.602 1.00 83.30 25 GLY D CA 1
ATOM 10671 C C . GLY D 4 25 ? -46.930 96.998 16.794 1.00 79.40 25 GLY D C 1
ATOM 10672 O O . GLY D 4 25 ? -47.765 96.269 17.334 1.00 78.02 25 GLY D O 1
ATOM 10676 N N . THR D 4 26 ? -46.644 96.931 15.496 1.00 78.39 26 THR D N 1
ATOM 10677 C CA . THR D 4 26 ? -47.290 95.955 14.617 1.00 78.64 26 THR D CA 1
ATOM 10678 C C . THR D 4 26 ? -46.984 94.522 15.045 1.00 75.06 26 THR D C 1
ATOM 10679 O O . THR D 4 26 ? -47.875 93.668 15.057 1.00 76.08 26 THR D O 1
ATOM 10690 N N . VAL D 4 27 ? -45.728 94.257 15.393 1.00 70.22 27 VAL D N 1
ATOM 10691 C CA . VAL D 4 27 ? -45.356 92.941 15.897 1.00 65.80 27 VAL D CA 1
ATOM 10692 C C . VAL D 4 27 ? -46.191 92.593 17.130 1.00 66.06 27 VAL 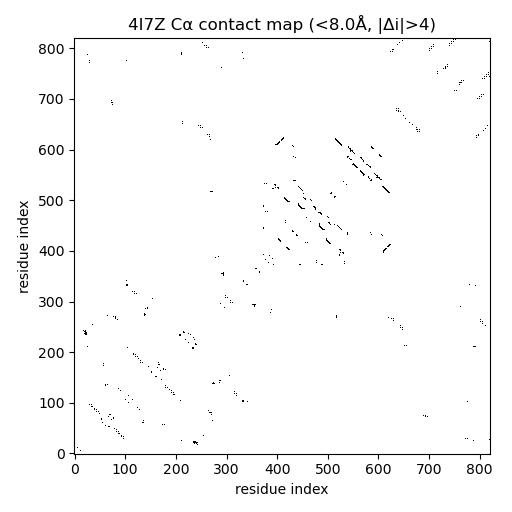D C 1
ATOM 10693 O O . VAL D 4 27 ? -46.717 91.481 17.238 1.00 64.83 27 VAL D O 1
ATOM 10706 N N . THR D 4 28 ? -46.321 93.543 18.053 1.00 66.83 28 THR D N 1
ATOM 10707 C CA . THR D 4 28 ? -47.158 93.334 19.232 1.00 67.33 28 THR D CA 1
ATOM 10708 C C . THR D 4 28 ? -48.578 93.031 18.784 1.00 70.63 28 THR D C 1
ATOM 10709 O O . THR D 4 28 ? -49.238 92.144 19.330 1.00 71.03 28 THR D O 1
ATOM 10720 N N . GLY D 4 29 ? -49.039 93.771 17.781 1.00 72.39 29 GLY D N 1
ATOM 10721 C CA . GLY D 4 29 ? -50.334 93.509 17.188 1.00 71.91 29 GLY D CA 1
ATOM 10722 C C . GLY D 4 29 ? -50.455 92.053 16.790 1.00 69.37 29 GLY D C 1
ATOM 10723 O O . GLY D 4 29 ? -51.395 91.373 17.192 1.00 70.90 29 GLY D O 1
ATOM 10727 N N . VAL D 4 30 ? -49.488 91.564 16.024 1.00 66.50 30 VAL D N 1
ATOM 10728 C CA . VAL D 4 30 ? -49.515 90.177 15.573 1.00 65.47 30 VAL D CA 1
ATOM 10729 C C . VAL D 4 30 ? -49.443 89.187 16.738 1.00 68.73 30 VAL D C 1
ATOM 10730 O O . VAL D 4 30 ? -50.078 88.126 16.711 1.00 68.97 30 VAL D O 1
ATOM 10743 N N . ALA D 4 31 ? -48.662 89.533 17.755 1.00 68.47 31 ALA D N 1
ATOM 10744 C CA . ALA D 4 31 ? -48.539 88.694 18.939 1.00 64.17 31 ALA D CA 1
ATOM 10745 C C . ALA D 4 31 ? -49.890 88.545 19.634 1.00 64.50 31 ALA D C 1
ATOM 10746 O O . ALA D 4 31 ? -50.329 87.433 19.908 1.00 64.09 31 ALA D O 1
ATOM 10753 N N . LEU D 4 32 ? -50.540 89.673 19.914 1.00 66.91 32 LEU D N 1
ATOM 10754 C CA . LEU D 4 32 ? -51.866 89.679 20.537 1.00 68.21 32 LEU D CA 1
ATOM 10755 C C . LEU D 4 32 ? -52.895 88.968 19.669 1.00 68.56 32 LEU D C 1
ATOM 10756 O O . LEU D 4 32 ? -53.703 88.174 20.159 1.00 68.10 32 LEU D O 1
ATOM 10772 N N . GLY D 4 33 ? -52.866 89.265 18.374 1.00 69.98 33 GLY D N 1
ATOM 10773 C CA . GLY D 4 33 ? -53.751 88.618 17.428 1.00 71.32 33 GLY D CA 1
ATOM 10774 C C . GLY D 4 33 ? -53.599 87.113 17.502 1.00 70.97 33 GLY D C 1
ATOM 10775 O O . GLY D 4 33 ? -54.585 86.382 17.525 1.00 70.87 33 GLY D O 1
ATOM 10779 N N . ALA D 4 34 ? -52.356 86.648 17.555 1.00 70.01 34 ALA D N 1
ATOM 10780 C CA . ALA D 4 34 ? -52.094 85.219 17.640 1.00 68.60 34 ALA D CA 1
ATOM 10781 C C . ALA D 4 34 ? -52.449 84.670 19.016 1.00 70.18 34 ALA D C 1
ATOM 10782 O O . ALA D 4 34 ? -52.920 83.541 19.142 1.00 70.38 34 ALA D O 1
ATOM 10789 N N . LEU D 4 35 ? -52.227 85.477 20.046 1.00 71.33 35 LEU D N 1
ATOM 10790 C CA . LEU D 4 35 ? -52.420 85.036 21.422 1.00 69.31 35 LEU D CA 1
ATOM 10791 C C . LEU D 4 35 ? -53.881 85.052 21.852 1.00 65.88 35 LEU D C 1
ATOM 10792 O O . LEU D 4 35 ? -54.255 84.372 22.806 1.00 64.12 35 LEU D O 1
ATOM 10808 N N . TYR D 4 36 ? -54.705 85.839 21.169 1.00 67.44 36 TYR D N 1
ATOM 10809 C CA . TYR D 4 36 ? -56.108 85.973 21.570 1.00 67.59 36 TYR D CA 1
ATOM 10810 C C . TYR D 4 36 ? -56.939 84.680 21.476 1.00 69.70 36 TYR D C 1
ATOM 10811 O O . TYR D 4 36 ? -57.626 84.325 22.434 1.00 69.09 36 TYR D O 1
ATOM 10829 N N . PRO D 4 37 ? -56.893 83.979 20.328 1.00 72.28 37 PRO D N 1
ATOM 10830 C CA . PRO D 4 37 ? -57.667 82.735 20.194 1.00 72.94 37 PRO D CA 1
ATOM 10831 C C . PRO D 4 37 ? -57.238 81.667 21.191 1.00 73.89 37 PRO D C 1
ATOM 10832 O O . PRO D 4 37 ? -58.052 80.835 21.593 1.00 74.74 37 PRO D O 1
ATOM 10843 N N . LEU D 4 38 ? -55.970 81.696 21.585 1.00 72.44 38 LEU D N 1
ATOM 10844 C CA . LEU D 4 38 ? -55.436 80.701 22.504 1.00 68.90 38 LEU D CA 1
ATOM 10845 C C . LEU D 4 38 ? -56.034 80.864 23.901 1.00 71.25 38 LEU D C 1
ATOM 10846 O O . LEU D 4 38 ? -56.177 79.887 24.639 1.00 73.90 38 LEU D O 1
ATOM 10862 N N . VAL D 4 39 ? -56.390 82.094 24.261 1.00 67.83 39 VAL D N 1
ATOM 10863 C CA . VAL D 4 39 ? -56.978 82.358 25.570 1.00 62.16 39 VAL D CA 1
ATOM 10864 C C . VAL D 4 39 ? -58.419 81.861 25.609 1.00 62.92 39 VAL D C 1
ATOM 10865 O O . VAL D 4 39 ? -58.861 81.304 26.615 1.00 62.48 39 VAL D O 1
ATOM 10878 N N . LYS D 4 40 ? -59.146 82.068 24.515 1.00 64.96 40 LYS D N 1
ATOM 10879 C CA . LYS D 4 40 ? -60.538 81.634 24.426 1.00 68.90 40 LYS D CA 1
ATOM 10880 C C . LYS D 4 40 ? -60.629 80.111 24.434 1.00 67.48 40 LYS D C 1
ATOM 10881 O O . LYS D 4 40 ? -61.607 79.538 24.918 1.00 69.18 40 LYS D O 1
ATOM 10900 N N . TYR D 4 41 ? -59.601 79.465 23.895 1.00 63.89 41 TYR D N 1
ATOM 10901 C CA . TYR D 4 41 ? -59.499 78.011 23.903 1.00 60.92 41 TYR D CA 1
ATOM 10902 C C . TYR D 4 41 ? -59.506 77.445 25.329 1.00 60.50 41 TYR D C 1
ATOM 10903 O O . TYR D 4 41 ? -60.205 76.469 25.613 1.00 61.62 41 TYR D O 1
ATOM 10921 N N . PHE D 4 42 ? -58.731 78.062 26.219 1.00 58.38 42 PHE D N 1
ATOM 10922 C CA . PHE D 4 42 ? -58.557 77.546 27.579 1.00 56.38 42 PHE D CA 1
ATOM 10923 C C . PHE D 4 42 ? -59.753 77.810 28.489 1.00 57.39 42 PHE D C 1
ATOM 10924 O O . PHE D 4 42 ? -59.925 77.139 29.506 1.00 57.23 42 PHE D O 1
ATOM 10941 N N . ILE D 4 43 ? -60.570 78.794 28.139 1.00 56.23 43 ILE D N 1
ATOM 10942 C CA . ILE D 4 43 ? -61.819 79.010 28.853 1.00 53.88 43 ILE D CA 1
ATOM 10943 C C . ILE D 4 43 ? -62.784 77.923 28.396 1.00 52.58 43 ILE D C 1
ATOM 10944 O O . ILE D 4 43 ? -63.051 77.794 27.198 1.00 55.93 43 ILE D O 1
ATOM 10960 N N . PRO D 4 44 ? -63.304 77.125 29.341 1.00 49.10 44 PRO D N 1
ATOM 10961 C CA . PRO D 4 44 ? -64.123 75.969 28.953 1.00 50.46 44 PRO D CA 1
ATOM 10962 C C . PRO D 4 44 ? -65.451 76.340 28.281 1.00 56.13 44 PRO D C 1
ATOM 10963 O O . PRO D 4 44 ? -65.955 77.449 28.486 1.00 57.94 44 PRO D O 1
ATOM 10974 N N . PRO D 4 45 ? -66.004 75.426 27.465 1.00 58.64 45 PRO D N 1
ATOM 10975 C CA . PRO D 4 45 ? -67.315 75.700 26.867 1.00 65.37 45 PRO D CA 1
ATOM 10976 C C . PRO D 4 45 ? -68.419 75.672 27.909 1.00 77.43 45 PRO D C 1
ATOM 10977 O O . PRO D 4 45 ? -68.339 74.876 28.842 1.00 80.50 45 PRO D O 1
ATOM 10988 N N . SER D 4 46 ? -69.437 76.510 27.747 1.00 87.95 46 SER D N 1
ATOM 10989 C CA . SER D 4 46 ? -70.510 76.607 28.732 1.00 98.40 46 SER D CA 1
ATOM 10990 C C . SER D 4 46 ? -71.353 75.334 28.792 1.00 101.61 46 SER D C 1
ATOM 10991 O O . SER D 4 46 ? -72.268 75.137 27.993 1.00 103.95 46 SER D O 1
ATOM 10999 N N . ILE E 5 2 ? -57.166 81.401 -12.779 1.00 108.78 2 ILE E N 1
ATOM 11000 C CA . ILE E 5 2 ? -57.146 82.673 -13.497 1.00 111.33 2 ILE E CA 1
ATOM 11001 C C . ILE E 5 2 ? -57.533 83.809 -12.558 1.00 111.02 2 ILE E C 1
ATOM 11002 O O . ILE E 5 2 ? -56.821 84.804 -12.444 1.00 112.63 2 ILE E O 1
ATOM 11017 N N . LEU E 5 3 ? -58.671 83.654 -11.893 1.00 109.22 3 LEU E N 1
ATOM 11018 C CA . LEU E 5 3 ? -59.143 84.643 -10.932 1.00 106.38 3 LEU E CA 1
ATOM 11019 C C . LEU E 5 3 ? -58.136 84.808 -9.790 1.00 106.47 3 LEU E C 1
ATOM 11020 O O . LEU E 5 3 ? -57.753 85.931 -9.432 1.00 108.29 3 LEU E O 1
ATOM 11036 N N . GLY E 5 4 ? -57.702 83.682 -9.231 1.00 104.10 4 GLY E N 1
ATOM 11037 C CA . GLY E 5 4 ? -56.734 83.689 -8.151 1.00 101.06 4 GLY E CA 1
ATOM 11038 C C . GLY E 5 4 ? -55.432 84.345 -8.566 1.00 100.76 4 GLY E C 1
ATOM 11039 O O . GLY E 5 4 ? -54.772 84.996 -7.757 1.00 102.85 4 GLY E O 1
ATOM 11043 N N . ALA E 5 5 ? -55.063 84.176 -9.831 1.00 96.63 5 ALA E N 1
ATOM 11044 C CA . ALA E 5 5 ? -53.855 84.793 -10.362 1.00 90.76 5 ALA E CA 1
ATOM 11045 C C . ALA E 5 5 ? -54.001 86.311 -10.372 1.00 89.35 5 ALA E C 1
ATOM 11046 O O . ALA E 5 5 ? -53.104 87.033 -9.936 1.00 90.75 5 ALA E O 1
ATOM 11053 N N . VAL E 5 6 ? -55.135 86.793 -10.869 1.00 86.73 6 VAL E N 1
ATOM 11054 C CA . VAL E 5 6 ? -55.420 88.220 -10.833 1.00 87.26 6 VAL E CA 1
ATOM 11055 C C . VAL E 5 6 ? -55.322 88.718 -9.391 1.00 91.64 6 VAL E C 1
ATOM 11056 O O . VAL E 5 6 ? -54.597 89.680 -9.109 1.00 94.27 6 VAL E O 1
ATOM 11069 N N . PHE E 5 7 ? -56.037 88.052 -8.485 1.00 92.05 7 PHE E N 1
ATOM 11070 C CA . PHE E 5 7 ? -56.029 88.440 -7.076 1.00 93.31 7 PHE E CA 1
ATOM 11071 C C . PHE E 5 7 ? -54.609 88.484 -6.527 1.00 92.41 7 PHE E C 1
ATOM 11072 O O . PHE E 5 7 ? -54.230 89.427 -5.836 1.00 92.37 7 PHE E O 1
ATOM 11089 N N . TYR E 5 8 ? -53.833 87.459 -6.856 1.00 91.73 8 TYR E N 1
ATOM 11090 C CA . TYR E 5 8 ? -52.436 87.355 -6.451 1.00 89.14 8 TYR E CA 1
ATOM 11091 C C . TYR E 5 8 ? -51.646 88.582 -6.915 1.00 89.71 8 TYR E C 1
ATOM 11092 O O . TYR E 5 8 ? -50.983 89.254 -6.109 1.00 90.94 8 TYR E O 1
ATOM 11110 N N . ILE E 5 9 ? -51.730 88.874 -8.213 1.00 89.84 9 ILE E N 1
ATOM 11111 C CA . ILE E 5 9 ? -51.074 90.051 -8.784 1.00 89.26 9 ILE E CA 1
ATOM 11112 C C . ILE E 5 9 ? -51.489 91.331 -8.057 1.00 87.50 9 ILE E C 1
ATOM 11113 O O . ILE E 5 9 ? -50.636 92.120 -7.664 1.00 87.69 9 ILE E O 1
ATOM 11129 N N . VAL E 5 10 ? -52.792 91.540 -7.884 1.00 86.07 10 VAL E N 1
ATOM 11130 C CA . VAL E 5 10 ? -53.278 92.744 -7.209 1.00 85.86 10 VAL E CA 1
ATOM 11131 C C . VAL E 5 10 ? -52.789 92.816 -5.756 1.00 88.25 10 VAL E C 1
ATOM 11132 O O . VAL E 5 10 ? -52.452 93.892 -5.261 1.00 90.22 10 VAL E O 1
ATOM 11145 N N . PHE E 5 11 ? -52.758 91.667 -5.086 1.00 88.18 11 PHE E N 1
ATOM 11146 C CA . PHE E 5 11 ? -52.324 91.571 -3.689 1.00 86.09 11 PHE E CA 1
ATOM 11147 C C . PHE E 5 11 ? -50.854 91.970 -3.543 1.00 86.20 11 PHE E C 1
ATOM 11148 O O . PHE E 5 11 ? -50.507 92.906 -2.793 1.00 87.34 11 PHE E O 1
ATOM 11165 N N . ILE E 5 12 ? -49.986 91.260 -4.262 1.00 84.69 12 ILE E N 1
ATOM 11166 C CA . ILE E 5 12 ? -48.562 91.547 -4.183 1.00 85.27 12 ILE E CA 1
ATOM 11167 C C . ILE E 5 12 ? -48.286 92.950 -4.707 1.00 85.82 12 ILE E C 1
ATOM 11168 O O . ILE E 5 12 ? -47.482 93.672 -4.133 1.00 84.26 12 ILE E O 1
ATOM 11184 N N . ALA E 5 13 ? -48.960 93.339 -5.783 1.00 87.55 13 ALA E N 1
ATOM 11185 C CA . ALA E 5 13 ? -48.782 94.679 -6.328 1.00 90.29 13 ALA E CA 1
ATOM 11186 C C . ALA E 5 13 ? -49.149 95.714 -5.271 1.00 90.40 13 ALA E C 1
ATOM 11187 O O . ALA E 5 13 ? -48.434 96.697 -5.081 1.00 92.02 13 ALA E O 1
ATOM 11194 N N . LEU E 5 14 ? -50.260 95.480 -4.577 1.00 88.56 14 LEU E N 1
ATOM 11195 C CA . LEU E 5 14 ? -50.702 96.377 -3.515 1.00 88.59 14 LEU E CA 1
ATOM 11196 C C . LEU E 5 14 ? -49.638 96.527 -2.440 1.00 88.95 14 LEU E C 1
ATOM 11197 O O . LEU E 5 14 ? -49.210 97.641 -2.136 1.00 88.88 14 LEU E O 1
ATOM 11213 N N . PHE E 5 15 ? -49.203 95.409 -1.866 1.00 90.28 15 PHE E N 1
ATOM 11214 C CA . PHE E 5 15 ? -48.205 95.480 -0.794 1.00 92.40 15 PHE E CA 1
ATOM 11215 C C . PHE E 5 15 ? -46.821 95.950 -1.273 1.00 94.85 15 PHE E C 1
ATOM 11216 O O . PHE E 5 15 ? -46.067 96.571 -0.518 1.00 95.80 15 PHE E O 1
ATOM 11233 N N . PHE E 5 16 ? -46.501 95.665 -2.529 1.00 95.24 16 PHE E N 1
ATOM 11234 C CA . PHE E 5 16 ? -45.263 96.137 -3.132 1.00 94.67 16 PHE E CA 1
ATOM 11235 C C . PHE E 5 16 ? -45.332 97.652 -3.215 1.00 94.33 16 PHE E C 1
ATOM 11236 O O . PHE E 5 16 ? -44.386 98.356 -2.852 1.00 94.23 16 PHE E O 1
ATOM 11253 N N . GLY E 5 17 ? -46.473 98.144 -3.690 1.00 94.94 17 GLY E N 1
ATOM 11254 C CA . GLY E 5 17 ? -46.721 99.570 -3.781 1.00 95.70 17 GLY E CA 1
ATOM 11255 C C . GLY E 5 17 ? -46.631 100.221 -2.416 1.00 94.64 17 GLY E C 1
ATOM 11256 O O . GLY E 5 17 ? -46.013 101.275 -2.266 1.00 95.07 17 GLY E O 1
ATOM 11260 N N . ILE E 5 18 ? -47.244 99.586 -1.420 1.00 93.58 18 ILE E N 1
ATOM 11261 C CA . ILE E 5 18 ? -47.139 100.054 -0.039 1.00 94.64 18 ILE E CA 1
ATOM 11262 C C . ILE E 5 18 ? -45.674 100.125 0.398 1.00 94.76 18 ILE E C 1
ATOM 11263 O O . ILE E 5 18 ? -45.255 101.112 0.994 1.00 95.45 18 ILE E O 1
ATOM 11279 N N . ALA E 5 19 ? -44.894 99.089 0.103 1.00 93.61 19 ALA E N 1
ATOM 11280 C CA . ALA E 5 19 ? -43.469 99.102 0.441 1.00 94.48 19 ALA E CA 1
ATOM 11281 C C . ALA E 5 19 ? -42.725 100.268 -0.214 1.00 95.46 19 ALA E C 1
ATOM 11282 O O . ALA E 5 19 ? -42.125 101.106 0.474 1.00 96.70 19 ALA E O 1
ATOM 11289 N N . VAL E 5 20 ? -42.767 100.315 -1.542 1.00 93.69 20 VAL E N 1
ATOM 11290 C CA . VAL E 5 20 ? -42.095 101.372 -2.289 1.00 92.84 20 VAL E CA 1
ATOM 11291 C C . VAL E 5 20 ? -42.621 102.741 -1.857 1.00 92.09 20 VAL E C 1
ATOM 11292 O O . VAL E 5 20 ? -41.896 103.732 -1.889 1.00 93.50 20 VAL E O 1
ATOM 11305 N N . GLY E 5 21 ? -43.881 102.790 -1.440 1.00 90.43 21 GLY E N 1
ATOM 11306 C CA . GLY E 5 21 ? -44.454 104.023 -0.940 1.00 92.89 21 GLY E CA 1
ATOM 11307 C C . GLY E 5 21 ? -43.797 104.434 0.362 1.00 93.60 21 GLY E C 1
ATOM 11308 O O . GLY E 5 21 ? -43.229 105.524 0.470 1.00 93.91 21 GLY E O 1
ATOM 11312 N N . ILE E 5 22 ? -43.866 103.545 1.351 1.00 95.48 22 ILE E N 1
ATOM 11313 C CA . ILE E 5 22 ? -43.342 103.822 2.686 1.00 99.03 22 ILE E CA 1
ATOM 11314 C C . ILE E 5 22 ? -41.854 104.169 2.644 1.00 103.29 22 ILE E C 1
ATOM 11315 O O . ILE E 5 22 ? -41.422 105.095 3.329 1.00 104.57 22 ILE E O 1
ATOM 11331 N N . ILE E 5 23 ? -41.070 103.433 1.857 1.00 104.97 23 ILE E N 1
ATOM 11332 C CA . ILE E 5 23 ? -39.634 103.699 1.807 1.00 107.41 23 ILE E CA 1
ATOM 11333 C C . ILE E 5 23 ? -39.353 105.148 1.399 1.00 111.32 23 ILE E C 1
ATOM 11334 O O . ILE E 5 23 ? -38.584 105.837 2.061 1.00 112.23 23 ILE E O 1
ATOM 11350 N N . PHE E 5 24 ? -39.989 105.611 0.328 1.00 111.84 24 PHE E N 1
ATOM 11351 C CA . PHE E 5 24 ? -39.768 106.970 -0.154 1.00 112.64 24 PHE E CA 1
ATOM 11352 C C . PHE E 5 24 ? -40.401 107.980 0.794 1.00 111.70 24 PHE E C 1
ATOM 11353 O O . PHE E 5 24 ? -39.871 109.074 0.994 1.00 112.88 24 PHE E O 1
ATOM 11370 N N . ALA E 5 25 ? -41.537 107.608 1.375 1.00 110.23 25 ALA E N 1
ATOM 11371 C CA . ALA E 5 25 ? -42.200 108.455 2.357 1.00 109.96 25 ALA E CA 1
ATOM 11372 C C . ALA E 5 25 ? -41.269 108.723 3.535 1.00 110.61 25 ALA E C 1
ATOM 11373 O O . ALA E 5 25 ? -41.176 109.852 4.010 1.00 110.57 25 ALA E O 1
ATOM 11380 N N . ILE E 5 26 ? -40.575 107.684 3.995 1.00 112.30 26 ILE E N 1
ATOM 11381 C CA . ILE E 5 26 ? -39.647 107.820 5.114 1.00 116.26 26 ILE E CA 1
ATOM 11382 C C . ILE E 5 26 ? -38.342 108.472 4.656 1.00 123.60 26 ILE E C 1
ATOM 11383 O O . ILE E 5 26 ? -37.766 109.290 5.376 1.00 127.61 26 ILE E O 1
ATOM 11399 N N . LYS E 5 27 ? -37.873 108.104 3.465 1.00 124.90 27 LYS E N 1
ATOM 11400 C CA . LYS E 5 27 ? -36.593 108.601 2.959 1.00 124.27 27 LYS E CA 1
ATOM 11401 C C . LYS E 5 27 ? -36.623 110.106 2.760 1.00 129.00 27 LYS E C 1
ATOM 11402 O O . LYS E 5 27 ? -35.860 110.836 3.392 1.00 130.74 27 LYS E O 1
ATOM 11421 N N . SER E 5 28 ? -37.517 110.569 1.892 1.00 131.99 28 SER E N 1
ATOM 11422 C CA . SER E 5 28 ? -37.531 111.973 1.492 1.00 138.54 28 SER E CA 1
ATOM 11423 C C . SER E 5 28 ? -38.251 112.860 2.502 1.00 138.34 28 SER E C 1
ATOM 11424 O O . SER E 5 28 ? -38.799 113.900 2.140 1.00 141.36 28 SER E O 1
ATOM 11432 N N . ILE E 5 29 ? -38.256 112.443 3.764 1.00 133.94 29 ILE E N 1
ATOM 11433 C CA . ILE E 5 29 ? -38.813 113.259 4.832 1.00 130.46 29 ILE E CA 1
ATOM 11434 C C . ILE E 5 29 ? -37.994 113.075 6.107 1.00 120.09 29 ILE E C 1
ATOM 11435 O O . ILE E 5 29 ? -38.221 112.146 6.875 1.00 111.27 29 ILE E O 1
ATOM 11451 N N . THR F 6 2 ? -54.862 63.802 -8.004 1.00 128.91 2 THR F N 1
ATOM 11452 C CA . THR F 6 2 ? -53.535 64.342 -8.267 1.00 126.72 2 THR F CA 1
ATOM 11453 C C . THR F 6 2 ? -53.618 65.665 -9.028 1.00 124.31 2 THR F C 1
ATOM 11454 O O . THR F 6 2 ? -52.992 65.826 -10.075 1.00 125.96 2 THR F O 1
ATOM 11464 N N . GLU F 6 3 ? -54.399 66.603 -8.497 1.00 118.89 3 GLU F N 1
ATOM 11465 C CA . GLU F 6 3 ? -54.505 67.944 -9.066 1.00 114.60 3 GLU F CA 1
ATOM 11466 C C . GLU F 6 3 ? -54.045 68.971 -8.035 1.00 106.44 3 GLU F C 1
ATOM 11467 O O . GLU F 6 3 ? -53.345 69.931 -8.359 1.00 103.88 3 GLU F O 1
ATOM 11479 N N . GLU F 6 4 ? -54.440 68.748 -6.787 1.00 102.40 4 GLU F N 1
ATOM 11480 C CA . GLU F 6 4 ? -54.045 69.600 -5.674 1.00 99.89 4 GLU F CA 1
ATOM 11481 C C . GLU F 6 4 ? -52.539 69.484 -5.479 1.00 97.34 4 GLU F C 1
ATOM 11482 O O . GLU F 6 4 ? -51.853 70.466 -5.170 1.00 98.66 4 GLU F O 1
ATOM 11494 N N . MET F 6 5 ? -52.028 68.274 -5.681 1.00 94.07 5 MET F N 1
ATOM 11495 C CA . MET F 6 5 ? -50.602 68.014 -5.553 1.00 90.27 5 MET F CA 1
ATOM 11496 C C . MET F 6 5 ? -49.817 68.818 -6.582 1.00 93.08 5 MET F C 1
ATOM 11497 O O . MET F 6 5 ? -48.793 69.418 -6.255 1.00 93.98 5 MET F O 1
ATOM 11511 N N . LEU F 6 6 ? -50.300 68.827 -7.822 1.00 94.89 6 LEU F N 1
ATOM 11512 C CA . LEU F 6 6 ? -49.655 69.582 -8.892 1.00 96.91 6 LEU F CA 1
ATOM 11513 C C . LEU F 6 6 ? -49.594 71.065 -8.555 1.00 94.78 6 LEU F C 1
ATOM 11514 O O . LEU F 6 6 ? -48.517 71.657 -8.551 1.00 94.70 6 LEU F O 1
ATOM 11530 N N . TYR F 6 7 ? -50.753 71.657 -8.279 1.00 94.75 7 TYR F N 1
ATOM 11531 C CA . TYR F 6 7 ? -50.825 73.049 -7.845 1.00 96.49 7 TYR F CA 1
ATOM 11532 C C . TYR F 6 7 ? -49.805 73.310 -6.744 1.00 90.13 7 TYR F C 1
ATOM 11533 O O . TYR F 6 7 ? -48.951 74.195 -6.869 1.00 87.58 7 TYR F O 1
ATOM 11551 N N . ALA F 6 8 ? -49.886 72.511 -5.682 1.00 85.54 8 ALA F N 1
ATOM 11552 C CA . ALA F 6 8 ? -49.001 72.665 -4.537 1.00 81.57 8 ALA F CA 1
ATOM 11553 C C . ALA F 6 8 ? -47.533 72.633 -4.962 1.00 80.02 8 ALA F C 1
ATOM 11554 O O . ALA F 6 8 ? -46.750 73.496 -4.564 1.00 82.50 8 ALA F O 1
ATOM 11561 N N . ALA F 6 9 ? -47.173 71.655 -5.787 1.00 75.19 9 ALA F N 1
ATOM 11562 C CA . ALA F 6 9 ? -45.802 71.521 -6.275 1.00 70.18 9 ALA F CA 1
ATOM 11563 C C . ALA F 6 9 ? -45.362 72.729 -7.103 1.00 73.71 9 ALA F C 1
ATOM 11564 O O . ALA F 6 9 ? -44.401 73.420 -6.742 1.00 74.71 9 ALA F O 1
ATOM 11571 N N . LEU F 6 10 ? -46.060 72.977 -8.212 1.00 77.30 10 LEU F N 1
ATOM 11572 C CA . LEU F 6 10 ? -45.713 74.079 -9.109 1.00 79.74 10 LEU F CA 1
ATOM 11573 C C . LEU F 6 10 ? -45.615 75.404 -8.358 1.00 81.11 10 LEU F C 1
ATOM 11574 O O . LEU F 6 10 ? -44.641 76.138 -8.522 1.00 79.47 10 LEU F O 1
ATOM 11590 N N . LEU F 6 11 ? -46.616 75.701 -7.532 1.00 80.15 11 LEU F N 1
ATOM 11591 C CA . LEU F 6 11 ? -46.659 76.973 -6.814 1.00 79.01 11 LEU F CA 1
ATOM 11592 C C . LEU F 6 11 ? -45.598 77.060 -5.716 1.00 79.84 11 LEU F C 1
ATOM 11593 O O . LEU F 6 11 ? -44.897 78.068 -5.606 1.00 79.68 11 LEU F O 1
ATOM 11609 N N . SER F 6 12 ? -45.476 76.013 -4.902 1.00 80.49 12 SER F N 1
ATOM 11610 C CA . SER F 6 12 ? -44.487 76.021 -3.827 1.00 79.25 12 SER F CA 1
ATOM 11611 C C . SER F 6 12 ? -43.090 76.143 -4.416 1.00 82.07 12 SER F C 1
ATOM 11612 O O . SER F 6 12 ? -42.220 76.786 -3.836 1.00 84.61 12 SER F O 1
ATOM 11620 N N . PHE F 6 13 ? -42.882 75.539 -5.580 1.00 82.02 13 PHE F N 1
ATOM 11621 C CA . PHE F 6 13 ? -41.597 75.640 -6.259 1.00 80.90 13 PHE F CA 1
ATOM 11622 C C . PHE F 6 13 ? -41.436 76.986 -6.966 1.00 80.87 13 PHE F C 1
ATOM 11623 O O . PHE F 6 13 ? -40.365 77.584 -6.945 1.00 81.07 13 PHE F O 1
ATOM 11640 N N . GLY F 6 14 ? -42.512 77.460 -7.582 1.00 80.43 14 GLY F N 1
ATOM 11641 C CA . GLY F 6 14 ? -42.451 78.628 -8.441 1.00 81.72 14 GLY F CA 1
ATOM 11642 C C . GLY F 6 14 ? -42.454 79.973 -7.733 1.00 82.21 14 GLY F C 1
ATOM 11643 O O . GLY F 6 14 ? -41.687 80.862 -8.097 1.00 83.79 14 GLY F O 1
ATOM 11647 N N . LEU F 6 15 ? -43.314 80.135 -6.731 1.00 82.72 15 LEU F N 1
ATOM 11648 C CA . LEU F 6 15 ? -43.476 81.435 -6.077 1.00 87.01 15 LEU F CA 1
ATOM 11649 C C . LEU F 6 15 ? -42.238 81.861 -5.279 1.00 89.21 15 LEU F C 1
ATOM 11650 O O . LEU F 6 15 ? -42.094 83.035 -4.914 1.00 90.14 15 LEU F O 1
ATOM 11666 N N . ILE F 6 16 ? -41.345 80.910 -5.019 1.00 87.26 16 ILE F N 1
ATOM 11667 C CA . ILE F 6 16 ? -40.069 81.208 -4.378 1.00 85.93 16 ILE F CA 1
ATOM 11668 C C . ILE F 6 16 ? -39.250 82.160 -5.239 1.00 85.32 16 ILE F C 1
ATOM 11669 O O . ILE F 6 16 ? -38.630 83.101 -4.737 1.00 84.69 16 ILE F O 1
ATOM 11685 N N . PHE F 6 17 ? -39.240 81.898 -6.539 1.00 84.90 17 PHE F N 1
ATOM 11686 C CA . PHE F 6 17 ? -38.512 82.737 -7.476 1.00 86.31 17 PHE F CA 1
ATOM 11687 C C . PHE F 6 17 ? -39.188 84.096 -7.616 1.00 85.60 17 PHE F C 1
ATOM 11688 O O . PHE F 6 17 ? -38.522 85.105 -7.843 1.00 87.19 17 PHE F O 1
ATOM 11705 N N . VAL F 6 18 ? -40.510 84.123 -7.465 1.00 81.53 18 VAL F N 1
ATOM 11706 C CA . VAL F 6 18 ? -41.248 85.380 -7.495 1.00 79.38 18 VAL F CA 1
ATOM 11707 C C . VAL F 6 18 ? -40.844 86.234 -6.297 1.00 81.69 18 VAL F C 1
ATOM 11708 O O . VAL F 6 18 ? -40.484 87.405 -6.452 1.00 83.11 18 VAL F O 1
ATOM 11721 N N . GLY F 6 19 ? -40.896 85.643 -5.106 1.00 82.34 19 GLY F N 1
ATOM 11722 C CA . GLY F 6 19 ? -40.461 86.332 -3.901 1.00 85.37 19 GLY F CA 1
ATOM 11723 C C . GLY F 6 19 ? -39.013 86.786 -3.991 1.00 89.21 19 GLY F C 1
ATOM 11724 O O . GLY F 6 19 ? -38.679 87.919 -3.629 1.00 93.28 19 GLY F O 1
ATOM 11728 N N . TRP F 6 20 ? -38.157 85.892 -4.477 1.00 84.32 20 TRP F N 1
ATOM 11729 C CA . TRP F 6 20 ? -36.749 86.193 -4.680 1.00 78.68 20 TRP F CA 1
ATOM 11730 C C . TRP F 6 20 ? -36.587 87.421 -5.577 1.00 79.91 20 TRP F C 1
ATOM 11731 O O . TRP F 6 20 ? -36.013 88.444 -5.169 1.00 80.61 20 TRP F O 1
ATOM 11752 N N . GLY F 6 21 ? -37.099 87.313 -6.798 1.00 79.67 21 GLY F N 1
ATOM 11753 C CA . GLY F 6 21 ? -37.018 88.396 -7.759 1.00 81.21 21 GLY F CA 1
ATOM 11754 C C . GLY F 6 21 ? -37.559 89.681 -7.172 1.00 81.77 21 GLY F C 1
ATOM 11755 O O . GLY F 6 21 ? -36.980 90.747 -7.369 1.00 82.97 21 GLY F O 1
ATOM 11759 N N . LEU F 6 22 ? -38.661 89.575 -6.434 1.00 83.89 22 LEU F N 1
ATOM 11760 C CA . LEU F 6 22 ? -39.257 90.737 -5.782 1.00 89.83 22 LEU F CA 1
ATOM 11761 C C . LEU F 6 22 ? -38.254 91.391 -4.833 1.00 93.92 22 LEU F C 1
ATOM 11762 O O . LEU F 6 22 ? -38.002 92.596 -4.915 1.00 96.64 22 LEU F O 1
ATOM 11778 N N . GLY F 6 23 ? -37.682 90.590 -3.937 1.00 94.70 23 GLY F N 1
ATOM 11779 C CA . GLY F 6 23 ? -36.662 91.076 -3.022 1.00 96.11 23 GLY F CA 1
ATOM 11780 C C . GLY F 6 23 ? -35.536 91.786 -3.755 1.00 98.92 23 GLY F C 1
ATOM 11781 O O . GLY F 6 23 ? -35.161 92.913 -3.407 1.00 102.33 23 GLY F O 1
ATOM 11785 N N . VAL F 6 24 ? -35.004 91.131 -4.783 1.00 93.62 24 VAL F N 1
ATOM 11786 C CA . VAL F 6 24 ? -33.984 91.749 -5.621 1.00 87.55 24 VAL F CA 1
ATOM 11787 C C . VAL F 6 24 ? -34.493 93.071 -6.197 1.00 88.88 24 VAL F C 1
ATOM 11788 O O . VAL F 6 24 ? -33.756 94.054 -6.262 1.00 89.89 24 VAL F O 1
ATOM 11801 N N . LEU F 6 25 ? -35.757 93.090 -6.606 1.00 89.60 25 LEU F N 1
ATOM 11802 C CA . LEU F 6 25 ? -36.355 94.289 -7.179 1.00 94.47 25 LEU F CA 1
ATOM 11803 C C . LEU F 6 25 ? -36.349 95.440 -6.175 1.00 97.25 25 LEU F C 1
ATOM 11804 O O . LEU F 6 25 ? -35.957 96.557 -6.512 1.00 99.90 25 LEU F O 1
ATOM 11820 N N . LEU F 6 26 ? -36.793 95.172 -4.948 1.00 96.68 26 LEU F N 1
ATOM 11821 C CA . LEU F 6 26 ? -36.726 96.176 -3.884 1.00 97.71 26 LEU F CA 1
ATOM 11822 C C . LEU F 6 26 ? -35.279 96.640 -3.650 1.00 98.22 26 LEU F C 1
ATOM 11823 O O . LEU F 6 26 ? -35.010 97.845 -3.512 1.00 102.69 26 LEU F O 1
ATOM 11839 N N . LEU F 6 27 ? -34.354 95.682 -3.591 1.00 93.27 27 LEU F N 1
ATOM 11840 C CA . LEU F 6 27 ? -32.932 96.004 -3.454 1.00 88.35 27 LEU F CA 1
ATOM 11841 C C . LEU F 6 27 ? -32.470 96.956 -4.547 1.00 93.24 27 LEU F C 1
ATOM 11842 O O . LEU F 6 27 ? -31.752 97.916 -4.275 1.00 96.14 27 LEU F O 1
ATOM 11858 N N . LYS F 6 28 ? -32.877 96.684 -5.782 1.00 94.26 28 LYS F N 1
ATOM 11859 C CA . LYS F 6 28 ? -32.529 97.553 -6.901 1.00 98.63 28 LYS F CA 1
ATOM 11860 C C . LYS F 6 28 ? -33.206 98.913 -6.778 1.00 98.70 28 LYS F C 1
ATOM 11861 O O . LYS F 6 28 ? -32.604 99.939 -7.092 1.00 99.96 28 LYS F O 1
ATOM 11880 N N . ILE F 6 29 ? -34.457 98.914 -6.326 1.00 97.82 29 ILE F N 1
ATOM 11881 C CA . ILE F 6 29 ? -35.206 100.158 -6.156 1.00 100.66 29 ILE F CA 1
ATOM 11882 C C . ILE F 6 29 ? -34.535 101.085 -5.142 1.00 106.54 29 ILE F C 1
ATOM 11883 O O . ILE F 6 29 ? -34.438 102.289 -5.380 1.00 109.76 29 ILE F O 1
ATOM 11899 N N . GLN F 6 30 ? -34.072 100.539 -4.019 1.00 110.15 30 GLN F N 1
ATOM 11900 C CA . GLN F 6 30 ? -33.399 101.376 -3.019 1.00 116.74 30 GLN F CA 1
ATOM 11901 C C . GLN F 6 30 ? -31.973 101.716 -3.437 1.00 122.13 30 GLN F C 1
ATOM 11902 O O . GLN F 6 30 ? -31.469 102.798 -3.138 1.00 124.16 30 GLN F O 1
ATOM 11916 N N . GLY F 6 31 ? -31.328 100.780 -4.125 1.00 125.38 31 GLY F N 1
ATOM 11917 C CA . GLY F 6 31 ? -29.967 100.970 -4.597 1.00 130.78 31 GLY F CA 1
ATOM 11918 C C . GLY F 6 31 ? -28.915 100.612 -3.560 1.00 132.88 31 GLY F C 1
ATOM 11919 O O . GLY F 6 31 ? -28.359 101.493 -2.900 1.00 134.50 31 GLY F O 1
ATOM 11923 N N . ALA F 6 32 ? -28.639 99.316 -3.423 1.00 131.59 32 ALA F N 1
ATOM 11924 C CA . ALA F 6 32 ? -27.667 98.823 -2.451 1.00 129.30 32 ALA F CA 1
ATOM 11925 C C . ALA F 6 32 ? -26.320 98.559 -3.119 1.00 130.71 32 ALA F C 1
ATOM 11926 O O . ALA F 6 32 ? -25.321 98.303 -2.444 1.00 129.81 32 ALA F O 1
ATOM 11933 N N . GLU G 7 3 ? -53.198 63.399 1.836 1.00 88.41 3 GLU G N 1
ATOM 11934 C CA . GLU G 7 3 ? -52.942 64.831 1.727 1.00 90.02 3 GLU G CA 1
ATOM 11935 C C . GLU G 7 3 ? -52.067 65.135 0.517 1.00 87.59 3 GLU G C 1
ATOM 11936 O O . GLU G 7 3 ? -50.847 65.241 0.635 1.00 86.29 3 GLU G O 1
ATOM 11947 N N . PRO G 7 4 ? -52.691 65.266 -0.662 1.00 87.13 4 PRO G N 1
ATOM 11948 C CA . PRO G 7 4 ? -51.967 65.598 -1.893 1.00 88.93 4 PRO G CA 1
ATOM 11949 C C . PRO G 7 4 ? -51.226 66.927 -1.789 1.00 88.46 4 PRO G C 1
ATOM 11950 O O . PRO G 7 4 ? -50.093 67.043 -2.267 1.00 92.82 4 PRO G O 1
ATOM 11961 N N . LEU G 7 5 ? -51.875 67.912 -1.174 1.00 82.58 5 LEU G N 1
ATOM 11962 C CA . LEU G 7 5 ? -51.293 69.235 -0.989 1.00 77.78 5 LEU G CA 1
ATOM 11963 C C . LEU G 7 5 ? -49.939 69.122 -0.302 1.00 77.15 5 LEU G C 1
ATOM 11964 O O . LEU G 7 5 ? -48.943 69.710 -0.747 1.00 78.48 5 LEU G O 1
ATOM 11980 N N . LEU G 7 6 ? -49.911 68.352 0.782 1.00 72.26 6 LEU G N 1
ATOM 11981 C CA . LEU G 7 6 ? -48.689 68.139 1.535 1.00 68.94 6 LEU G CA 1
ATOM 11982 C C . LEU G 7 6 ? -47.611 67.581 0.614 1.00 69.17 6 LEU G C 1
ATOM 11983 O O . LEU G 7 6 ? -46.506 68.112 0.555 1.00 71.41 6 LEU G O 1
ATOM 11999 N N . ASP G 7 7 ? -47.945 66.526 -0.122 1.00 68.03 7 ASP G N 1
ATOM 12000 C CA . ASP G 7 7 ? -46.981 65.861 -0.996 1.00 69.91 7 ASP G CA 1
ATOM 12001 C C . ASP G 7 7 ? -46.443 66.811 -2.065 1.00 73.60 7 ASP G C 1
ATOM 12002 O O . ASP G 7 7 ? -45.240 66.805 -2.386 1.00 75.85 7 ASP G O 1
ATOM 12011 N N . GLY G 7 8 ? -47.334 67.629 -2.615 1.00 73.37 8 GLY G N 1
ATOM 12012 C CA . GLY G 7 8 ? -46.932 68.646 -3.568 1.00 78.15 8 GLY G CA 1
ATOM 12013 C C . GLY G 7 8 ? -45.951 69.621 -2.945 1.00 80.51 8 GLY G C 1
ATOM 12014 O O . GLY G 7 8 ? -44.900 69.913 -3.529 1.00 85.66 8 GLY G O 1
ATOM 12018 N N . LEU G 7 9 ? -46.287 70.115 -1.755 1.00 76.54 9 LEU G N 1
ATOM 12019 C CA . LEU G 7 9 ? -45.400 71.012 -1.017 1.00 76.64 9 LEU G CA 1
ATOM 12020 C C . LEU G 7 9 ? -44.040 70.373 -0.776 1.00 76.34 9 LEU G C 1
ATOM 12021 O O . LEU G 7 9 ? -42.999 71.004 -0.994 1.00 78.65 9 LEU G O 1
ATOM 12037 N N . VAL G 7 10 ? -44.057 69.122 -0.323 1.00 71.29 10 VAL G N 1
ATOM 12038 C CA . VAL G 7 10 ? -42.830 68.380 -0.077 1.00 69.52 10 VAL G CA 1
ATOM 12039 C C . VAL G 7 10 ? -41.970 68.379 -1.331 1.00 74.07 10 VAL G C 1
ATOM 12040 O O . VAL G 7 10 ? -40.862 68.915 -1.318 1.00 75.77 10 VAL G O 1
ATOM 12053 N N . LEU G 7 11 ? -42.479 67.798 -2.415 1.00 75.37 11 LEU G N 1
ATOM 12054 C CA . LEU G 7 11 ? -41.675 67.673 -3.630 1.00 78.56 11 LEU G CA 1
ATOM 12055 C C . LEU G 7 11 ? -41.184 69.031 -4.143 1.00 82.35 11 LEU G C 1
ATOM 12056 O O . LEU G 7 11 ? -39.994 69.199 -4.454 1.00 84.38 11 LEU G O 1
ATOM 12072 N N . GLY G 7 12 ? -42.095 70.000 -4.211 1.00 83.16 12 GLY G N 1
ATOM 12073 C CA . GLY G 7 12 ? -41.746 71.337 -4.657 1.00 86.34 12 GLY G CA 1
ATOM 12074 C C . GLY G 7 12 ? -40.625 71.957 -3.841 1.00 88.21 12 GLY G C 1
ATOM 12075 O O . GLY G 7 12 ? -39.594 72.362 -4.390 1.00 92.71 12 GLY G O 1
ATOM 12079 N N . LEU G 7 13 ? -40.815 72.025 -2.526 1.00 83.57 13 LEU G N 1
ATOM 12080 C CA . LEU G 7 13 ? -39.806 72.611 -1.647 1.00 79.72 13 LEU G CA 1
ATOM 12081 C C . LEU G 7 13 ? -38.488 71.830 -1.658 1.00 76.17 13 LEU G C 1
ATOM 12082 O O . LEU G 7 13 ? -37.414 72.424 -1.580 1.00 78.42 13 LEU G O 1
ATOM 12098 N N . VAL G 7 14 ? -38.567 70.507 -1.746 1.00 69.29 14 VAL G N 1
ATOM 12099 C CA . VAL G 7 14 ? -37.367 69.688 -1.818 1.00 63.70 14 VAL G CA 1
ATOM 12100 C C . VAL G 7 14 ? -36.552 70.052 -3.055 1.00 65.24 14 VAL G C 1
ATOM 12101 O O . VAL G 7 14 ? -35.370 70.403 -2.950 1.00 66.44 14 VAL G O 1
ATOM 12114 N N . PHE G 7 15 ? -37.176 69.968 -4.227 1.00 68.41 15 PHE G N 1
ATOM 12115 C CA . PHE G 7 15 ? -36.468 70.282 -5.467 1.00 74.81 15 PHE G CA 1
ATOM 12116 C C . PHE G 7 15 ? -35.958 71.724 -5.497 1.00 75.42 15 PHE G C 1
ATOM 12117 O O . PHE G 7 15 ? -34.806 71.979 -5.876 1.00 77.40 15 PHE G O 1
ATOM 12134 N N . ALA G 7 16 ? -36.806 72.662 -5.086 1.00 72.99 16 ALA G N 1
ATOM 12135 C CA . ALA G 7 16 ? -36.397 74.059 -5.010 1.00 73.99 16 ALA G CA 1
ATOM 12136 C C . ALA G 7 16 ? -35.179 74.232 -4.096 1.00 76.32 16 ALA G C 1
ATOM 12137 O O . ALA G 7 16 ? -34.194 74.868 -4.478 1.00 78.35 16 ALA G O 1
ATOM 12144 N N . THR G 7 17 ? -35.250 73.656 -2.898 1.00 74.42 17 THR G N 1
ATOM 12145 C CA . THR G 7 17 ? -34.165 73.745 -1.925 1.00 75.63 17 THR G CA 1
ATOM 12146 C C . THR G 7 17 ? -32.862 73.160 -2.483 1.00 79.03 17 THR G C 1
ATOM 12147 O O . THR G 7 17 ? -31.808 73.805 -2.423 1.00 79.79 17 THR G O 1
ATOM 12158 N N . LEU G 7 18 ? -32.934 71.947 -3.027 1.00 76.35 18 LEU G N 1
ATOM 12159 C CA . LEU G 7 18 ? -31.752 71.307 -3.594 1.00 74.78 18 LEU G CA 1
ATOM 12160 C C . LEU G 7 18 ? -31.141 72.185 -4.674 1.00 77.30 18 LEU G C 1
ATOM 12161 O O . LEU G 7 18 ? -29.924 72.426 -4.689 1.00 80.54 18 LEU G O 1
ATOM 12177 N N . GLY G 7 19 ? -31.991 72.665 -5.577 1.00 76.04 19 GLY G N 1
ATOM 12178 C CA . GLY G 7 19 ? -31.537 73.541 -6.638 1.00 76.06 19 GLY G CA 1
ATOM 12179 C C . GLY G 7 19 ? -30.840 74.763 -6.074 1.00 77.51 19 GLY G C 1
ATOM 12180 O O . GLY G 7 19 ? -29.735 75.115 -6.500 1.00 78.95 19 GLY G O 1
ATOM 12184 N N . GLY G 7 20 ? -31.483 75.398 -5.098 1.00 76.57 20 GLY G N 1
ATOM 12185 C CA . GLY G 7 20 ? -30.932 76.583 -4.466 1.00 77.82 20 GLY G CA 1
ATOM 12186 C C . GLY G 7 20 ? -29.580 76.328 -3.820 1.00 78.04 20 GLY G C 1
ATOM 12187 O O . GLY G 7 20 ? -28.665 77.148 -3.925 1.00 79.06 20 GLY G O 1
ATOM 12191 N N . LEU G 7 21 ? -29.455 75.185 -3.151 1.00 76.34 21 LEU G N 1
ATOM 12192 C CA . LEU G 7 21 ? -28.198 74.787 -2.516 1.00 74.93 21 LEU G CA 1
ATOM 12193 C C . LEU G 7 21 ? -27.085 74.588 -3.546 1.00 76.69 21 LEU G C 1
ATOM 12194 O O . LEU G 7 21 ? -25.972 75.098 -3.374 1.00 78.48 21 LEU G O 1
ATOM 12210 N N . PHE G 7 22 ? -27.373 73.849 -4.613 1.00 76.08 22 PHE G N 1
ATOM 12211 C CA . PHE G 7 22 ? -26.362 73.652 -5.652 1.00 78.56 22 PHE G CA 1
ATOM 12212 C C . PHE G 7 22 ? -26.013 74.968 -6.347 1.00 83.02 22 PHE G C 1
ATOM 12213 O O . PHE G 7 22 ? -24.861 75.196 -6.735 1.00 85.99 22 PHE G O 1
ATOM 12230 N N . TYR G 7 23 ? -27.003 75.842 -6.489 1.00 84.21 23 TYR G N 1
ATOM 12231 C CA . TYR G 7 23 ? -26.756 77.170 -7.034 1.00 87.51 23 TYR G CA 1
ATOM 12232 C C . TYR G 7 23 ? -25.833 77.977 -6.124 1.00 88.17 23 TYR G C 1
ATOM 12233 O O . TYR G 7 23 ? -24.907 78.645 -6.592 1.00 89.74 23 TYR G O 1
ATOM 12251 N N . ALA G 7 24 ? -26.106 77.923 -4.823 1.00 86.59 24 ALA G N 1
ATOM 12252 C CA . ALA G 7 24 ? -25.287 78.609 -3.827 1.00 85.93 24 ALA G CA 1
ATOM 12253 C C . ALA G 7 24 ? -23.863 78.070 -3.816 1.00 86.18 24 ALA G C 1
ATOM 12254 O O . ALA G 7 24 ? -22.904 78.827 -3.652 1.00 86.60 24 ALA G O 1
ATOM 12261 N N . ALA G 7 25 ? -23.729 76.758 -3.975 1.00 84.32 25 ALA G N 1
ATOM 12262 C CA . ALA G 7 25 ? -22.411 76.142 -4.055 1.00 82.84 25 ALA G CA 1
ATOM 12263 C C . ALA G 7 25 ? -21.661 76.622 -5.297 1.00 84.95 25 ALA G C 1
ATOM 12264 O O . ALA G 7 25 ? -20.512 77.056 -5.210 1.00 87.22 25 ALA G O 1
ATOM 12271 N N . TYR G 7 26 ? -22.318 76.534 -6.452 1.00 85.27 26 TYR G N 1
ATOM 12272 C CA . TYR G 7 26 ? -21.717 76.937 -7.728 1.00 88.26 26 TYR G CA 1
ATOM 12273 C C . TYR G 7 26 ? -21.309 78.410 -7.741 1.00 89.55 26 TYR G C 1
ATOM 12274 O O . TYR G 7 26 ? -20.228 78.777 -8.232 1.00 90.74 26 TYR G O 1
ATOM 12292 N N . GLN G 7 27 ? -22.193 79.248 -7.209 1.00 90.70 27 GLN G N 1
ATOM 12293 C CA . GLN G 7 27 ? -21.949 80.681 -7.127 1.00 94.92 27 GLN G CA 1
ATOM 12294 C C . GLN G 7 27 ? -20.632 80.967 -6.405 1.00 93.24 27 GLN G C 1
ATOM 12295 O O . GLN G 7 27 ? -19.857 81.820 -6.835 1.00 93.38 27 GLN G O 1
ATOM 12309 N N . GLN G 7 28 ? -20.380 80.243 -5.317 1.00 93.36 28 GLN G N 1
ATOM 12310 C CA . GLN G 7 28 ? -19.125 80.371 -4.574 1.00 94.33 28 GLN G CA 1
ATOM 12311 C C . GLN G 7 28 ? -17.992 79.633 -5.270 1.00 95.69 28 GLN G C 1
ATOM 12312 O O . GLN G 7 28 ? -16.825 79.999 -5.133 1.00 97.52 28 GLN G O 1
ATOM 12326 N N . TYR G 7 29 ? -18.336 78.577 -5.999 1.00 96.67 29 TYR G N 1
ATOM 12327 C CA . TYR G 7 29 ? -17.345 77.847 -6.775 1.00 101.54 29 TYR G CA 1
ATOM 12328 C C . TYR G 7 29 ? -16.658 78.787 -7.768 1.00 107.74 29 TYR G C 1
ATOM 12329 O O . TYR G 7 29 ? -15.430 78.859 -7.806 1.00 104.79 29 TYR G O 1
ATOM 12347 N N . LYS G 7 30 ? -17.446 79.530 -8.544 1.00 116.56 30 LYS G N 1
ATOM 12348 C CA . LYS G 7 30 ? -16.874 80.419 -9.562 1.00 128.59 30 LYS G CA 1
ATOM 12349 C C . LYS G 7 30 ? -16.133 81.620 -8.976 1.00 137.16 30 LYS G C 1
ATOM 12350 O O . LYS G 7 30 ? -15.024 81.930 -9.406 1.00 139.12 30 LYS G O 1
ATOM 12369 N N . ARG G 7 31 ? -16.756 82.301 -8.017 1.00 145.46 31 ARG G N 1
ATOM 12370 C CA . ARG G 7 31 ? -16.150 83.466 -7.370 1.00 156.66 31 ARG G CA 1
ATOM 12371 C C . ARG G 7 31 ? -15.953 83.235 -5.876 1.00 160.70 31 ARG G C 1
ATOM 12372 O O . ARG G 7 31 ? -16.818 83.588 -5.076 1.00 159.15 31 ARG G O 1
ATOM 12393 N N . PRO G 7 32 ? -14.811 82.643 -5.491 1.00 168.35 32 PRO G N 1
ATOM 12394 C CA . PRO G 7 32 ? -14.556 82.365 -4.072 1.00 171.86 32 PRO G CA 1
ATOM 12395 C C . PRO G 7 32 ? -14.493 83.623 -3.210 1.00 178.22 32 PRO G C 1
ATOM 12396 O O . PRO G 7 32 ? -13.702 84.525 -3.485 1.00 180.35 32 PRO G O 1
ATOM 12407 N N . ASN G 7 33 ? -15.323 83.671 -2.172 1.00 181.81 33 ASN G N 1
ATOM 12408 C CA . ASN G 7 33 ? -15.274 84.754 -1.198 1.00 189.26 33 ASN G CA 1
ATOM 12409 C C . ASN G 7 33 ? -13.934 84.726 -0.470 1.00 190.15 33 ASN G C 1
ATOM 12410 O O . ASN G 7 33 ? -13.136 83.808 -0.664 1.00 188.97 33 ASN G O 1
ATOM 12421 N N . GLU G 7 34 ? -13.680 85.730 0.362 1.00 192.33 34 GLU G N 1
ATOM 12422 C CA . GLU G 7 34 ? -12.460 85.752 1.155 1.00 189.68 34 GLU G CA 1
ATOM 12423 C C . GLU G 7 34 ? -12.434 84.522 2.059 1.00 203.38 34 GLU G C 1
ATOM 12424 O O . GLU G 7 34 ? -13.463 84.130 2.611 1.00 202.47 34 GLU G O 1
ATOM 12436 N N . LEU G 7 35 ? -11.257 83.914 2.195 1.00 220.11 35 LEU G N 1
ATOM 12437 C CA . LEU G 7 35 ? -11.102 82.662 2.935 1.00 234.21 35 LEU G CA 1
ATOM 12438 C C . LEU G 7 35 ? -11.978 81.565 2.329 1.00 236.34 35 LEU G C 1
ATOM 12439 O O . LEU G 7 35 ? -12.418 80.652 3.028 1.00 241.35 35 LEU G O 1
ATOM 12455 N N . GLY G 7 36 ? -12.223 81.664 1.025 1.00 228.38 36 GLY G N 1
ATOM 12456 C CA . GLY G 7 36 ? -13.065 80.710 0.325 1.00 213.17 36 GLY G CA 1
ATOM 12457 C C . GLY G 7 36 ? -12.410 79.351 0.175 1.00 198.29 36 GLY G C 1
ATOM 12458 O O . GLY G 7 36 ? -11.757 79.075 -0.833 1.00 196.13 36 GLY G O 1
ATOM 12462 N N . GLY G 7 37 ? -12.593 78.500 1.180 1.00 181.52 37 GLY G N 1
ATOM 12463 C CA . GLY G 7 37 ? -12.013 77.171 1.177 1.00 167.26 37 GLY G CA 1
ATOM 12464 C C . GLY G 7 37 ? -11.642 76.720 2.575 1.00 152.92 37 GLY G C 1
ATOM 12465 O O . GLY G 7 37 ? -12.357 75.932 3.191 1.00 144.98 37 GLY G O 1
ATOM 12469 N N . GLU H 8 2 ? -66.594 83.575 -3.769 1.00 120.18 2 GLU H N 1
ATOM 12470 C CA . GLU H 8 2 ? -65.265 83.095 -4.132 1.00 118.97 2 GLU H CA 1
ATOM 12471 C C . GLU H 8 2 ? -64.217 83.628 -3.161 1.00 115.04 2 GLU H C 1
ATOM 12472 O O . GLU H 8 2 ? -63.083 83.918 -3.543 1.00 117.12 2 GLU H O 1
ATOM 12483 N N . ILE H 8 3 ? -64.606 83.757 -1.899 1.00 107.73 3 ILE H N 1
ATOM 12484 C CA . ILE H 8 3 ? -63.691 84.200 -0.860 1.00 98.44 3 ILE H CA 1
ATOM 12485 C C . ILE H 8 3 ? -62.603 83.146 -0.630 1.00 96.20 3 ILE H C 1
ATOM 12486 O O . ILE H 8 3 ? -61.490 83.470 -0.210 1.00 96.18 3 ILE H O 1
ATOM 12502 N N . ASP H 8 4 ? -62.921 81.888 -0.927 1.00 93.11 4 ASP H N 1
ATOM 12503 C CA . ASP H 8 4 ? -61.971 80.791 -0.754 1.00 91.10 4 ASP H CA 1
ATOM 12504 C C . ASP H 8 4 ? -60.720 81.005 -1.604 1.00 90.23 4 ASP H C 1
ATOM 12505 O O . ASP H 8 4 ? -59.583 80.767 -1.156 1.00 91.42 4 ASP H O 1
ATOM 12514 N N . VAL H 8 5 ? -60.943 81.451 -2.836 1.00 87.34 5 VAL H N 1
ATOM 12515 C CA . VAL H 8 5 ? -59.854 81.741 -3.758 1.00 85.54 5 VAL H CA 1
ATOM 12516 C C . VAL H 8 5 ? -58.919 82.771 -3.130 1.00 82.60 5 VAL H C 1
ATOM 12517 O O . VAL H 8 5 ? -57.702 82.568 -3.073 1.00 81.46 5 VAL H O 1
ATOM 12530 N N . LEU H 8 6 ? -59.499 83.867 -2.648 1.00 79.15 6 LEU H N 1
ATOM 12531 C CA . LEU H 8 6 ? -58.740 84.888 -1.937 1.00 76.74 6 LEU H CA 1
ATOM 12532 C C . LEU H 8 6 ? -58.028 84.254 -0.744 1.00 74.70 6 LEU H C 1
ATOM 12533 O O . LEU H 8 6 ? -56.890 84.606 -0.422 1.00 73.54 6 LEU H O 1
ATOM 12549 N N . GLY H 8 7 ? -58.718 83.317 -0.096 1.00 73.28 7 GLY H N 1
ATOM 12550 C CA . GLY H 8 7 ? -58.158 82.559 1.008 1.00 71.51 7 GLY H CA 1
ATOM 12551 C C . GLY H 8 7 ? -56.848 81.882 0.650 1.00 71.59 7 GLY H C 1
ATOM 12552 O O . GLY H 8 7 ? -55.865 82.031 1.368 1.00 69.86 7 GLY H O 1
ATOM 12556 N N . TRP H 8 8 ? -56.829 81.137 -0.453 1.00 72.44 8 TRP H N 1
ATOM 12557 C CA . TRP H 8 8 ? -55.589 80.493 -0.904 1.00 74.00 8 TRP H CA 1
ATOM 12558 C C . TRP H 8 8 ? -54.546 81.518 -1.369 1.00 76.97 8 TRP H C 1
ATOM 12559 O O . TRP H 8 8 ? -53.348 81.427 -1.034 1.00 77.68 8 TRP H O 1
ATOM 12580 N N . VAL H 8 9 ? -55.011 82.487 -2.150 1.00 76.84 9 VAL H N 1
ATOM 12581 C CA . VAL H 8 9 ? -54.165 83.574 -2.609 1.00 75.03 9 VAL H CA 1
ATOM 12582 C C . VAL H 8 9 ? -53.419 84.159 -1.422 1.00 74.99 9 VAL H C 1
ATOM 12583 O O . VAL H 8 9 ? -52.231 84.446 -1.520 1.00 78.11 9 VAL H O 1
ATOM 12596 N N . ALA H 8 10 ? -54.111 84.315 -0.296 1.00 72.89 10 ALA H N 1
ATOM 12597 C CA . ALA H 8 10 ? -53.470 84.825 0.914 1.00 70.73 10 ALA H CA 1
ATOM 12598 C C . ALA H 8 10 ? -52.246 83.985 1.283 1.00 67.13 10 ALA H C 1
ATOM 12599 O O . ALA H 8 10 ? -51.145 84.524 1.407 1.00 66.41 10 ALA H O 1
ATOM 12606 N N . LEU H 8 11 ? -52.440 82.673 1.429 1.00 66.46 11 LEU H N 1
ATOM 12607 C CA . LEU H 8 11 ? -51.343 81.744 1.717 1.00 67.15 11 LEU H CA 1
ATOM 12608 C C . LEU H 8 11 ? -50.173 81.944 0.761 1.00 68.76 11 LEU H C 1
ATOM 12609 O O . LEU H 8 11 ? -49.013 82.077 1.190 1.00 66.26 11 LEU H O 1
ATOM 12625 N N . LEU H 8 12 ? -50.486 81.950 -0.533 1.00 70.50 12 LEU H N 1
ATOM 12626 C CA . LEU H 8 12 ? -49.472 82.166 -1.563 1.00 73.95 12 LEU H CA 1
ATOM 12627 C C . LEU H 8 12 ? -48.732 83.496 -1.362 1.00 77.86 12 LEU H C 1
ATOM 12628 O O . LEU H 8 12 ? -47.503 83.561 -1.457 1.00 79.67 12 LEU H O 1
ATOM 12644 N N . VAL H 8 13 ? -49.492 84.549 -1.078 1.00 79.00 13 VAL H N 1
ATOM 12645 C CA . VAL H 8 13 ? -48.933 85.887 -0.927 1.00 79.69 13 VAL H CA 1
ATOM 12646 C C . VAL H 8 13 ? -48.052 86.003 0.317 1.00 78.03 13 VAL H C 1
ATOM 12647 O O . VAL H 8 13 ? -47.034 86.688 0.274 1.00 79.60 13 VAL H O 1
ATOM 12660 N N . VAL H 8 14 ? -48.430 85.359 1.424 1.00 75.95 14 VAL H N 1
ATOM 12661 C CA . VAL H 8 14 ? -47.547 85.370 2.603 1.00 74.21 14 VAL H CA 1
ATOM 12662 C C . VAL H 8 14 ? -46.286 84.583 2.313 1.00 72.76 14 VAL H C 1
ATOM 12663 O O . VAL H 8 14 ? -45.187 85.016 2.660 1.00 73.86 14 VAL H O 1
ATOM 12676 N N . PHE H 8 15 ? -46.447 83.420 1.688 1.00 72.03 15 PHE H N 1
ATOM 12677 C CA . PHE H 8 15 ? -45.295 82.615 1.313 1.00 70.19 15 PHE H CA 1
ATOM 12678 C C . PHE H 8 15 ? -44.328 83.411 0.446 1.00 70.33 15 PHE H C 1
ATOM 12679 O O . PHE H 8 15 ? -43.125 83.383 0.676 1.00 70.78 15 PHE H O 1
ATOM 12696 N N . THR H 8 16 ? -44.855 84.125 -0.541 1.00 70.66 16 THR H N 1
ATOM 12697 C CA . THR H 8 16 ? -44.014 84.939 -1.410 1.00 72.17 16 THR H CA 1
ATOM 12698 C C . THR H 8 16 ? -43.384 86.102 -0.647 1.00 72.67 16 THR H C 1
ATOM 12699 O O . THR H 8 16 ? -42.164 86.321 -0.695 1.00 74.54 16 THR H O 1
ATOM 12710 N N . TRP H 8 17 ? -44.229 86.841 0.060 1.00 69.63 17 TRP H N 1
ATOM 12711 C CA . TRP H 8 17 ? -43.819 88.070 0.722 1.00 68.35 17 TRP H CA 1
ATOM 12712 C C . TRP H 8 17 ? -42.770 87.808 1.788 1.00 68.92 17 TRP H C 1
ATOM 12713 O O . TRP H 8 17 ? -41.882 88.633 2.008 1.00 68.05 17 TRP H O 1
ATOM 12734 N N . SER H 8 18 ? -42.880 86.666 2.458 1.00 68.60 18 SER H N 1
ATOM 12735 C CA . SER H 8 18 ? -41.895 86.293 3.464 1.00 68.72 18 SER H CA 1
ATOM 12736 C C . SER H 8 18 ? -40.507 86.191 2.837 1.00 70.63 18 SER H C 1
ATOM 12737 O O . SER H 8 18 ? -39.557 86.816 3.312 1.00 70.32 18 SER H O 1
ATOM 12745 N N . ILE H 8 19 ? -40.395 85.416 1.763 1.00 71.45 19 ILE H N 1
ATOM 12746 C CA . ILE H 8 19 ? -39.132 85.299 1.052 1.00 76.37 19 ILE H CA 1
ATOM 12747 C C . ILE H 8 19 ? -38.686 86.685 0.600 1.00 81.75 19 ILE H C 1
ATOM 12748 O O . ILE H 8 19 ? -37.533 87.061 0.792 1.00 82.50 19 ILE H O 1
ATOM 12764 N N . ALA H 8 20 ? -39.608 87.448 0.020 1.00 84.89 20 ALA H N 1
ATOM 12765 C CA . ALA H 8 20 ? -39.296 88.796 -0.451 1.00 86.86 20 ALA H CA 1
ATOM 12766 C C . ALA H 8 20 ? -38.694 89.679 0.647 1.00 83.80 20 ALA H C 1
ATOM 12767 O O . ALA H 8 20 ? -37.676 90.339 0.438 1.00 85.20 20 ALA H O 1
ATOM 12774 N N . MET H 8 21 ? -39.323 89.685 1.816 1.00 79.69 21 MET H N 1
ATOM 12775 C CA . MET H 8 21 ? -38.891 90.546 2.911 1.00 76.76 21 MET H CA 1
ATOM 12776 C C . MET H 8 21 ? -37.599 90.038 3.545 1.00 75.03 21 MET H C 1
ATOM 12777 O O . MET H 8 21 ? -36.746 90.833 3.946 1.00 74.24 21 MET H O 1
ATOM 12791 N N . VAL H 8 22 ? -37.464 88.718 3.646 1.00 74.67 22 VAL H N 1
ATOM 12792 C CA . VAL H 8 22 ? -36.235 88.116 4.153 1.00 75.08 22 VAL H CA 1
ATOM 12793 C C . VAL H 8 22 ? -35.088 88.495 3.227 1.00 78.34 22 VAL H C 1
ATOM 12794 O O . VAL H 8 22 ? -34.024 88.916 3.679 1.00 80.36 22 VAL H O 1
ATOM 12807 N N . VAL H 8 23 ? -35.319 88.356 1.927 1.00 78.34 23 VAL H N 1
ATOM 12808 C CA . VAL H 8 23 ? -34.298 88.657 0.938 1.00 78.89 23 VAL H CA 1
ATOM 12809 C C . VAL H 8 23 ? -33.923 90.130 0.992 1.00 81.37 23 VAL H C 1
ATOM 12810 O O . VAL H 8 23 ? -32.758 90.468 1.180 1.00 83.17 23 VAL H O 1
ATOM 12823 N N . TRP H 8 24 ? -34.912 91.004 0.831 1.00 83.53 24 TRP H N 1
ATOM 12824 C CA . TRP H 8 24 ? -34.664 92.442 0.872 1.00 85.89 24 TRP H CA 1
ATOM 12825 C C . TRP H 8 24 ? -33.977 92.825 2.174 1.00 85.76 24 TRP H C 1
ATOM 12826 O O . TRP H 8 24 ? -33.076 93.660 2.187 1.00 87.69 24 TRP H O 1
ATOM 12847 N N . GLY H 8 25 ? -34.402 92.194 3.265 1.00 85.91 25 GLY H N 1
ATOM 12848 C CA . GLY H 8 25 ? -33.855 92.475 4.579 1.00 87.03 25 GLY H CA 1
ATOM 12849 C C . GLY H 8 25 ? -32.354 92.297 4.680 1.00 88.66 25 GLY H C 1
ATOM 12850 O O . GLY H 8 25 ? -31.646 93.201 5.129 1.00 90.11 25 GLY H O 1
ATOM 12854 N N . ARG H 8 26 ? -31.867 91.135 4.263 1.00 87.61 26 ARG H N 1
ATOM 12855 C CA . ARG H 8 26 ? -30.455 90.813 4.399 1.00 89.20 26 ARG H CA 1
ATOM 12856 C C . ARG H 8 26 ? -29.734 90.788 3.050 1.00 91.09 26 ARG H C 1
ATOM 12857 O O . ARG H 8 26 ? -28.700 90.134 2.906 1.00 91.10 26 ARG H O 1
ATOM 12878 N N . ASN H 8 27 ? -30.265 91.529 2.080 1.00 92.64 27 ASN H N 1
ATOM 12879 C CA . ASN H 8 27 ? -29.703 91.553 0.732 1.00 92.61 27 ASN H CA 1
ATOM 12880 C C . ASN H 8 27 ? -29.594 90.131 0.189 1.00 96.42 27 ASN H C 1
ATOM 12881 O O . ASN H 8 27 ? -28.514 89.655 -0.164 1.00 97.72 27 ASN H O 1
ATOM 12892 N N . GLY H 8 28 ? -30.758 89.493 0.100 1.00 98.40 28 GLY H N 1
ATOM 12893 C CA . GLY H 8 28 ? -30.896 88.048 0.119 1.00 96.67 28 GLY H CA 1
ATOM 12894 C C . GLY H 8 28 ? -30.297 87.231 -0.998 1.00 98.26 28 GLY H C 1
ATOM 12895 O O . GLY H 8 28 ? -29.652 87.748 -1.909 1.00 101.51 28 GLY H O 1
ATOM 12899 N N . LEU H 8 29 ? -30.541 85.928 -0.909 1.00 97.82 29 LEU H N 1
ATOM 12900 C CA . LEU H 8 29 ? -29.903 84.940 -1.762 1.00 98.85 29 LEU H CA 1
ATOM 12901 C C . LEU H 8 29 ? -30.850 83.761 -1.969 1.00 90.66 29 LEU H C 1
ATOM 12902 O O . LEU H 8 29 ? -31.117 83.352 -3.099 1.00 86.32 29 LEU H O 1
#

Secondary structure (DSSP, 8-state):
-HHHHHHHHH-THHHHHHHHH-EE-TT--GGGGHHHHHHHHHHHHHHHHHHHTTT---STTTHHHHHHHHHHTSTTHHHHHHHHHHHHHHHHHHHHHHHHHHHTTTTTSTT-HHHHHHHHHHHHHHHHHHHHHHTTT-BHHHHHHHHHHTTGGGGSTTTHHHHHHHHHTSSS-SHHHHHHHHHIIIIIHHHHHHHHHHHHHHHHHHH------/---B---TT-HHHHHHHHTT--TTSSBEEIIIIITTTTHHHHHHHHHHHHHHHHHHSPPP--PBP-TT-PPSS----GGGHHHHHHHHH-SSHHHHHHHHHHHHHHHHHHHHHGGG----SGGG-HHHHHHHHHHHHHHHHHHHHHHS-GGGSSSTTT-/-HHHHHHH--S-SS-TTS--GGGGT--SB---EEE--SEE-SS-EEEEEEE----TT--EE-SSS-EE--EEEEEEEPPTT-EEPPGGGS-HHHHHHH-S---EESSTT-TTEEEEEEEETTT-SEEEEEEE---TTT-TT---EEEEEEEEEEES--SB-TTS-B-SSS-----S------------SSS--EE--B--SSSS---B--EESSS-----SS----SS---S------EEEEEEEEEEE--HHHHHHHHHHHHHHHHHHHHHHHHHHHHHHHHHTT--/----HHHHHHHHHHHHHHHHHHHHHHHHHHHHHHSPP-/-HHHHHHHHHHHHHHHHHHHHHHHHHT-/--HHHHHHHHHHHHHHHHHHHHHHHHHHHT-/-HHHHHHHHHHHHHHHHHHHHHHHHHHHSPPTT--/-HHHHHHHHHHHHHHHHHHHHHHHHT--

Solvent-accessible surface area: 41134 Å² total; per-residue (Å²): 143,104,102,72,130,86,52,146,129,118,112,60,66,56,115,49,77,74,56,64,59,34,42,24,4,71,9,18,14,36,29,36,28,16,23,42,24,14,51,13,0,21,102,18,24,125,42,8,18,101,0,30,55,123,32,22,84,47,48,65,111,74,0,46,52,0,6,70,83,1,22,56,91,6,42,60,0,29,23,9,25,0,8,27,67,1,0,32,1,15,9,6,0,19,19,50,5,40,49,22,20,22,18,4,9,3,11,1,13,149,29,17,35,119,19,22,35,6,19,12,55,19,24,73,11,6,41,36,31,16,37,15,17,70,2,20,30,17,16,6,61,0,13,21,16,2,83,73,50,2,26,30,19,87,24,49,110,133,69,1,89,101,67,0,49,100,78,12,26,26,100,80,16,25,67,46,0,0,71,110,17,39,50,26,27,52,128,65,15,27,163,73,1,45,74,49,19,100,80,17,80,104,43,65,138,162,36,7,40,7,6,6,9,112,30,110,91,147,18,73,84,96,47,97,147,6,137,62,74,39,93,130,28,33,1,16,17,91,9,1,27,24,14,102,25,0,9,49,46,10,3,97,29,0,24,86,16,3,21,48,0,24,2,13,0,5,0,5,4,2,2,4,64,46,18,71,76,28,43,62,194,6,79,20,94,150,39,49,26,28,25,30,28,36,25,36,37,0,27,54,71,31,29,128,86,163,63,80,1,22,98,69,52,39,59,73,36,107,30,71,41,96,27,0,100,113,26,55,147,42,181,103,28,1,3,81,71,10,90,107,16,16,89,110,34,78,134,30,21,126,52,65,38,91,25,8,69,0,1,68,73,86,104,123,94,6,84,42,29,37,142,184,120,25,92,72,16,40,119,65,58,80,82,53,1,48,45,81,35,9,77,2,7,30,18,44,38,27,104,30,93,73,91,15,72,7,74,28,52,51,17,7,52,27,67,47,31,16,78,0,18,0,50,0,58,23,90,72,173,72,93,9,7,11,73,78,28,60,140,82,32,12,82,1,9,4,9,0,31,7,11,130,31,4,86,42,4,55,145,149,88,28,69,152,132,15,118,157,86,12,39,140,20,169,33,66,53,3,98,169,78,32,72,19,6,3,5,2,23,65,16,62,2,124,141,31,57,83,0,11,0,3,0,13,2,14,36,15,104,103,57,149,129,16,49,45,4,28,67,33,1,34,1,1,0,13,1,11,54,21,4,50,75,50,119,39,121,130,8,10,0,24,62,31,60,29,56,46,40,2,62,20,75,106,86,40,108,124,76,83,171,230,46,77,40,69,66,34,20,23,5,84,84,103,84,60,54,110,75,78,30,63,13,55,15,22,19,113,68,117,36,83,90,40,87,50,68,152,56,49,71,64,16,2,56,86,16,21,47,3,3,12,9,63,39,62,27,73,0,2,0,2,20,46,76,40,0,99,171,6,21,52,30,0,34,62,0,0,48,0,0,0,15,0,0,10,6,0,27,26,18,33,91,21,44,60,54,133,165,191,184,88,26,81,155,41,132,74,126,111,6,55,124,44,0,70,39,28,37,71,24,8,54,109,32,34,103,127,24,46,78,73,0,62,93,98,49,165,186,85,17,58,84,73,21,113,75,19,13,57,105,15,38,39,66,0,30,36,49,13,95,49,71,122,96,151,137,126,53,48,88,149,9,21,106,57,9,78,25,16,36,94,62,0,74,35,21,0,61,91,3,23,160,57,32,61,105,71,55,13,4,35,0,28,16,39,3,20,11,100,12,11,21,40,17,10,44,105,17,0,103,90,17,96,140,199,78,64,92,64,27,84,146,47,27,50,44,0,54,3,0,19,34,0,0,43,0,0,14,24,0,0,8,2,0,0,28,51,16,65

Radius of gyration: 32.48 Å; Cα contacts (8 Å, |Δi|>4): 1322; chains: 8; bounding box: 85×109×69 Å

B-factor: mean 102.45, std 42.25, range [38.75, 307.42]

CATH classification: 1.20.810.10

InterPro domains:
  IPR005797 Cytochrome b/b6, N-terminal domain [PF00033] (22-210)
  IPR005797 Cytochrome b/b6, N-terminal domain [PS51002] (4-215)
  IPR016174 Di-haem cytochrome, transmembrane [SSF81342] (5-215)
  IPR023530 Cytochrome b6, PetB [MF_00633] (1-215)
  IPR027387 Cytochrome b/b6-like domain superfamily [G3DSA:1.20.810.10] (1-215)
  IPR048259 Cytochrome b/b6, N-terminal domain, eukaryotic/bacterial [cd00284] (14-212)

Foldseek 3Di:
DVCCVCCVPVVCVVVVVLVVVDDDDPQDDPLVCLVVLLVVLVVLLVVLVVVLVVQADLALVGHLVSLVCLCPPNVCSVVSVVSNVVSLVVSLVSLVSNVVVCVVFVQCDPPNVVLVVLSVVLNVLSVLLVLLVQQRSVDPRNQVSCQVVLQVQCPDPPCSCVSSCVCCVHNGHHSSNSVSSVCSNNPVSVVSSVVSVVVSVVSCSVVDTDDHD/DAWFDDPPVDVVLVVQVVVVHNPQVTTHDCPPVPVVPPVVVVVCVVVVVVVVCCVVPNDDDDDDDDPVDDDDQDDDDLVCQLLLLQCVQDPDNVVSVVVSVCVVVVVVCVVVVCVVDPDDDCVVPVVVVVVVVVVVVSSVLSSLLSNDDSVCSNVVPPD/DLVLCCVLPVPDQADPVRPGCVCVWQVDEDAKDWDFDQEDEAQDKGKIKIAFDADQPAFFQDQQQDTDHKFKKKKKAADPQKAFDDPVRDDDVLNVVQPPWDWDASDPPRRRITITDRDHCNVPSMHIGTMTHHDCVVPVVDDFWKDKMKMKMKMDDTFADSVGDGGQQAFAKDDAWAWWADWDWPADPVGHTWTWTFGADPPGGTDIDIGHHHFQADDDGTGTDGIPDGGGDGRDRMGMYMDMDMYTHDDVVVVVVVVVVVVVVVVVVVVVVVVVVVVVVVVVVPDD/DDDDPVVVVVVVCVVVVVVVVVVCVVVVVVVVVPPDDD/DVVVVVVCCVCVVVVCVVVVVVCVVVVD/DVVVVCCVCCVVPCVVVVVVVVVVVCVVVPD/DVVVVVVVVVCVVVVVVVVVVVVVVCVVPPDVVRD/DVVVVVVVVVVCCVVVVQVCVCVVVVHD

Sequence (820 aa):
NVYDWFQERLEIQALADDVTSKYVPPHVNIFYCLGGITLTCFLIQFATGFAMTFYYKPTVTEAYASVQYIMNEVSFGWLIRSIHRWSASMMVLMMILHVFRVYLTGGFKKPRELTWISGVILAVITVSFGVTGYSLPWDQVGYWAVKIVSGVPEAIPVVGVLISDLLRGGSSVGQATLTRYYSAHTFVLPWLIAVFMLLHFLMIRKQGISGPLATLKKPDLSDPKLRAKLAKGMGHNYYGEPAWPNDLLYVFPVVIMGTFACIVALSVLDPAMVGEPADPFATPLEILPEWYLYPVFQILRSVPNKLLGVLLMASVPLGLILVPFIENVNKFQNPFRRPVATTIFLFGTLVTIWLGIGATFPLDKTLTLGLFYPFWAQQTYPPTPREPTGRIVCANCHLAAKPAEVEVPQSVLPDTVFKAVVKIPYDTKLQQVAADGSKVGLNVGAVLMLPEGFKIAPEERIPEELKKEVGDVYFQPYKEGQDNVLLVGPLPGEQYQEIVFPVLSPNPTTDKNIHFGKYAIHLGANRGRGQIYPTGEKSNNNVFTASATGTITKIAKEEDEYGNVKYQVSIQTDSGKTVVDTIPAGPELIVSEGQAVKAGEALTNNPNVGGFGQDDTEIVLQDPNRVKWMIAFICLVMLAQLMLILKKKQVEKVQAAEMNDVPDMGRRQFMNLLAFGTVTGVALGALYPLVKYFIPPSILGAVFYIVFIALFFGIAVGIIFAIKSITEEMLYAALLSFGLIFVGWGLGVLLLKIQGAEPLLDGLVLGLVFATLGGLFYAAYQQYKRPNELGGEIDVLGWVALLVVFTWSIAMVVWGRNGL

Organism: Mastigocladus laminosus (NCBI:txid83541)

Nearest PDB structures (foldseek):
  4h44-assembly1_A  TM=9.990E-01  e=4.582E-28  Nostoc sp. PCC 7120 = FACHB-418
  2e74-assembly1_A  TM=1.002E+00  e=7.141E-27  Mastigocladus laminosus
  7zxy-assembly1_I  TM=9.955E-01  e=2.695E-25  Synechocystis sp. PCC 6803
  1q90-assembly1_B  TM=1.000E+00  e=3.176E-24  Chlamydomonas reinhardtii
  9es7-assembly1_A  TM=9.826E-01  e=2.293E-24  Spinacia oleracea